Protein AF-A0A356KBT1-F1 (afdb_monomer_lite)

Secondary structure (DSSP, 8-state):
---TTTS-HHHHHHHHHHHHHHHHHHTT-TT-GGGSPP-SBT--EEEEEE-EETTEE-SS---STTTTEEEEEEEETTEEEEEEEEEE-S--SSS--EEEPSEEEEEEEEEESBTBPB--GGG-SS--SS--BEEEEEE-TT-EEEEE-SSSS-S--TT--EEEES---EEEEES-TT-GGGS-TTSEEEESHHHHHHHHHHHHH-TTBTTGGG-SSS--S----BPEEEEEEEHHHHH----B-SS--SS-SB--HHHHHHHHHIIIIIS-SS-SSB-TTSBB--EEEEE--TT-EEE-SSSEEEEEEE---GGGTB-SSBB-EEEEEEEE-SS-EEEEEEEEEPPPPPGGGGGG-GGGB-TTS-B-HHHHHHHHTT--B---EEE-TT-EEEEBEEETTTTEEEEEEEEEESS-TTTT-TT-EEEE--S-SSB---HHHHTTS-----SS-TT-----HHHHHHHHHHHTHHHHTEEEEE--GGG-S-HHHHHHHTBTTB--TTHHHHHGGG-HHHHHHHTT-GGGS-S-S-EEEE-HHHHHHHHTTGGGSSS----SS-EEEEEE-S-SS-TT-----GGGHHHHHHHHHHHHHSTT-EEEEEEE--TTS-HHHHHHHHHHHHHHHHHHHTT-HHHHHHHHTT--SSSPPP-HHHHHHHHHH-EETTEES--S---S---HHHHHHHHHHHHHHHHHS------SS---HHHHHHHHHHHHT-TT-PPPTT--EEEEEEETSS-SS---TT---GGGS-EEEEEETTS-SSPPPSSPPTT--SHHHHHHHTEEEEE-GGGGSSEEEEEEEE-SGGGGG-EEEEEETTSS-EEEEE--GGG-SSEEEEEEEE-PPSS-EEEEEEE-TTS--EEEEEEEEHHHHHSPPPPPP-----SSTTPPPP---SS--TT----SSS------------

Sequence (934 aa):
MVNLDELAPAQLYDHLRACYERARRAHGLESDPLTAWPEGDRQVVLIAARGFKDGAPTGEPRNDRWDDTLFVVRLNGGVKEVESFLVSTEFGAAGATALLAPGLHHYYLRTHHTGDPHKSLADMPTYTAEDYEYRALSPHGEGVWVIRDCDRDLALDECEELERNLTINVHYGGSDPGGPGSWSAGCQVVYDWGRYKELISLVEQDSSVYGTENNELNPPTSGGSRPVIYALLKGEELVGGGYELPLDLGAGRALSAESLAAAFQHTEQDHPGGSYPIGSNTVWHGGLHLWGAEGDPVYACAAGTLLAARMAEGEAGEGEFGSRNFALLRHDDGAGTFYSLLCHLGPLPPDAELSGVAWLHDESGALDLDLVSRLRGGELVTPDKALQTGDTLGWVGTFGDPREALVHFEVFAEENLSEGLAGWRAVSDDNEDFTIDAAKVFGLVEQEWTASDPGLSNLDADEVERFYREDGASVRKLACKFVSEWGVPDVGAAVEAMNGVWDTEGLTEALTPYQWWSELVEAGHADLLPASRHVWHMNPLSWLEHLAGLGESAAEAVPEKGSYRGILDGLLFETNKTFLLPGAFTAMRGLKRFYDRHPGMEVLVTGHADRSGDEEYNRLLSEERARAMAAFLQDDAATWEGYFRGEAAAGAAWGTREDQYMLSVLSDADGPFYTGEIDGLGGPGTSSAVERFQRWSNETRGSALAVDGASGPNTRAQLVPAYMAQDQTTLPEGTVLAVHGCGEFHPAVETADGVSEELNRRVEVFMFPSGIDPQPQASCPAPGCGEYPTWRDEVIEDIRFEDLADAFELLVYLESPDDYDDAFELVSADGSYSQTLTIPEGERQPGLVVIYFREITPDTTWTLTHLPGDGRRIPLFDGASSEELLAPLPEAPVYDPPDEPGEEPELEWTSGNEDFRWTDELALPFWKQSGASA

pLDDT: mean 79.43, std 17.76, range [22.62, 98.31]

Structure (mmCIF, N/CA/C/O backbone):
data_AF-A0A356KBT1-F1
#
_entry.id   AF-A0A356KBT1-F1
#
loop_
_atom_site.group_PDB
_atom_site.id
_atom_site.type_symbol
_atom_site.label_atom_id
_atom_site.label_alt_id
_atom_site.label_comp_id
_atom_site.label_asym_id
_atom_site.label_entity_id
_atom_site.label_seq_id
_atom_site.pdbx_PDB_ins_code
_atom_site.Cartn_x
_atom_site.Cartn_y
_atom_site.Cartn_z
_atom_site.occupancy
_atom_site.B_iso_or_equiv
_atom_site.auth_seq_id
_atom_site.auth_comp_id
_atom_site.auth_asym_id
_atom_site.auth_atom_id
_atom_site.pdbx_PDB_model_num
ATOM 1 N N . MET A 1 1 ? -0.716 -4.206 13.931 1.00 50.84 1 MET A N 1
ATOM 2 C CA . MET A 1 1 ? -0.960 -3.229 15.025 1.00 50.84 1 MET A CA 1
ATOM 3 C C . MET A 1 1 ? -0.211 -1.951 14.700 1.00 50.84 1 MET A C 1
ATOM 5 O O . MET A 1 1 ? 0.925 -2.050 14.257 1.00 50.84 1 MET A O 1
ATOM 9 N N . VAL A 1 2 ? -0.819 -0.780 14.894 1.00 48.84 2 VAL A N 1
ATOM 10 C CA . VAL A 1 2 ? -0.163 0.504 14.586 1.00 48.84 2 VAL A CA 1
ATOM 11 C C . VAL A 1 2 ? 0.916 0.806 15.631 1.00 48.84 2 VAL A C 1
ATOM 13 O O . VAL A 1 2 ? 0.623 0.829 16.828 1.00 48.84 2 VAL A O 1
ATOM 16 N N . ASN A 1 3 ? 2.157 1.065 15.202 1.00 65.50 3 ASN A N 1
ATOM 17 C CA . ASN A 1 3 ? 3.218 1.544 16.089 1.00 65.50 3 ASN A CA 1
ATOM 18 C C . ASN A 1 3 ? 3.135 3.071 16.228 1.00 65.50 3 ASN A C 1
ATOM 20 O O . ASN A 1 3 ? 3.656 3.812 15.399 1.00 65.50 3 ASN A O 1
ATOM 24 N N . LEU A 1 4 ? 2.477 3.558 17.285 1.00 68.50 4 LEU A N 1
ATOM 25 C CA . LEU A 1 4 ? 2.221 4.998 17.439 1.00 68.50 4 LEU A CA 1
ATOM 26 C C . LEU A 1 4 ? 3.501 5.852 17.573 1.00 68.50 4 LEU A C 1
ATOM 28 O O . LEU A 1 4 ? 3.434 7.062 17.391 1.00 68.50 4 LEU A O 1
ATOM 32 N N . ASP A 1 5 ? 4.654 5.248 17.878 1.00 69.69 5 ASP A N 1
ATOM 33 C CA . ASP A 1 5 ? 5.935 5.957 18.034 1.00 69.69 5 ASP A CA 1
ATOM 34 C C . ASP A 1 5 ? 6.591 6.311 16.693 1.00 69.69 5 ASP A C 1
ATOM 36 O O . ASP A 1 5 ? 7.479 7.159 16.648 1.00 69.69 5 ASP A O 1
ATOM 40 N N . GLU A 1 6 ? 6.170 5.654 15.612 1.00 66.94 6 GLU A N 1
ATOM 41 C CA . GLU A 1 6 ? 6.641 5.914 14.247 1.00 66.94 6 GLU A CA 1
ATOM 42 C C . GLU A 1 6 ? 5.767 6.950 13.526 1.00 66.94 6 GLU A C 1
ATOM 44 O O . GLU A 1 6 ? 6.160 7.482 12.490 1.00 66.94 6 GLU A O 1
ATOM 49 N N . LEU A 1 7 ? 4.601 7.289 14.087 1.00 58.34 7 LEU A N 1
ATOM 50 C CA . LEU A 1 7 ? 3.704 8.280 13.506 1.00 58.34 7 LEU A CA 1
ATOM 51 C C . LEU A 1 7 ? 4.236 9.697 13.734 1.00 58.34 7 LEU A C 1
ATOM 53 O O . LEU A 1 7 ? 4.504 10.116 14.864 1.00 58.34 7 LEU A O 1
ATOM 57 N N . ALA A 1 8 ? 4.285 10.499 12.668 1.00 71.44 8 ALA A N 1
ATOM 58 C CA . ALA A 1 8 ? 4.528 11.928 12.806 1.00 71.44 8 ALA A CA 1
ATOM 59 C C . ALA A 1 8 ? 3.406 12.584 13.644 1.00 71.44 8 ALA A C 1
ATOM 61 O O . ALA A 1 8 ? 2.262 12.122 13.616 1.00 71.44 8 ALA A O 1
ATOM 62 N N . PRO A 1 9 ? 3.652 13.716 14.334 1.00 77.44 9 PRO A N 1
ATOM 63 C CA . PRO A 1 9 ? 2.671 14.317 15.250 1.00 77.44 9 PRO A CA 1
ATOM 64 C C . PRO A 1 9 ? 1.284 14.588 14.641 1.00 77.44 9 PRO A C 1
ATOM 66 O O . PRO A 1 9 ? 0.266 14.463 15.320 1.00 77.44 9 PRO A O 1
ATOM 69 N N . ALA A 1 10 ? 1.230 14.940 13.352 1.00 68.38 10 ALA A N 1
ATOM 70 C CA . ALA A 1 10 ? -0.026 15.145 12.633 1.00 68.38 10 ALA A CA 1
ATOM 71 C C . ALA A 1 10 ? -0.777 13.831 12.353 1.00 68.38 10 ALA A C 1
ATOM 73 O O . ALA A 1 10 ? -1.996 13.798 12.500 1.00 68.38 10 ALA A O 1
ATOM 74 N N . GLN A 1 11 ? -0.057 12.762 12.001 1.00 62.03 11 GLN A N 1
ATOM 75 C CA . GLN A 1 11 ? -0.622 11.426 11.790 1.00 62.03 11 GLN A CA 1
ATOM 76 C C . GLN A 1 11 ? -1.104 10.830 13.116 1.00 62.03 11 GLN A C 1
ATOM 78 O O . GLN A 1 11 ? -2.211 10.305 13.190 1.00 62.03 11 GLN A O 1
ATOM 83 N N . LEU A 1 12 ? -0.327 10.995 14.192 1.00 81.06 12 LEU A N 1
ATOM 84 C CA . LEU A 1 12 ? -0.714 10.563 15.534 1.00 81.06 12 LEU A CA 1
ATOM 85 C C . LEU A 1 12 ? -1.996 11.263 16.006 1.00 81.06 12 LEU A C 1
ATOM 87 O O . LEU A 1 12 ? -2.875 10.620 16.574 1.00 81.06 12 LEU A O 1
ATOM 91 N N . TYR A 1 13 ? -2.142 12.565 15.735 1.00 87.75 13 TYR A N 1
ATOM 92 C CA . TYR A 1 13 ? -3.380 13.301 16.013 1.00 87.75 13 TYR A CA 1
ATOM 93 C C . TYR A 1 13 ? -4.585 12.674 15.301 1.00 87.75 13 TYR A C 1
ATOM 95 O O . TYR A 1 13 ? -5.621 12.451 15.929 1.00 87.75 13 TYR A O 1
ATOM 103 N N . ASP A 1 14 ? -4.462 12.409 13.997 1.00 74.00 14 ASP A N 1
ATOM 104 C CA . ASP A 1 14 ? -5.564 11.877 13.188 1.00 74.00 14 ASP A CA 1
ATOM 105 C C . ASP A 1 14 ? -5.935 10.455 13.603 1.00 74.00 14 ASP A C 1
ATOM 107 O O . ASP A 1 14 ? -7.118 10.144 13.747 1.00 74.00 14 ASP A O 1
ATOM 111 N N . HIS A 1 15 ? -4.932 9.625 13.892 1.00 77.06 15 HIS A N 1
ATOM 112 C CA . HIS A 1 15 ? -5.129 8.279 14.419 1.00 77.06 15 HIS A CA 1
ATOM 113 C C . HIS A 1 15 ? -5.876 8.299 15.754 1.00 77.06 15 HIS A C 1
ATOM 115 O O . HIS A 1 15 ? -6.910 7.651 15.906 1.00 77.06 15 HIS A O 1
ATOM 121 N N . LEU A 1 16 ? -5.413 9.107 16.711 1.00 84.75 16 LEU A N 1
ATOM 122 C CA . LEU A 1 16 ? -6.051 9.239 18.022 1.00 84.75 16 LEU A CA 1
ATOM 123 C C . LEU A 1 16 ? -7.482 9.791 17.920 1.00 84.75 16 LEU A C 1
ATOM 125 O O . LEU A 1 16 ? -8.364 9.351 18.661 1.00 84.75 16 LEU A O 1
ATOM 129 N N . ARG A 1 17 ? -7.744 10.706 16.977 1.00 87.69 17 ARG A N 1
ATOM 130 C CA . ARG A 1 17 ? -9.103 11.166 16.656 1.00 87.69 17 ARG A CA 1
ATOM 131 C C . ARG A 1 17 ? -9.974 10.024 16.135 1.00 87.69 17 ARG A C 1
ATOM 133 O O . ARG A 1 17 ? -11.124 9.908 16.553 1.00 87.69 17 ARG A O 1
ATOM 140 N N . ALA A 1 18 ? -9.447 9.173 15.259 1.00 72.81 18 ALA A N 1
ATOM 141 C CA . ALA A 1 18 ? -10.176 8.011 14.764 1.00 72.81 18 ALA A CA 1
ATOM 142 C C . ALA A 1 18 ? -10.489 7.017 15.898 1.00 72.81 18 ALA A C 1
ATOM 144 O O . ALA A 1 18 ? -11.637 6.592 16.025 1.00 72.81 18 ALA A O 1
ATOM 145 N N . CYS A 1 19 ? -9.521 6.713 16.775 1.00 76.88 19 CYS A N 1
ATOM 146 C CA . CYS A 1 19 ? -9.745 5.889 17.972 1.00 76.88 19 CYS A CA 1
ATOM 147 C C . CYS A 1 19 ? -10.857 6.462 18.858 1.00 76.88 19 CYS A C 1
ATOM 149 O O . CYS A 1 19 ? -11.744 5.737 19.308 1.00 76.88 19 CYS A O 1
ATOM 151 N N . TYR A 1 20 ? -10.843 7.779 19.061 1.00 88.38 20 TYR A N 1
ATOM 152 C CA . TYR A 1 20 ? -11.864 8.481 19.825 1.00 88.38 20 TYR A CA 1
ATOM 153 C C . TYR A 1 20 ? -13.263 8.348 19.214 1.00 88.38 20 TYR A C 1
ATOM 155 O O . TYR A 1 20 ? -14.210 8.021 19.929 1.00 88.38 20 TYR A O 1
ATOM 163 N N . GLU A 1 21 ? -13.416 8.593 17.910 1.00 79.75 21 GLU A N 1
ATOM 164 C CA . GLU A 1 21 ? -14.726 8.507 17.250 1.00 79.75 21 GLU A CA 1
ATOM 165 C C . GLU A 1 21 ? -15.249 7.063 17.221 1.00 79.75 21 GLU A C 1
ATOM 167 O O . GLU A 1 21 ? -16.445 6.844 17.426 1.00 79.75 21 GLU A O 1
ATOM 172 N N . ARG A 1 22 ? -14.362 6.064 17.080 1.00 70.44 22 ARG A N 1
ATOM 173 C CA . ARG A 1 22 ? -14.735 4.647 17.237 1.00 70.44 22 ARG A CA 1
ATOM 174 C C . ARG A 1 22 ? -15.294 4.370 18.629 1.00 70.44 22 ARG A C 1
ATOM 176 O O . ARG A 1 22 ? -16.386 3.822 18.748 1.00 70.44 22 ARG A O 1
ATOM 183 N N . ALA A 1 23 ? -14.602 4.811 19.678 1.00 74.06 23 ALA A N 1
ATOM 184 C CA . ALA A 1 23 ? -15.069 4.641 21.051 1.00 74.06 23 ALA A CA 1
ATOM 185 C C . ALA A 1 23 ? -16.392 5.379 21.305 1.00 74.06 23 ALA A C 1
ATOM 187 O O . ALA A 1 23 ? -17.320 4.841 21.910 1.00 74.06 23 ALA A O 1
ATOM 188 N N . ARG A 1 24 ? -16.529 6.603 20.788 1.00 82.06 24 ARG A N 1
ATOM 189 C CA . ARG A 1 24 ? -17.767 7.381 20.882 1.00 82.06 24 ARG A CA 1
ATOM 190 C C . ARG A 1 24 ? -18.952 6.637 20.263 1.00 82.06 24 ARG A C 1
ATOM 192 O O . ARG A 1 24 ? -20.024 6.614 20.870 1.00 82.06 24 ARG A O 1
ATOM 199 N N . ARG A 1 25 ? -18.760 5.998 19.105 1.00 73.25 25 ARG A N 1
ATOM 200 C CA . ARG A 1 25 ? -19.772 5.155 18.454 1.00 73.25 25 ARG A CA 1
ATOM 201 C C . ARG A 1 25 ? -20.063 3.883 19.246 1.00 73.25 25 ARG A C 1
ATOM 203 O O . ARG A 1 25 ? -21.228 3.611 19.517 1.00 73.25 25 ARG A O 1
ATOM 210 N N . ALA A 1 26 ? -19.032 3.157 19.678 1.00 64.19 26 ALA A N 1
ATOM 211 C CA . ALA A 1 26 ? -19.172 1.912 20.440 1.00 64.19 26 ALA A CA 1
ATOM 212 C C . ALA A 1 26 ? -19.973 2.098 21.743 1.00 64.19 26 ALA A C 1
ATOM 214 O O . ALA A 1 26 ? -20.722 1.216 22.153 1.00 64.19 26 ALA A O 1
ATOM 215 N N . HIS A 1 27 ? -19.875 3.276 22.363 1.00 72.50 27 HIS A N 1
ATOM 216 C CA . HIS A 1 27 ? -20.640 3.628 23.560 1.00 72.50 27 HIS A CA 1
ATOM 217 C C . HIS A 1 27 ? -21.982 4.332 23.275 1.00 72.50 27 HIS A C 1
ATOM 219 O O . HIS A 1 27 ? -22.644 4.781 24.213 1.00 72.50 27 HIS A O 1
ATOM 225 N N . GLY A 1 28 ? -22.403 4.448 22.009 1.00 73.12 28 GLY A N 1
ATOM 226 C CA . GLY A 1 28 ? -23.679 5.060 21.618 1.00 73.12 28 GLY A CA 1
ATOM 227 C C . GLY A 1 28 ? -23.762 6.569 21.888 1.00 73.12 28 GLY A C 1
ATOM 228 O O . GLY A 1 28 ? -24.847 7.105 22.118 1.00 73.12 28 GLY A O 1
ATOM 229 N N . LEU A 1 29 ? -22.624 7.268 21.893 1.00 80.31 29 LEU A N 1
ATOM 230 C CA . LEU A 1 29 ? -22.510 8.675 22.296 1.00 80.31 29 LEU A CA 1
ATOM 231 C C . LEU A 1 29 ? -22.539 9.659 21.114 1.00 80.31 29 LEU A C 1
ATOM 233 O O . LEU A 1 29 ? -22.455 10.867 21.313 1.00 80.31 29 LEU A O 1
ATOM 237 N N . GLU A 1 30 ? -22.722 9.191 19.878 1.00 78.50 30 GLU A N 1
ATOM 238 C CA . GLU A 1 30 ? -22.752 10.046 18.676 1.00 78.50 30 GLU A CA 1
ATOM 239 C C . GLU A 1 30 ? -23.827 11.147 18.735 1.00 78.50 30 GLU A C 1
ATOM 241 O O . GLU A 1 30 ? -23.648 12.234 18.183 1.00 78.50 30 GLU A O 1
ATOM 246 N N . SER A 1 31 ? -24.922 10.902 19.460 1.00 79.00 31 SER A N 1
ATOM 247 C CA . SER A 1 31 ? -25.997 11.880 19.662 1.00 79.00 31 SER A CA 1
ATOM 248 C C . SER A 1 31 ? -25.758 12.855 20.825 1.00 79.00 31 SER A C 1
ATOM 250 O O . SER A 1 31 ? -26.488 13.844 20.939 1.00 79.00 31 SER A O 1
ATOM 252 N N . ASP A 1 32 ? -24.743 12.627 21.672 1.00 84.12 32 ASP A N 1
ATOM 253 C CA . ASP A 1 32 ? -24.395 13.522 22.779 1.00 84.12 32 ASP A CA 1
ATOM 254 C C . ASP A 1 32 ? -23.468 14.651 22.286 1.00 84.12 32 ASP A C 1
ATOM 256 O O . ASP A 1 32 ? -22.287 14.408 22.010 1.00 84.12 32 ASP A O 1
ATOM 260 N N . PRO A 1 33 ? -23.946 15.909 22.213 1.00 85.44 33 PRO A N 1
ATOM 261 C CA . PRO A 1 33 ? -23.139 17.030 21.739 1.00 85.44 33 PRO A CA 1
ATOM 262 C C . PRO A 1 33 ? -21.957 17.364 22.659 1.00 85.44 33 PRO A C 1
ATOM 264 O O . PRO A 1 33 ? -21.042 18.062 22.227 1.00 85.44 33 PRO A O 1
ATOM 267 N N . LEU A 1 34 ? -21.953 16.903 23.916 1.00 86.38 34 LEU A N 1
ATOM 268 C CA . LEU A 1 34 ? -20.823 17.096 24.831 1.00 86.38 34 LEU A CA 1
ATOM 269 C C . LEU A 1 34 ? -19.642 16.169 24.517 1.00 86.38 34 LEU A C 1
ATOM 271 O O . LEU A 1 34 ? -18.530 16.457 24.954 1.00 86.38 34 LEU A O 1
ATOM 275 N N . THR A 1 35 ? -19.881 15.115 23.734 1.00 87.62 35 THR A N 1
ATOM 276 C CA . THR A 1 35 ? -18.870 14.153 23.267 1.00 87.62 35 THR A CA 1
ATOM 277 C C . THR A 1 35 ? -18.450 14.396 21.818 1.00 87.62 35 THR A C 1
ATOM 279 O O . THR A 1 35 ? -17.740 13.590 21.237 1.00 87.62 35 THR A O 1
ATOM 282 N N . ALA A 1 36 ? -18.904 15.477 21.185 1.00 89.12 36 ALA A N 1
ATOM 283 C CA . ALA A 1 36 ? -18.439 15.805 19.844 1.00 89.12 36 ALA A CA 1
ATOM 284 C C . ALA A 1 36 ? -16.954 16.205 19.878 1.00 89.12 36 ALA A C 1
ATOM 286 O O . ALA A 1 36 ? -16.536 16.962 20.764 1.00 89.12 36 ALA A O 1
ATOM 287 N N . TRP A 1 37 ? -16.174 15.742 18.895 1.00 92.50 37 TRP A N 1
ATOM 288 C CA . TRP A 1 37 ? -14.781 16.158 18.751 1.00 92.50 37 TRP A CA 1
ATOM 289 C C . TRP A 1 37 ? -14.682 17.685 18.597 1.00 92.50 37 TRP A C 1
ATOM 291 O O . TRP A 1 37 ? -15.341 18.260 17.725 1.00 92.50 37 TRP A O 1
ATOM 301 N N . PRO A 1 38 ? -13.883 18.374 19.428 1.00 90.69 38 PRO A N 1
ATOM 302 C CA . PRO A 1 38 ? -13.745 19.815 19.340 1.00 90.69 38 PRO A CA 1
ATOM 303 C C . PRO A 1 38 ? -12.838 20.221 18.168 1.00 90.69 38 PRO A C 1
ATOM 305 O O . PRO A 1 38 ? -11.725 19.726 18.021 1.00 90.69 38 PRO A O 1
ATOM 308 N N . GLU A 1 39 ? -13.293 21.177 17.358 1.00 85.94 39 GLU A N 1
ATOM 309 C CA . GLU A 1 39 ? -12.542 21.694 16.196 1.00 85.94 39 GLU A CA 1
ATOM 310 C C . GLU A 1 39 ? -11.873 23.057 16.453 1.00 85.94 39 GLU A C 1
ATOM 312 O O . GLU A 1 39 ? -11.190 23.607 15.589 1.00 85.94 39 GLU A O 1
ATOM 317 N N . GLY A 1 40 ? -12.092 23.650 17.627 1.00 88.25 40 GLY A N 1
ATOM 318 C CA . GLY A 1 40 ? -11.571 24.966 17.975 1.00 88.25 40 GLY A CA 1
ATOM 319 C C . GLY A 1 40 ? -10.095 24.958 18.368 1.00 88.25 40 GLY A C 1
ATOM 320 O O . GLY A 1 40 ? -9.559 23.983 18.895 1.00 88.25 40 GLY A O 1
ATOM 321 N N . ASP A 1 41 ? -9.444 26.104 18.165 1.00 91.81 41 ASP A N 1
ATOM 322 C CA . ASP A 1 41 ? -8.050 26.307 18.558 1.00 91.81 41 ASP A CA 1
ATOM 323 C C . ASP A 1 41 ? -7.853 26.089 20.067 1.00 91.81 41 ASP A C 1
ATOM 325 O O . ASP A 1 41 ? -8.613 26.605 20.892 1.00 91.81 41 ASP A O 1
ATOM 329 N N . ARG A 1 42 ? -6.816 25.325 20.416 1.00 92.06 42 ARG A N 1
ATOM 330 C CA . ARG A 1 42 ? -6.435 24.895 21.770 1.00 92.06 42 ARG A CA 1
ATOM 331 C C . ARG A 1 42 ? -7.488 24.102 22.528 1.00 92.06 42 ARG A C 1
ATOM 333 O O . ARG A 1 42 ? -7.303 23.894 23.724 1.00 92.06 42 ARG A O 1
ATOM 340 N N . GLN A 1 43 ? -8.554 23.642 21.877 1.00 94.75 43 GLN A N 1
ATOM 341 C CA . GLN A 1 43 ? -9.519 22.779 22.541 1.00 94.75 43 GLN A CA 1
ATOM 342 C C . GLN A 1 43 ? -8.935 21.383 22.740 1.00 94.75 43 GLN A C 1
ATOM 344 O O . GLN A 1 43 ? -8.494 20.753 21.782 1.00 94.75 43 GLN A O 1
ATOM 349 N N . VAL A 1 44 ? -8.908 20.921 23.991 1.00 95.81 44 VAL A N 1
ATOM 350 C CA . VAL A 1 44 ? -8.245 19.662 24.357 1.00 95.81 44 VAL A CA 1
ATOM 351 C C . VAL A 1 44 ? -9.220 18.486 24.400 1.00 95.81 44 VAL A C 1
ATOM 353 O O . VAL A 1 44 ? -10.353 18.614 24.889 1.00 95.81 44 VAL A O 1
ATOM 356 N N . VAL A 1 45 ? -8.736 17.327 23.954 1.00 97.81 45 VAL A N 1
ATOM 357 C CA . VAL A 1 45 ? -9.296 15.997 24.230 1.00 97.81 45 VAL A CA 1
ATOM 358 C C . VAL A 1 45 ? -8.224 15.169 24.931 1.00 97.81 45 VAL A C 1
ATOM 360 O O . VAL A 1 45 ? -7.060 15.191 24.532 1.00 97.81 45 VAL A O 1
ATOM 363 N N . LEU A 1 46 ? -8.611 14.477 25.999 1.00 98.12 46 LEU A N 1
ATOM 364 C CA . LEU A 1 46 ? -7.744 13.577 26.750 1.00 98.12 46 LEU A CA 1
ATOM 365 C C . LEU A 1 46 ? -8.075 12.134 26.361 1.00 98.12 46 LEU A C 1
ATOM 367 O O . LEU A 1 46 ? -9.240 11.749 26.448 1.00 98.12 46 LEU A O 1
ATOM 371 N N . ILE A 1 47 ? -7.085 11.350 25.935 1.00 96.88 47 ILE A N 1
ATOM 372 C CA . ILE A 1 47 ? -7.265 9.946 25.530 1.00 96.88 47 ILE A CA 1
ATOM 373 C C . ILE A 1 47 ? -6.258 9.088 26.290 1.00 96.88 47 ILE A C 1
ATOM 375 O O . ILE A 1 47 ? -5.060 9.272 26.121 1.00 96.88 47 ILE A O 1
ATOM 379 N N . ALA A 1 48 ? -6.728 8.182 27.139 1.00 93.06 48 ALA A N 1
ATOM 380 C CA . ALA A 1 48 ? -5.900 7.303 27.953 1.00 93.06 48 ALA A CA 1
ATOM 381 C C . ALA A 1 48 ? -6.039 5.839 27.539 1.00 93.06 48 ALA A C 1
ATOM 383 O O . ALA A 1 48 ? -7.108 5.424 27.094 1.00 93.06 48 ALA A O 1
ATOM 384 N N . ALA A 1 49 ? -4.972 5.071 27.742 1.00 87.06 49 ALA A N 1
ATOM 385 C CA . ALA A 1 49 ? -4.905 3.640 27.493 1.00 87.06 49 ALA A CA 1
ATOM 386 C C . ALA A 1 49 ? -4.918 2.839 28.796 1.00 87.06 49 ALA A C 1
ATOM 388 O O . ALA A 1 49 ? -4.195 3.173 29.739 1.00 87.06 49 ALA A O 1
ATOM 389 N N . ARG A 1 50 ? -5.660 1.733 28.809 1.00 82.00 50 ARG A N 1
ATOM 390 C CA . ARG A 1 50 ? -5.595 0.711 29.853 1.00 82.00 50 ARG A CA 1
ATOM 391 C C . ARG A 1 50 ? -5.195 -0.647 29.284 1.00 82.00 50 ARG A C 1
ATOM 393 O O . ARG A 1 50 ? -5.830 -1.110 28.340 1.00 82.00 50 ARG A O 1
ATOM 400 N N . GLY A 1 51 ? -4.254 -1.324 29.935 1.00 71.94 51 GLY A N 1
ATOM 401 C CA . GLY A 1 51 ? -3.864 -2.689 29.590 1.00 71.94 51 GLY A CA 1
ATOM 402 C C . GLY A 1 51 ? -4.858 -3.763 30.018 1.00 71.94 51 GLY A C 1
ATOM 403 O O . GLY A 1 51 ? -5.445 -3.684 31.095 1.00 71.94 51 GLY A O 1
ATOM 404 N N . PHE A 1 52 ? -5.025 -4.799 29.188 1.00 62.25 52 PHE A N 1
ATOM 405 C CA . PHE A 1 52 ? -5.881 -5.959 29.478 1.00 62.25 52 PHE A CA 1
ATOM 406 C C . PHE A 1 52 ? -5.168 -7.294 29.221 1.00 62.25 52 PHE A C 1
ATOM 408 O O . PHE A 1 52 ? -4.476 -7.473 28.218 1.00 62.25 52 PHE A O 1
ATOM 415 N N . LYS A 1 53 ? -5.363 -8.277 30.102 1.00 56.31 53 LYS A N 1
ATOM 416 C CA . LYS A 1 53 ? -4.919 -9.666 29.941 1.00 56.31 53 LYS A CA 1
ATOM 417 C C . LYS A 1 53 ? -6.090 -10.606 30.180 1.00 56.31 53 LYS A C 1
ATOM 419 O O . LYS A 1 53 ? -6.728 -10.511 31.219 1.00 56.31 53 LYS A O 1
ATOM 424 N N . ASP A 1 54 ? -6.353 -11.515 29.242 1.00 54.94 54 ASP A N 1
ATOM 425 C CA . ASP A 1 54 ? -7.424 -12.516 29.366 1.00 54.94 54 ASP A CA 1
ATOM 426 C C . ASP A 1 54 ? -8.806 -11.888 29.683 1.00 54.94 54 ASP A C 1
ATOM 428 O O . ASP A 1 54 ? -9.616 -12.463 30.402 1.00 54.94 54 ASP A O 1
ATOM 432 N N . GLY A 1 55 ? -9.065 -10.678 29.162 1.00 49.47 55 GLY A N 1
ATOM 433 C CA . GLY A 1 55 ? -10.302 -9.919 29.397 1.00 49.47 55 GLY A CA 1
ATOM 434 C C . GLY A 1 55 ? -10.336 -9.067 30.677 1.00 49.47 55 GLY A C 1
ATOM 435 O O . GLY A 1 55 ? -11.324 -8.371 30.899 1.00 49.47 55 GLY A O 1
ATOM 436 N N . ALA A 1 56 ? -9.268 -9.067 31.478 1.00 54.47 56 ALA A N 1
ATOM 437 C CA . ALA A 1 56 ? -9.159 -8.369 32.763 1.00 54.47 56 ALA A CA 1
ATOM 438 C C . ALA A 1 56 ? -8.109 -7.237 32.728 1.00 54.47 56 ALA A C 1
ATOM 440 O O . ALA A 1 56 ? -7.053 -7.433 32.119 1.00 54.47 56 ALA A O 1
ATOM 441 N N . PRO A 1 57 ? -8.326 -6.074 33.379 1.00 59.75 57 PRO A N 1
ATOM 442 C CA . PRO A 1 57 ? -7.281 -5.079 33.601 1.00 59.75 57 PRO A CA 1
ATOM 443 C C . PRO A 1 57 ? -6.018 -5.668 34.231 1.00 59.75 57 PRO A C 1
ATOM 445 O O . PRO A 1 57 ? -6.073 -6.557 35.085 1.00 59.75 57 PRO A O 1
ATOM 448 N N . THR A 1 58 ? -4.849 -5.184 33.824 1.00 60.94 58 THR A N 1
ATOM 449 C CA . THR A 1 58 ? -3.583 -5.709 34.342 1.00 60.94 58 THR A CA 1
ATOM 450 C C . THR A 1 58 ? -3.171 -5.006 35.629 1.00 60.94 58 THR A C 1
ATOM 452 O O . THR A 1 58 ? -2.932 -3.807 35.641 1.00 60.94 58 THR A O 1
ATOM 455 N N . GLY A 1 59 ? -3.013 -5.762 36.721 1.00 52.25 59 GLY A N 1
ATOM 456 C CA . GLY A 1 59 ? -2.589 -5.219 38.022 1.00 52.25 59 GLY A CA 1
ATOM 457 C C . GLY A 1 59 ? -1.102 -4.841 38.138 1.00 52.25 59 GLY A C 1
ATOM 458 O O . GLY A 1 59 ? -0.686 -4.318 39.173 1.00 52.25 59 GLY A O 1
ATOM 459 N N . GLU A 1 60 ? -0.294 -5.113 37.112 1.00 53.16 60 GLU A N 1
ATOM 460 C CA . GLU A 1 60 ? 1.098 -4.664 37.003 1.00 53.16 60 GLU A CA 1
ATOM 461 C C . GLU A 1 60 ? 1.244 -3.810 35.738 1.00 53.16 60 GLU A C 1
ATOM 463 O O . GLU A 1 60 ? 0.678 -4.203 34.715 1.00 53.16 60 GLU A O 1
ATOM 468 N N . PRO A 1 61 ? 2.007 -2.696 35.773 1.00 50.12 61 PRO A N 1
ATOM 469 C CA . PRO A 1 61 ? 2.346 -1.944 34.570 1.00 50.12 61 PRO A CA 1
ATOM 470 C C . PRO A 1 61 ? 3.001 -2.897 33.584 1.00 50.12 61 PRO A C 1
ATOM 472 O O . PRO A 1 61 ? 4.084 -3.435 33.850 1.00 50.12 61 PRO A O 1
ATOM 475 N N . ARG A 1 62 ? 2.338 -3.149 32.463 1.00 49.12 62 ARG A N 1
ATOM 476 C CA . ARG A 1 62 ? 2.963 -3.861 31.363 1.00 49.12 62 ARG A CA 1
ATOM 477 C C . ARG A 1 62 ? 3.617 -2.807 30.484 1.00 49.12 62 ARG A C 1
ATOM 479 O O . ARG A 1 62 ? 3.044 -1.778 30.172 1.00 49.12 62 ARG A O 1
ATOM 486 N N . ASN A 1 63 ? 4.892 -3.026 30.185 1.00 42.19 63 ASN A N 1
ATOM 487 C CA . ASN A 1 63 ? 5.665 -2.173 29.284 1.00 42.19 63 ASN A CA 1
ATOM 488 C C . ASN A 1 63 ? 5.401 -2.554 27.810 1.00 42.19 63 ASN A C 1
ATOM 490 O O . ASN A 1 63 ? 6.320 -2.518 26.991 1.00 42.19 63 ASN A O 1
ATOM 494 N N . ASP A 1 64 ? 4.187 -2.976 27.456 1.00 46.84 64 ASP A N 1
ATOM 495 C CA . ASP A 1 64 ? 3.688 -2.835 26.091 1.00 46.84 64 ASP A CA 1
ATOM 496 C C . ASP A 1 64 ? 3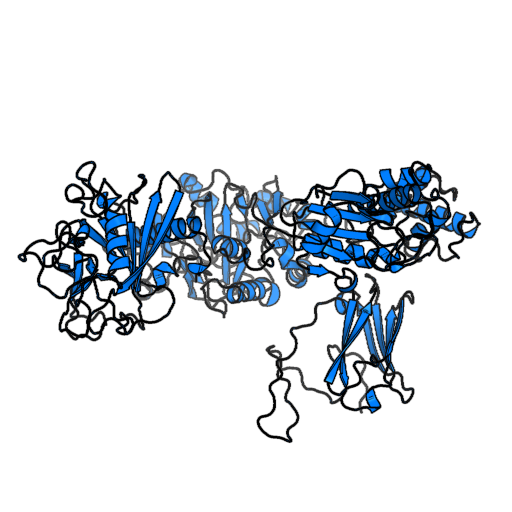.387 -1.346 25.888 1.00 46.84 64 ASP A C 1
ATOM 498 O O . ASP A 1 64 ? 2.575 -0.747 26.575 1.00 46.84 64 ASP A O 1
ATOM 502 N N . ARG A 1 65 ? 4.158 -0.732 24.990 1.00 54.44 65 ARG A N 1
ATOM 503 C CA . ARG A 1 65 ? 4.537 0.695 24.905 1.00 54.44 65 ARG A CA 1
ATOM 504 C C . ARG A 1 65 ? 3.493 1.780 25.242 1.00 54.44 65 ARG A C 1
ATOM 506 O O . ARG A 1 65 ? 3.911 2.894 25.544 1.00 54.44 65 ARG A O 1
ATOM 513 N N . TRP A 1 66 ? 2.193 1.495 25.172 1.00 69.31 66 TRP A N 1
ATOM 514 C CA . TRP A 1 66 ? 1.118 2.481 25.319 1.00 69.31 66 TRP A CA 1
ATOM 515 C C . TRP A 1 66 ? 0.140 2.233 26.453 1.00 69.31 66 TRP A C 1
ATOM 517 O O . TRP A 1 66 ? -0.591 3.168 26.780 1.00 69.31 66 TRP A O 1
ATOM 527 N N . ASP A 1 67 ? 0.140 1.052 27.072 1.00 73.31 67 ASP A N 1
ATOM 528 C CA . ASP A 1 67 ? -0.600 0.841 28.313 1.00 73.31 67 ASP A CA 1
ATOM 529 C C . ASP A 1 67 ? -0.121 1.890 29.334 1.00 73.31 67 ASP A C 1
ATOM 531 O O . ASP A 1 67 ? 1.052 2.270 29.347 1.00 73.31 67 ASP A O 1
ATOM 535 N N . ASP A 1 68 ? -1.039 2.463 30.120 1.00 77.50 68 ASP A N 1
ATOM 536 C CA . ASP A 1 68 ? -0.707 3.520 31.088 1.00 77.50 68 ASP A CA 1
ATOM 537 C C . ASP A 1 68 ? -0.207 4.845 30.458 1.00 77.50 68 ASP A C 1
ATOM 539 O O . ASP A 1 68 ? 0.463 5.664 31.096 1.00 77.50 68 ASP A O 1
ATOM 543 N N . THR A 1 69 ? -0.596 5.128 29.209 1.00 87.06 69 THR A N 1
ATOM 544 C CA . THR A 1 69 ? -0.349 6.425 28.552 1.00 87.06 69 THR A CA 1
ATOM 545 C C . THR A 1 69 ? -1.617 7.269 28.435 1.00 87.06 69 THR A C 1
ATOM 547 O O . THR A 1 69 ? -2.686 6.782 28.081 1.00 87.06 69 THR A O 1
ATOM 550 N N . LEU A 1 70 ? -1.491 8.569 28.702 1.00 93.06 70 LEU A N 1
ATOM 551 C CA . LEU A 1 70 ? -2.498 9.606 28.495 1.00 93.06 70 LEU A CA 1
ATOM 552 C C . LEU A 1 70 ? -2.017 10.594 27.427 1.00 93.06 70 LEU A C 1
ATOM 554 O O . LEU A 1 70 ? -1.032 11.295 27.634 1.00 93.06 70 LEU A O 1
ATOM 558 N N . PHE A 1 71 ? -2.751 10.728 26.332 1.00 96.38 71 PHE A N 1
ATOM 559 C CA . PHE A 1 71 ? -2.520 11.719 25.288 1.00 96.38 71 PHE A CA 1
ATOM 560 C C . PHE A 1 71 ? -3.384 12.964 25.497 1.00 96.38 71 PHE A C 1
ATOM 562 O O . PHE A 1 71 ? -4.582 12.873 25.772 1.00 96.38 71 PHE A O 1
ATOM 569 N N . VAL A 1 72 ? -2.784 14.138 25.311 1.00 97.94 72 VAL A N 1
ATOM 570 C CA . VAL A 1 72 ? -3.475 15.420 25.153 1.00 97.94 72 VAL A CA 1
ATOM 571 C C . VAL A 1 72 ? -3.467 15.770 23.673 1.00 97.94 72 VAL A C 1
ATOM 573 O O . VAL A 1 72 ? -2.410 16.055 23.114 1.00 97.94 72 VAL A O 1
ATOM 576 N N . VAL A 1 73 ? -4.642 15.765 23.048 1.00 97.75 73 VAL A N 1
ATOM 577 C CA . VAL A 1 73 ? -4.811 15.972 21.604 1.00 97.75 73 VAL A CA 1
ATOM 578 C C . VAL A 1 73 ? -5.502 17.310 21.358 1.00 97.75 73 VAL A C 1
ATOM 580 O O . VAL A 1 73 ? -6.559 17.577 21.941 1.00 97.75 73 VAL A O 1
ATOM 583 N N . ARG A 1 74 ? -4.902 18.184 20.536 1.00 96.19 74 ARG A N 1
ATOM 584 C CA . ARG A 1 74 ? -5.437 19.533 20.265 1.00 96.19 74 ARG A CA 1
ATOM 585 C C . ARG A 1 74 ? -4.928 20.149 18.961 1.00 96.19 74 ARG A C 1
ATOM 587 O O . ARG A 1 74 ? -3.920 19.728 18.401 1.00 96.19 74 ARG A O 1
ATOM 594 N N . LEU A 1 75 ? -5.605 21.207 18.520 1.00 93.94 75 LEU A N 1
ATOM 595 C CA . LEU A 1 75 ? -5.060 22.154 17.544 1.00 93.94 75 LEU A CA 1
ATOM 596 C C . LEU A 1 75 ? -4.378 23.318 18.274 1.00 93.94 75 LEU A C 1
ATOM 598 O O . LEU A 1 75 ? -4.865 23.754 19.314 1.00 93.94 75 LEU A O 1
ATOM 602 N N . ASN A 1 76 ? -3.284 23.856 17.739 1.00 91.56 76 ASN A N 1
ATOM 603 C CA . ASN A 1 76 ? -2.625 25.052 18.271 1.00 91.56 76 ASN A CA 1
ATOM 604 C C . ASN A 1 76 ? -2.159 25.954 17.123 1.00 91.56 76 ASN A C 1
ATOM 606 O O . ASN A 1 76 ? -1.200 25.659 16.414 1.00 91.56 76 ASN A O 1
ATOM 610 N N . GLY A 1 77 ? -2.883 27.045 16.889 1.00 89.81 77 GLY A N 1
ATOM 611 C CA . GLY A 1 77 ? -2.708 27.885 15.707 1.00 89.81 77 GLY A CA 1
ATOM 612 C C . GLY A 1 77 ? -2.978 27.142 14.393 1.00 89.81 77 GLY A C 1
ATOM 613 O O . GLY A 1 77 ? -2.374 27.483 13.381 1.00 89.81 77 GLY A O 1
ATOM 614 N N . GLY A 1 78 ? -3.845 26.121 14.413 1.00 86.19 78 GLY A N 1
ATOM 615 C CA . GLY A 1 78 ? -4.132 25.247 13.266 1.00 86.19 78 GLY A CA 1
ATOM 616 C C . GLY A 1 78 ? -3.148 24.087 13.071 1.00 86.19 78 GLY A C 1
ATOM 617 O O . GLY A 1 78 ? -3.354 23.270 12.179 1.00 86.19 78 GLY A O 1
ATOM 618 N N . VAL A 1 79 ? -2.108 23.982 13.903 1.00 90.94 79 VAL A N 1
ATOM 619 C CA . VAL A 1 79 ? -1.172 22.849 13.897 1.00 90.94 79 VAL A CA 1
ATOM 620 C C . VAL A 1 79 ? -1.722 21.727 14.777 1.00 90.94 79 VAL A C 1
ATOM 622 O O . VAL A 1 79 ? -2.155 21.993 15.898 1.00 90.94 79 VAL A O 1
ATOM 625 N N . LYS A 1 80 ? -1.706 20.489 14.273 1.00 91.62 80 LYS A N 1
ATOM 626 C CA . LYS A 1 80 ? -2.052 19.278 15.033 1.00 91.62 80 LYS A CA 1
ATOM 627 C C . LYS A 1 80 ? -0.949 18.985 16.053 1.00 91.62 80 LYS A C 1
ATOM 629 O O . LYS A 1 80 ? 0.212 18.849 15.675 1.00 91.62 80 LYS A O 1
ATOM 634 N N . GLU A 1 81 ? -1.309 18.930 17.330 1.00 95.38 81 GLU A N 1
ATOM 635 C CA . GLU A 1 81 ? -0.382 18.744 18.450 1.00 95.38 81 GLU A CA 1
ATOM 636 C C . GLU A 1 81 ? -0.872 17.592 19.339 1.00 95.38 81 GLU A C 1
ATOM 638 O O . GLU A 1 81 ? -2.056 17.528 19.692 1.00 95.38 81 GLU A O 1
ATOM 643 N N . VAL A 1 82 ? 0.051 16.698 19.700 1.00 95.75 82 VAL A N 1
ATOM 644 C CA . VAL A 1 82 ? -0.172 15.577 20.619 1.00 95.75 82 VAL A CA 1
ATOM 645 C C . VAL A 1 82 ? 0.955 15.564 21.645 1.00 95.75 82 VAL A C 1
ATOM 647 O O . VAL A 1 82 ? 2.121 15.608 21.266 1.00 95.75 82 VAL A O 1
ATOM 650 N N . GLU A 1 83 ? 0.607 15.484 22.928 1.00 96.19 83 GLU A N 1
ATOM 651 C CA . GLU A 1 83 ? 1.563 15.360 24.036 1.00 96.19 83 GLU A CA 1
ATOM 652 C C . GLU A 1 83 ? 1.177 14.163 24.919 1.00 96.19 83 GLU A C 1
ATOM 654 O O . GLU A 1 83 ? 0.006 14.016 25.272 1.00 96.19 83 GLU A O 1
ATOM 659 N N . SER A 1 84 ? 2.137 13.313 25.293 1.00 93.00 84 SER A N 1
ATOM 660 C CA . SER A 1 84 ? 1.891 12.065 26.035 1.00 93.00 84 SER A CA 1
ATOM 661 C C . SER A 1 84 ? 2.351 12.129 27.495 1.00 93.00 84 SER A C 1
ATOM 663 O O . SER A 1 84 ? 3.435 12.614 27.813 1.00 93.00 84 SER A O 1
ATOM 665 N N . PHE A 1 85 ? 1.569 11.571 28.409 1.00 91.31 85 PHE A N 1
ATOM 666 C CA . PHE A 1 85 ? 1.815 11.560 29.847 1.00 91.31 85 PHE A CA 1
ATOM 667 C C . PHE A 1 85 ? 1.728 10.134 30.374 1.00 91.31 85 PHE A C 1
ATOM 669 O O . PHE A 1 85 ? 0.794 9.415 30.042 1.00 91.31 85 PHE A O 1
ATOM 676 N N . LEU A 1 86 ? 2.661 9.750 31.242 1.00 86.25 86 LEU A N 1
ATOM 677 C CA . LEU A 1 86 ? 2.552 8.493 31.973 1.00 86.25 86 LEU A CA 1
ATOM 678 C C . LEU A 1 86 ? 1.461 8.639 33.047 1.00 86.25 86 LEU A C 1
ATOM 680 O O . LEU A 1 86 ? 1.519 9.549 33.885 1.00 86.25 86 LEU A O 1
ATOM 684 N N . VAL A 1 87 ? 0.460 7.767 33.005 1.00 83.81 87 VAL A N 1
ATOM 685 C CA . VAL A 1 87 ? -0.714 7.758 33.884 1.00 83.81 87 VAL A CA 1
ATOM 686 C C . VAL A 1 87 ? -0.879 6.364 34.488 1.00 83.81 87 VAL A C 1
ATOM 688 O O . VAL A 1 87 ? -0.424 5.400 33.913 1.00 83.81 87 VAL A O 1
ATOM 691 N N . SER A 1 88 ? -1.537 6.216 35.632 1.00 80.88 88 SER A N 1
ATOM 692 C CA . SER A 1 88 ? -2.139 4.927 36.002 1.00 80.88 88 SER A CA 1
ATOM 693 C C . SER A 1 88 ? -3.623 5.015 35.822 1.00 80.88 88 SER A C 1
ATOM 695 O O . SER A 1 88 ? -4.258 5.941 36.344 1.00 80.88 88 SER A O 1
ATOM 697 N N . THR A 1 89 ? -4.163 3.993 35.178 1.00 77.81 89 THR A N 1
ATOM 698 C CA . THR A 1 89 ? -5.606 3.816 35.053 1.00 77.81 89 THR A CA 1
ATOM 699 C C . THR A 1 89 ? -6.175 2.809 36.058 1.00 77.81 89 THR A C 1
ATOM 701 O O . THR A 1 89 ? -7.400 2.703 36.165 1.00 77.81 89 THR A O 1
ATOM 704 N N . GLU A 1 90 ? -5.303 2.145 36.829 1.00 72.31 90 GLU A N 1
ATOM 705 C CA . GLU A 1 90 ? -5.599 0.999 37.700 1.00 72.31 90 GLU A CA 1
ATOM 706 C C . GLU A 1 90 ? -5.711 1.314 39.204 1.00 72.31 90 GLU A C 1
ATOM 708 O O . GLU A 1 90 ? -5.500 2.438 39.674 1.00 72.31 90 GLU A O 1
ATOM 713 N N . PHE A 1 91 ? -6.040 0.291 40.002 1.00 66.06 91 PHE A N 1
ATOM 714 C CA . PHE A 1 91 ? -6.045 0.369 41.463 1.00 66.06 91 PHE A CA 1
ATOM 715 C C . PHE A 1 91 ? -4.653 0.197 42.083 1.00 66.06 91 PHE A C 1
ATOM 717 O O . PHE A 1 91 ? -3.957 -0.783 41.839 1.00 66.06 91 PHE A O 1
ATOM 724 N N . GLY A 1 92 ? -4.303 1.070 43.031 1.00 56.88 92 GLY A N 1
ATOM 725 C CA . GLY A 1 92 ? -3.224 0.797 43.984 1.00 56.88 92 GLY A CA 1
ATOM 726 C C . GLY A 1 92 ? -3.606 -0.273 45.024 1.00 56.88 92 GLY A C 1
ATOM 727 O O . GLY A 1 92 ? -4.776 -0.616 45.211 1.00 56.88 92 GLY A O 1
ATOM 728 N N . ALA A 1 93 ? -2.634 -0.755 45.810 1.00 54.41 93 ALA A N 1
ATOM 729 C CA . ALA A 1 93 ? -2.845 -1.800 46.829 1.00 54.41 93 ALA A CA 1
ATOM 730 C C . ALA A 1 93 ? -3.863 -1.420 47.939 1.00 54.41 93 ALA A C 1
ATOM 732 O O . ALA A 1 93 ? -4.325 -2.272 48.706 1.00 54.41 93 ALA A O 1
ATOM 733 N N . ALA A 1 94 ? -4.238 -0.141 48.027 1.00 54.72 94 ALA A N 1
ATOM 734 C CA . ALA A 1 94 ? -5.046 0.457 49.080 1.00 54.72 94 ALA A CA 1
ATOM 735 C C . ALA A 1 94 ? -6.567 0.352 48.838 1.00 54.72 94 ALA A C 1
ATOM 737 O O . ALA A 1 94 ? -7.220 1.345 48.550 1.00 54.72 94 ALA A O 1
ATOM 738 N N . GLY A 1 95 ? -7.141 -0.840 49.022 1.00 55.66 95 GLY A N 1
ATOM 739 C CA . GLY A 1 95 ? -8.531 -1.059 49.470 1.00 55.66 95 GLY A CA 1
ATOM 740 C C . GLY A 1 95 ? -9.720 -0.431 48.714 1.00 55.66 95 GLY A C 1
ATOM 741 O O . GLY A 1 95 ? -10.834 -0.556 49.222 1.00 55.66 95 GLY A O 1
ATOM 742 N N . ALA A 1 96 ? -9.544 0.234 47.568 1.00 64.44 96 ALA A N 1
ATOM 743 C CA . ALA A 1 96 ? -10.663 0.693 46.743 1.00 64.44 96 ALA A CA 1
ATOM 744 C C . ALA A 1 96 ? -11.189 -0.424 45.841 1.00 64.44 96 ALA A C 1
ATOM 746 O O . ALA A 1 96 ? -10.479 -1.383 45.543 1.00 64.44 96 ALA A O 1
ATOM 747 N N . THR A 1 97 ? -12.450 -0.264 45.446 1.00 67.81 97 THR A N 1
ATOM 748 C CA . THR A 1 97 ? -13.228 -1.243 44.678 1.00 67.81 97 THR A CA 1
ATOM 749 C C . THR A 1 97 ? -13.917 -0.629 43.460 1.00 67.81 97 THR A C 1
ATOM 751 O O . THR A 1 97 ? -14.711 -1.304 42.842 1.00 67.81 97 THR A O 1
ATOM 754 N N . ALA A 1 98 ? -13.694 0.651 43.126 1.00 78.75 98 ALA A N 1
ATOM 755 C CA . ALA A 1 98 ? -14.364 1.331 42.004 1.00 78.75 98 ALA A CA 1
ATOM 756 C C . ALA A 1 98 ? -13.369 1.802 40.929 1.00 78.75 98 ALA A C 1
ATOM 758 O O . ALA A 1 98 ? -12.580 2.712 41.192 1.00 78.75 98 ALA A O 1
ATOM 759 N N . LEU A 1 99 ? -13.416 1.193 39.742 1.00 81.00 99 LEU A N 1
ATOM 760 C CA . LEU A 1 99 ? -12.500 1.430 38.623 1.00 81.00 99 LEU A CA 1
ATOM 761 C C . LEU A 1 99 ? -13.193 2.275 37.565 1.00 81.00 99 LEU A C 1
ATOM 763 O O . LEU A 1 99 ? -14.329 1.970 37.220 1.00 81.00 99 LEU A O 1
ATOM 767 N N . LEU A 1 100 ? -12.529 3.285 36.998 1.00 86.56 100 LEU A N 1
ATOM 768 C CA . LEU A 1 100 ? -13.088 3.989 35.838 1.00 86.56 100 LEU A CA 1
ATOM 769 C C . LEU A 1 100 ? -13.360 2.983 34.708 1.00 86.56 100 LEU A C 1
ATOM 771 O O . LEU A 1 100 ? -12.446 2.260 34.313 1.00 86.56 100 LEU A O 1
ATOM 775 N N . ALA A 1 101 ? -14.593 2.914 34.209 1.00 83.88 101 ALA A N 1
ATOM 776 C CA . ALA A 1 101 ? -14.948 2.028 33.103 1.00 83.88 101 ALA A CA 1
ATOM 777 C C . ALA A 1 101 ? -14.363 2.564 31.780 1.00 83.88 101 ALA A C 1
ATOM 779 O O . ALA A 1 101 ? -14.302 3.788 31.627 1.00 83.88 101 ALA A O 1
ATOM 780 N N . PRO A 1 102 ? -13.968 1.714 30.814 1.00 85.38 102 PRO A N 1
ATOM 781 C CA . PRO A 1 102 ? -13.685 2.173 29.453 1.00 85.38 102 PRO A CA 1
ATOM 782 C C . PRO A 1 102 ? -14.859 2.975 28.868 1.00 85.38 102 PRO A C 1
ATOM 784 O O . PRO A 1 102 ? -16.025 2.688 29.156 1.00 85.38 102 PRO A O 1
ATOM 787 N N . GLY A 1 103 ? -14.543 4.018 28.105 1.00 86.75 103 GLY A N 1
ATOM 788 C CA . GLY A 1 103 ? -15.505 4.922 27.477 1.00 86.75 103 GLY A CA 1
ATOM 789 C C . GLY A 1 103 ? -15.180 6.403 27.659 1.00 86.75 103 GLY A C 1
ATOM 790 O O . GLY A 1 103 ? -14.091 6.783 28.091 1.00 86.75 103 GLY A O 1
ATOM 791 N N . LEU A 1 104 ? -16.130 7.267 27.290 1.00 93.00 104 LEU A N 1
ATOM 792 C CA . LEU A 1 104 ? -15.955 8.720 27.314 1.00 93.00 104 LEU A CA 1
ATOM 793 C C . LEU A 1 104 ? -16.551 9.322 28.589 1.00 93.00 104 LEU A C 1
ATOM 795 O O . LEU A 1 104 ? -17.737 9.171 28.891 1.00 93.00 104 LEU A O 1
ATOM 799 N N . HIS A 1 105 ? -15.719 10.067 29.310 1.00 94.19 105 HIS A N 1
ATOM 800 C CA . HIS A 1 105 ? -16.037 10.670 30.597 1.00 94.19 105 HIS A CA 1
ATOM 801 C C . HIS A 1 105 ? -15.865 12.182 30.557 1.00 94.19 105 HIS A C 1
ATOM 803 O O . HIS A 1 105 ? -15.021 12.724 29.845 1.00 94.19 105 HIS A O 1
ATOM 809 N N . HIS A 1 106 ? -16.659 12.880 31.362 1.00 95.00 106 HIS A N 1
ATOM 810 C CA . HIS A 1 106 ? -16.649 14.337 31.425 1.00 95.00 106 HIS A CA 1
ATOM 811 C C . HIS A 1 106 ? -16.095 14.817 32.762 1.00 95.00 106 HIS A C 1
ATOM 813 O O . HIS A 1 106 ? -16.510 14.347 33.823 1.00 95.00 106 HIS A O 1
ATOM 819 N N . TYR A 1 107 ? -15.219 15.817 32.708 1.00 96.19 107 TYR A N 1
ATOM 820 C CA . TYR A 1 107 ? -14.581 16.405 33.878 1.00 96.19 107 TYR A CA 1
ATOM 821 C C . TYR A 1 107 ? -14.693 17.939 33.905 1.00 96.19 107 TYR A C 1
ATOM 823 O O . TYR A 1 107 ? -14.698 18.614 32.875 1.00 96.19 107 TYR A O 1
ATOM 831 N N . TYR A 1 108 ? -14.761 18.498 35.113 1.00 93.31 108 TYR A N 1
ATOM 832 C CA . TYR A 1 108 ? -14.524 19.906 35.425 1.00 93.31 108 TYR A CA 1
ATOM 833 C C . TYR A 1 108 ? -13.044 20.142 35.718 1.00 93.31 108 TYR A C 1
ATOM 835 O O . TYR A 1 108 ? -12.427 19.339 36.421 1.00 93.31 108 TYR A O 1
ATOM 843 N N . LEU A 1 109 ? -12.515 21.303 35.325 1.00 93.88 109 LEU A N 1
ATOM 844 C CA . LEU A 1 109 ? -11.248 21.792 35.858 1.00 93.88 109 LEU A CA 1
ATOM 845 C C . LEU A 1 109 ? -11.493 22.466 37.223 1.00 93.88 109 LEU A C 1
ATOM 847 O O . LEU A 1 109 ? -11.911 23.625 37.320 1.00 93.88 109 LEU A O 1
ATOM 851 N N . ARG A 1 110 ? -11.272 21.710 38.301 1.00 92.44 110 ARG A N 1
ATOM 852 C CA . ARG A 1 110 ? -11.571 22.096 39.686 1.00 92.44 110 ARG A CA 1
ATOM 853 C C . ARG A 1 110 ? -10.396 21.756 40.600 1.00 92.44 110 ARG A C 1
ATOM 855 O O . ARG A 1 110 ? -9.288 22.205 40.331 1.00 92.44 110 ARG A O 1
ATOM 862 N N . THR A 1 111 ? -10.629 21.041 41.695 1.00 90.56 111 THR A N 1
ATOM 863 C CA . THR A 1 111 ? -9.641 20.791 42.738 1.00 90.56 111 THR A CA 1
ATOM 864 C C . THR A 1 111 ? -9.763 19.373 43.294 1.00 90.56 111 THR A C 1
ATOM 866 O O . THR A 1 111 ? -10.835 18.766 43.275 1.00 90.56 111 THR A O 1
ATOM 869 N N . HIS A 1 112 ? -8.645 18.829 43.766 1.00 87.94 112 HIS A N 1
ATOM 870 C CA . HIS A 1 112 ? -8.552 17.591 44.539 1.00 87.94 112 HIS A CA 1
ATOM 871 C C . HIS A 1 112 ? -8.339 17.922 46.029 1.00 87.94 112 HIS A C 1
ATOM 873 O O . HIS A 1 112 ? -7.970 19.052 46.335 1.00 87.94 112 HIS A O 1
ATOM 879 N N . HIS A 1 113 ? -8.589 16.974 46.946 1.00 84.06 113 HIS A N 1
ATOM 880 C CA . HIS A 1 113 ? -8.605 17.207 48.408 1.00 84.06 113 HIS A CA 1
ATOM 881 C C . HIS A 1 113 ? -9.569 18.323 48.856 1.00 84.06 113 HIS A C 1
ATOM 883 O O . HIS A 1 113 ? -9.231 19.220 49.627 1.00 84.06 113 HIS A O 1
ATOM 889 N N . THR A 1 114 ? -10.809 18.283 48.362 1.00 78.25 114 THR A N 1
ATOM 890 C CA . THR A 1 114 ? -11.815 19.301 48.692 1.00 78.25 114 THR A CA 1
ATOM 891 C C . THR A 1 114 ? -12.066 19.380 50.200 1.00 78.25 114 THR A C 1
ATOM 893 O O . THR A 1 114 ? -12.456 18.382 50.812 1.00 78.25 114 THR A O 1
ATOM 896 N N . GLY A 1 115 ? -11.926 20.574 50.780 1.00 80.81 115 GLY A N 1
ATOM 897 C CA . GLY A 1 115 ? -12.116 20.820 52.218 1.00 80.81 115 GLY A CA 1
ATOM 898 C C . GLY A 1 115 ? -10.841 21.210 52.969 1.00 80.81 115 GLY A C 1
ATOM 899 O O . GLY A 1 115 ? -10.942 21.758 54.071 1.00 80.81 115 GLY A O 1
ATOM 900 N N . ASP A 1 116 ? -9.680 21.004 52.354 1.00 86.69 116 ASP A N 1
ATOM 901 C CA . ASP A 1 116 ? -8.391 21.483 52.839 1.00 86.69 116 ASP A CA 1
ATOM 902 C C . ASP A 1 116 ? -8.102 22.928 52.375 1.00 86.69 116 ASP A C 1
ATOM 904 O O . ASP A 1 116 ? -8.782 23.460 51.492 1.00 86.69 116 ASP A O 1
ATOM 908 N N . PRO A 1 117 ? -7.118 23.634 52.967 1.00 88.06 117 PRO A N 1
ATOM 909 C CA . PRO A 1 117 ? -6.731 24.957 52.490 1.00 88.06 117 PRO A CA 1
ATOM 910 C C . PRO A 1 117 ? -6.217 24.897 51.049 1.00 88.06 117 PRO A C 1
ATOM 912 O O . PRO A 1 117 ? -5.300 24.134 50.748 1.00 88.06 117 PRO A O 1
ATOM 915 N N . HIS A 1 118 ? -6.776 25.737 50.175 1.00 91.38 118 HIS A N 1
ATOM 916 C CA . HIS A 1 118 ? -6.351 25.792 48.781 1.00 91.38 118 HIS A CA 1
ATOM 917 C C . HIS A 1 118 ? -4.918 26.320 48.632 1.00 91.38 118 HIS A C 1
ATOM 919 O O . HIS A 1 118 ? -4.560 27.347 49.222 1.00 91.38 118 HIS A O 1
ATOM 925 N N . LYS A 1 119 ? -4.122 25.647 47.799 1.00 91.38 119 LYS A N 1
ATOM 926 C CA . LYS A 1 119 ? -2.771 26.057 47.425 1.00 91.38 119 LYS A CA 1
ATOM 927 C C . LYS A 1 119 ? -2.614 26.014 45.909 1.00 91.38 119 LYS A C 1
ATOM 929 O O . LYS A 1 119 ? -2.823 24.976 45.287 1.00 91.38 119 LYS A O 1
ATOM 934 N N . SER A 1 120 ? -2.220 27.152 45.340 1.00 91.81 120 SER A N 1
ATOM 935 C CA . SER A 1 120 ? -2.041 27.274 43.897 1.00 91.81 120 SER A CA 1
ATOM 936 C C . SER A 1 120 ? -0.856 26.442 43.405 1.00 91.81 120 SER A C 1
ATOM 938 O O . SER A 1 120 ? 0.227 26.478 43.997 1.00 91.81 120 SER A O 1
ATOM 940 N N . LEU A 1 121 ? -1.016 25.771 42.265 1.00 92.94 121 LEU A N 1
ATOM 941 C CA . LEU A 1 121 ? 0.049 25.052 41.572 1.00 92.94 121 LEU A CA 1
ATOM 942 C C . LEU A 1 121 ? 1.221 25.965 41.189 1.00 92.94 121 LEU A C 1
ATOM 944 O O . LEU A 1 121 ? 2.370 25.511 41.180 1.00 92.94 121 LEU A O 1
ATOM 948 N N . ALA A 1 122 ? 0.966 27.246 40.899 1.00 91.31 122 ALA A N 1
ATOM 949 C CA . ALA A 1 122 ? 2.015 28.223 40.606 1.00 91.31 122 ALA A CA 1
ATOM 950 C C . ALA A 1 122 ? 2.951 28.439 41.809 1.00 91.31 122 ALA A C 1
ATOM 952 O O . ALA A 1 122 ? 4.164 28.565 41.638 1.00 91.31 122 ALA A O 1
ATOM 953 N N . ASP A 1 123 ? 2.400 28.372 43.023 1.00 91.06 123 ASP A N 1
ATOM 954 C CA . ASP A 1 123 ? 3.125 28.527 44.288 1.00 91.06 123 ASP A CA 1
ATOM 955 C C . ASP A 1 123 ? 3.721 27.202 44.810 1.00 91.06 123 ASP A C 1
ATOM 957 O O . ASP A 1 123 ? 4.363 27.162 45.865 1.00 91.06 123 ASP A O 1
ATOM 961 N N . MET A 1 124 ? 3.529 26.101 44.075 1.00 90.12 124 MET A N 1
ATOM 962 C CA . MET A 1 124 ? 3.997 24.756 44.418 1.00 90.12 124 MET A CA 1
ATOM 963 C C . MET A 1 124 ? 5.051 24.266 43.410 1.00 90.12 124 MET A C 1
ATOM 965 O O . MET A 1 124 ? 4.720 23.571 42.441 1.00 90.12 124 MET A O 1
ATOM 969 N N . PRO A 1 125 ? 6.343 24.603 43.600 1.00 85.00 125 PRO A N 1
ATOM 970 C CA . PRO A 1 125 ? 7.414 24.105 42.732 1.00 85.00 125 PRO A CA 1
ATOM 971 C C . PRO A 1 125 ? 7.629 22.592 42.878 1.00 85.00 125 PRO A C 1
ATOM 973 O O . PRO A 1 125 ? 8.026 21.937 41.924 1.00 85.00 125 PRO A O 1
ATOM 976 N N . THR A 1 126 ? 7.325 22.037 44.050 1.00 85.38 126 THR A N 1
ATOM 977 C CA . THR A 1 126 ? 7.372 20.604 44.356 1.00 85.38 126 THR A CA 1
ATOM 978 C C . THR A 1 126 ? 6.124 20.217 45.133 1.00 85.38 126 THR A C 1
ATOM 980 O O . THR A 1 126 ? 5.648 21.012 45.951 1.00 85.38 126 THR A O 1
ATOM 983 N N . TYR A 1 127 ? 5.637 18.995 44.940 1.00 82.56 127 TYR A N 1
ATOM 984 C CA . TYR A 1 127 ? 4.591 18.449 45.794 1.00 82.56 127 TYR A CA 1
ATOM 985 C C . TYR A 1 127 ? 5.124 18.232 47.217 1.00 82.56 127 TYR A C 1
ATOM 987 O O . TYR A 1 127 ? 6.182 17.630 47.413 1.00 82.56 127 TYR A O 1
ATOM 995 N N . THR A 1 128 ? 4.398 18.727 48.216 1.00 74.12 128 THR A N 1
ATOM 996 C CA . THR A 1 128 ? 4.603 18.375 49.625 1.00 74.12 128 THR A CA 1
ATOM 997 C C . THR A 1 128 ? 3.409 17.538 50.060 1.00 74.12 128 THR A C 1
ATOM 999 O O . THR A 1 128 ? 2.285 17.895 49.727 1.00 74.12 128 THR A O 1
ATOM 1002 N N . ALA A 1 129 ? 3.645 16.430 50.773 1.00 65.94 129 ALA A N 1
ATOM 1003 C CA . ALA A 1 129 ? 2.608 15.505 51.258 1.00 65.94 129 ALA A CA 1
ATOM 1004 C C . ALA A 1 129 ? 1.765 16.106 52.407 1.00 65.94 129 ALA A C 1
ATOM 1006 O O . ALA A 1 129 ? 1.599 15.508 53.466 1.00 65.94 129 ALA A O 1
ATOM 1007 N N . GLU A 1 130 ? 1.327 17.343 52.225 1.00 64.50 130 GLU A N 1
ATOM 1008 C CA . GLU A 1 130 ? 0.510 18.130 53.134 1.00 64.50 130 GLU A CA 1
ATOM 1009 C C . GLU A 1 130 ? -0.931 18.141 52.591 1.00 64.50 130 GLU A C 1
ATOM 1011 O O . GLU A 1 130 ? -1.129 18.225 51.379 1.00 64.50 130 GLU A O 1
ATOM 1016 N N . ASP A 1 131 ? -1.921 18.058 53.483 1.00 70.38 131 ASP A N 1
ATOM 1017 C CA . ASP A 1 131 ? -3.352 18.063 53.148 1.00 70.38 131 ASP A CA 1
ATOM 1018 C C . ASP A 1 131 ? -3.766 19.454 52.615 1.00 70.38 131 ASP A C 1
ATOM 1020 O O . ASP A 1 131 ? -4.166 20.334 53.382 1.00 70.38 131 ASP A O 1
ATOM 1024 N N . TYR A 1 132 ? -3.584 19.701 51.311 1.00 84.69 132 TYR A N 1
ATOM 1025 C CA . TYR A 1 132 ? -4.033 20.917 50.625 1.00 84.69 132 TYR A CA 1
ATOM 1026 C C . TYR A 1 132 ? -4.983 20.599 49.488 1.00 84.69 132 TYR A C 1
ATOM 1028 O O . TYR A 1 132 ? -4.764 19.663 48.719 1.00 84.69 132 TYR A O 1
ATOM 1036 N N . GLU A 1 133 ? -5.945 21.495 49.297 1.00 89.75 133 GLU A N 1
ATOM 1037 C CA . GLU A 1 133 ? -6.769 21.511 48.103 1.00 89.75 133 GLU A CA 1
ATOM 1038 C C . GLU A 1 133 ? -5.952 22.090 46.931 1.00 89.75 133 GLU A C 1
ATOM 1040 O O . GLU A 1 133 ? -5.467 23.221 47.006 1.00 89.75 133 GLU A O 1
ATOM 1045 N N . TYR A 1 134 ? -5.796 21.353 45.831 1.00 91.69 134 TYR A N 1
ATOM 1046 C CA . TYR A 1 134 ? -4.999 21.796 44.674 1.00 91.69 134 TYR A CA 1
ATOM 1047 C C . TYR A 1 134 ? -5.709 21.527 43.346 1.00 91.69 134 TYR A C 1
ATOM 1049 O O . TYR A 1 134 ? -6.586 20.668 43.273 1.00 91.69 134 TYR A O 1
ATOM 1057 N N . ARG A 1 135 ? -5.352 22.276 42.295 1.00 93.75 135 ARG A N 1
ATOM 1058 C CA . ARG A 1 135 ? -5.982 22.212 40.964 1.00 93.75 135 ARG A CA 1
ATOM 1059 C C . ARG A 1 135 ? -5.921 20.805 40.365 1.00 93.75 135 ARG A C 1
ATOM 1061 O O . ARG A 1 135 ? -4.839 20.227 40.327 1.00 93.75 135 ARG A O 1
ATOM 1068 N N . ALA A 1 136 ? -7.055 20.277 39.898 1.00 94.50 136 ALA A N 1
ATOM 1069 C CA . ALA A 1 136 ? -7.196 18.924 39.339 1.00 94.50 136 ALA A CA 1
ATOM 1070 C C . ALA A 1 136 ? -8.460 18.782 38.471 1.00 94.50 136 ALA A C 1
ATOM 1072 O O . ALA A 1 136 ? -9.258 19.720 38.382 1.00 94.50 136 ALA A O 1
ATOM 1073 N N . LEU A 1 137 ? -8.683 17.605 37.874 1.00 96.38 137 LEU A N 1
ATOM 1074 C CA . LEU A 1 137 ? -9.931 17.293 37.172 1.00 96.38 137 LEU A CA 1
ATOM 1075 C C . LEU A 1 137 ? -10.888 16.508 38.077 1.00 96.38 137 LEU A C 1
ATOM 1077 O O . LEU A 1 137 ? -10.512 15.503 38.681 1.00 96.38 137 LEU A O 1
ATOM 1081 N N . SER A 1 138 ? -12.141 16.954 38.164 1.00 93.62 138 SER A N 1
ATOM 1082 C CA . SER A 1 138 ? -13.199 16.302 38.958 1.00 93.62 138 SER A CA 1
ATOM 1083 C C . SER A 1 138 ? -14.386 15.908 38.077 1.00 93.62 138 SER A C 1
ATOM 1085 O O . SER A 1 138 ? -14.689 16.669 37.161 1.00 93.62 138 SER A O 1
ATOM 1087 N N . PRO A 1 139 ? -15.087 14.789 38.333 1.00 94.12 139 PRO A N 1
ATOM 1088 C CA . PRO A 1 139 ? -16.225 14.362 37.520 1.00 94.12 139 PRO A CA 1
ATOM 1089 C C . PRO A 1 139 ? -17.280 15.453 37.285 1.00 94.12 139 PRO A C 1
ATOM 1091 O O . PRO A 1 139 ? -17.648 16.195 38.201 1.00 94.12 139 PRO A O 1
ATOM 1094 N N . HIS A 1 140 ? -17.772 15.539 36.049 1.00 92.69 140 HIS A N 1
ATOM 1095 C CA . HIS A 1 140 ? -18.817 16.470 35.627 1.00 92.69 140 HIS A CA 1
ATOM 1096 C C . HIS A 1 140 ? -20.222 15.863 35.761 1.00 92.69 140 HIS A C 1
ATOM 1098 O O . HIS A 1 140 ? -20.430 14.678 35.511 1.00 92.69 140 HIS A O 1
ATOM 1104 N N . GLY A 1 141 ? -21.223 16.698 36.066 1.00 89.75 141 GLY A N 1
ATOM 1105 C CA . GLY A 1 141 ? -22.637 16.311 36.020 1.00 89.75 141 GLY A CA 1
ATOM 1106 C C . GLY A 1 141 ? -22.992 15.193 37.002 1.00 89.75 141 GLY A C 1
ATOM 1107 O O . GLY A 1 141 ? -22.815 15.350 38.208 1.00 89.75 141 GLY A O 1
ATOM 1108 N N . GLU A 1 142 ? -23.522 14.082 36.485 1.00 88.44 142 GLU A N 1
ATOM 1109 C CA . GLU A 1 142 ? -23.899 12.902 37.281 1.00 88.44 142 GLU A CA 1
ATOM 1110 C C . GLU A 1 142 ? -22.699 12.035 37.694 1.00 88.44 142 GLU A C 1
ATOM 1112 O O . GLU A 1 142 ? -22.859 11.102 38.478 1.00 88.44 142 GLU A O 1
ATOM 1117 N N . GLY A 1 143 ? -21.496 12.364 37.217 1.00 91.00 143 GLY A N 1
ATOM 1118 C CA . GLY A 1 143 ? -20.273 11.629 37.501 1.00 91.00 143 GLY A CA 1
ATOM 1119 C C . GLY A 1 143 ? -19.837 10.714 36.361 1.00 91.00 143 GLY A C 1
ATOM 1120 O O . GLY A 1 143 ? -20.469 10.635 35.305 1.00 91.00 143 GLY A O 1
ATOM 1121 N N . VAL A 1 144 ? -18.729 10.022 36.590 1.00 92.19 144 VAL A N 1
ATOM 1122 C CA . VAL A 1 144 ? -18.127 9.080 35.642 1.00 92.19 144 VAL A CA 1
ATOM 1123 C C . VAL A 1 144 ? -18.652 7.669 35.865 1.00 92.19 144 VAL A C 1
ATOM 1125 O O . VAL A 1 144 ? -19.126 7.353 36.959 1.00 92.19 144 VAL A O 1
ATOM 1128 N N . TRP A 1 145 ? -18.600 6.835 34.831 1.00 88.38 145 TRP A N 1
ATOM 1129 C CA . TRP A 1 145 ? -18.966 5.427 34.961 1.00 88.38 145 TRP A CA 1
ATOM 1130 C C . TRP A 1 145 ? -17.821 4.642 35.580 1.00 88.38 145 TRP A C 1
ATOM 1132 O O . TRP A 1 145 ? -16.683 4.738 35.121 1.00 88.38 145 TRP A O 1
ATOM 1142 N N . VAL A 1 146 ? -18.127 3.868 36.615 1.00 86.69 146 VAL A N 1
ATOM 1143 C CA . VAL A 1 146 ? -17.166 2.971 37.251 1.00 86.69 146 VAL A CA 1
ATOM 1144 C C . VAL A 1 146 ? -17.715 1.558 37.313 1.00 86.69 146 VAL A C 1
ATOM 1146 O O . VAL A 1 146 ? -18.923 1.369 37.449 1.00 86.69 146 VAL A O 1
ATOM 1149 N N . ILE A 1 147 ? -16.814 0.588 37.246 1.00 79.50 147 ILE A N 1
ATOM 1150 C CA . ILE A 1 147 ? -17.088 -0.814 37.550 1.00 79.50 147 ILE A CA 1
ATOM 1151 C C . ILE A 1 147 ? -16.694 -1.039 39.004 1.00 79.50 147 ILE A C 1
ATOM 1153 O O . ILE A 1 147 ? -15.603 -0.636 39.430 1.00 79.50 147 ILE A O 1
ATOM 1157 N N . ARG A 1 148 ? -17.605 -1.621 39.787 1.00 76.88 148 ARG A N 1
ATOM 1158 C CA . ARG A 1 148 ? -17.321 -1.983 41.171 1.00 76.88 148 ARG A CA 1
ATOM 1159 C C . ARG A 1 148 ? -16.814 -3.419 41.246 1.00 76.88 148 ARG A C 1
ATOM 1161 O O . ARG A 1 148 ? -17.619 -4.334 41.362 1.00 76.88 148 ARG A O 1
ATOM 1168 N N . ASP A 1 149 ? -15.497 -3.556 41.272 1.00 68.12 149 ASP A N 1
ATOM 1169 C CA . ASP A 1 149 ? -14.814 -4.828 41.472 1.00 68.12 149 ASP A CA 1
ATOM 1170 C C . ASP A 1 149 ? -14.909 -5.244 42.953 1.00 68.12 149 ASP A C 1
ATOM 1172 O O . ASP A 1 149 ? -14.337 -4.620 43.864 1.00 68.12 149 ASP A O 1
ATOM 1176 N N . CYS A 1 150 ? -15.757 -6.240 43.216 1.00 67.06 150 CYS A N 1
ATOM 1177 C CA . CYS A 1 150 ? -16.150 -6.647 44.562 1.00 67.06 150 CYS A CA 1
ATOM 1178 C C . CYS A 1 150 ? -15.167 -7.617 45.230 1.00 67.06 150 CYS A C 1
ATOM 1180 O O . CYS A 1 150 ? -15.107 -7.642 46.468 1.00 67.06 150 CYS A O 1
ATOM 1182 N N . ASP A 1 151 ? -14.405 -8.388 44.463 1.00 64.69 151 ASP A N 1
ATOM 1183 C CA . ASP A 1 151 ? -13.500 -9.436 44.946 1.00 64.69 151 ASP A CA 1
ATOM 1184 C C . ASP A 1 151 ? -12.027 -9.225 44.562 1.00 64.69 151 ASP A C 1
ATOM 1186 O O . ASP A 1 151 ? -11.147 -9.869 45.147 1.00 64.69 151 ASP A O 1
ATOM 1190 N N . ARG A 1 152 ? -11.757 -8.175 43.786 1.00 65.62 152 ARG A N 1
ATOM 1191 C CA . ARG A 1 152 ? -10.448 -7.596 43.469 1.00 65.62 152 ARG A CA 1
ATOM 1192 C C . ARG A 1 152 ? -9.593 -8.519 42.622 1.00 65.62 152 ARG A C 1
ATOM 1194 O O . ARG A 1 152 ? -8.373 -8.565 42.825 1.00 65.62 152 ARG A O 1
ATOM 1201 N N . ASP A 1 153 ? -10.226 -9.270 41.734 1.00 60.91 153 ASP A N 1
ATOM 1202 C CA . ASP A 1 153 ? -9.547 -10.132 40.775 1.00 60.91 153 ASP A CA 1
ATOM 1203 C C . ASP A 1 153 ? -9.386 -9.486 39.390 1.00 60.91 153 ASP A C 1
ATOM 1205 O O . ASP A 1 153 ? -8.681 -10.047 38.548 1.00 60.91 153 ASP A O 1
ATOM 1209 N N . LEU A 1 154 ? -9.922 -8.268 39.214 1.00 55.56 154 LEU A N 1
ATOM 1210 C CA . LEU A 1 154 ? -9.909 -7.504 37.970 1.00 55.56 154 LEU A CA 1
ATOM 1211 C C . LEU A 1 154 ? -10.697 -8.200 36.838 1.00 55.56 154 LEU A C 1
ATOM 1213 O O . LEU A 1 154 ? -10.499 -7.867 35.675 1.00 55.56 154 LEU A O 1
ATOM 1217 N N . ALA A 1 155 ? -11.597 -9.141 37.125 1.00 52.88 155 ALA A N 1
ATOM 1218 C CA . ALA A 1 155 ? -12.455 -9.782 36.133 1.00 52.88 155 ALA A CA 1
ATOM 1219 C C . ALA A 1 155 ? -13.889 -9.242 36.211 1.00 52.88 155 ALA A C 1
ATOM 1221 O O . ALA A 1 155 ? -14.443 -9.084 37.288 1.00 52.88 155 ALA A O 1
ATOM 1222 N N . LEU A 1 156 ? -14.520 -8.994 35.055 1.00 54.22 156 LEU A N 1
ATOM 1223 C CA . LEU A 1 156 ? -15.929 -8.596 35.028 1.00 54.22 156 LEU A CA 1
ATOM 1224 C C . LEU A 1 156 ? -16.828 -9.791 35.375 1.00 54.22 156 LEU A C 1
ATOM 1226 O O . LEU A 1 156 ? -17.256 -10.544 34.497 1.00 54.22 156 LEU A O 1
ATOM 1230 N N . ASP A 1 157 ? -17.114 -9.949 36.659 1.00 61.88 157 ASP A N 1
ATOM 1231 C CA . ASP A 1 157 ? -17.931 -11.029 37.195 1.00 61.88 157 ASP A CA 1
ATOM 1232 C C . ASP A 1 157 ? -19.439 -10.736 37.134 1.00 61.88 157 ASP A C 1
ATOM 1234 O O . ASP A 1 157 ? -19.890 -9.590 37.125 1.00 61.88 157 ASP A O 1
ATOM 1238 N N . GLU A 1 158 ? -20.270 -11.788 37.196 1.00 58.50 158 GLU A N 1
ATOM 1239 C CA . GLU A 1 158 ? -21.743 -11.665 37.229 1.00 58.50 158 GLU A CA 1
ATOM 1240 C C . GLU A 1 158 ? -22.268 -10.789 38.391 1.00 58.50 158 GLU A C 1
ATOM 1242 O O . GLU A 1 158 ? -23.442 -10.412 38.401 1.00 58.50 158 GLU A O 1
ATOM 1247 N N . CYS A 1 159 ? -21.432 -10.500 39.396 1.00 58.62 159 CYS A N 1
ATOM 1248 C CA . CYS A 1 159 ? -21.780 -9.679 40.554 1.00 58.62 159 CYS A CA 1
ATOM 1249 C C . CYS A 1 159 ? -21.296 -8.219 40.484 1.00 58.62 159 CYS A C 1
ATOM 1251 O O . CYS A 1 159 ? -21.564 -7.461 41.421 1.00 58.62 159 CYS A O 1
ATOM 1253 N N . GLU A 1 160 ? -20.639 -7.818 39.394 1.00 70.44 160 GLU A N 1
ATOM 1254 C CA . GLU A 1 160 ? -20.132 -6.461 39.194 1.00 70.44 160 GLU A CA 1
ATOM 1255 C C . GLU A 1 160 ? -21.147 -5.564 38.478 1.00 70.44 160 GLU A C 1
ATOM 1257 O O . GLU A 1 160 ? -21.738 -5.925 37.460 1.00 70.44 160 GLU A O 1
ATOM 1262 N N . GLU A 1 161 ? -21.358 -4.356 39.007 1.00 68.94 161 GLU A N 1
ATOM 1263 C CA . GLU A 1 161 ? -22.318 -3.392 38.461 1.00 68.94 161 GLU A CA 1
ATOM 1264 C C . GLU A 1 161 ? -21.621 -2.104 37.994 1.00 68.94 161 GLU A C 1
ATOM 1266 O O . GLU A 1 161 ? -20.739 -1.561 38.667 1.00 68.94 161 GLU A O 1
ATOM 1271 N N . LEU A 1 162 ? -22.075 -1.584 36.848 1.00 79.69 162 LEU A N 1
ATOM 1272 C CA . LEU A 1 162 ? -21.761 -0.241 36.360 1.00 79.69 162 LEU A CA 1
ATOM 1273 C C . LEU A 1 162 ? -22.536 0.800 37.181 1.00 79.69 162 LEU A C 1
ATOM 1275 O O . LEU A 1 162 ? -23.768 0.823 37.175 1.00 79.69 162 LEU A O 1
ATOM 1279 N N . GLU A 1 163 ? -21.827 1.709 37.849 1.00 87.75 163 GLU A N 1
ATOM 1280 C CA . GLU A 1 163 ? -22.435 2.784 38.641 1.00 87.75 163 GLU A CA 1
ATOM 1281 C C . GLU A 1 163 ? -21.863 4.166 38.289 1.00 87.75 163 GLU A C 1
ATOM 1283 O O . GLU A 1 163 ? -20.752 4.309 37.776 1.00 87.75 163 GLU A O 1
ATOM 1288 N N . ARG A 1 164 ? -22.632 5.220 38.586 1.00 90.00 164 ARG A N 1
ATOM 1289 C CA . ARG A 1 164 ? -22.167 6.610 38.487 1.00 90.00 164 ARG A CA 1
ATOM 1290 C C . ARG A 1 164 ? -21.386 7.000 39.737 1.00 90.00 164 ARG A C 1
ATOM 1292 O O . ARG A 1 164 ? -21.866 6.817 40.855 1.00 90.00 164 ARG A O 1
ATOM 1299 N N . ASN A 1 165 ? -20.220 7.615 39.552 1.00 89.44 165 ASN A N 1
ATOM 1300 C CA . ASN A 1 165 ? -19.320 7.982 40.638 1.00 89.44 165 ASN A CA 1
ATOM 1301 C C . ASN A 1 165 ? -18.806 9.428 40.516 1.00 89.44 165 ASN A C 1
ATOM 1303 O O . ASN A 1 165 ? -18.380 9.879 39.455 1.00 89.44 165 ASN A O 1
ATOM 1307 N N . LEU A 1 166 ? -18.824 10.163 41.632 1.00 90.56 166 LEU A N 1
ATOM 1308 C CA . LEU A 1 166 ? -18.405 11.573 41.712 1.00 90.56 166 LEU A CA 1
ATOM 1309 C C . LEU A 1 166 ? -17.005 11.774 42.315 1.00 90.56 166 LEU A C 1
ATOM 1311 O O . LEU A 1 166 ? -16.588 12.910 42.526 1.00 90.56 166 LEU A O 1
ATOM 1315 N N . THR A 1 167 ? -16.306 10.689 42.644 1.00 85.88 167 THR A N 1
ATOM 1316 C CA . THR A 1 167 ? -15.054 10.711 43.420 1.00 85.88 167 THR A CA 1
ATOM 1317 C C . THR A 1 167 ? -13.821 10.286 42.628 1.00 85.88 167 THR A C 1
ATOM 1319 O O . THR A 1 167 ? -12.707 10.535 43.082 1.00 85.88 167 THR A O 1
ATOM 1322 N N . ILE A 1 168 ? -14.001 9.680 41.449 1.00 88.12 168 ILE A N 1
ATOM 1323 C CA . ILE A 1 168 ? -12.898 9.266 40.575 1.00 88.12 168 ILE A CA 1
ATOM 1324 C C . ILE A 1 168 ? -12.361 10.474 39.799 1.00 88.12 168 ILE A C 1
ATOM 1326 O O . ILE A 1 168 ? -12.904 10.866 38.767 1.00 88.12 168 ILE A O 1
ATOM 1330 N N . ASN A 1 169 ? -11.295 11.078 40.319 1.00 90.00 169 ASN A N 1
ATOM 1331 C CA . ASN A 1 169 ? -10.664 12.283 39.775 1.00 90.00 169 ASN A CA 1
ATOM 1332 C C . ASN A 1 169 ? -9.483 11.954 38.844 1.00 90.00 169 ASN A C 1
ATOM 1334 O O . ASN A 1 169 ? -8.946 10.848 38.897 1.00 90.00 169 ASN A O 1
ATOM 1338 N N . VAL A 1 170 ? -9.035 12.955 38.071 1.00 93.44 170 VAL A N 1
ATOM 1339 C CA . VAL A 1 170 ? -7.700 12.950 37.443 1.00 93.44 170 VAL A CA 1
ATOM 1340 C C . VAL A 1 170 ? -6.788 13.909 38.203 1.00 93.44 170 VAL A C 1
ATOM 1342 O O . VAL A 1 170 ? -7.084 15.107 38.281 1.00 93.44 170 VAL A O 1
ATOM 1345 N N . HIS A 1 171 ? -5.721 13.398 38.817 1.00 91.81 171 HIS A N 1
ATOM 1346 C CA . HIS A 1 171 ? -4.850 14.191 39.697 1.00 91.81 171 HIS A CA 1
ATOM 1347 C C . HIS A 1 171 ? -3.411 13.644 39.763 1.00 91.81 171 HIS A C 1
ATOM 1349 O O . HIS A 1 171 ? -3.022 12.805 38.955 1.00 91.81 171 HIS A O 1
ATOM 1355 N N . TYR A 1 172 ? -2.582 14.166 40.666 1.00 90.06 172 TYR A N 1
ATOM 1356 C CA . TYR A 1 172 ? -1.170 13.794 40.766 1.00 90.06 172 TYR A CA 1
ATOM 1357 C C . TYR A 1 172 ? -0.964 12.460 41.509 1.00 90.06 172 TYR A C 1
ATOM 1359 O O . TYR A 1 172 ? -1.457 12.281 42.621 1.00 90.06 172 TYR A O 1
ATOM 1367 N N . GLY A 1 173 ? -0.189 11.542 40.917 1.00 80.75 173 GLY A N 1
ATOM 1368 C CA . GLY A 1 173 ? -0.011 10.169 41.416 1.00 80.75 173 GLY A CA 1
ATOM 1369 C C . GLY A 1 173 ? 1.225 9.901 42.266 1.00 80.75 173 GLY A C 1
ATOM 1370 O O . GLY A 1 173 ? 1.246 8.924 43.007 1.00 80.75 173 GLY A O 1
ATOM 1371 N N . GLY A 1 174 ? 2.248 10.755 42.198 1.00 78.94 174 GLY A N 1
ATOM 1372 C CA . GLY A 1 174 ? 3.537 10.521 42.854 1.00 78.94 174 GLY A CA 1
ATOM 1373 C C . GLY A 1 174 ? 4.725 10.600 41.893 1.00 78.94 174 GLY A C 1
ATOM 1374 O O . GLY A 1 174 ? 4.589 10.959 40.726 1.00 78.94 174 GLY A O 1
ATOM 1375 N N . SER A 1 175 ? 5.916 10.285 42.404 1.00 72.81 175 SER A N 1
ATOM 1376 C CA . SER A 1 175 ? 7.178 10.281 41.638 1.00 72.81 175 SER A CA 1
ATOM 1377 C C . SER A 1 175 ? 7.939 8.958 41.764 1.00 72.81 175 SER A C 1
ATOM 1379 O O . SER A 1 175 ? 9.146 8.938 41.545 1.00 72.81 175 SER A O 1
ATOM 1381 N N . ASP A 1 176 ? 7.274 7.876 42.185 1.00 64.19 176 ASP A N 1
ATOM 1382 C CA . ASP A 1 176 ? 7.892 6.547 42.249 1.00 64.19 176 ASP A CA 1
ATOM 1383 C C . ASP A 1 176 ? 7.744 5.836 40.893 1.00 64.19 176 ASP A C 1
ATOM 1385 O O . ASP A 1 176 ? 6.616 5.516 40.514 1.00 64.19 176 ASP A O 1
ATOM 1389 N N . PRO A 1 177 ? 8.837 5.620 40.140 1.00 50.94 177 PRO A N 1
ATOM 1390 C CA . PRO A 1 177 ? 8.790 4.922 38.858 1.00 50.94 177 PRO A CA 1
ATOM 1391 C C . PRO A 1 177 ? 8.551 3.408 39.007 1.00 50.94 177 PRO A C 1
ATOM 1393 O O . PRO A 1 177 ? 8.389 2.728 38.002 1.00 50.94 177 PRO A O 1
ATOM 1396 N N . GLY A 1 178 ? 8.545 2.860 40.232 1.00 51.78 178 GLY A N 1
ATOM 1397 C CA . GLY A 1 178 ? 8.363 1.432 40.522 1.00 51.78 178 GLY A CA 1
ATOM 1398 C C . GLY A 1 178 ? 6.925 0.902 40.431 1.00 51.78 178 GLY A C 1
ATOM 1399 O O . GLY A 1 178 ? 6.691 -0.240 40.825 1.00 51.78 178 GLY A O 1
ATOM 1400 N N . GLY A 1 179 ? 5.975 1.702 39.938 1.00 53.88 179 GLY A N 1
ATOM 1401 C CA . GLY A 1 179 ? 4.594 1.288 39.670 1.00 53.88 179 GLY A CA 1
ATOM 1402 C C . GLY A 1 179 ? 3.543 1.762 40.693 1.00 53.88 179 GLY A C 1
ATOM 1403 O O . GLY A 1 179 ? 3.870 2.336 41.738 1.00 53.88 179 GLY A O 1
ATOM 1404 N N . PRO A 1 180 ? 2.248 1.509 40.419 1.00 52.38 180 PRO A N 1
ATOM 1405 C CA . PRO A 1 180 ? 1.095 2.162 41.050 1.00 52.38 180 PRO A CA 1
ATOM 1406 C C . PRO A 1 180 ? 0.771 1.695 42.477 1.00 52.38 180 PRO A C 1
ATOM 1408 O O . PRO A 1 180 ? -0.248 2.081 43.052 1.00 52.38 180 PRO A O 1
ATOM 1411 N N . GLY A 1 181 ? 1.630 0.894 43.115 1.00 49.81 181 GLY A N 1
ATOM 1412 C CA . GLY A 1 181 ? 1.357 0.275 44.420 1.00 49.81 181 GLY A CA 1
ATOM 1413 C C . GLY A 1 181 ? 1.048 1.257 45.564 1.00 49.81 181 GLY A C 1
ATOM 1414 O O . GLY A 1 181 ? 0.483 0.848 46.580 1.00 49.81 181 GLY A O 1
ATOM 1415 N N . SER A 1 182 ? 1.370 2.545 45.398 1.00 51.38 182 SER A N 1
ATOM 1416 C CA . SER A 1 182 ? 1.088 3.635 46.347 1.00 51.38 182 SER A CA 1
ATOM 1417 C C . SER A 1 182 ? 0.105 4.696 45.828 1.00 51.38 182 SER A C 1
ATOM 1419 O O . SER A 1 182 ? -0.134 5.696 46.506 1.00 51.38 182 SER A O 1
ATOM 1421 N N . TRP A 1 183 ? -0.457 4.499 44.636 1.00 64.62 183 TRP A N 1
ATOM 1422 C CA . TRP A 1 183 ? -1.224 5.510 43.919 1.00 64.62 183 TRP A CA 1
ATOM 1423 C C . TRP A 1 183 ? -2.712 5.488 44.316 1.00 64.62 183 TRP A C 1
ATOM 1425 O O . TRP A 1 183 ? -3.221 4.507 44.867 1.00 64.62 183 TRP A O 1
ATOM 1435 N N . SER A 1 184 ? -3.400 6.619 44.122 1.00 63.84 184 SER A N 1
ATOM 1436 C CA . SER A 1 184 ? -4.789 6.829 44.560 1.00 63.84 184 SER A CA 1
ATOM 1437 C C . SER A 1 184 ? -5.725 5.806 43.917 1.00 63.84 184 SER A C 1
ATOM 1439 O O . SER A 1 184 ? -5.909 5.798 42.706 1.00 63.84 184 SER A O 1
ATOM 1441 N N . ALA A 1 185 ? -6.308 4.927 44.730 1.00 66.69 185 ALA A N 1
ATOM 1442 C CA . ALA A 1 185 ? -6.996 3.752 44.222 1.00 66.69 185 ALA A CA 1
ATOM 1443 C C . ALA A 1 185 ? -8.296 4.121 43.470 1.00 66.69 185 ALA A C 1
ATOM 1445 O O . ALA A 1 185 ? -9.204 4.728 44.040 1.00 66.69 185 ALA A O 1
ATOM 1446 N N . GLY A 1 186 ? -8.353 3.761 42.182 1.00 70.75 186 GLY A N 1
ATOM 1447 C CA . GLY A 1 186 ? -9.478 3.995 41.267 1.00 70.75 186 GLY A CA 1
ATOM 1448 C C . GLY A 1 186 ? -9.425 5.333 40.517 1.00 70.75 186 GLY A C 1
ATOM 1449 O O . GLY A 1 186 ? -10.068 5.476 39.479 1.00 70.75 186 GLY A O 1
ATOM 1450 N N . CYS A 1 187 ? -8.655 6.313 41.007 1.00 85.38 187 CYS A N 1
ATOM 1451 C CA . CYS A 1 187 ? -8.430 7.587 40.316 1.00 85.38 187 CYS A CA 1
ATOM 1452 C C . CYS A 1 187 ? -7.464 7.419 39.143 1.00 85.38 187 CYS A C 1
ATOM 1454 O O . CYS A 1 187 ? -6.594 6.557 39.168 1.00 85.38 187 CYS A O 1
ATOM 1456 N N . GLN A 1 188 ? -7.577 8.302 38.153 1.00 87.94 188 GLN A N 1
ATOM 1457 C CA . GLN A 1 188 ? -6.606 8.373 37.065 1.00 87.94 188 GLN A CA 1
ATOM 1458 C C . GLN A 1 188 ? -5.478 9.296 37.517 1.00 87.94 188 GLN A C 1
ATOM 1460 O O . GLN A 1 188 ? -5.726 10.464 37.827 1.00 87.94 188 GLN A O 1
ATOM 1465 N N . VAL A 1 189 ? -4.251 8.799 37.636 1.00 87.38 189 VAL A N 1
ATOM 1466 C CA . VAL A 1 189 ? -3.187 9.603 38.251 1.00 87.38 189 VAL A CA 1
ATOM 1467 C C . VAL A 1 189 ? -1.962 9.756 37.377 1.00 87.38 189 VAL A C 1
ATOM 1469 O O . VAL A 1 189 ? -1.490 8.794 36.792 1.00 87.38 189 VAL A O 1
ATOM 1472 N N . VAL A 1 190 ? -1.435 10.975 37.306 1.00 89.44 190 VAL A N 1
ATOM 1473 C CA . VAL A 1 190 ? -0.307 11.322 36.433 1.00 89.44 190 VAL A CA 1
ATOM 1474 C C . VAL A 1 190 ? 1.001 11.229 37.203 1.00 89.44 190 VAL A C 1
ATOM 1476 O O . VAL A 1 190 ? 1.118 11.763 38.314 1.00 89.44 190 VAL A O 1
ATOM 1479 N N . TYR A 1 191 ? 1.981 10.567 36.596 1.00 86.38 191 TYR A N 1
ATOM 1480 C CA . TYR A 1 191 ? 3.329 10.442 37.127 1.00 86.38 191 TYR A CA 1
ATOM 1481 C C . TYR A 1 191 ? 4.117 11.748 36.972 1.00 86.38 191 TYR A C 1
ATOM 1483 O O . TYR A 1 191 ? 4.029 12.419 35.947 1.00 86.38 191 TYR A O 1
ATOM 1491 N N . ASP A 1 192 ? 4.942 12.050 37.977 1.00 88.12 192 ASP A N 1
ATOM 1492 C CA . ASP A 1 192 ? 5.792 13.240 38.078 1.00 88.12 192 ASP A CA 1
ATOM 1493 C C . ASP A 1 192 ? 5.033 14.571 38.273 1.00 88.12 192 ASP A C 1
ATOM 1495 O O . ASP A 1 192 ? 4.066 14.909 37.593 1.00 88.12 192 ASP A O 1
ATOM 1499 N N . TRP A 1 193 ? 5.485 15.370 39.247 1.00 90.75 193 TRP A N 1
ATOM 1500 C CA . TRP A 1 193 ? 4.818 16.628 39.610 1.00 90.75 193 TRP A CA 1
ATOM 1501 C C . TRP A 1 193 ? 4.970 17.700 38.526 1.00 90.75 193 TRP A C 1
ATOM 1503 O O . TRP A 1 193 ? 4.063 18.509 38.317 1.00 90.75 193 TRP A O 1
ATOM 1513 N N . GLY A 1 194 ? 6.116 17.725 37.841 1.00 93.00 194 GLY A N 1
ATOM 1514 C CA . GLY A 1 194 ? 6.365 18.639 36.732 1.00 93.00 194 GLY A CA 1
ATOM 1515 C C . GLY A 1 194 ? 5.450 18.326 35.554 1.00 93.00 194 GLY A C 1
ATOM 1516 O O . GLY A 1 194 ? 4.744 19.221 35.086 1.00 93.00 194 GLY A O 1
ATOM 1517 N N . ARG A 1 195 ? 5.390 17.050 35.156 1.00 94.19 195 ARG A N 1
ATOM 1518 C CA . ARG A 1 195 ? 4.495 16.563 34.092 1.00 94.19 195 ARG A CA 1
ATOM 1519 C C . ARG A 1 195 ? 3.020 16.755 34.442 1.00 94.19 195 ARG A C 1
ATOM 1521 O O . ARG A 1 195 ? 2.250 17.198 33.597 1.00 94.19 195 ARG A O 1
ATOM 1528 N N . TYR A 1 196 ? 2.618 16.554 35.697 1.00 94.94 196 TYR A N 1
ATOM 1529 C CA . TYR A 1 196 ? 1.256 16.876 36.133 1.00 94.94 196 TYR A CA 1
ATOM 1530 C C . TYR A 1 196 ? 0.907 18.363 35.949 1.00 94.94 196 TYR A C 1
ATOM 1532 O O . TYR A 1 196 ? -0.154 18.702 35.421 1.00 94.94 196 TYR A O 1
ATOM 1540 N N . LYS A 1 197 ? 1.802 19.277 36.350 1.00 96.12 197 LYS A N 1
ATOM 1541 C CA . LYS A 1 197 ? 1.593 20.720 36.142 1.00 96.12 197 LYS A CA 1
ATOM 1542 C C . LYS A 1 197 ? 1.528 21.079 34.660 1.00 96.12 197 LYS A C 1
ATOM 1544 O O . LYS A 1 197 ? 0.785 21.985 34.295 1.00 96.12 197 LYS A O 1
ATOM 1549 N N . GLU A 1 198 ? 2.279 20.388 33.816 1.00 97.25 198 GLU A N 1
ATOM 1550 C CA . GLU A 1 198 ? 2.224 20.559 32.367 1.00 97.25 198 GLU A CA 1
ATOM 1551 C C . GLU A 1 198 ? 0.883 20.111 31.777 1.00 97.25 198 GLU A C 1
ATOM 1553 O O . GLU A 1 198 ? 0.281 20.880 31.029 1.00 97.25 198 GLU A O 1
ATOM 1558 N N . LEU A 1 199 ? 0.346 18.959 32.196 1.00 97.50 199 LEU A N 1
ATOM 1559 C CA . LEU A 1 199 ? -1.008 18.535 31.821 1.00 97.50 199 LEU A CA 1
ATOM 1560 C C . LEU A 1 199 ? -2.042 19.606 32.193 1.00 97.50 199 LEU A C 1
ATOM 1562 O O . LEU A 1 199 ? -2.827 20.035 31.347 1.00 97.50 199 LEU A O 1
ATOM 1566 N N . ILE A 1 200 ? -2.029 20.077 33.446 1.00 97.12 200 ILE A N 1
ATOM 1567 C CA . ILE A 1 200 ? -2.957 21.126 33.889 1.00 97.12 200 ILE A CA 1
ATOM 1568 C C . ILE A 1 200 ? -2.745 22.410 33.081 1.00 97.12 200 ILE A C 1
ATOM 1570 O O . ILE A 1 200 ? -3.716 23.033 32.667 1.00 97.12 200 ILE A O 1
ATOM 1574 N N . SER A 1 201 ? -1.498 22.782 32.789 1.00 96.19 201 SER A N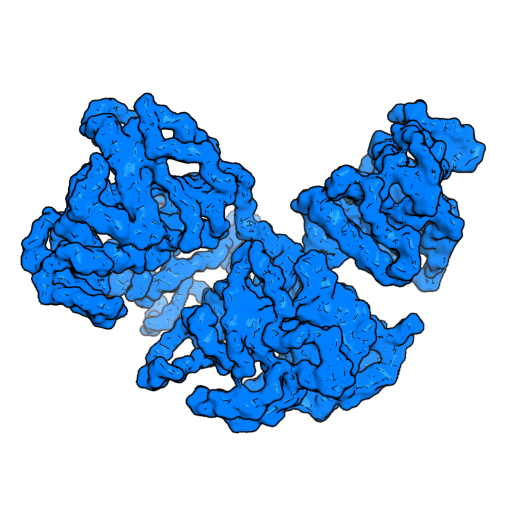 1
ATOM 1575 C CA . SER A 1 201 ? -1.179 23.931 31.939 1.00 96.19 201 SER A CA 1
ATOM 1576 C C . SER A 1 201 ? -1.795 23.807 30.538 1.00 96.19 201 SER A C 1
ATOM 1578 O O . SER A 1 201 ? -2.375 24.772 30.042 1.00 96.19 201 SER A O 1
ATOM 1580 N N . LEU A 1 202 ? -1.726 22.635 29.900 1.00 96.50 202 LEU A N 1
ATOM 1581 C CA . LEU A 1 202 ? -2.340 22.402 28.588 1.00 96.50 202 LEU A CA 1
ATOM 1582 C C . LEU A 1 202 ? -3.867 22.508 28.644 1.00 96.50 202 LEU A C 1
ATOM 1584 O O . LEU A 1 202 ? -4.456 23.179 27.798 1.00 96.50 202 LEU A O 1
ATOM 1588 N N . VAL A 1 203 ? -4.503 21.920 29.661 1.00 95.69 203 VAL A N 1
ATOM 1589 C CA . VAL A 1 203 ? -5.961 22.012 29.850 1.00 95.69 203 VAL A CA 1
ATOM 1590 C C . VAL A 1 203 ? -6.396 23.455 30.121 1.00 95.69 203 VAL A C 1
ATOM 1592 O O . VAL A 1 203 ? -7.405 23.908 29.592 1.00 95.69 203 VAL A O 1
ATOM 1595 N N . GLU A 1 204 ? -5.624 24.217 30.896 1.00 94.75 204 GLU A N 1
ATOM 1596 C CA . GLU A 1 204 ? -5.918 25.624 31.187 1.00 94.75 204 GLU A CA 1
ATOM 1597 C C . GLU A 1 204 ? -5.845 26.539 29.953 1.00 94.75 204 GLU A C 1
ATOM 1599 O O . GLU A 1 204 ? -6.482 27.595 29.939 1.00 94.75 204 GLU A O 1
ATOM 1604 N N . GLN A 1 205 ? -5.094 26.160 28.914 1.00 93.19 205 GLN A N 1
ATOM 1605 C CA . GLN A 1 205 ? -5.038 26.913 27.655 1.00 93.19 205 GLN A CA 1
ATOM 1606 C C . GLN A 1 205 ? -6.328 26.801 26.834 1.00 93.19 205 GLN A C 1
ATOM 1608 O O . GLN A 1 205 ? -6.604 27.679 26.009 1.00 93.19 205 GLN A O 1
ATOM 1613 N N . ASP A 1 206 ? -7.131 25.766 27.069 1.00 93.50 206 ASP A N 1
ATOM 1614 C CA . ASP A 1 206 ? -8.454 25.639 26.483 1.00 93.50 206 ASP A CA 1
ATOM 1615 C C . ASP A 1 206 ? -9.440 26.555 27.218 1.00 93.50 206 ASP A C 1
ATOM 1617 O O . ASP A 1 206 ? -10.073 26.185 28.200 1.00 93.50 206 ASP A O 1
ATOM 1621 N N . SER A 1 207 ? -9.626 27.776 26.723 1.00 91.31 207 SER A N 1
ATOM 1622 C CA . SER A 1 207 ? -10.579 28.721 27.330 1.00 91.31 207 SER A CA 1
ATOM 1623 C C . SER A 1 207 ? -12.046 28.253 27.309 1.00 91.31 207 SER A C 1
ATOM 1625 O O . SER A 1 207 ? -12.882 28.832 28.006 1.00 91.31 207 SER A O 1
ATOM 1627 N N . SER A 1 208 ? -12.383 27.219 26.527 1.00 91.75 208 SER A N 1
ATOM 1628 C CA . SER A 1 208 ? -13.754 26.730 26.378 1.00 91.75 208 SER A CA 1
ATOM 1629 C C . SER A 1 208 ? -14.203 25.799 27.501 1.00 91.75 208 SER A C 1
ATOM 1631 O O . SER A 1 208 ? -15.415 25.616 27.659 1.00 91.75 208 SER A O 1
ATOM 1633 N N . VAL A 1 209 ? -13.281 25.253 28.304 1.00 93.50 209 VAL A N 1
ATOM 1634 C CA . VAL A 1 209 ? -13.627 24.301 29.368 1.00 93.50 209 VAL A CA 1
ATOM 1635 C C . VAL A 1 209 ? -14.077 24.960 30.673 1.00 93.50 209 VAL A C 1
ATOM 1637 O O . VAL A 1 209 ? -13.691 26.076 31.016 1.00 93.50 209 VAL A O 1
ATOM 1640 N N . TYR A 1 210 ? -14.949 24.274 31.411 1.00 93.25 210 TYR A N 1
ATOM 1641 C CA . TYR A 1 210 ? -15.457 24.736 32.699 1.00 93.25 210 TYR A CA 1
ATOM 1642 C C . TYR A 1 210 ? -14.347 24.910 33.734 1.00 93.25 210 TYR A C 1
ATOM 1644 O O . TYR A 1 210 ? -13.521 24.019 33.928 1.00 93.25 210 TYR A O 1
ATOM 1652 N N . GLY A 1 211 ? -14.422 26.007 34.488 1.00 91.00 211 GLY A N 1
ATOM 1653 C CA . GLY A 1 211 ? -13.529 26.293 35.605 1.00 91.00 211 GLY A CA 1
ATOM 1654 C C . GLY A 1 211 ? -12.311 27.124 35.218 1.00 91.00 211 GLY A C 1
ATOM 1655 O O . GLY A 1 211 ? -11.554 27.500 36.115 1.00 91.00 211 GLY A O 1
ATOM 1656 N N . THR A 1 212 ? -12.120 27.446 33.935 1.00 91.88 212 THR A N 1
ATOM 1657 C CA . THR A 1 212 ? -10.961 28.193 33.421 1.00 91.88 212 THR A CA 1
ATOM 1658 C C . THR A 1 212 ? -10.853 29.623 33.933 1.00 91.88 212 THR A C 1
ATOM 1660 O O . THR A 1 212 ? -9.774 30.210 33.956 1.00 91.88 212 THR A O 1
ATOM 1663 N N . GLU A 1 213 ? -11.940 30.187 34.457 1.00 89.50 213 GLU A N 1
ATOM 1664 C CA . GLU A 1 213 ? -11.919 31.453 35.189 1.00 89.50 213 GLU A CA 1
ATOM 1665 C C . GLU A 1 213 ? -11.048 31.413 36.458 1.00 89.50 213 GLU A C 1
ATOM 1667 O O . GLU A 1 213 ? -10.699 32.468 36.987 1.00 89.50 213 GLU A O 1
ATOM 1672 N N . ASN A 1 214 ? -10.673 30.215 36.916 1.00 90.56 214 ASN A N 1
ATOM 1673 C CA . ASN A 1 214 ? -9.800 29.973 38.064 1.00 90.56 214 ASN A CA 1
ATOM 1674 C C . ASN A 1 214 ? -8.444 29.367 37.656 1.00 90.56 214 ASN A C 1
ATOM 1676 O O . ASN A 1 214 ? -7.843 28.657 38.457 1.00 90.56 214 ASN A O 1
ATOM 1680 N N . ASN A 1 215 ? -7.981 29.576 36.418 1.00 92.69 215 ASN A N 1
ATOM 1681 C CA . ASN A 1 215 ? -6.668 29.093 35.986 1.00 92.69 215 ASN A CA 1
ATOM 1682 C C . ASN A 1 215 ? -5.533 29.606 36.880 1.00 92.69 215 ASN A C 1
ATOM 1684 O O . ASN A 1 215 ? -5.498 30.783 37.254 1.00 92.69 215 ASN A O 1
ATOM 1688 N N . GLU A 1 216 ? -4.571 28.734 37.152 1.00 92.81 216 GLU A N 1
ATOM 1689 C CA . GLU A 1 216 ? -3.448 28.996 38.051 1.00 92.81 216 GLU A CA 1
ATOM 1690 C C . GLU A 1 216 ? -2.104 29.092 37.321 1.00 92.81 216 GLU A C 1
ATOM 1692 O O . GLU A 1 216 ? -1.234 29.852 37.742 1.00 92.81 216 GLU A O 1
ATOM 1697 N N . LEU A 1 217 ? -1.925 28.353 36.226 1.00 93.50 217 LEU A N 1
ATOM 1698 C CA . LEU A 1 217 ? -0.693 28.285 35.435 1.00 93.50 217 LEU A CA 1
ATOM 1699 C C . LEU A 1 217 ? -0.797 29.101 34.138 1.00 93.50 217 LEU A C 1
ATOM 1701 O O . LEU A 1 217 ? 0.190 29.712 33.728 1.00 93.50 217 LEU A O 1
ATOM 1705 N N . ASN A 1 218 ? -1.991 29.185 33.542 1.00 88.94 218 ASN A N 1
ATOM 1706 C CA . ASN A 1 218 ? -2.295 30.023 32.376 1.00 88.94 218 ASN A CA 1
ATOM 1707 C C . ASN A 1 218 ? -3.454 30.986 32.691 1.00 88.94 218 ASN A C 1
ATOM 1709 O O . ASN A 1 218 ? -4.603 30.689 32.358 1.00 88.94 218 ASN A O 1
ATOM 1713 N N . PRO A 1 219 ? -3.181 32.133 33.349 1.00 75.44 219 PRO A N 1
ATOM 1714 C CA . PRO A 1 219 ? -4.207 33.028 33.887 1.00 75.44 219 PRO A CA 1
ATOM 1715 C C . PRO A 1 219 ? -5.290 33.428 32.860 1.00 75.44 219 PRO A C 1
ATOM 1717 O O . PRO A 1 219 ? -4.972 33.609 31.682 1.00 75.44 219 PRO A O 1
ATOM 1720 N N . PRO A 1 220 ? -6.560 33.604 33.277 1.00 67.06 220 PRO A N 1
ATOM 1721 C CA . PRO A 1 220 ? -7.723 33.441 32.396 1.00 67.06 220 PRO A CA 1
ATOM 1722 C C . PRO A 1 220 ? -7.940 34.550 31.354 1.00 67.06 220 PRO A C 1
ATOM 1724 O O . PRO A 1 220 ? -7.518 35.694 31.534 1.00 67.06 220 PRO A O 1
ATOM 1727 N N . THR A 1 221 ? -8.760 34.240 30.339 1.00 62.78 221 THR A N 1
ATOM 1728 C CA . THR A 1 221 ? -9.452 35.213 29.459 1.00 62.78 221 THR A CA 1
ATOM 1729 C C . THR A 1 221 ? -10.980 35.258 29.677 1.00 62.78 221 THR A C 1
ATOM 1731 O O . THR A 1 221 ? -11.555 36.345 29.611 1.00 62.78 221 THR A O 1
ATOM 1734 N N . SER A 1 222 ? -11.637 34.136 30.012 1.00 73.06 222 SER A N 1
ATOM 1735 C CA . SER A 1 222 ? -13.045 34.019 30.466 1.00 73.06 222 SER A CA 1
ATOM 1736 C C . SER A 1 222 ? -13.365 32.563 30.854 1.00 73.06 222 SER A C 1
ATOM 1738 O O . SER A 1 222 ? -12.673 31.673 30.379 1.00 73.06 222 SER A O 1
ATOM 1740 N N . GLY A 1 223 ? -14.398 32.314 31.672 1.00 78.69 223 GLY A N 1
ATOM 1741 C CA . GLY A 1 223 ? -14.831 30.953 32.032 1.00 78.69 223 GLY A CA 1
ATOM 1742 C C . GLY A 1 223 ? -15.580 30.243 30.900 1.00 78.69 223 GLY A C 1
ATOM 1743 O O . GLY A 1 223 ? -16.471 30.835 30.282 1.00 78.69 223 GLY A O 1
ATOM 1744 N N . GLY A 1 224 ? -15.211 28.990 30.634 1.00 88.12 224 GLY A N 1
ATOM 1745 C CA . GLY A 1 224 ? -15.781 28.158 29.578 1.00 88.12 224 GLY A CA 1
ATOM 1746 C C . GLY A 1 224 ? -17.107 27.474 29.938 1.00 88.12 224 GLY A C 1
ATOM 1747 O O . GLY A 1 224 ? -17.630 27.609 31.044 1.00 88.12 224 GLY A O 1
ATOM 1748 N N . SER A 1 225 ? -17.666 26.732 28.978 1.00 90.25 225 SER A N 1
ATOM 1749 C CA . SER A 1 225 ? -18.955 26.024 29.114 1.00 90.25 225 SER A CA 1
ATOM 1750 C C . SER A 1 225 ? -18.937 24.563 28.654 1.00 90.25 225 SER A C 1
ATOM 1752 O O . SER A 1 225 ? -19.982 23.920 28.616 1.00 90.25 225 SER A O 1
ATOM 1754 N N . ARG A 1 226 ? -17.763 24.037 28.299 1.00 91.56 226 ARG A N 1
ATOM 1755 C CA . ARG A 1 226 ? -17.562 22.660 27.846 1.00 91.56 226 ARG A CA 1
ATOM 1756 C C . ARG A 1 226 ? -16.930 21.825 28.969 1.00 91.56 226 ARG A C 1
ATOM 1758 O O . ARG A 1 226 ? -16.088 22.347 29.700 1.00 91.56 226 ARG A O 1
ATOM 1765 N N . PRO A 1 227 ? -17.284 20.549 29.156 1.00 94.38 227 PRO A N 1
ATOM 1766 C CA . PRO A 1 227 ? -16.473 19.663 29.985 1.00 94.38 227 PRO A CA 1
ATOM 1767 C C . PRO A 1 227 ? -15.132 19.350 29.304 1.00 94.38 227 PRO A C 1
ATOM 1769 O O . PRO A 1 227 ? -15.023 19.384 28.080 1.00 94.38 227 PRO A O 1
ATOM 1772 N N . VAL A 1 228 ? -14.117 19.000 30.093 1.00 95.81 228 VAL A N 1
ATOM 1773 C CA . VAL A 1 228 ? -12.948 18.282 29.569 1.00 95.81 228 VAL A CA 1
ATOM 1774 C C . VAL A 1 228 ? -13.405 16.860 29.255 1.00 95.81 228 VAL A C 1
ATOM 1776 O O . VAL A 1 228 ? -14.012 16.214 30.113 1.00 95.81 228 VAL A O 1
ATOM 1779 N N . ILE A 1 229 ? -13.136 16.390 28.040 1.00 96.12 229 ILE A N 1
ATOM 1780 C CA . ILE A 1 229 ? -13.467 15.026 27.627 1.00 96.12 229 ILE A CA 1
ATOM 1781 C C . ILE A 1 229 ? -12.257 14.142 27.911 1.00 96.12 229 ILE A C 1
ATOM 1783 O O . ILE A 1 229 ? -11.151 14.473 27.484 1.00 96.12 229 ILE A O 1
ATOM 1787 N N . TYR A 1 230 ? -12.486 13.046 28.626 1.00 96.69 230 TYR A N 1
ATOM 1788 C CA . TYR A 1 230 ? -11.506 12.016 28.940 1.00 96.69 230 TYR A CA 1
ATOM 1789 C C . TYR A 1 230 ? -12.009 10.680 28.394 1.00 96.69 230 TYR A C 1
ATOM 1791 O O . TYR A 1 230 ? -12.935 10.094 28.951 1.00 96.69 230 TYR A O 1
ATOM 1799 N N . ALA A 1 231 ? -11.441 10.227 27.282 1.00 95.56 231 ALA A N 1
ATOM 1800 C CA . ALA A 1 231 ? -11.691 8.905 26.730 1.00 95.56 231 ALA A CA 1
ATOM 1801 C C . ALA A 1 231 ? -10.713 7.915 27.364 1.00 95.56 231 ALA A C 1
ATOM 1803 O O . ALA A 1 231 ? -9.505 8.095 27.252 1.00 95.56 231 ALA A O 1
ATOM 1804 N N . LEU A 1 232 ? -11.230 6.891 28.034 1.00 92.25 232 LEU A N 1
ATOM 1805 C CA . LEU A 1 232 ? -10.440 5.759 28.496 1.00 92.25 232 LEU A CA 1
ATOM 1806 C C . LEU A 1 232 ? -10.676 4.593 27.538 1.00 92.25 232 LEU A C 1
ATOM 1808 O O . LEU A 1 232 ? -11.787 4.069 27.485 1.00 92.25 232 LEU A O 1
ATOM 1812 N N . LEU A 1 233 ? -9.646 4.218 26.794 1.00 87.12 233 LEU A N 1
ATOM 1813 C CA . LEU A 1 233 ? -9.663 3.130 25.825 1.00 87.12 233 LEU A CA 1
ATOM 1814 C C . LEU A 1 233 ? -8.867 1.947 26.366 1.00 87.12 233 LEU A C 1
ATOM 1816 O O . LEU A 1 233 ? -7.981 2.110 27.211 1.00 87.12 233 LEU A O 1
ATOM 1820 N N . LYS A 1 234 ? -9.143 0.753 25.856 1.00 79.69 234 LYS A N 1
ATOM 1821 C CA . LYS A 1 234 ? -8.223 -0.372 26.025 1.00 79.69 234 LYS A CA 1
ATOM 1822 C C . LYS A 1 234 ? -6.956 -0.111 25.202 1.00 79.69 234 LYS A C 1
ATOM 1824 O O . LYS A 1 234 ? -7.027 0.510 24.143 1.00 79.69 234 LYS A O 1
ATOM 1829 N N . GLY A 1 235 ? -5.801 -0.595 25.649 1.00 72.62 235 GLY A N 1
ATOM 1830 C CA . GLY A 1 235 ? -4.539 -0.475 24.912 1.00 72.62 235 GLY A CA 1
ATOM 1831 C C . GLY A 1 235 ? -4.670 -1.033 23.497 1.00 72.62 235 GLY A C 1
ATOM 1832 O O . GLY A 1 235 ? -4.310 -0.369 22.526 1.00 72.62 235 GLY A O 1
ATOM 1833 N N . GLU A 1 236 ? -5.342 -2.179 23.373 1.00 67.06 236 GLU A N 1
ATOM 1834 C CA . GLU A 1 236 ? -5.712 -2.798 22.098 1.00 67.06 236 GLU A CA 1
ATOM 1835 C C . GLU A 1 236 ? -6.638 -1.942 21.222 1.00 67.06 236 GLU A C 1
ATOM 1837 O O . GLU A 1 236 ? -6.633 -2.143 20.027 1.00 67.06 236 GLU A O 1
ATOM 1842 N N . GLU A 1 237 ? -7.396 -0.971 21.738 1.00 70.38 237 GLU A N 1
ATOM 1843 C CA . GLU A 1 237 ? -8.246 -0.065 20.932 1.00 70.38 237 GLU A CA 1
ATOM 1844 C C . GLU A 1 237 ? -7.477 1.179 20.439 1.00 70.38 237 GLU A C 1
ATOM 1846 O O . GLU A 1 237 ? -7.912 1.897 19.530 1.00 70.38 237 GLU A O 1
ATOM 1851 N N . LEU A 1 238 ? -6.325 1.458 21.059 1.00 72.19 238 LEU A N 1
ATOM 1852 C CA . LEU A 1 238 ? -5.386 2.497 20.637 1.00 72.19 238 LEU A CA 1
ATOM 1853 C C . LEU A 1 238 ? -4.448 1.999 19.544 1.00 72.19 238 LEU A C 1
ATOM 1855 O O . LEU A 1 238 ? -4.135 2.756 18.626 1.00 72.19 238 LEU A O 1
ATOM 1859 N N . VAL A 1 239 ? -4.025 0.737 19.628 1.00 59.47 239 VAL A N 1
ATOM 1860 C CA . VAL A 1 239 ? -3.200 0.080 18.599 1.00 59.47 239 VAL A CA 1
ATOM 1861 C C . VAL A 1 239 ? -4.020 -0.772 17.624 1.00 59.47 239 VAL A C 1
ATOM 1863 O O . VAL A 1 239 ? -3.506 -1.172 16.574 1.00 59.47 239 VAL A O 1
ATOM 1866 N N . GLY A 1 240 ? -5.282 -1.034 17.971 1.00 50.91 240 GLY A N 1
ATOM 1867 C CA . GLY A 1 240 ? -6.263 -1.813 17.225 1.00 50.91 240 GLY A CA 1
ATOM 1868 C C . GLY A 1 240 ? -7.491 -0.976 16.879 1.00 50.91 240 GLY A C 1
ATOM 1869 O O . GLY A 1 240 ? -8.096 -0.243 17.655 1.00 50.91 240 GLY A O 1
ATOM 1870 N N . GLY A 1 241 ? -7.787 -1.037 15.603 1.00 52.97 241 GLY A N 1
ATOM 1871 C CA . GLY A 1 241 ? -8.643 -0.114 14.874 1.00 52.97 241 GLY A CA 1
ATOM 1872 C C . GLY A 1 241 ? -8.071 0.066 13.483 1.00 52.97 241 GLY A C 1
ATOM 1873 O O . GLY A 1 241 ? -8.051 1.172 12.949 1.00 52.97 241 GLY A O 1
ATOM 1874 N N . GLY A 1 242 ? -7.505 -1.034 12.994 1.00 66.75 242 GLY A N 1
ATOM 1875 C CA . GLY A 1 242 ? -6.880 -1.163 11.706 1.00 66.75 242 GLY A CA 1
ATOM 1876 C C . GLY A 1 242 ? -7.776 -1.977 10.798 1.00 66.75 242 GLY A C 1
ATOM 1877 O O . GLY A 1 242 ? -8.933 -2.273 11.106 1.00 66.75 242 GLY A O 1
ATOM 1878 N N . TYR A 1 243 ? -7.190 -2.312 9.673 1.00 76.94 243 TYR A N 1
ATOM 1879 C CA . TYR A 1 243 ? -7.770 -3.147 8.653 1.00 76.94 243 TYR A CA 1
ATOM 1880 C C . TYR A 1 243 ? -7.393 -4.604 8.967 1.00 76.94 243 TYR A C 1
ATOM 1882 O O . TYR A 1 243 ? -6.318 -4.864 9.516 1.00 76.94 243 TYR A O 1
ATOM 1890 N N . GLU A 1 244 ? -8.288 -5.541 8.678 1.00 87.62 244 GLU A N 1
ATOM 1891 C CA . GLU A 1 244 ? -8.084 -6.983 8.869 1.00 87.62 244 GLU A CA 1
ATOM 1892 C C . GLU A 1 244 ? -8.467 -7.741 7.599 1.00 87.62 244 GLU A C 1
ATOM 1894 O O . GLU A 1 244 ? -9.287 -7.273 6.807 1.00 87.62 244 GLU A O 1
ATOM 1899 N N . LEU A 1 245 ? -7.908 -8.936 7.418 1.00 92.81 245 LEU A N 1
ATOM 1900 C CA . LEU A 1 245 ? -8.387 -9.869 6.407 1.00 92.81 245 LEU A CA 1
ATOM 1901 C C . LEU A 1 245 ? -9.802 -10.360 6.771 1.00 92.81 245 LEU A C 1
ATOM 1903 O O . LEU A 1 245 ? -10.097 -10.602 7.950 1.00 92.81 245 LEU A O 1
ATOM 1907 N N . PRO A 1 246 ? -10.688 -10.553 5.776 1.00 96.06 246 PRO A N 1
ATOM 1908 C CA . PRO A 1 246 ? -12.046 -11.045 6.018 1.00 96.06 246 PRO A CA 1
ATOM 1909 C C . PRO A 1 246 ? -12.077 -12.517 6.461 1.00 96.06 246 PRO A C 1
ATOM 1911 O O . PRO A 1 246 ? -13.086 -12.958 7.012 1.00 96.06 246 PRO A O 1
ATOM 1914 N N . LEU A 1 247 ? -10.982 -13.255 6.251 1.00 94.38 247 LEU A N 1
ATOM 1915 C CA . LEU A 1 247 ? -10.780 -14.657 6.614 1.00 94.38 247 LEU A CA 1
ATOM 1916 C C . LEU A 1 247 ? -9.381 -14.869 7.198 1.00 94.38 247 LEU A C 1
ATOM 1918 O O . LEU A 1 247 ? -8.454 -14.124 6.886 1.00 94.38 247 LEU A O 1
ATOM 1922 N N . ASP A 1 248 ? -9.242 -15.887 8.048 1.00 88.81 248 ASP A N 1
ATOM 1923 C CA . ASP A 1 248 ? -7.933 -16.367 8.493 1.00 88.81 248 ASP A CA 1
ATOM 1924 C C . ASP A 1 248 ? -7.399 -17.374 7.472 1.00 88.81 248 ASP A C 1
ATOM 1926 O O . ASP A 1 248 ? -7.974 -18.447 7.301 1.00 88.81 248 ASP A O 1
ATOM 1930 N N . LEU A 1 249 ? -6.315 -17.006 6.790 1.00 86.50 249 LEU A N 1
ATOM 1931 C CA . LEU A 1 249 ? -5.687 -17.808 5.736 1.00 86.50 249 LEU A CA 1
ATOM 1932 C C . LEU A 1 249 ? -4.441 -18.556 6.245 1.00 86.50 249 LEU A C 1
ATOM 1934 O O . LEU A 1 249 ? -3.582 -18.949 5.466 1.00 86.50 249 LEU A O 1
ATOM 1938 N N . GLY A 1 250 ? -4.313 -18.729 7.567 1.00 76.19 250 GLY A N 1
ATOM 1939 C CA . GLY A 1 250 ? -3.238 -19.500 8.205 1.00 76.19 250 GLY A CA 1
ATOM 1940 C C . GLY A 1 250 ? -2.219 -18.663 8.984 1.00 76.19 250 GLY A C 1
ATOM 1941 O O . GLY A 1 250 ? -1.483 -19.220 9.796 1.00 76.19 250 GLY A O 1
ATOM 1942 N N . ALA A 1 251 ? -2.213 -17.341 8.800 1.00 73.56 251 ALA A N 1
ATOM 1943 C CA . ALA A 1 251 ? -1.341 -16.391 9.504 1.00 73.56 251 ALA A CA 1
ATOM 1944 C C . ALA A 1 251 ? -2.119 -15.410 10.410 1.00 73.56 251 ALA A C 1
ATOM 1946 O O . ALA A 1 251 ? -1.581 -14.395 10.860 1.00 73.56 251 ALA A O 1
ATOM 1947 N N . GLY A 1 252 ? -3.395 -15.693 10.689 1.00 80.56 252 GLY A N 1
ATOM 1948 C CA . GLY A 1 252 ? -4.288 -14.790 11.405 1.00 80.56 252 GLY A CA 1
ATOM 1949 C C . GLY A 1 252 ? -4.882 -13.696 10.510 1.00 80.56 252 GLY A C 1
ATOM 1950 O O . GLY A 1 252 ? -4.460 -13.467 9.379 1.00 80.56 252 GLY A O 1
ATOM 1951 N N . ARG A 1 253 ? -5.892 -12.989 11.038 1.00 87.69 253 ARG A N 1
ATOM 1952 C CA . ARG A 1 253 ? -6.619 -11.927 10.308 1.00 87.69 253 ARG A CA 1
ATOM 1953 C C . ARG A 1 253 ? -6.005 -10.535 10.438 1.00 87.69 253 ARG A C 1
ATOM 1955 O O . ARG A 1 253 ? -6.311 -9.651 9.643 1.00 87.69 253 ARG A O 1
ATOM 1962 N N . ALA A 1 254 ? -5.171 -10.312 11.450 1.00 78.44 254 ALA A N 1
ATOM 1963 C CA . ALA A 1 254 ? -4.539 -9.017 11.660 1.00 78.44 254 ALA A CA 1
ATOM 1964 C C . ALA A 1 254 ? -3.583 -8.707 10.504 1.00 78.44 254 ALA A C 1
ATOM 1966 O O . ALA A 1 254 ? -2.738 -9.536 10.171 1.00 78.44 254 ALA A O 1
ATOM 1967 N N . LEU A 1 255 ? -3.674 -7.512 9.916 1.00 73.38 255 LEU A N 1
ATOM 1968 C CA . LEU A 1 255 ? -2.746 -7.133 8.853 1.00 73.38 255 LEU A CA 1
ATOM 1969 C C . LEU A 1 255 ? -1.328 -6.922 9.392 1.00 73.38 255 LEU A C 1
ATOM 1971 O O . LEU A 1 255 ? -1.088 -6.149 10.330 1.00 73.38 255 LEU A O 1
ATOM 1975 N N . SER A 1 256 ? -0.396 -7.614 8.751 1.00 65.62 256 SER A N 1
ATOM 1976 C CA . SER A 1 256 ? 1.049 -7.522 8.898 1.00 65.62 256 SER A CA 1
ATOM 1977 C C . SER A 1 256 ? 1.692 -7.853 7.547 1.00 65.62 256 SER A C 1
ATOM 1979 O O . SER A 1 256 ? 1.018 -8.349 6.644 1.00 65.62 256 SER A O 1
ATOM 1981 N N . ALA A 1 257 ? 2.995 -7.603 7.399 1.00 62.72 257 ALA A N 1
ATOM 1982 C CA . ALA A 1 257 ? 3.728 -8.060 6.217 1.00 62.72 257 ALA A CA 1
ATOM 1983 C C . ALA A 1 257 ? 3.620 -9.589 6.030 1.00 62.72 257 ALA A C 1
ATOM 1985 O O . ALA A 1 257 ? 3.463 -10.061 4.911 1.00 62.72 257 ALA A O 1
ATOM 1986 N N . GLU A 1 258 ? 3.628 -10.346 7.132 1.00 68.12 258 GLU A N 1
ATOM 1987 C CA . GLU A 1 258 ? 3.496 -11.806 7.140 1.00 68.12 258 GLU A CA 1
ATOM 1988 C C . GLU A 1 258 ? 2.107 -12.269 6.680 1.00 68.12 258 GLU A C 1
ATOM 1990 O O . GLU A 1 258 ? 2.013 -13.093 5.774 1.00 68.12 258 GLU A O 1
ATOM 1995 N N . SER A 1 259 ? 1.023 -11.716 7.239 1.00 77.19 259 SER A N 1
ATOM 1996 C CA . SER A 1 259 ? -0.335 -12.133 6.859 1.00 77.19 259 SER A CA 1
ATOM 1997 C C . SER A 1 259 ? -0.717 -11.687 5.446 1.00 77.19 259 SER A C 1
ATOM 1999 O O . SER A 1 259 ? -1.453 -12.397 4.764 1.00 77.19 259 SER A O 1
ATOM 2001 N N . LEU A 1 260 ? -0.178 -10.562 4.964 1.00 81.25 260 LEU A N 1
ATOM 2002 C CA . LEU A 1 260 ? -0.324 -10.130 3.572 1.00 81.25 260 LEU A CA 1
ATOM 2003 C C . LEU A 1 260 ? 0.469 -11.014 2.607 1.00 81.25 260 LEU A C 1
ATOM 2005 O O . LEU A 1 260 ? -0.072 -11.408 1.578 1.00 81.25 260 LEU A O 1
ATOM 2009 N N . ALA A 1 261 ? 1.721 -11.353 2.930 1.00 76.06 261 ALA A N 1
ATOM 2010 C CA . ALA A 1 261 ? 2.515 -12.276 2.121 1.00 76.06 261 ALA A CA 1
ATOM 2011 C C . ALA A 1 261 ? 1.833 -13.648 2.026 1.00 76.06 261 ALA A C 1
ATOM 2013 O O . ALA A 1 261 ? 1.687 -14.177 0.926 1.00 76.06 261 ALA A O 1
ATOM 2014 N N . ALA A 1 262 ? 1.324 -14.162 3.151 1.00 79.25 262 ALA A N 1
ATOM 2015 C CA . ALA A 1 262 ? 0.533 -15.387 3.188 1.00 79.25 262 ALA A CA 1
ATOM 2016 C C . ALA A 1 262 ? -0.749 -15.272 2.348 1.00 79.25 262 ALA A C 1
ATOM 2018 O O . ALA A 1 262 ? -1.076 -16.198 1.621 1.00 79.25 262 ALA A O 1
ATOM 2019 N N . ALA A 1 263 ? -1.450 -14.134 2.376 1.00 88.06 263 ALA A N 1
ATOM 2020 C CA . ALA A 1 263 ? -2.650 -13.930 1.563 1.00 88.06 263 ALA A CA 1
ATOM 2021 C C . ALA A 1 263 ? -2.353 -13.855 0.050 1.00 88.06 263 ALA A C 1
ATOM 2023 O O . ALA A 1 263 ? -3.130 -14.371 -0.754 1.00 88.06 263 ALA A O 1
ATOM 2024 N N . PHE A 1 264 ? -1.231 -13.255 -0.362 1.00 87.94 264 PHE A N 1
ATOM 2025 C CA . PHE A 1 264 ? -0.806 -13.284 -1.766 1.00 87.94 264 PHE A CA 1
ATOM 2026 C C . PHE A 1 264 ? -0.371 -14.685 -2.191 1.00 87.94 264 PHE A C 1
ATOM 2028 O O . PHE A 1 264 ? -0.791 -15.148 -3.243 1.00 87.94 264 PHE A O 1
ATOM 2035 N N . GLN A 1 265 ? 0.386 -15.399 -1.355 1.00 85.69 265 GLN A N 1
ATOM 2036 C CA . GLN A 1 265 ? 0.730 -16.795 -1.619 1.00 85.69 265 GLN A CA 1
ATOM 2037 C C . GLN A 1 265 ? -0.533 -17.664 -1.742 1.00 85.69 265 GLN A C 1
ATOM 2039 O O . GLN A 1 265 ? -0.680 -18.404 -2.711 1.00 85.69 265 GLN A O 1
ATOM 2044 N N . HIS A 1 266 ? -1.488 -17.499 -0.828 1.00 89.44 266 HIS A N 1
ATOM 2045 C CA . HIS A 1 266 ? -2.766 -18.208 -0.837 1.00 89.44 266 HIS A CA 1
ATOM 2046 C C . HIS A 1 266 ? -3.531 -18.012 -2.151 1.00 89.44 266 HIS A C 1
ATOM 2048 O O . HIS A 1 266 ? -4.074 -18.968 -2.692 1.00 89.44 266 HIS A O 1
ATOM 2054 N N . THR A 1 267 ? -3.566 -16.781 -2.670 1.00 88.38 267 THR A N 1
ATOM 2055 C CA . THR A 1 267 ? -4.373 -16.410 -3.848 1.00 88.38 267 THR A CA 1
ATOM 2056 C C . THR A 1 267 ? -3.658 -16.563 -5.192 1.00 88.38 267 THR A C 1
ATOM 2058 O O . THR A 1 267 ? -4.323 -16.685 -6.217 1.00 88.38 267 THR A O 1
ATOM 2061 N N . GLU A 1 268 ? -2.324 -16.539 -5.220 1.00 86.00 268 GLU A N 1
ATOM 2062 C CA . GLU A 1 268 ? -1.533 -16.597 -6.460 1.00 86.00 268 GLU A CA 1
ATOM 2063 C C . GLU A 1 268 ? -0.803 -17.940 -6.641 1.00 86.00 268 GLU A C 1
ATOM 2065 O O . GLU A 1 268 ? -0.506 -18.327 -7.770 1.00 86.00 268 GLU A O 1
ATOM 2070 N N . GLN A 1 269 ? -0.513 -18.662 -5.551 1.00 81.31 269 GLN A N 1
ATOM 2071 C CA . GLN A 1 269 ? 0.287 -19.894 -5.566 1.00 81.31 269 GLN A CA 1
ATOM 2072 C C . GLN A 1 269 ? -0.523 -21.122 -5.159 1.00 81.31 269 GLN A C 1
ATOM 2074 O O . GLN A 1 269 ? -0.596 -22.088 -5.920 1.00 81.31 269 GLN A O 1
ATOM 2079 N N . ASP A 1 270 ? -1.116 -21.091 -3.964 1.00 85.62 270 ASP A N 1
ATOM 2080 C CA . ASP A 1 270 ? -1.739 -22.272 -3.356 1.00 85.62 270 ASP A CA 1
ATOM 2081 C C . ASP A 1 270 ? -3.101 -22.584 -3.992 1.00 85.62 270 ASP A C 1
ATOM 2083 O O . ASP A 1 270 ? -3.462 -23.751 -4.173 1.00 85.62 270 ASP A O 1
ATOM 2087 N N . HIS A 1 271 ? -3.832 -21.534 -4.370 1.00 85.50 271 HIS A N 1
ATOM 2088 C CA . HIS A 1 271 ? -5.143 -21.612 -5.002 1.00 85.50 271 HIS A CA 1
ATOM 2089 C C . HIS A 1 271 ? -5.209 -20.718 -6.251 1.00 85.50 271 HIS A C 1
ATOM 2091 O O . HIS A 1 271 ? -5.814 -19.645 -6.214 1.00 85.50 271 HIS A O 1
ATOM 2097 N N . PRO A 1 272 ? -4.568 -21.124 -7.361 1.00 71.56 272 PRO A N 1
ATOM 2098 C CA . PRO A 1 272 ? -4.588 -20.342 -8.590 1.00 71.56 272 PRO A CA 1
ATOM 2099 C C . PRO A 1 272 ? -6.008 -20.293 -9.187 1.00 71.56 272 PRO A C 1
ATOM 2101 O O . PRO A 1 272 ? -6.723 -21.295 -9.209 1.00 71.56 272 PRO A O 1
ATOM 2104 N N . GLY A 1 273 ? -6.417 -19.107 -9.651 1.00 70.00 273 GLY A N 1
ATOM 2105 C CA . GLY A 1 273 ? -7.744 -18.836 -10.219 1.00 70.00 273 GLY A CA 1
ATOM 2106 C C . GLY A 1 273 ? -8.521 -17.759 -9.449 1.00 70.00 273 GLY A C 1
ATOM 2107 O O . GLY A 1 273 ? -8.341 -17.570 -8.254 1.00 70.00 273 GLY A O 1
ATOM 2108 N N . GLY A 1 274 ? -9.397 -17.006 -10.124 1.00 78.38 274 GLY A N 1
ATOM 2109 C CA . GLY A 1 274 ? -10.165 -15.930 -9.470 1.00 78.38 274 GLY A CA 1
ATOM 2110 C C . GLY A 1 274 ? -9.290 -14.793 -8.924 1.00 78.38 274 GLY A C 1
ATOM 2111 O O . GLY A 1 274 ? -9.494 -14.328 -7.800 1.00 78.38 274 GLY A O 1
ATOM 2112 N N . SER A 1 275 ? -8.298 -14.367 -9.707 1.00 86.56 275 SER A N 1
ATOM 2113 C CA . SER A 1 275 ? -7.315 -13.347 -9.337 1.00 86.56 275 SER A CA 1
ATOM 2114 C C . SER A 1 275 ? -7.681 -11.968 -9.904 1.00 86.56 275 SER A C 1
ATOM 2116 O O . SER A 1 275 ? -8.304 -11.846 -10.955 1.00 86.56 275 SER A O 1
ATOM 2118 N N . TYR A 1 276 ? -7.285 -10.900 -9.214 1.00 90.62 276 TYR A N 1
ATOM 2119 C CA . TYR A 1 276 ? -7.484 -9.522 -9.671 1.00 90.62 276 TYR A CA 1
ATOM 2120 C C . TYR A 1 276 ? -6.323 -9.064 -10.575 1.00 90.62 276 TYR A C 1
ATOM 2122 O O . TYR A 1 276 ? -5.169 -9.287 -10.199 1.00 90.62 276 TYR A O 1
ATOM 2130 N N . PRO A 1 277 ? -6.535 -8.338 -11.694 1.00 86.69 277 PRO A N 1
ATOM 2131 C CA . PRO A 1 277 ? -7.816 -7.994 -12.315 1.00 86.69 277 PRO A CA 1
ATOM 2132 C C . PRO A 1 277 ? -8.245 -8.961 -13.437 1.00 86.69 277 PRO A C 1
ATOM 2134 O O . PRO A 1 277 ? -9.241 -8.696 -14.111 1.00 86.69 277 PRO A O 1
ATOM 2137 N N . ILE A 1 278 ? -7.472 -10.024 -13.697 1.00 83.56 278 ILE A N 1
ATOM 2138 C CA . ILE A 1 278 ? -7.620 -10.902 -14.863 1.00 83.56 278 ILE A CA 1
ATOM 2139 C C . ILE A 1 278 ? -8.193 -12.248 -14.420 1.00 83.56 278 ILE A C 1
ATOM 2141 O O . ILE A 1 278 ? -7.521 -13.036 -13.756 1.00 83.56 278 ILE A O 1
ATOM 2145 N N . GLY A 1 279 ? -9.426 -12.541 -14.834 1.00 76.94 279 GLY A N 1
ATOM 2146 C CA . GLY A 1 279 ? -10.009 -13.866 -14.659 1.00 76.94 279 GLY A CA 1
ATOM 2147 C C . GLY A 1 279 ? -9.405 -14.883 -15.632 1.00 76.94 279 GLY A C 1
ATOM 2148 O O . GLY A 1 279 ? -9.065 -14.543 -16.766 1.00 76.94 279 GLY A O 1
ATOM 2149 N N . SER A 1 280 ? -9.370 -16.156 -15.234 1.00 70.75 280 SER A N 1
ATOM 2150 C CA . SER A 1 280 ? -8.870 -17.282 -16.049 1.00 70.75 280 SER A CA 1
ATOM 2151 C C . SER A 1 280 ? -9.633 -17.505 -17.365 1.00 70.75 280 SER A C 1
ATOM 2153 O O . SER A 1 280 ? -9.170 -18.229 -18.237 1.00 70.75 280 SER A O 1
ATOM 2155 N N . ASN A 1 281 ? -10.779 -16.840 -17.537 1.00 66.88 281 ASN A N 1
ATOM 2156 C CA . ASN A 1 281 ? -11.592 -16.851 -18.754 1.00 66.88 281 ASN A CA 1
ATOM 2157 C C . ASN A 1 281 ? -11.454 -15.562 -19.587 1.00 66.88 281 ASN A C 1
ATOM 2159 O O . ASN A 1 281 ? -12.356 -15.252 -20.365 1.00 66.88 281 ASN A O 1
ATOM 2163 N N . THR A 1 282 ? -10.383 -14.771 -19.425 1.00 68.88 282 THR A N 1
ATOM 2164 C CA . THR A 1 282 ? -10.146 -13.484 -20.137 1.00 68.88 282 THR A CA 1
ATOM 2165 C C . THR A 1 282 ? -11.204 -12.400 -19.902 1.00 68.88 282 THR A C 1
ATOM 2167 O O . THR A 1 282 ? -11.393 -11.487 -20.708 1.00 68.88 282 THR A O 1
ATOM 2170 N N . VAL A 1 283 ? -11.898 -12.491 -18.773 1.00 75.69 283 VAL A N 1
ATOM 2171 C CA . VAL A 1 283 ? -12.895 -11.512 -18.329 1.00 75.69 283 VAL A CA 1
ATOM 2172 C C . VAL A 1 283 ? -12.336 -10.681 -17.192 1.00 75.69 283 VAL A C 1
ATOM 2174 O O . VAL A 1 283 ? -11.469 -11.146 -16.444 1.00 75.69 283 VAL A O 1
ATOM 2177 N N . TRP A 1 284 ? -12.840 -9.458 -17.050 1.00 83.12 284 TRP A N 1
ATOM 2178 C CA . TRP A 1 284 ? -12.484 -8.631 -15.909 1.00 83.12 284 TRP A CA 1
ATOM 2179 C C . TRP A 1 284 ? -12.918 -9.307 -14.609 1.00 83.12 284 TRP A C 1
ATOM 2181 O O . TRP A 1 284 ? -14.066 -9.727 -14.470 1.00 83.12 284 TRP A O 1
ATOM 2191 N N . HIS A 1 285 ? -12.007 -9.374 -13.643 1.00 88.75 285 HIS A N 1
ATOM 2192 C CA . HIS A 1 285 ? -12.263 -9.944 -12.328 1.00 88.75 285 HIS A CA 1
ATOM 2193 C C . HIS A 1 285 ? -12.056 -8.865 -11.257 1.00 88.75 285 HIS A C 1
ATOM 2195 O O . HIS A 1 285 ? -10.945 -8.384 -11.036 1.00 88.75 285 HIS A O 1
ATOM 2201 N N . GLY A 1 286 ? -13.147 -8.439 -10.615 1.00 88.31 286 GLY A N 1
ATOM 2202 C CA . GLY A 1 286 ? -13.186 -7.293 -9.695 1.00 88.31 286 GLY A CA 1
ATOM 2203 C C . GLY A 1 286 ? -12.484 -7.487 -8.355 1.00 88.31 286 GLY A C 1
ATOM 2204 O O . GLY A 1 286 ? -12.336 -6.515 -7.611 1.00 88.31 286 GLY A O 1
ATOM 2205 N N . GLY A 1 287 ? -12.037 -8.705 -8.050 1.00 92.31 287 GLY A N 1
ATOM 2206 C CA . GLY A 1 287 ? -11.540 -9.069 -6.729 1.00 92.31 287 GLY A CA 1
ATOM 2207 C C . GLY A 1 287 ? -10.702 -10.337 -6.694 1.00 92.31 287 GLY A C 1
ATOM 2208 O O . GLY A 1 287 ? -10.041 -10.691 -7.666 1.00 92.31 287 GLY A O 1
ATOM 2209 N N . LEU A 1 288 ? -10.699 -10.998 -5.541 1.00 94.00 288 LEU A N 1
ATOM 2210 C CA . LEU A 1 288 ? -9.906 -12.194 -5.259 1.00 94.00 288 L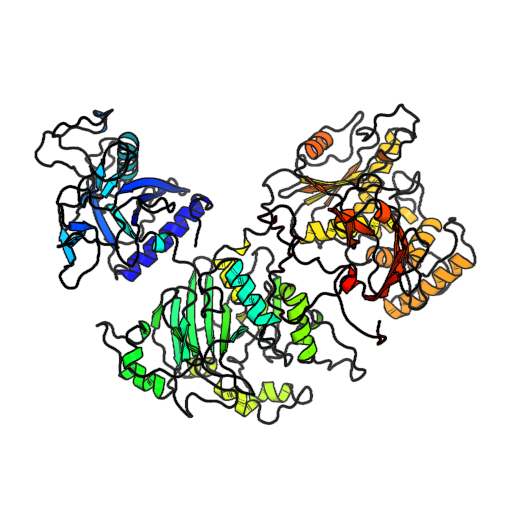EU A CA 1
ATOM 2211 C C . LEU A 1 288 ? -10.798 -13.286 -4.670 1.00 94.00 288 LEU A C 1
ATOM 2213 O O . LEU A 1 288 ? -11.638 -13.001 -3.813 1.00 94.00 288 LEU A O 1
ATOM 2217 N N . HIS A 1 289 ? -10.584 -14.536 -5.066 1.00 94.50 289 HIS A N 1
ATOM 2218 C CA . HIS A 1 289 ? -11.131 -15.682 -4.346 1.00 94.50 289 HIS A CA 1
ATOM 2219 C C . HIS A 1 289 ? -10.282 -16.000 -3.114 1.00 94.50 289 HIS A C 1
ATOM 2221 O O . HIS A 1 289 ? -9.060 -16.051 -3.181 1.00 94.50 289 HIS A O 1
ATOM 2227 N N . LEU A 1 290 ? -10.937 -16.205 -1.973 1.00 95.88 290 LEU A N 1
ATOM 2228 C CA . LEU A 1 290 ? -10.311 -16.566 -0.707 1.00 95.88 290 LEU A CA 1
ATOM 2229 C C . LEU A 1 290 ? -10.892 -17.898 -0.226 1.00 95.88 290 LEU A C 1
ATOM 2231 O O . LEU A 1 290 ? -12.035 -17.957 0.232 1.00 95.88 290 LEU A O 1
ATOM 2235 N N . TRP A 1 291 ? -10.104 -18.964 -0.345 1.00 95.25 291 TRP A N 1
ATOM 2236 C CA . TRP A 1 291 ? -10.454 -20.298 0.144 1.00 95.25 291 TRP A CA 1
ATOM 2237 C C . TRP A 1 291 ? -10.413 -20.386 1.670 1.00 95.25 291 TRP A C 1
ATOM 2239 O O . TRP A 1 291 ? -9.485 -19.895 2.311 1.00 95.25 291 TRP A O 1
ATOM 2249 N N . GLY A 1 292 ? -11.421 -21.043 2.238 1.00 93.06 292 GLY A N 1
ATOM 2250 C CA . GLY A 1 292 ? -11.567 -21.298 3.672 1.00 93.06 292 GLY A CA 1
ATOM 2251 C C . GLY A 1 292 ? -12.373 -22.576 3.906 1.00 93.06 292 GLY A C 1
ATOM 2252 O O . GLY A 1 292 ? -12.675 -23.301 2.957 1.00 93.06 292 GLY A O 1
ATOM 2253 N N . ALA A 1 293 ? -12.746 -22.888 5.149 1.00 93.81 293 ALA A N 1
ATOM 2254 C CA . ALA A 1 293 ? -13.652 -24.011 5.381 1.00 93.81 293 ALA A CA 1
ATOM 2255 C C . ALA A 1 293 ? -15.112 -23.573 5.205 1.00 93.81 293 ALA A C 1
ATOM 2257 O O . ALA A 1 293 ? -15.511 -22.498 5.648 1.00 93.81 293 ALA A O 1
ATOM 2258 N N . GLU A 1 294 ? -15.931 -24.416 4.571 1.00 93.69 294 GLU A N 1
ATOM 2259 C CA . GLU A 1 294 ? -17.363 -24.147 4.400 1.00 93.69 294 GLU A CA 1
ATOM 2260 C C . GLU A 1 294 ? -18.029 -23.902 5.763 1.00 93.69 294 GLU A C 1
ATOM 2262 O O . GLU A 1 294 ? -17.918 -24.720 6.681 1.00 93.69 294 GLU A O 1
ATOM 2267 N N . GLY A 1 295 ? -18.740 -22.781 5.888 1.00 91.19 295 GLY A N 1
ATOM 2268 C CA . GLY A 1 295 ? -19.380 -22.366 7.133 1.00 91.19 295 GLY A CA 1
ATOM 2269 C C . GLY A 1 295 ? -18.478 -21.607 8.110 1.00 91.19 295 GLY A C 1
ATOM 2270 O O . GLY A 1 295 ? -18.970 -21.226 9.172 1.00 91.19 295 GLY A O 1
ATOM 2271 N N . ASP A 1 296 ? -17.210 -21.338 7.784 1.00 94.06 296 ASP A N 1
ATOM 2272 C CA . ASP A 1 296 ? -16.373 -20.455 8.602 1.00 94.06 296 ASP A CA 1
ATOM 2273 C C . ASP A 1 296 ? -16.897 -19.012 8.567 1.00 94.06 296 ASP A C 1
ATOM 2275 O O . ASP A 1 296 ? -17.385 -18.558 7.533 1.00 94.06 296 ASP A O 1
ATOM 2279 N N . PRO A 1 297 ? -16.821 -18.259 9.676 1.00 94.12 297 PRO A N 1
ATOM 2280 C CA . PRO A 1 297 ? -17.262 -16.869 9.713 1.00 94.12 297 PRO A CA 1
ATOM 2281 C C . PRO A 1 297 ? -16.380 -15.962 8.842 1.00 94.12 297 PRO A C 1
ATOM 2283 O O . PRO A 1 297 ? -15.154 -16.022 8.895 1.00 94.12 297 PRO A O 1
ATOM 2286 N N . VAL A 1 298 ? -17.031 -15.069 8.100 1.00 97.69 298 VAL A N 1
ATOM 2287 C CA . VAL A 1 298 ? -16.424 -14.012 7.278 1.00 97.69 298 VAL A CA 1
ATOM 2288 C C . VAL A 1 298 ? -16.646 -12.679 7.977 1.00 97.69 298 VAL A C 1
ATOM 2290 O O . VAL A 1 298 ? -17.758 -12.399 8.436 1.00 97.69 298 VAL A O 1
ATOM 2293 N N . TYR A 1 299 ? -15.615 -11.844 8.042 1.00 96.00 299 TYR A N 1
ATOM 2294 C CA . TYR A 1 299 ? -15.614 -10.627 8.851 1.00 96.00 299 TYR A CA 1
ATOM 2295 C C . TYR A 1 299 ? -15.501 -9.353 8.012 1.00 96.00 299 TYR A C 1
ATOM 2297 O O . TYR A 1 299 ? -14.933 -9.352 6.921 1.00 96.00 299 TYR A O 1
ATOM 2305 N N . ALA A 1 300 ? -16.011 -8.242 8.543 1.00 93.81 300 ALA A N 1
ATOM 2306 C CA . ALA A 1 300 ? -15.782 -6.921 7.974 1.00 93.81 300 ALA A CA 1
ATOM 2307 C C . ALA A 1 300 ? -14.292 -6.545 8.084 1.00 93.81 300 ALA A C 1
ATOM 2309 O O . ALA A 1 300 ? -13.732 -6.513 9.180 1.00 93.81 300 ALA A O 1
ATOM 2310 N N . CYS A 1 301 ? -13.654 -6.234 6.953 1.00 92.19 301 CYS A N 1
ATOM 2311 C CA . CYS A 1 301 ? -12.228 -5.888 6.880 1.00 92.19 301 CYS A CA 1
ATOM 2312 C C . CYS A 1 301 ? -11.910 -4.474 7.394 1.00 92.19 301 CYS A C 1
ATOM 2314 O O . CYS A 1 301 ? -10.768 -4.166 7.728 1.00 92.19 301 CYS A O 1
ATOM 2316 N N . ALA A 1 302 ? -12.921 -3.606 7.433 1.00 87.25 302 ALA A N 1
ATOM 2317 C CA . ALA A 1 302 ? -12.843 -2.221 7.865 1.00 87.25 302 ALA A CA 1
ATOM 2318 C C . ALA A 1 302 ? -14.185 -1.789 8.466 1.00 87.25 302 ALA A C 1
ATOM 2320 O O . ALA A 1 302 ? -15.238 -2.315 8.093 1.00 87.25 302 ALA A O 1
ATOM 2321 N N . ALA A 1 303 ? -14.170 -0.778 9.336 1.00 84.06 303 ALA A N 1
ATOM 2322 C CA . ALA A 1 303 ? -15.403 -0.140 9.783 1.00 84.06 303 ALA A CA 1
ATOM 2323 C C . ALA A 1 303 ? -16.166 0.468 8.589 1.00 84.06 303 ALA A C 1
ATOM 2325 O O . ALA A 1 303 ? -15.572 1.060 7.686 1.00 84.06 303 ALA A O 1
ATOM 2326 N N . GLY A 1 304 ? -17.490 0.339 8.584 1.00 87.62 304 GLY A N 1
ATOM 2327 C CA . GLY A 1 304 ? -18.322 0.764 7.459 1.00 87.62 304 GLY A CA 1
ATOM 2328 C C . GLY A 1 304 ? -19.812 0.638 7.747 1.00 87.62 304 GLY A C 1
ATOM 2329 O O . GLY A 1 304 ? -20.219 0.352 8.872 1.00 87.62 304 GLY A O 1
ATOM 2330 N N . THR A 1 305 ? -20.638 0.865 6.731 1.00 92.81 305 THR A N 1
ATOM 2331 C CA . THR A 1 305 ? -22.093 0.677 6.797 1.00 92.81 305 THR A CA 1
ATOM 2332 C C . THR A 1 305 ? -22.498 -0.460 5.869 1.00 92.81 305 THR A C 1
ATOM 2334 O O . THR A 1 305 ? -22.239 -0.388 4.670 1.00 92.81 305 THR A O 1
ATOM 2337 N N . LEU A 1 306 ? -23.143 -1.496 6.405 1.00 97.12 306 LEU A N 1
ATOM 2338 C CA . LEU A 1 306 ? -23.737 -2.586 5.635 1.00 97.12 306 LEU A CA 1
ATOM 2339 C C . LEU A 1 306 ? -24.973 -2.072 4.891 1.00 97.12 306 LEU A C 1
ATOM 2341 O O . LEU A 1 306 ? -26.019 -1.820 5.499 1.00 97.12 306 LEU A O 1
ATOM 2345 N N . LEU A 1 307 ? -24.840 -1.917 3.576 1.00 97.44 307 LEU A N 1
ATOM 2346 C CA . LEU A 1 307 ? -25.866 -1.328 2.722 1.00 97.44 307 LEU A CA 1
ATOM 2347 C C . LEU A 1 307 ? -26.828 -2.365 2.166 1.00 97.44 307 LEU A C 1
ATOM 2349 O O . LEU A 1 307 ? -28.027 -2.102 2.113 1.00 97.44 307 LEU A O 1
ATOM 2353 N N . ALA A 1 308 ? -26.314 -3.523 1.756 1.00 97.62 308 ALA A N 1
ATOM 2354 C CA . ALA A 1 308 ? -27.111 -4.584 1.161 1.00 97.62 308 ALA A CA 1
ATOM 2355 C C . ALA A 1 308 ? -26.571 -5.966 1.533 1.00 97.62 308 ALA A C 1
ATOM 2357 O O . ALA A 1 308 ? -25.361 -6.148 1.661 1.00 97.62 308 ALA A O 1
ATOM 2358 N N . ALA A 1 309 ? -27.466 -6.939 1.695 1.00 97.62 309 ALA A N 1
ATOM 2359 C CA . ALA A 1 309 ? -27.089 -8.326 1.941 1.00 97.62 309 ALA A CA 1
ATOM 2360 C C . ALA A 1 309 ? -28.134 -9.317 1.411 1.00 97.62 309 ALA A C 1
ATOM 2362 O O . ALA A 1 309 ? -29.327 -9.011 1.327 1.00 97.62 309 ALA A O 1
ATOM 2363 N N . ARG A 1 310 ? -27.682 -10.540 1.125 1.00 96.19 310 ARG A N 1
ATOM 2364 C CA . ARG A 1 310 ? -28.512 -11.731 0.900 1.00 96.19 310 ARG A CA 1
ATOM 2365 C C . ARG A 1 310 ? -27.844 -12.930 1.568 1.00 96.19 310 ARG A C 1
ATOM 2367 O O . ARG A 1 310 ? -26.666 -13.150 1.332 1.00 96.19 310 ARG A O 1
ATOM 2374 N N . MET A 1 311 ? -28.604 -13.704 2.349 1.00 96.25 311 MET A N 1
ATOM 2375 C CA . MET A 1 311 ? -28.136 -14.909 3.064 1.00 96.25 311 MET A CA 1
ATOM 2376 C C . MET A 1 311 ? -29.159 -16.049 2.925 1.00 96.25 311 MET A C 1
ATOM 2378 O O . MET A 1 311 ? -29.688 -16.583 3.903 1.00 96.25 311 MET A O 1
ATOM 2382 N N . ALA A 1 312 ? -29.512 -16.339 1.679 1.00 94.56 312 ALA A N 1
ATOM 2383 C CA . ALA A 1 312 ? -30.561 -17.258 1.280 1.00 94.56 312 ALA A CA 1
ATOM 2384 C C . ALA A 1 312 ? -30.191 -18.722 1.539 1.00 94.56 312 ALA A C 1
ATOM 2386 O O . ALA A 1 312 ? -29.027 -19.112 1.442 1.00 94.56 312 ALA A O 1
ATOM 2387 N N . GLU A 1 313 ? -31.209 -19.543 1.794 1.00 93.31 313 GLU A N 1
ATOM 2388 C CA . GLU A 1 313 ? -31.086 -20.993 1.941 1.00 93.31 313 GLU A CA 1
ATOM 2389 C C . GLU A 1 313 ? -31.609 -21.767 0.729 1.00 93.31 313 GLU A C 1
ATOM 2391 O O . GLU A 1 313 ? -32.499 -21.323 -0.002 1.00 93.31 313 GLU A O 1
ATOM 2396 N N . GLY A 1 314 ? -31.113 -22.998 0.574 1.00 88.75 314 GLY A N 1
ATOM 2397 C CA . GLY A 1 314 ? -31.607 -23.949 -0.420 1.00 88.75 314 GLY A CA 1
ATOM 2398 C C . GLY A 1 314 ? -31.529 -23.400 -1.846 1.00 88.75 314 GLY A C 1
ATOM 2399 O O . GLY A 1 314 ? -30.617 -22.658 -2.188 1.00 88.75 314 GLY A O 1
ATOM 2400 N N . GLU A 1 315 ? -32.518 -23.731 -2.679 1.00 84.12 315 GLU A N 1
ATOM 2401 C CA . GLU A 1 315 ? -32.561 -23.304 -4.091 1.00 84.12 315 GLU A CA 1
ATOM 2402 C C . GLU A 1 315 ? -32.615 -21.772 -4.278 1.00 84.12 315 GLU A C 1
ATOM 2404 O O . GLU A 1 315 ? -32.364 -21.284 -5.375 1.00 84.12 315 GLU A O 1
ATOM 2409 N N . ALA A 1 316 ? -32.946 -20.998 -3.236 1.00 83.94 316 ALA A N 1
ATOM 2410 C CA . ALA A 1 316 ? -32.943 -19.536 -3.313 1.00 83.94 316 ALA A CA 1
ATOM 2411 C C . ALA A 1 316 ? -31.528 -18.941 -3.187 1.00 83.94 316 ALA A C 1
ATOM 2413 O O . ALA A 1 316 ? -31.267 -17.883 -3.762 1.00 83.94 316 ALA A O 1
ATOM 2414 N N . GLY A 1 317 ? -30.631 -19.614 -2.455 1.00 85.06 317 GLY A N 1
ATOM 2415 C CA . GLY A 1 317 ? -29.231 -19.207 -2.273 1.00 85.06 317 GLY A CA 1
ATOM 2416 C C . GLY A 1 317 ? -28.239 -19.900 -3.188 1.00 85.06 317 GLY A C 1
ATOM 2417 O O . GLY A 1 317 ? -27.122 -19.423 -3.331 1.00 85.06 317 GLY A O 1
ATOM 2418 N N . GLU A 1 318 ? -28.655 -20.975 -3.847 1.00 87.31 318 GLU A N 1
ATOM 2419 C CA . GLU A 1 318 ? -27.799 -21.799 -4.694 1.00 87.31 318 GLU A CA 1
ATOM 2420 C C . GLU A 1 318 ? -28.044 -21.519 -6.181 1.00 87.31 318 GLU A C 1
ATOM 2422 O O . GLU A 1 318 ? -29.160 -21.652 -6.684 1.00 87.31 318 GLU A O 1
ATOM 2427 N N . GLY A 1 319 ? -26.987 -21.117 -6.885 1.00 84.81 319 GLY A N 1
ATOM 2428 C CA . GLY A 1 319 ? -26.923 -20.979 -8.338 1.00 84.81 319 GLY A CA 1
ATOM 2429 C C . GLY A 1 319 ? -26.170 -22.135 -8.997 1.00 84.81 319 GLY A C 1
ATOM 2430 O O . GLY A 1 319 ? -25.732 -23.078 -8.336 1.00 84.81 319 GLY A O 1
ATOM 2431 N N . GLU A 1 320 ? -26.006 -22.052 -10.316 1.00 84.75 320 GLU A N 1
ATOM 2432 C CA . GLU A 1 320 ? -25.273 -23.053 -11.099 1.00 84.75 320 GLU A CA 1
ATOM 2433 C C . GLU A 1 320 ? -23.821 -23.185 -10.626 1.00 84.75 320 GLU A C 1
ATOM 2435 O O . GLU A 1 320 ? -23.397 -24.280 -10.258 1.00 84.75 320 GLU A O 1
ATOM 2440 N N . PHE A 1 321 ? -23.120 -22.057 -10.492 1.00 84.69 321 PHE A N 1
ATOM 2441 C CA . PHE A 1 321 ? -21.731 -22.021 -10.038 1.00 84.69 321 PHE A CA 1
ATOM 2442 C C . PHE A 1 321 ? -21.563 -22.027 -8.517 1.00 84.69 321 PHE A C 1
ATOM 2444 O O . PHE A 1 321 ? -20.439 -22.094 -8.049 1.00 84.69 321 PHE A O 1
ATOM 2451 N N . GLY A 1 322 ? -22.639 -21.984 -7.725 1.00 91.12 322 GLY A N 1
ATOM 2452 C CA . GLY A 1 322 ? -22.566 -21.996 -6.259 1.00 91.12 322 GLY A CA 1
ATOM 2453 C C . GLY A 1 322 ? -23.380 -20.887 -5.608 1.00 91.12 322 GLY A C 1
ATOM 2454 O O . GLY A 1 322 ? -24.390 -20.441 -6.155 1.00 91.12 322 GLY A O 1
ATOM 2455 N N . SER A 1 323 ? -22.955 -20.440 -4.431 1.00 94.50 323 SER A N 1
ATOM 2456 C CA . SER A 1 323 ? -23.715 -19.497 -3.622 1.00 94.50 323 SER A CA 1
ATOM 2457 C C . SER A 1 323 ? -23.894 -18.137 -4.297 1.00 94.50 323 SER A C 1
ATOM 2459 O O . SER A 1 323 ? -22.957 -17.545 -4.835 1.00 94.50 323 SER A O 1
ATOM 2461 N N . ARG A 1 324 ? -25.118 -17.616 -4.202 1.00 93.06 324 ARG A N 1
ATOM 2462 C CA . ARG A 1 324 ? -25.559 -16.299 -4.682 1.00 93.06 324 ARG A CA 1
ATOM 2463 C C . ARG A 1 324 ? -25.651 -15.253 -3.570 1.00 93.06 324 ARG A C 1
ATOM 2465 O O . ARG A 1 324 ? -26.187 -14.162 -3.785 1.00 93.06 324 ARG A O 1
ATOM 2472 N N . ASN A 1 325 ? -25.246 -15.620 -2.363 1.00 96.94 325 ASN A N 1
ATOM 2473 C CA . ASN A 1 325 ? -25.296 -14.745 -1.204 1.00 96.94 325 ASN A CA 1
ATOM 2474 C C . ASN A 1 325 ? -24.123 -13.775 -1.236 1.00 96.94 325 ASN A C 1
ATOM 2476 O O . ASN A 1 325 ? -23.025 -14.116 -1.679 1.00 96.94 325 ASN A O 1
ATOM 2480 N N . PHE A 1 326 ? -24.370 -12.567 -0.749 1.00 97.50 326 PHE A N 1
ATOM 2481 C CA . PHE A 1 326 ? -23.372 -11.515 -0.723 1.00 97.50 326 PHE A CA 1
ATOM 2482 C C . PHE A 1 326 ? -23.660 -10.519 0.397 1.00 97.50 326 PHE A C 1
ATOM 2484 O O . PHE A 1 326 ? -24.774 -10.462 0.933 1.00 97.50 326 PHE A O 1
ATOM 2491 N N . ALA A 1 327 ? -22.663 -9.701 0.708 1.00 98.12 327 ALA A N 1
ATOM 2492 C CA . ALA A 1 327 ? -22.802 -8.535 1.559 1.00 98.12 327 ALA A CA 1
ATOM 2493 C C . ALA A 1 327 ? -21.977 -7.367 1.003 1.00 98.12 327 ALA A C 1
ATOM 2495 O O . ALA A 1 327 ? -20.824 -7.545 0.615 1.00 98.12 327 ALA A O 1
ATOM 2496 N N . LEU A 1 328 ? -22.587 -6.181 0.967 1.00 98.31 328 LEU A N 1
ATOM 2497 C CA . LEU A 1 328 ? -22.011 -4.946 0.439 1.00 98.31 328 LEU A CA 1
ATOM 2498 C C . LEU A 1 328 ? -21.891 -3.905 1.553 1.00 98.31 328 LEU A C 1
ATOM 2500 O O . LEU A 1 328 ? -22.906 -3.473 2.116 1.00 98.31 328 LEU A O 1
ATOM 2504 N N . LEU A 1 329 ? -20.668 -3.463 1.833 1.00 97.81 329 LEU A N 1
ATOM 2505 C CA . LEU A 1 329 ? -20.389 -2.390 2.781 1.00 97.81 329 LEU A CA 1
ATOM 2506 C C . LEU A 1 329 ? -19.918 -1.139 2.047 1.00 97.81 329 LEU A C 1
ATOM 2508 O O . LEU A 1 329 ? -19.163 -1.221 1.081 1.00 97.81 329 LEU A O 1
ATOM 2512 N N . ARG A 1 330 ? -20.314 0.026 2.563 1.00 96.56 330 ARG A N 1
ATOM 2513 C CA . ARG A 1 330 ? -19.716 1.319 2.220 1.00 96.56 330 ARG A CA 1
ATOM 2514 C C . ARG A 1 330 ? -18.785 1.777 3.328 1.00 96.56 330 ARG A C 1
ATOM 2516 O O . ARG A 1 330 ? -19.144 1.742 4.507 1.00 96.56 330 ARG A O 1
ATOM 2523 N N . HIS A 1 331 ? -17.631 2.272 2.924 1.00 91.75 331 HIS A N 1
ATOM 2524 C CA . HIS A 1 331 ? -16.617 2.854 3.777 1.00 91.75 331 HIS A CA 1
ATOM 2525 C C . HIS A 1 331 ? -16.462 4.319 3.395 1.00 91.75 331 HIS A C 1
ATOM 2527 O O . HIS A 1 331 ? -16.257 4.652 2.230 1.00 91.75 331 HIS A O 1
ATOM 2533 N N . ASP A 1 332 ? -16.600 5.185 4.390 1.00 81.50 332 ASP A N 1
ATOM 2534 C CA . ASP A 1 332 ? -16.371 6.615 4.251 1.00 81.50 332 ASP A CA 1
ATOM 2535 C C . ASP A 1 332 ? -15.109 6.928 5.057 1.00 81.50 332 ASP A C 1
ATOM 2537 O O . ASP A 1 332 ? -15.153 6.988 6.291 1.00 81.50 332 ASP A O 1
ATOM 2541 N N . ASP A 1 333 ? -13.975 7.054 4.371 1.00 58.94 333 ASP A N 1
ATOM 2542 C CA . ASP A 1 333 ? -12.708 7.440 4.981 1.00 58.94 333 ASP A CA 1
ATOM 2543 C C . ASP A 1 333 ? -12.358 8.897 4.626 1.00 58.94 333 ASP A C 1
ATOM 2545 O O . ASP A 1 333 ? -13.038 9.571 3.852 1.00 58.94 333 ASP A O 1
ATOM 2549 N N . GLY A 1 334 ? -11.329 9.453 5.265 1.00 50.16 334 GLY A N 1
ATOM 2550 C CA . GLY A 1 334 ? -10.926 10.841 5.023 1.00 50.16 334 GLY A CA 1
ATOM 2551 C C . GLY A 1 334 ? -10.381 11.113 3.611 1.00 50.16 334 GLY A C 1
ATOM 2552 O O . GLY A 1 334 ? -10.205 12.285 3.272 1.00 50.16 334 GLY A O 1
ATOM 2553 N N . ALA A 1 335 ? -10.098 10.070 2.823 1.00 49.25 335 ALA A N 1
ATOM 2554 C CA . ALA A 1 335 ? -9.561 10.131 1.466 1.00 49.25 335 ALA A CA 1
ATOM 2555 C C . ALA A 1 335 ? -10.648 9.946 0.389 1.00 49.25 335 ALA A C 1
ATOM 2557 O O . ALA A 1 335 ? -10.485 10.455 -0.718 1.00 49.25 335 ALA A O 1
ATOM 2558 N N . GLY A 1 336 ? -11.771 9.299 0.710 1.00 70.69 336 GLY A N 1
ATOM 2559 C CA . GLY A 1 336 ? -12.914 9.145 -0.183 1.00 70.69 336 GLY A CA 1
ATOM 2560 C C . GLY A 1 336 ? -13.920 8.088 0.277 1.00 70.69 336 GLY A C 1
ATOM 2561 O O . GLY A 1 336 ? -13.869 7.566 1.390 1.00 70.69 336 GLY A O 1
ATOM 2562 N N . THR A 1 337 ? -14.870 7.778 -0.605 1.00 89.81 337 THR A N 1
ATOM 2563 C CA . THR A 1 337 ? -15.850 6.706 -0.389 1.00 89.81 337 THR A CA 1
ATOM 2564 C C . THR A 1 337 ? -15.483 5.500 -1.247 1.00 89.81 337 THR A C 1
ATOM 2566 O O . THR A 1 337 ? -15.410 5.609 -2.474 1.00 89.81 337 THR A O 1
ATOM 2569 N N . PHE A 1 338 ? -15.320 4.341 -0.611 1.00 95.38 338 PHE A N 1
ATOM 2570 C CA . PHE A 1 338 ? -15.119 3.056 -1.282 1.00 95.38 338 PHE A CA 1
ATOM 2571 C C . PHE A 1 338 ? -16.075 1.993 -0.735 1.00 95.38 338 PHE A C 1
ATOM 2573 O O . PHE A 1 338 ? -16.748 2.187 0.279 1.00 95.38 338 PHE A O 1
ATOM 2580 N N . TYR A 1 339 ? -16.151 0.860 -1.419 1.00 97.81 339 TYR A N 1
ATOM 2581 C CA . TYR A 1 339 ? -17.043 -0.244 -1.101 1.00 97.81 339 TYR A CA 1
ATOM 2582 C C . TYR A 1 339 ? -16.244 -1.535 -0.983 1.00 97.81 339 TYR A C 1
ATOM 2584 O O . TYR A 1 339 ? -15.299 -1.739 -1.743 1.00 97.81 339 TYR A O 1
ATOM 2592 N N . SER A 1 340 ? -16.640 -2.401 -0.051 1.00 97.38 340 SER A N 1
ATOM 2593 C CA . SER A 1 340 ? -16.211 -3.799 -0.035 1.00 97.38 340 SER A CA 1
ATOM 2594 C C . SER A 1 340 ? -17.400 -4.709 -0.313 1.00 97.38 340 SER A C 1
ATOM 2596 O O . SER A 1 340 ? -18.502 -4.500 0.205 1.00 97.38 340 SER A O 1
ATOM 2598 N N . LEU A 1 341 ? -17.174 -5.712 -1.154 1.00 98.19 341 LEU A N 1
ATOM 2599 C CA . LEU A 1 341 ? -18.173 -6.700 -1.536 1.00 98.19 341 LEU A CA 1
ATOM 2600 C C . LEU A 1 341 ? -17.624 -8.093 -1.255 1.00 98.19 341 LEU A C 1
ATOM 2602 O O . LEU A 1 341 ? -16.565 -8.459 -1.757 1.00 98.19 341 LEU A O 1
ATOM 2606 N N . LEU A 1 342 ? -18.367 -8.863 -0.464 1.00 97.88 342 LEU A N 1
ATOM 2607 C CA . LEU A 1 342 ? -18.088 -10.271 -0.212 1.00 97.88 342 LEU A CA 1
ATOM 2608 C C . LEU A 1 342 ? -19.196 -11.096 -0.860 1.00 97.88 342 LEU A C 1
ATOM 2610 O O . LEU A 1 342 ? -20.354 -10.997 -0.455 1.00 97.88 342 LEU A O 1
ATOM 2614 N N . CYS A 1 343 ? -18.834 -11.895 -1.856 1.00 96.31 343 CYS A N 1
ATOM 2615 C CA . CYS A 1 343 ? -19.702 -12.774 -2.630 1.00 96.31 343 CYS A CA 1
ATOM 2616 C C . CYS A 1 343 ? -19.482 -14.248 -2.256 1.00 96.31 343 CYS A C 1
ATOM 2618 O O . CYS A 1 343 ? -18.514 -14.611 -1.586 1.00 96.31 343 CYS A O 1
ATOM 2620 N N . HIS A 1 344 ? -20.406 -15.095 -2.710 1.00 95.44 344 HIS A N 1
ATOM 2621 C CA . HIS A 1 344 ? -20.439 -16.540 -2.456 1.00 95.44 344 HIS A CA 1
ATOM 2622 C C . HIS A 1 344 ? -20.528 -16.913 -0.972 1.00 95.44 344 HIS A C 1
ATOM 2624 O O . HIS A 1 344 ? -20.051 -17.965 -0.556 1.00 95.44 344 HIS A O 1
ATOM 2630 N N . LEU A 1 345 ? -21.186 -16.077 -0.165 1.00 97.62 345 LEU A N 1
ATOM 2631 C CA . LEU A 1 345 ? -21.352 -16.332 1.268 1.00 97.62 345 LEU A CA 1
ATOM 2632 C C . LEU A 1 345 ? -22.245 -17.559 1.540 1.00 97.62 345 LEU A C 1
ATOM 2634 O O . LEU A 1 345 ? -23.133 -17.905 0.770 1.00 97.62 345 LEU A O 1
ATOM 2638 N N . GLY A 1 346 ? -22.060 -18.248 2.652 1.00 96.44 346 GLY A N 1
ATOM 2639 C CA . GLY A 1 346 ? -22.931 -19.337 3.079 1.00 96.44 346 GLY A CA 1
ATOM 2640 C C . GLY A 1 346 ? -24.336 -18.852 3.473 1.00 96.44 346 GLY A C 1
ATOM 2641 O O . GLY A 1 346 ? -24.576 -17.650 3.629 1.00 96.44 346 GLY A O 1
ATOM 2642 N N . PRO A 1 347 ? -25.302 -19.771 3.630 1.00 95.00 347 PRO A N 1
ATOM 2643 C CA . PRO A 1 347 ? -26.580 -19.462 4.269 1.00 95.00 347 PRO A CA 1
ATOM 2644 C C . PRO A 1 347 ? -26.396 -19.104 5.755 1.00 95.00 347 PRO A C 1
ATOM 2646 O O . PRO A 1 347 ? -25.372 -19.418 6.360 1.00 95.00 347 PRO A O 1
ATOM 2649 N N . LEU A 1 348 ? -27.422 -18.506 6.375 1.00 94.06 348 LEU A N 1
ATOM 2650 C CA . LEU A 1 348 ? -27.408 -18.264 7.823 1.00 94.06 348 LEU A CA 1
ATOM 2651 C C . LEU A 1 348 ? -27.340 -19.591 8.613 1.00 94.06 348 LEU A C 1
ATOM 26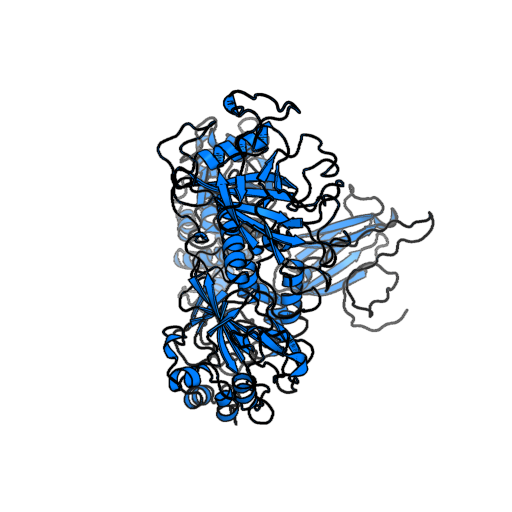53 O O . LEU A 1 348 ? -28.184 -20.472 8.391 1.00 94.06 348 LEU A O 1
ATOM 2657 N N . PRO A 1 349 ? -26.442 -19.724 9.610 1.00 92.44 349 PRO A N 1
ATOM 2658 C CA . PRO A 1 349 ? -26.446 -20.863 10.520 1.00 92.44 349 PRO A CA 1
ATOM 2659 C C . PRO A 1 349 ? -27.717 -20.867 11.392 1.00 92.44 349 PRO A C 1
ATOM 2661 O O . PRO A 1 349 ? -28.524 -19.928 11.354 1.00 92.44 349 PRO A O 1
ATOM 2664 N N . PRO A 1 350 ? -27.971 -21.930 12.174 1.00 91.06 350 PRO A N 1
ATOM 2665 C CA . PRO A 1 350 ? -29.102 -21.973 13.099 1.00 91.06 350 PRO A CA 1
ATOM 2666 C C . PRO A 1 350 ? -29.129 -20.769 14.054 1.00 91.06 350 PRO A C 1
ATOM 2668 O O . PRO A 1 350 ? -28.086 -20.299 14.490 1.00 91.06 350 PRO A O 1
ATOM 2671 N N . ASP A 1 351 ? -30.324 -20.317 14.455 1.00 88.38 351 ASP A N 1
ATOM 2672 C CA . ASP A 1 351 ? -30.510 -19.090 15.260 1.00 88.38 351 ASP A CA 1
ATOM 2673 C C . ASP A 1 351 ? -29.656 -19.028 16.543 1.00 88.38 351 ASP A C 1
ATOM 2675 O O . ASP A 1 351 ? -29.310 -17.947 17.011 1.00 88.38 351 ASP A O 1
ATOM 2679 N N . ALA A 1 352 ? -29.299 -20.185 17.113 1.00 84.06 352 ALA A N 1
ATOM 2680 C CA . ALA A 1 352 ? -28.453 -20.285 18.303 1.00 84.06 352 ALA A CA 1
ATOM 2681 C C . ALA A 1 352 ? -27.011 -19.786 18.089 1.00 84.06 352 ALA A C 1
ATOM 2683 O O . ALA A 1 352 ? -26.339 -19.466 19.064 1.00 84.06 352 ALA A O 1
ATOM 2684 N N . GLU A 1 353 ? -26.546 -19.725 16.843 1.00 83.88 353 GLU A N 1
ATOM 2685 C CA . GLU A 1 353 ? -25.196 -19.298 16.457 1.00 83.88 353 GLU A CA 1
ATOM 2686 C C . GLU A 1 353 ? -25.165 -17.829 16.003 1.00 83.88 353 GLU A C 1
ATOM 2688 O O . GLU A 1 353 ? -24.098 -17.258 15.802 1.00 83.88 353 GLU A O 1
ATOM 2693 N N . LEU A 1 354 ? -26.332 -17.178 15.896 1.00 87.56 354 LEU A N 1
ATOM 2694 C CA . LEU A 1 354 ? -26.448 -15.796 15.424 1.00 87.56 354 LEU A CA 1
ATOM 2695 C C . LEU A 1 354 ? -26.262 -14.750 16.526 1.00 87.56 354 LEU A C 1
ATOM 2697 O O . LEU A 1 354 ? -26.203 -13.566 16.215 1.00 87.56 354 LEU A O 1
ATOM 2701 N N . SER A 1 355 ? -26.142 -15.143 17.799 1.00 76.25 355 SER A N 1
ATOM 2702 C CA . SER A 1 355 ? -26.092 -14.206 18.934 1.00 76.25 355 SER A CA 1
ATOM 2703 C C . SER A 1 355 ? -24.908 -13.233 18.902 1.00 76.25 355 SER A C 1
ATOM 2705 O O . SER A 1 355 ? -24.975 -12.183 19.530 1.00 76.25 355 SER A O 1
ATOM 2707 N N . GLY A 1 356 ? -23.826 -13.578 18.195 1.00 75.00 356 GLY A N 1
ATOM 2708 C CA . GLY A 1 356 ? -22.647 -12.722 18.015 1.00 75.00 356 GLY A CA 1
ATOM 2709 C C . GLY A 1 356 ? -22.702 -11.806 16.787 1.00 75.00 356 GLY A C 1
ATOM 2710 O O . GLY A 1 356 ? -21.774 -11.036 16.568 1.00 75.00 356 GLY A O 1
ATOM 2711 N N . VAL A 1 357 ? -23.760 -11.876 15.974 1.00 86.31 357 VAL A N 1
ATOM 2712 C CA . VAL A 1 357 ? -23.838 -11.167 14.688 1.00 86.31 357 VAL A CA 1
ATOM 2713 C C . VAL A 1 357 ? -24.601 -9.855 14.864 1.00 86.31 357 VAL A C 1
ATOM 2715 O O . VAL A 1 357 ? -25.833 -9.813 14.808 1.00 86.31 357 VAL A O 1
ATOM 2718 N N . ALA A 1 358 ? -23.870 -8.765 15.101 1.00 82.56 358 ALA A N 1
ATOM 2719 C CA . ALA A 1 358 ? -24.436 -7.485 15.535 1.00 82.56 358 ALA A CA 1
ATOM 2720 C C . ALA A 1 358 ? -25.547 -6.944 14.614 1.00 82.56 358 ALA A C 1
ATOM 2722 O O . ALA A 1 358 ? -26.589 -6.493 15.089 1.00 82.56 358 ALA A O 1
ATOM 2723 N N . TRP A 1 359 ? -25.374 -7.039 13.293 1.00 92.25 359 TRP A N 1
ATOM 2724 C CA . TRP A 1 359 ? -26.315 -6.460 12.328 1.00 92.25 359 TRP A CA 1
ATOM 2725 C C . TRP A 1 359 ? -27.641 -7.225 12.186 1.00 92.25 359 TRP A C 1
ATOM 2727 O O . TRP A 1 359 ? -28.589 -6.678 11.622 1.00 92.25 359 TRP A O 1
ATOM 2737 N N . LEU A 1 360 ? -27.738 -8.444 12.731 1.00 93.44 360 LEU A N 1
ATOM 2738 C CA . LEU A 1 360 ? -28.973 -9.238 12.773 1.00 93.44 360 LEU A CA 1
ATOM 2739 C C . LEU A 1 360 ? -29.847 -8.939 14.000 1.00 93.44 360 LEU A C 1
ATOM 2741 O O . LEU A 1 360 ? -30.906 -9.546 14.158 1.00 93.44 360 LEU A O 1
ATOM 2745 N N . HIS A 1 361 ? -29.422 -8.023 14.871 1.00 89.12 361 HIS A N 1
ATOM 2746 C CA . HIS A 1 361 ? -30.157 -7.653 16.075 1.00 89.12 361 HIS A CA 1
ATOM 2747 C C . HIS A 1 361 ? -30.868 -6.297 15.926 1.00 89.12 361 HIS A C 1
ATOM 2749 O O . HIS A 1 361 ? -30.408 -5.370 15.243 1.00 89.12 361 HIS A O 1
ATOM 2755 N N . ASP A 1 362 ? -32.021 -6.184 16.583 1.00 82.69 362 ASP A N 1
ATOM 2756 C CA . ASP A 1 362 ? -32.788 -4.948 16.684 1.00 82.69 362 ASP A CA 1
ATOM 2757 C C . ASP A 1 362 ? -32.170 -3.964 17.699 1.00 82.69 362 ASP A C 1
ATOM 2759 O O . ASP A 1 362 ? -31.190 -4.260 18.383 1.00 82.69 362 ASP A O 1
ATOM 2763 N N . GLU A 1 363 ? -32.749 -2.767 17.822 1.00 76.62 363 GLU A N 1
ATOM 2764 C CA . GLU A 1 363 ? -32.269 -1.728 18.750 1.00 76.62 363 GLU A CA 1
ATOM 2765 C C . GLU A 1 363 ? -32.312 -2.145 20.234 1.00 76.62 363 GLU A C 1
ATOM 2767 O O . GLU A 1 363 ? -31.697 -1.493 21.077 1.00 76.62 363 GLU A O 1
ATOM 2772 N N . SER A 1 364 ? -33.045 -3.209 20.578 1.00 75.81 364 SER A N 1
ATOM 2773 C CA . SER A 1 364 ? -33.105 -3.752 21.937 1.00 75.81 364 SER A CA 1
ATOM 2774 C C . SER A 1 364 ? -32.034 -4.811 22.215 1.00 75.81 364 SER A C 1
ATOM 2776 O O . SER A 1 364 ? -31.917 -5.265 23.355 1.00 75.81 364 SER A O 1
ATOM 2778 N N . GLY A 1 365 ? -31.256 -5.194 21.196 1.00 76.00 365 GLY A N 1
ATOM 2779 C CA . GLY A 1 365 ? -30.272 -6.272 21.259 1.00 76.00 365 GLY A CA 1
ATOM 2780 C C . GLY A 1 365 ? -30.886 -7.667 21.121 1.00 76.00 365 GLY A C 1
ATOM 2781 O O . GLY A 1 365 ? -30.221 -8.653 21.431 1.00 76.00 365 GLY A O 1
ATOM 2782 N N . ALA A 1 366 ? -32.147 -7.779 20.690 1.00 81.56 366 ALA A N 1
ATOM 2783 C CA . ALA A 1 366 ? -32.788 -9.059 20.402 1.00 81.56 366 ALA A CA 1
ATOM 2784 C C . ALA A 1 366 ? -32.614 -9.428 18.923 1.00 81.56 366 ALA A C 1
ATOM 2786 O O . ALA A 1 366 ? -32.583 -8.552 18.064 1.00 81.56 366 ALA A O 1
ATOM 2787 N N . LEU A 1 367 ? -32.509 -10.727 18.622 1.00 89.06 367 LEU A N 1
ATOM 2788 C CA . LEU A 1 367 ? -32.403 -11.209 17.243 1.00 89.06 367 LEU A CA 1
ATOM 2789 C C . LEU A 1 367 ? -33.652 -10.797 16.446 1.00 89.06 367 LEU A C 1
ATOM 2791 O O . LEU A 1 367 ? -34.777 -11.139 16.829 1.00 89.06 367 LEU A O 1
ATOM 2795 N N . ASP A 1 368 ? -33.457 -10.094 15.332 1.00 94.00 368 ASP A N 1
ATOM 2796 C CA . ASP A 1 368 ? -34.536 -9.668 14.444 1.00 94.00 368 ASP A CA 1
ATOM 2797 C C . ASP A 1 368 ? -34.996 -10.852 13.583 1.00 94.00 368 ASP A C 1
ATOM 2799 O O . ASP A 1 368 ? -34.491 -11.124 12.492 1.00 94.00 368 ASP A O 1
ATOM 2803 N N . LEU A 1 369 ? -35.975 -11.595 14.102 1.00 93.88 369 LEU A N 1
ATOM 2804 C CA . LEU A 1 369 ? -36.514 -12.781 13.436 1.00 93.88 369 LEU A CA 1
ATOM 2805 C C . LEU A 1 369 ? -37.206 -12.471 12.098 1.00 93.88 369 LEU A C 1
ATOM 2807 O O . LEU A 1 369 ? -37.319 -13.372 11.265 1.00 93.88 369 LEU A O 1
ATOM 2811 N N . ASP A 1 370 ? -37.683 -11.239 11.881 1.00 95.19 370 ASP A N 1
ATOM 2812 C CA . ASP A 1 370 ? -38.268 -10.840 10.595 1.00 95.19 370 ASP A CA 1
ATOM 2813 C C . ASP A 1 370 ? -37.165 -10.682 9.546 1.00 95.19 370 ASP A C 1
ATOM 2815 O O . ASP A 1 370 ? -37.230 -11.310 8.487 1.00 95.19 370 ASP A O 1
ATOM 2819 N N . LEU A 1 371 ? -36.102 -9.946 9.886 1.00 95.75 371 LEU A N 1
ATOM 2820 C CA . LEU A 1 371 ? -34.913 -9.808 9.045 1.00 95.75 371 LEU A CA 1
ATOM 2821 C C . LEU A 1 371 ? -34.291 -11.172 8.717 1.00 95.75 371 LEU A C 1
ATOM 2823 O O . LEU A 1 371 ? -34.062 -11.475 7.546 1.00 95.75 371 LEU A O 1
ATOM 2827 N N . VAL A 1 372 ? -34.085 -12.025 9.727 1.00 96.19 372 VAL A N 1
ATOM 2828 C CA . VAL A 1 372 ? -33.552 -13.386 9.546 1.00 96.19 372 VAL A CA 1
ATOM 2829 C C . VAL A 1 372 ? -34.448 -14.207 8.617 1.00 96.19 372 VAL A C 1
ATOM 2831 O O . VAL A 1 372 ? -33.949 -14.869 7.709 1.00 96.19 372 VAL A O 1
ATOM 2834 N N . SER A 1 373 ? -35.773 -14.153 8.787 1.00 95.38 373 SER A N 1
ATOM 2835 C CA . SER A 1 373 ? -36.696 -14.895 7.920 1.00 95.38 373 SER A CA 1
ATOM 2836 C C . SER A 1 373 ? -36.655 -14.416 6.466 1.00 95.38 373 SER A C 1
ATOM 2838 O O . SER A 1 373 ? -36.790 -15.240 5.560 1.00 95.38 373 SER A O 1
ATOM 2840 N N . ARG A 1 374 ? -36.504 -13.108 6.235 1.00 96.81 374 ARG A N 1
ATOM 2841 C CA . ARG A 1 374 ? -36.401 -12.511 4.894 1.00 96.81 374 ARG A CA 1
ATOM 2842 C C . ARG A 1 374 ? -35.097 -12.915 4.209 1.00 96.81 374 ARG A C 1
ATOM 2844 O O . ARG A 1 374 ? -35.128 -13.384 3.072 1.00 96.81 374 ARG A O 1
ATOM 2851 N N . LEU A 1 375 ? -33.987 -12.850 4.945 1.00 96.75 375 LEU A N 1
ATOM 2852 C CA . LEU A 1 375 ? -32.669 -13.308 4.504 1.00 96.75 375 LEU A CA 1
ATOM 2853 C C . LEU A 1 375 ? -32.674 -14.789 4.112 1.00 96.75 375 LEU A C 1
ATOM 2855 O O . LEU A 1 375 ? -32.334 -15.095 2.973 1.00 96.75 375 LEU A O 1
ATOM 2859 N N . ARG A 1 376 ? -33.139 -15.691 4.995 1.00 95.25 376 ARG A N 1
ATOM 2860 C CA . ARG A 1 376 ? -33.245 -17.138 4.697 1.00 95.25 376 ARG A CA 1
ATOM 2861 C C . ARG A 1 376 ? -34.129 -17.405 3.472 1.00 95.25 376 ARG A C 1
ATOM 2863 O O . ARG A 1 376 ? -33.854 -18.313 2.693 1.00 95.25 376 ARG A O 1
ATOM 2870 N N . GLY A 1 377 ? -35.177 -16.596 3.284 1.00 94.56 377 GLY A N 1
ATOM 2871 C CA . GLY A 1 377 ? -36.078 -16.649 2.127 1.00 94.56 377 GLY A CA 1
ATOM 2872 C C . GLY A 1 377 ? -35.476 -16.143 0.810 1.00 94.56 377 GLY A C 1
ATOM 2873 O O . GLY A 1 377 ? -36.124 -16.267 -0.229 1.00 94.56 377 GLY A O 1
ATOM 2874 N N . GLY A 1 378 ? -34.262 -15.591 0.849 1.00 92.88 378 GLY A N 1
ATOM 2875 C CA . GLY A 1 378 ? -33.529 -15.062 -0.296 1.00 92.88 378 GLY A CA 1
ATOM 2876 C C . GLY A 1 378 ? -33.912 -13.657 -0.727 1.00 92.88 378 GLY A C 1
ATOM 2877 O O . GLY A 1 378 ? -33.573 -13.242 -1.834 1.00 92.88 378 GLY A O 1
ATOM 2878 N N . GLU A 1 379 ? -34.584 -12.908 0.145 1.00 94.62 379 GLU A N 1
ATOM 2879 C CA . GLU A 1 379 ? -34.803 -11.486 -0.079 1.00 94.62 379 GLU A CA 1
ATOM 2880 C C . GLU A 1 379 ? -33.468 -10.730 -0.022 1.00 94.62 379 GLU A C 1
ATOM 2882 O O . GLU A 1 379 ? -32.666 -10.928 0.894 1.00 94.62 379 GLU A O 1
ATOM 2887 N N . LEU A 1 380 ? -33.243 -9.844 -0.994 1.00 94.44 380 LEU A N 1
ATOM 2888 C CA . LEU A 1 380 ? -32.229 -8.806 -0.878 1.00 94.44 380 LEU A CA 1
ATOM 2889 C C . LEU A 1 380 ? -32.710 -7.789 0.160 1.00 94.44 380 LEU A C 1
ATOM 2891 O O . LEU A 1 380 ? -33.774 -7.189 0.005 1.00 94.44 380 LEU A O 1
ATOM 2895 N N . VAL A 1 381 ? -31.921 -7.569 1.206 1.00 96.31 381 VAL A N 1
ATOM 2896 C CA . VAL A 1 381 ? -32.247 -6.612 2.271 1.00 96.31 381 VAL A CA 1
ATOM 2897 C C . VAL A 1 381 ? -31.281 -5.436 2.261 1.00 96.31 381 VAL A C 1
ATOM 2899 O O . VAL A 1 381 ? -30.137 -5.584 1.841 1.00 96.31 381 VAL A O 1
ATOM 2902 N N . THR A 1 382 ? -31.728 -4.288 2.777 1.00 97.00 382 THR A N 1
ATOM 2903 C CA . THR A 1 382 ? -30.904 -3.086 2.985 1.00 97.00 382 THR A CA 1
ATOM 2904 C C . THR A 1 382 ? -30.852 -2.728 4.477 1.00 97.00 382 THR A C 1
ATOM 2906 O O . THR A 1 382 ? -31.709 -1.971 4.945 1.00 97.00 382 THR A O 1
ATOM 2909 N N . PRO A 1 383 ? -29.938 -3.325 5.266 1.00 92.00 383 PRO A N 1
ATOM 2910 C CA . PRO A 1 383 ? -29.984 -3.224 6.726 1.00 92.00 383 PRO A CA 1
ATOM 2911 C C . PRO A 1 383 ? -29.679 -1.827 7.278 1.00 92.00 383 PRO A C 1
ATOM 2913 O O . PRO A 1 383 ? -30.198 -1.493 8.341 1.00 92.00 383 PRO A O 1
ATOM 2916 N N . ASP A 1 384 ? -28.841 -1.047 6.582 1.00 90.44 384 ASP A N 1
ATOM 2917 C CA . ASP A 1 384 ? -28.326 0.256 7.035 1.00 90.44 384 ASP A CA 1
ATOM 2918 C C . ASP A 1 384 ? -27.724 0.176 8.451 1.00 90.44 384 ASP A C 1
ATOM 2920 O O . ASP A 1 384 ? -28.139 0.851 9.396 1.00 90.44 384 ASP A O 1
ATOM 2924 N N . LYS A 1 385 ? -26.775 -0.754 8.627 1.00 87.75 385 LYS A N 1
ATOM 2925 C CA . LYS A 1 385 ? -26.149 -1.055 9.924 1.00 87.75 385 LYS A CA 1
ATOM 2926 C C . LYS A 1 385 ? -24.678 -0.675 9.914 1.00 87.75 385 LYS A C 1
ATOM 2928 O O . LYS A 1 385 ? -23.931 -1.125 9.052 1.00 87.75 385 LYS A O 1
ATOM 2933 N N . ALA A 1 386 ? -24.250 0.103 10.904 1.00 84.62 386 ALA A N 1
ATOM 2934 C CA . ALA A 1 386 ? -22.834 0.363 11.127 1.00 84.62 386 ALA A CA 1
ATOM 2935 C C . ALA A 1 386 ? -22.140 -0.905 11.650 1.00 84.62 386 ALA A C 1
ATOM 2937 O O . ALA A 1 386 ? -22.603 -1.501 12.623 1.00 84.62 386 ALA A O 1
ATOM 2938 N N . LEU A 1 387 ? -21.030 -1.275 11.018 1.00 84.00 387 LEU A N 1
ATOM 2939 C CA . LEU A 1 387 ? -20.157 -2.384 11.390 1.00 84.00 387 LEU A CA 1
ATOM 2940 C C . LEU A 1 387 ? -18.762 -1.865 11.751 1.00 84.00 387 LEU A C 1
ATOM 2942 O O . LEU A 1 387 ? -18.305 -0.840 11.231 1.00 84.00 387 LEU A O 1
ATOM 2946 N N . GLN A 1 388 ? -18.091 -2.571 12.652 1.00 79.38 388 GLN A N 1
ATOM 2947 C CA . GLN A 1 388 ? -16.682 -2.396 12.991 1.00 79.38 388 GLN A CA 1
ATOM 2948 C C . GLN A 1 388 ? -15.815 -3.428 12.264 1.00 79.38 388 GLN A C 1
ATOM 2950 O O . GLN A 1 388 ? -16.304 -4.476 11.841 1.00 79.38 388 GLN A O 1
ATOM 2955 N N . THR A 1 389 ? -14.513 -3.146 12.145 1.00 82.00 389 THR A N 1
ATOM 2956 C CA . THR A 1 389 ? -13.547 -4.166 11.719 1.00 82.00 389 THR A CA 1
ATOM 2957 C C . THR A 1 389 ? -13.654 -5.386 12.635 1.00 82.00 389 THR A C 1
ATOM 2959 O O . THR A 1 389 ? -13.677 -5.236 13.857 1.00 82.00 389 THR A O 1
ATOM 2962 N N . GLY A 1 390 ? -13.720 -6.580 12.050 1.00 84.38 390 GLY A N 1
ATOM 2963 C CA . GLY A 1 390 ? -13.844 -7.835 12.788 1.00 84.38 390 GLY A CA 1
ATOM 2964 C C . GLY A 1 390 ? -15.277 -8.227 13.162 1.00 84.38 390 GLY A C 1
ATOM 2965 O O . GLY A 1 390 ? -15.461 -9.317 13.699 1.00 84.38 390 GLY A O 1
ATOM 2966 N N . ASP A 1 391 ? -16.297 -7.415 12.859 1.00 87.62 391 ASP A N 1
ATOM 2967 C CA . ASP A 1 391 ? -17.692 -7.848 13.002 1.00 87.62 391 ASP A CA 1
ATOM 2968 C C . ASP A 1 391 ? -18.020 -8.949 11.985 1.00 87.62 391 ASP A C 1
ATOM 2970 O O . ASP A 1 391 ? -17.616 -8.881 10.821 1.00 87.62 391 ASP A O 1
ATOM 2974 N N . THR A 1 392 ? -18.786 -9.962 12.400 1.00 93.44 392 THR A N 1
ATOM 2975 C CA . THR A 1 392 ? -19.225 -11.034 11.497 1.00 93.44 392 THR A CA 1
ATOM 2976 C C . THR A 1 392 ? -20.182 -10.492 10.440 1.00 93.44 392 THR A C 1
ATOM 2978 O O . THR A 1 392 ? -21.262 -9.976 10.744 1.00 93.44 392 THR A O 1
ATOM 2981 N N . LEU A 1 393 ? -19.793 -10.666 9.184 1.00 94.94 393 LEU A N 1
ATOM 2982 C CA . LEU A 1 393 ? -20.543 -10.258 8.009 1.00 94.94 393 LEU A CA 1
ATOM 2983 C C . LEU A 1 393 ? -21.385 -11.406 7.444 1.00 94.94 393 LEU A C 1
ATOM 2985 O O . LEU A 1 393 ? -22.536 -11.201 7.064 1.00 94.94 393 LEU A O 1
ATOM 2989 N N . GLY A 1 394 ? -20.820 -12.612 7.421 1.00 95.75 394 GLY A N 1
ATOM 2990 C CA . GLY A 1 394 ? -21.442 -13.807 6.863 1.00 95.75 394 GLY A CA 1
ATOM 2991 C C . GLY A 1 394 ? -20.605 -15.050 7.135 1.00 95.75 394 GLY A C 1
ATOM 2992 O O . GLY A 1 394 ? -19.850 -15.086 8.105 1.00 95.75 394 GLY A O 1
ATOM 2993 N N . TRP A 1 395 ? -20.731 -16.052 6.269 1.00 97.12 395 TRP A N 1
ATOM 2994 C CA . TRP A 1 395 ? -19.998 -17.315 6.368 1.00 97.12 395 TRP A CA 1
ATOM 2995 C C . TRP A 1 395 ? -19.426 -17.705 5.008 1.00 97.12 395 TRP A C 1
ATOM 2997 O O . TRP A 1 395 ? -19.925 -17.237 3.989 1.00 97.12 395 TRP A O 1
ATOM 3007 N N . VAL A 1 396 ? -18.403 -18.550 4.967 1.00 97.94 396 VAL A N 1
ATOM 3008 C CA . VAL A 1 396 ? -17.849 -19.104 3.727 1.00 97.94 396 VAL A CA 1
ATOM 3009 C C . VAL A 1 396 ? -18.890 -20.023 3.091 1.00 97.94 396 VAL A C 1
ATOM 3011 O O . VAL A 1 396 ? -19.409 -20.927 3.750 1.00 97.94 396 VAL A O 1
ATOM 3014 N N . GLY A 1 397 ? -19.232 -19.764 1.829 1.00 96.75 397 GLY A N 1
ATOM 3015 C CA . GLY A 1 397 ? -20.111 -20.620 1.038 1.00 96.75 397 GLY A CA 1
ATOM 3016 C C . GLY A 1 397 ? -19.311 -21.491 0.081 1.00 96.75 397 GLY A C 1
ATOM 3017 O O . GLY A 1 397 ? -18.200 -21.911 0.396 1.00 96.75 397 GLY A O 1
ATOM 3018 N N . THR A 1 398 ? -19.890 -21.787 -1.083 1.00 95.12 398 THR A N 1
ATOM 3019 C CA . THR A 1 398 ? -19.200 -22.553 -2.125 1.00 95.12 398 THR A CA 1
ATOM 3020 C C . THR A 1 398 ? -19.342 -21.909 -3.495 1.00 95.12 398 THR A C 1
ATOM 3022 O O . THR A 1 398 ? -20.382 -21.313 -3.786 1.00 95.12 398 THR A O 1
ATOM 3025 N N . PHE A 1 399 ? -18.321 -22.044 -4.339 1.00 92.12 399 PHE A N 1
ATOM 3026 C CA . PHE A 1 399 ? -18.327 -21.578 -5.725 1.00 92.12 399 PHE A CA 1
ATOM 3027 C C . PHE A 1 399 ? -17.420 -22.446 -6.618 1.00 92.12 399 PHE A C 1
ATOM 3029 O O . PHE A 1 399 ? -16.519 -23.111 -6.112 1.00 92.12 399 PHE A O 1
ATOM 3036 N N . GLY A 1 400 ? -17.661 -22.453 -7.930 1.00 86.12 400 GLY A N 1
ATOM 3037 C CA . GLY A 1 400 ? -16.862 -23.157 -8.941 1.00 86.12 400 GLY A CA 1
ATOM 3038 C C . GLY A 1 400 ? -17.436 -24.504 -9.405 1.00 86.12 400 GLY A C 1
ATOM 3039 O O . GLY A 1 400 ? -18.451 -24.989 -8.894 1.00 86.12 400 GLY A O 1
ATOM 3040 N N . ASP A 1 401 ? -16.772 -25.110 -10.395 1.00 78.88 401 ASP A N 1
ATOM 3041 C CA . ASP A 1 401 ? -17.008 -26.487 -10.853 1.00 78.88 401 ASP A CA 1
ATOM 3042 C C . ASP A 1 401 ? -15.664 -27.242 -10.991 1.00 78.88 401 ASP A C 1
ATOM 3044 O O . ASP A 1 401 ? -14.903 -26.960 -11.919 1.00 78.88 401 ASP A O 1
ATOM 3048 N N . PRO A 1 402 ? -15.340 -28.192 -10.088 1.00 84.69 402 PRO A N 1
ATOM 3049 C CA . PRO A 1 402 ? -16.147 -28.618 -8.945 1.00 84.69 402 PRO A CA 1
ATOM 3050 C C . PRO A 1 402 ? -16.306 -27.504 -7.900 1.00 84.69 402 PRO A C 1
ATOM 3052 O O . PRO A 1 402 ? -15.479 -26.607 -7.802 1.00 84.69 402 PRO A O 1
ATOM 3055 N N . ARG A 1 403 ? -17.377 -27.573 -7.100 1.00 89.06 403 ARG A N 1
ATOM 3056 C CA . ARG A 1 403 ? -17.631 -26.585 -6.042 1.00 89.06 403 ARG A CA 1
ATOM 3057 C C . ARG A 1 403 ? -16.587 -26.669 -4.934 1.00 89.06 403 ARG A C 1
ATOM 3059 O O . ARG A 1 403 ? -16.409 -27.736 -4.341 1.00 89.06 403 ARG A O 1
ATOM 3066 N N . GLU A 1 404 ? -16.009 -25.525 -4.596 1.00 94.06 404 GLU A N 1
ATOM 3067 C CA . GLU A 1 404 ? -15.024 -25.360 -3.529 1.00 94.06 404 GLU A CA 1
ATOM 3068 C C . GLU A 1 404 ? -15.494 -24.344 -2.491 1.00 94.06 404 GLU A C 1
ATOM 3070 O O . GLU A 1 404 ? -16.328 -23.489 -2.782 1.00 94.06 404 GLU A O 1
ATOM 3075 N N . ALA A 1 405 ? -14.981 -24.458 -1.265 1.00 96.25 405 ALA A N 1
ATOM 3076 C CA . ALA A 1 405 ? -15.319 -23.562 -0.167 1.00 96.25 405 ALA A CA 1
ATOM 3077 C C . ALA A 1 405 ? -14.471 -22.286 -0.236 1.00 96.25 405 ALA A C 1
ATOM 3079 O O . ALA A 1 405 ? -13.279 -22.297 0.073 1.00 96.25 405 ALA A O 1
ATOM 3080 N N . LEU A 1 406 ? -15.092 -21.192 -0.669 1.00 96.12 406 LEU A N 1
ATOM 3081 C CA . LEU A 1 406 ? -14.423 -19.913 -0.875 1.00 96.12 406 LEU A CA 1
ATOM 3082 C C . LEU A 1 406 ? -15.406 -18.746 -0.770 1.00 96.12 406 LEU A C 1
ATOM 3084 O O . LEU A 1 406 ? -16.626 -18.927 -0.817 1.00 96.12 406 LEU A O 1
ATOM 3088 N N . VAL A 1 407 ? -14.859 -17.539 -0.664 1.00 96.88 407 VAL A N 1
ATOM 3089 C CA . VAL A 1 407 ? -15.584 -16.278 -0.873 1.00 96.88 407 VAL A CA 1
ATOM 3090 C C . VAL A 1 407 ? -14.877 -15.447 -1.929 1.00 96.88 407 VAL A C 1
ATOM 3092 O O . VAL A 1 407 ? -13.659 -15.521 -2.062 1.00 96.88 407 VAL A O 1
ATOM 3095 N N . HIS A 1 408 ? -15.628 -14.629 -2.654 1.00 96.44 408 HIS A N 1
ATOM 3096 C CA . HIS A 1 408 ? -15.059 -13.650 -3.575 1.00 96.44 408 HIS A CA 1
ATOM 3097 C C . HIS A 1 408 ? -15.057 -12.272 -2.903 1.00 96.44 408 HIS A C 1
ATOM 3099 O O . HIS A 1 408 ? -16.105 -11.807 -2.455 1.00 96.44 408 HIS A O 1
ATOM 3105 N N . PHE A 1 409 ? -13.893 -11.633 -2.800 1.00 97.56 409 PHE A N 1
ATOM 3106 C CA . PHE A 1 409 ? -13.694 -10.353 -2.123 1.00 97.56 409 PHE A CA 1
ATOM 3107 C C . PHE A 1 409 ? -13.311 -9.267 -3.130 1.00 97.56 409 PHE A C 1
ATOM 3109 O O . PHE A 1 409 ? -12.249 -9.357 -3.737 1.00 97.56 409 PHE A O 1
ATOM 3116 N N . GLU A 1 410 ? -14.131 -8.224 -3.269 1.00 97.44 410 GLU A N 1
ATOM 3117 C CA . GLU A 1 410 ? -13.822 -7.041 -4.084 1.00 97.44 410 GLU A CA 1
ATOM 3118 C C . GLU A 1 410 ? -13.720 -5.764 -3.250 1.00 97.44 410 GLU A C 1
ATOM 3120 O O . GLU A 1 410 ? -14.403 -5.600 -2.231 1.00 97.44 410 GLU A O 1
ATOM 3125 N N . VAL A 1 411 ? -12.939 -4.811 -3.767 1.00 96.94 411 VAL A N 1
ATOM 3126 C CA . VAL A 1 411 ? -12.937 -3.412 -3.334 1.00 96.94 411 VAL A CA 1
ATOM 3127 C C . VAL A 1 411 ? -13.077 -2.508 -4.556 1.00 96.94 411 VAL A C 1
ATOM 3129 O O . VAL A 1 411 ? -12.313 -2.630 -5.516 1.00 96.94 411 VAL A O 1
ATOM 3132 N N . PHE A 1 412 ? -14.024 -1.568 -4.512 1.00 97.50 412 PHE A N 1
ATOM 3133 C CA . PHE A 1 412 ? -14.257 -0.627 -5.611 1.00 97.50 412 PHE A CA 1
ATOM 3134 C C . PHE A 1 412 ? -14.713 0.766 -5.151 1.00 97.50 412 PHE A C 1
ATOM 3136 O O . PHE A 1 412 ? -15.190 0.946 -4.031 1.00 97.50 412 PHE A O 1
ATOM 3143 N N . ALA A 1 413 ? -14.580 1.768 -6.022 1.00 96.50 413 ALA A N 1
ATOM 3144 C CA . ALA A 1 413 ? -14.933 3.162 -5.754 1.00 96.50 413 ALA A CA 1
ATOM 3145 C C . ALA A 1 413 ? -15.431 3.901 -7.011 1.00 96.50 413 ALA A C 1
ATOM 3147 O O . ALA A 1 413 ? -15.099 3.551 -8.143 1.00 96.50 413 ALA A O 1
ATOM 3148 N N . GLU A 1 414 ? -16.232 4.955 -6.817 1.00 95.06 414 GLU A N 1
ATOM 3149 C CA . GLU A 1 414 ? -16.677 5.817 -7.927 1.00 95.06 414 GLU A CA 1
ATOM 3150 C C . GLU A 1 414 ? -15.516 6.648 -8.498 1.00 95.06 414 GLU A C 1
ATOM 3152 O O . GLU A 1 414 ? -15.359 6.776 -9.715 1.00 95.06 414 GLU A O 1
ATOM 3157 N N . GLU A 1 415 ? -14.693 7.198 -7.607 1.00 92.44 415 GLU A N 1
ATOM 3158 C CA . GLU A 1 415 ? -13.510 7.989 -7.937 1.00 92.44 415 GLU A CA 1
ATOM 3159 C C . GLU A 1 415 ? -12.247 7.118 -7.923 1.00 92.44 415 GLU A C 1
ATOM 3161 O O . GLU A 1 415 ? -12.199 6.080 -7.263 1.00 92.44 415 GLU A O 1
ATOM 3166 N N . ASN A 1 416 ? -11.206 7.539 -8.650 1.00 91.06 416 ASN A N 1
ATOM 3167 C CA . ASN A 1 416 ? -9.921 6.846 -8.616 1.00 91.06 416 ASN A CA 1
ATOM 3168 C C . ASN A 1 416 ? -9.160 7.211 -7.335 1.00 91.06 416 ASN A C 1
ATOM 3170 O O . ASN A 1 416 ? -8.332 8.120 -7.336 1.00 91.06 416 ASN A O 1
ATOM 3174 N N . LEU A 1 417 ? -9.417 6.480 -6.254 1.00 86.88 417 LEU A N 1
ATOM 3175 C CA . LEU A 1 417 ? -8.760 6.723 -4.967 1.00 86.88 417 LEU A CA 1
ATOM 3176 C C . LEU A 1 417 ? -7.262 6.371 -4.970 1.00 86.88 417 LEU A C 1
ATOM 3178 O O . LEU A 1 417 ? -6.547 6.745 -4.046 1.00 86.88 417 LEU A O 1
ATOM 3182 N N . SER A 1 418 ? -6.771 5.689 -6.011 1.00 79.44 418 SER A N 1
ATOM 3183 C CA . SER A 1 418 ? -5.349 5.361 -6.160 1.00 79.44 418 SER A CA 1
ATOM 3184 C C . SER A 1 418 ? -4.511 6.476 -6.797 1.00 79.44 418 SER A C 1
ATOM 3186 O O . SER A 1 418 ? -3.282 6.391 -6.839 1.00 79.44 418 SER A O 1
ATOM 3188 N N . GLU A 1 419 ? -5.150 7.527 -7.320 1.00 80.44 419 GLU A N 1
ATOM 3189 C CA . GLU A 1 419 ? -4.455 8.597 -8.031 1.00 80.44 419 GLU A CA 1
ATOM 3190 C C . GLU A 1 419 ? -3.476 9.341 -7.108 1.00 80.44 419 GLU A C 1
ATOM 3192 O O . GLU A 1 419 ? -3.853 9.921 -6.093 1.00 80.44 419 GLU A O 1
ATOM 3197 N N . GLY A 1 420 ? -2.193 9.336 -7.479 1.00 62.06 420 GLY A N 1
ATOM 3198 C CA . GLY A 1 420 ? -1.128 9.977 -6.704 1.00 62.06 420 GLY A CA 1
ATOM 3199 C C . GLY A 1 420 ? -0.555 9.124 -5.568 1.00 62.06 420 GLY A C 1
ATOM 3200 O O . GLY A 1 420 ? 0.389 9.573 -4.917 1.00 62.06 420 GLY A O 1
ATOM 3201 N N . LEU A 1 421 ? -1.058 7.903 -5.353 1.00 63.25 421 LEU A N 1
ATOM 3202 C CA . LEU A 1 421 ? -0.451 6.955 -4.420 1.00 63.25 421 LEU A CA 1
ATOM 3203 C C . LEU A 1 421 ? 0.822 6.339 -5.016 1.00 63.25 421 LEU A C 1
ATOM 3205 O O . LEU A 1 421 ? 0.870 5.961 -6.189 1.00 63.25 421 LEU A O 1
ATOM 3209 N N . ALA A 1 422 ? 1.864 6.205 -4.196 1.00 60.78 422 ALA A N 1
ATOM 3210 C CA . ALA A 1 422 ? 3.150 5.671 -4.633 1.00 60.78 422 ALA A CA 1
ATOM 3211 C C . ALA A 1 422 ? 3.024 4.226 -5.153 1.00 60.78 422 ALA A C 1
ATOM 3213 O O . ALA A 1 422 ? 2.476 3.347 -4.484 1.00 60.78 422 ALA A O 1
ATOM 3214 N N . GLY A 1 423 ? 3.547 3.981 -6.358 1.00 61.84 423 GLY A N 1
ATOM 3215 C CA . GLY A 1 423 ? 3.537 2.667 -7.009 1.00 61.84 423 GLY A CA 1
ATOM 3216 C C . GLY A 1 423 ? 2.194 2.245 -7.618 1.00 61.84 423 GLY A C 1
ATOM 3217 O O . GLY A 1 423 ? 2.152 1.214 -8.286 1.00 61.84 423 GLY A O 1
ATOM 3218 N N . TRP A 1 424 ? 1.119 3.021 -7.439 1.00 80.88 424 TRP A N 1
ATOM 3219 C CA . TRP A 1 424 ? -0.171 2.725 -8.057 1.00 80.88 424 TRP A CA 1
ATOM 3220 C C . TRP A 1 424 ? -0.230 3.212 -9.504 1.00 80.88 424 TRP A C 1
ATOM 3222 O O . TRP A 1 424 ? 0.171 4.328 -9.839 1.00 80.88 424 TRP A O 1
ATOM 3232 N N . ARG A 1 425 ? -0.753 2.353 -10.378 1.00 84.56 425 ARG A N 1
ATOM 3233 C CA . ARG A 1 425 ? -1.028 2.641 -11.791 1.00 84.56 425 ARG A CA 1
ATOM 3234 C C . ARG A 1 425 ? -2.528 2.553 -12.037 1.00 84.56 425 ARG A C 1
ATOM 3236 O O . ARG A 1 425 ? -3.222 1.849 -11.314 1.00 84.56 425 ARG A O 1
ATOM 3243 N N . ALA A 1 426 ? -3.020 3.226 -13.073 1.00 84.62 426 ALA A N 1
ATOM 3244 C CA . ALA A 1 426 ? -4.441 3.231 -13.408 1.00 84.62 426 ALA A CA 1
ATOM 3245 C C . ALA A 1 426 ? -4.684 2.883 -14.883 1.00 84.62 426 ALA A C 1
ATOM 3247 O O . ALA A 1 426 ? -4.006 3.406 -15.775 1.00 84.62 426 ALA A O 1
ATOM 3248 N N . VAL A 1 427 ? -5.681 2.036 -15.141 1.00 82.06 427 VAL A N 1
ATOM 3249 C CA . VAL A 1 427 ? -6.181 1.694 -16.480 1.00 82.06 427 VAL A CA 1
ATOM 3250 C C . VAL A 1 427 ? -7.702 1.841 -16.508 1.00 82.06 427 VAL A C 1
ATOM 3252 O O . VAL A 1 427 ? -8.380 1.484 -15.554 1.00 82.06 427 VAL A O 1
ATOM 3255 N N . SER A 1 428 ? -8.236 2.380 -17.602 1.00 82.88 428 SER A N 1
ATOM 3256 C CA . SER A 1 428 ? -9.677 2.448 -17.861 1.00 82.88 428 SER A CA 1
ATOM 3257 C C . SER A 1 428 ? -9.993 1.595 -19.075 1.00 82.88 428 SER A C 1
ATOM 3259 O O . SER A 1 428 ? -9.313 1.727 -20.097 1.00 82.88 428 SER A O 1
ATOM 3261 N N . ASP A 1 429 ? -11.006 0.753 -18.942 1.00 78.56 429 ASP A N 1
ATOM 3262 C CA . ASP A 1 429 ? -11.710 0.138 -20.053 1.00 78.56 429 ASP A CA 1
ATOM 3263 C C . ASP A 1 429 ? -12.986 0.945 -20.299 1.00 78.56 429 ASP A C 1
ATOM 3265 O O . ASP A 1 429 ? -13.790 1.127 -19.389 1.00 78.56 429 ASP A O 1
ATOM 3269 N N . ASP A 1 430 ? -13.136 1.524 -21.487 1.00 74.62 430 ASP A N 1
ATOM 3270 C CA . ASP A 1 430 ? -14.208 2.487 -21.759 1.00 74.62 430 ASP A CA 1
ATOM 3271 C C . ASP A 1 430 ? -15.484 1.829 -22.314 1.00 74.62 430 ASP A C 1
ATOM 3273 O O . ASP A 1 430 ? -16.501 2.516 -22.477 1.00 74.62 430 ASP A O 1
ATOM 3277 N N . ASN A 1 431 ? -15.455 0.529 -22.624 1.00 69.19 431 ASN A N 1
ATOM 3278 C CA . ASN A 1 431 ? -16.651 -0.234 -22.976 1.00 69.19 431 ASN A CA 1
ATOM 3279 C C . ASN A 1 431 ? -17.232 -0.951 -21.739 1.00 69.19 431 ASN A C 1
ATOM 3281 O O . ASN A 1 431 ? -16.625 -1.037 -20.676 1.00 69.19 431 ASN A O 1
ATOM 3285 N N . GLU A 1 432 ? -18.482 -1.398 -21.858 1.00 68.88 432 GLU A N 1
ATOM 3286 C CA . GLU A 1 432 ? -19.221 -2.068 -20.778 1.00 68.88 432 GLU A CA 1
ATOM 3287 C C . GLU A 1 432 ? -19.486 -3.542 -21.137 1.00 68.88 432 GLU A C 1
ATOM 3289 O O . GLU A 1 432 ? -20.565 -4.064 -20.848 1.00 68.88 432 GLU A O 1
ATOM 3294 N N . ASP A 1 433 ? -18.558 -4.195 -21.847 1.00 65.75 433 ASP A N 1
ATOM 3295 C CA . ASP A 1 433 ? -18.781 -5.532 -22.416 1.00 65.75 433 ASP A CA 1
ATOM 3296 C C . ASP A 1 433 ? -18.240 -6.698 -21.575 1.00 65.75 433 ASP A C 1
ATOM 3298 O O . ASP A 1 433 ? -18.399 -7.850 -21.978 1.00 65.75 433 ASP A O 1
ATOM 3302 N N . PHE A 1 434 ? -17.690 -6.402 -20.388 1.00 66.81 434 PHE A N 1
ATOM 3303 C CA . PHE A 1 434 ? -17.164 -7.364 -19.407 1.00 66.81 434 PHE A CA 1
ATOM 3304 C C . PHE A 1 434 ? -15.888 -8.117 -19.852 1.00 66.81 434 PHE A C 1
ATOM 3306 O O . PHE A 1 434 ? -15.207 -8.721 -19.018 1.00 66.81 434 PHE A O 1
ATOM 3313 N N . THR A 1 435 ? -15.503 -8.036 -21.127 1.00 67.69 435 THR A N 1
ATOM 3314 C CA . THR A 1 435 ? -14.280 -8.659 -21.645 1.00 67.69 435 THR A CA 1
ATOM 3315 C C . THR A 1 435 ? -13.066 -7.761 -21.450 1.00 67.69 435 THR A C 1
ATOM 3317 O O . THR A 1 435 ? -13.179 -6.541 -21.427 1.00 67.69 435 THR A O 1
ATOM 3320 N N . ILE A 1 436 ? -11.885 -8.363 -21.295 1.00 66.50 436 ILE A N 1
ATOM 3321 C CA . ILE A 1 436 ? -10.637 -7.599 -21.235 1.00 66.50 436 ILE A CA 1
ATOM 3322 C C . ILE A 1 436 ? -10.199 -7.296 -22.669 1.00 66.50 436 ILE A C 1
ATOM 3324 O O . ILE A 1 436 ? -9.523 -8.110 -23.297 1.00 66.50 436 ILE A O 1
ATOM 3328 N N . ASP A 1 437 ? -10.547 -6.120 -23.191 1.00 58.06 437 ASP A N 1
ATOM 3329 C CA . ASP A 1 437 ? -10.048 -5.637 -24.490 1.00 58.06 437 ASP A CA 1
ATOM 3330 C C . ASP A 1 437 ? -9.018 -4.493 -24.357 1.00 58.06 437 ASP A C 1
ATOM 3332 O O . ASP A 1 437 ? -8.396 -4.049 -25.334 1.00 58.06 437 ASP A O 1
ATOM 3336 N N . ALA A 1 438 ? -8.747 -4.068 -23.119 1.00 56.62 438 ALA A N 1
ATOM 3337 C CA . ALA A 1 438 ? -7.697 -3.122 -22.791 1.00 56.62 438 ALA A CA 1
ATOM 3338 C C . ALA A 1 438 ? -6.308 -3.731 -23.060 1.00 56.62 438 ALA A C 1
ATOM 3340 O O . ALA A 1 438 ? -5.706 -4.384 -22.206 1.00 56.62 438 ALA A O 1
ATOM 3341 N N . ALA A 1 439 ? -5.737 -3.426 -24.230 1.00 54.03 439 ALA A N 1
ATOM 3342 C CA . ALA A 1 439 ? -4.414 -3.903 -24.663 1.00 54.03 439 ALA A CA 1
ATOM 3343 C C . ALA A 1 439 ? -3.278 -3.682 -23.636 1.00 54.03 439 ALA A C 1
ATOM 3345 O O . ALA A 1 439 ? -2.286 -4.403 -23.648 1.00 54.03 439 ALA A O 1
ATOM 3346 N N . LYS A 1 440 ? -3.420 -2.695 -22.737 1.00 52.31 440 LYS A N 1
ATOM 3347 C CA . LYS A 1 440 ? -2.463 -2.395 -21.655 1.00 52.31 440 LYS A CA 1
ATOM 3348 C C . LYS A 1 440 ? -2.467 -3.405 -20.502 1.00 52.31 440 LYS A C 1
ATOM 3350 O O . LYS A 1 440 ? -1.501 -3.422 -19.750 1.00 52.31 440 LYS A O 1
ATOM 3355 N N . VAL A 1 441 ? -3.541 -4.176 -20.343 1.00 56.50 441 VAL A N 1
ATOM 3356 C CA . VAL A 1 441 ? -3.665 -5.253 -19.345 1.00 56.50 441 VAL A CA 1
ATOM 3357 C C . VAL A 1 441 ? -3.490 -6.600 -20.031 1.00 56.50 441 VAL A C 1
ATOM 3359 O O . VAL A 1 441 ? -2.718 -7.426 -19.564 1.00 56.50 441 VAL A O 1
ATOM 3362 N N . PHE A 1 442 ? -4.098 -6.765 -21.208 1.00 60.94 442 PHE A N 1
ATOM 3363 C CA . PHE A 1 442 ? -3.956 -7.971 -22.023 1.00 60.94 442 PHE A CA 1
ATOM 3364 C C . PHE A 1 442 ? -2.499 -8.263 -22.436 1.00 60.94 442 PHE A C 1
ATOM 3366 O O . PHE A 1 442 ? -2.093 -9.415 -22.511 1.00 60.94 442 PHE A O 1
ATOM 3373 N N . GLY A 1 443 ? -1.693 -7.223 -22.679 1.00 58.56 443 GLY A N 1
ATOM 3374 C CA . GLY A 1 443 ? -0.278 -7.361 -23.040 1.00 58.56 443 GLY A CA 1
ATOM 3375 C C . GLY A 1 443 ? 0.686 -7.607 -21.873 1.00 58.56 443 GLY A C 1
ATOM 3376 O O . GLY A 1 443 ? 1.888 -7.627 -22.119 1.00 58.56 443 GLY A O 1
ATOM 3377 N N . LEU A 1 444 ? 0.200 -7.724 -20.629 1.00 60.50 444 LEU A N 1
ATOM 3378 C CA . LEU A 1 444 ? 1.039 -8.056 -19.465 1.00 60.50 444 LEU A CA 1
ATOM 3379 C C . LEU A 1 444 ? 1.272 -9.565 -19.322 1.00 60.50 444 LEU A C 1
ATOM 3381 O O . LEU A 1 444 ? 2.280 -9.964 -18.755 1.00 60.50 444 LEU A O 1
ATOM 3385 N N . VAL A 1 445 ? 0.354 -10.385 -19.839 1.00 56.59 445 VAL A N 1
ATOM 3386 C CA . VAL A 1 445 ? 0.433 -11.849 -19.779 1.00 56.59 445 VAL A CA 1
ATOM 3387 C C . VAL A 1 445 ? 1.141 -12.358 -21.033 1.00 56.59 445 VAL A C 1
ATOM 3389 O O . VAL A 1 445 ? 0.734 -12.032 -22.154 1.00 56.59 445 VAL A O 1
ATOM 3392 N N . GLU A 1 446 ? 2.208 -13.138 -20.855 1.00 55.84 446 GLU A N 1
ATOM 3393 C CA . GLU A 1 446 ? 2.917 -13.775 -21.965 1.00 55.84 446 GLU A CA 1
ATOM 3394 C C . GLU A 1 446 ? 2.035 -14.844 -22.629 1.00 55.84 446 GLU A C 1
ATOM 3396 O O . GLU A 1 446 ? 1.421 -15.667 -21.952 1.00 55.84 446 GLU A O 1
ATOM 3401 N N . GLN A 1 447 ? 1.975 -14.821 -23.963 1.00 56.97 447 GLN A N 1
ATOM 3402 C CA . GLN A 1 447 ? 1.086 -15.674 -24.757 1.00 56.97 447 GLN A CA 1
ATOM 3403 C C . GLN A 1 447 ? 1.897 -16.735 -25.494 1.00 56.97 447 GLN A C 1
ATOM 3405 O O . GLN A 1 447 ? 2.783 -16.409 -26.294 1.00 56.97 447 GLN A O 1
ATOM 3410 N N . GLU A 1 448 ? 1.559 -18.007 -25.306 1.00 51.16 448 GLU A N 1
ATOM 3411 C CA . GLU A 1 448 ? 2.088 -19.089 -26.120 1.00 51.16 448 GLU A CA 1
ATOM 3412 C C . GLU A 1 448 ? 1.498 -18.984 -27.530 1.00 51.16 448 GLU A C 1
ATOM 3414 O O . GLU A 1 448 ? 0.309 -19.182 -27.782 1.00 51.16 448 GLU A O 1
ATOM 3419 N N . TRP A 1 449 ? 2.349 -18.649 -28.503 1.00 41.38 449 TRP A N 1
ATOM 3420 C CA . TRP A 1 449 ? 1.930 -18.470 -29.891 1.00 41.38 449 TRP A CA 1
ATOM 3421 C C . TRP A 1 449 ? 1.306 -19.758 -30.450 1.00 41.38 449 TRP A C 1
ATOM 3423 O O . TRP A 1 449 ? 1.998 -20.641 -30.969 1.00 41.38 449 TRP A O 1
ATOM 3433 N N . THR A 1 450 ? -0.025 -19.823 -30.500 1.00 41.91 450 THR A N 1
ATOM 3434 C CA . THR A 1 450 ? -0.743 -20.779 -31.346 1.00 41.91 450 THR A CA 1
ATOM 3435 C C . THR A 1 450 ? -1.168 -20.097 -32.646 1.00 41.91 450 THR A C 1
ATOM 3437 O O . THR A 1 450 ? -1.733 -19.010 -32.687 1.00 41.91 450 THR A O 1
ATOM 3440 N N . ALA A 1 451 ? -0.805 -20.703 -33.777 1.00 35.81 451 ALA A N 1
ATOM 3441 C CA . ALA A 1 451 ? -0.888 -20.104 -35.111 1.00 35.81 451 ALA A CA 1
ATOM 3442 C C . ALA A 1 451 ? -2.318 -19.993 -35.697 1.00 35.81 451 ALA A C 1
ATOM 3444 O O . ALA A 1 451 ? -2.508 -20.189 -36.902 1.00 35.81 451 ALA A O 1
ATOM 3445 N N . SER A 1 452 ? -3.329 -19.676 -34.891 1.00 38.16 452 SER A N 1
ATOM 3446 C CA . SER A 1 452 ? -4.714 -19.517 -35.339 1.00 38.16 452 SER A CA 1
ATOM 3447 C C . SER A 1 452 ? -5.306 -18.175 -34.914 1.00 38.16 452 SER A C 1
ATOM 3449 O O . SER A 1 452 ? -5.838 -18.041 -33.828 1.00 38.16 452 SER A O 1
ATOM 3451 N N . ASP A 1 453 ? -5.278 -17.246 -35.872 1.00 39.34 453 ASP A N 1
ATOM 3452 C CA . ASP A 1 453 ? -6.015 -15.975 -35.947 1.00 39.34 453 ASP A CA 1
ATOM 3453 C C . ASP A 1 453 ? -5.477 -14.776 -35.116 1.00 39.34 453 ASP A C 1
ATOM 3455 O O . ASP A 1 453 ? -5.787 -14.631 -33.938 1.00 39.34 453 ASP A O 1
ATOM 3459 N N . PRO A 1 454 ? -4.729 -13.833 -35.733 1.00 36.25 454 PRO A N 1
ATOM 3460 C CA . PRO A 1 454 ? -4.120 -12.668 -35.067 1.00 36.25 454 PRO A CA 1
ATOM 3461 C C . PRO A 1 454 ? -5.118 -11.559 -34.661 1.00 36.25 454 PRO A C 1
ATOM 3463 O O . PRO A 1 454 ? -4.752 -10.389 -34.577 1.00 36.25 454 PRO A O 1
ATOM 3466 N N . GLY A 1 455 ? -6.391 -11.903 -34.460 1.00 39.06 455 GLY A N 1
ATOM 3467 C CA . GLY A 1 455 ? -7.439 -10.994 -33.987 1.00 39.06 455 GLY A CA 1
ATOM 3468 C C . GLY A 1 455 ? -8.339 -11.590 -32.902 1.00 39.06 455 GLY A C 1
ATOM 3469 O O . GLY A 1 455 ? -9.341 -10.963 -32.575 1.00 39.06 455 GLY A O 1
ATOM 3470 N N . LEU A 1 456 ? -8.012 -12.789 -32.404 1.00 41.62 456 LEU A N 1
ATOM 3471 C CA . LEU A 1 456 ? -8.763 -13.560 -31.405 1.00 41.62 456 LEU A CA 1
ATOM 3472 C C . LEU A 1 456 ? -7.794 -14.409 -30.548 1.00 41.62 456 LEU A C 1
ATOM 3474 O O . LEU A 1 456 ? -8.055 -15.591 -30.329 1.00 41.62 456 LEU A O 1
ATOM 3478 N N . SER A 1 457 ? -6.632 -13.875 -30.142 1.00 46.03 457 SER A N 1
ATOM 3479 C CA . SER A 1 457 ? -5.836 -14.581 -29.128 1.00 46.03 457 SER A CA 1
ATOM 3480 C C . SER A 1 457 ? -6.561 -14.422 -27.797 1.00 46.03 457 SER A C 1
ATOM 3482 O O . SER A 1 457 ? -6.821 -13.303 -27.371 1.00 46.03 457 SER A O 1
ATOM 3484 N N . ASN A 1 458 ? -6.966 -15.531 -27.192 1.00 58.38 458 ASN A N 1
ATOM 3485 C CA . ASN A 1 458 ? -7.532 -15.558 -25.850 1.00 58.38 458 ASN A CA 1
ATOM 3486 C C . ASN A 1 458 ? -6.441 -16.119 -24.956 1.00 58.38 458 ASN A C 1
ATOM 3488 O O . ASN A 1 458 ? -5.863 -17.139 -25.331 1.00 58.38 458 ASN A O 1
ATOM 3492 N N . LEU A 1 459 ? -6.176 -15.468 -23.823 1.00 63.69 459 LEU A N 1
ATOM 3493 C CA . LEU A 1 459 ? -5.363 -16.092 -22.787 1.00 63.69 459 LEU A CA 1
ATOM 3494 C C . LEU A 1 459 ? -6.078 -17.365 -22.340 1.00 63.69 459 LEU A C 1
ATOM 3496 O O . LEU A 1 459 ? -7.287 -17.329 -22.085 1.00 63.69 459 LEU A O 1
ATOM 3500 N N . ASP A 1 460 ? -5.373 -18.482 -22.280 1.00 70.81 460 ASP A N 1
ATOM 3501 C CA . ASP A 1 460 ? -5.918 -19.654 -21.611 1.00 70.81 460 ASP A CA 1
ATOM 3502 C C . ASP A 1 460 ? -5.733 -19.555 -20.087 1.00 70.81 460 ASP A C 1
ATOM 3504 O O . ASP A 1 460 ? -5.021 -18.692 -19.562 1.00 70.81 460 ASP A O 1
ATOM 3508 N N . ALA A 1 461 ? -6.451 -20.407 -19.356 1.00 71.31 461 ALA A N 1
ATOM 3509 C CA . ALA A 1 461 ? -6.394 -20.429 -17.900 1.00 71.31 461 ALA A CA 1
ATOM 3510 C C . ALA A 1 461 ? -4.974 -20.709 -17.382 1.00 71.31 461 ALA A C 1
ATOM 3512 O O . ALA A 1 461 ? -4.566 -20.097 -16.398 1.00 71.31 461 ALA A O 1
ATOM 3513 N N . ASP A 1 462 ? -4.208 -21.564 -18.068 1.00 76.38 462 ASP A N 1
ATOM 3514 C CA . ASP A 1 462 ? -2.855 -21.935 -17.656 1.00 76.38 462 ASP A CA 1
ATOM 3515 C C . ASP A 1 462 ? -1.895 -20.737 -17.805 1.00 76.38 462 ASP A C 1
ATOM 3517 O O . ASP A 1 462 ? -1.053 -20.509 -16.936 1.00 76.38 462 ASP A O 1
ATOM 3521 N N . GLU A 1 463 ? -2.046 -19.926 -18.860 1.00 76.88 463 GLU A N 1
ATOM 3522 C CA . GLU A 1 463 ? -1.291 -18.684 -19.077 1.00 76.88 463 GLU A CA 1
ATOM 3523 C C . GLU A 1 463 ? -1.565 -17.646 -17.984 1.00 76.88 463 GLU A C 1
ATOM 3525 O O . GLU A 1 463 ? -0.629 -17.041 -17.455 1.00 76.88 463 GLU A O 1
ATOM 3530 N N . VAL A 1 464 ? -2.835 -17.458 -17.611 1.00 75.00 464 VAL A N 1
ATOM 3531 C CA . VAL A 1 464 ? -3.225 -16.518 -16.548 1.00 75.00 464 VAL A CA 1
ATOM 3532 C C . VAL A 1 464 ? -2.718 -16.998 -15.187 1.00 75.00 464 VAL A C 1
ATOM 3534 O O . VAL A 1 464 ? -2.125 -16.220 -14.440 1.00 75.00 464 VAL A O 1
ATOM 3537 N N . GLU A 1 465 ? -2.898 -18.277 -14.861 1.00 82.50 465 GLU A N 1
ATOM 3538 C CA . GLU A 1 465 ? -2.422 -18.853 -13.600 1.00 82.50 465 GLU A CA 1
ATOM 3539 C C . GLU A 1 465 ? -0.892 -18.823 -13.491 1.00 82.50 465 GLU A C 1
ATOM 3541 O O . GLU A 1 465 ? -0.352 -18.536 -12.419 1.00 82.50 465 GLU A O 1
ATOM 3546 N N . ARG A 1 466 ? -0.177 -19.074 -14.595 1.00 79.94 466 ARG A N 1
ATOM 3547 C CA . ARG A 1 466 ? 1.282 -18.928 -14.662 1.00 79.94 466 ARG A CA 1
ATOM 3548 C C . ARG A 1 466 ? 1.707 -17.482 -14.423 1.00 79.94 466 ARG A C 1
ATOM 3550 O O . ARG A 1 466 ? 2.575 -17.249 -13.587 1.00 79.94 466 ARG A O 1
ATOM 3557 N N . PHE A 1 467 ? 1.053 -16.518 -15.070 1.00 78.44 467 PHE A N 1
ATOM 3558 C CA . PHE A 1 467 ? 1.344 -15.100 -14.868 1.00 78.44 467 PHE A CA 1
ATOM 3559 C C . PHE A 1 467 ? 1.220 -14.679 -13.402 1.00 78.44 467 PHE A C 1
ATOM 3561 O O . PHE A 1 467 ? 2.113 -14.015 -12.890 1.00 78.44 467 PHE A O 1
ATOM 3568 N N . TYR A 1 468 ? 0.167 -15.088 -12.691 1.00 78.81 468 TYR A N 1
ATOM 3569 C CA . TYR A 1 468 ? 0.048 -14.743 -11.270 1.00 78.81 468 TYR A CA 1
ATOM 3570 C C . TYR A 1 468 ? 1.117 -15.412 -10.406 1.00 78.81 468 TYR A C 1
ATOM 3572 O O . TYR A 1 468 ? 1.624 -14.785 -9.476 1.00 78.81 468 TYR A O 1
ATOM 3580 N N . ARG A 1 469 ? 1.515 -16.641 -10.749 1.00 76.38 469 ARG A N 1
ATOM 3581 C CA . ARG A 1 469 ? 2.592 -17.361 -10.067 1.00 76.38 469 ARG A CA 1
ATOM 3582 C C . ARG A 1 469 ? 3.962 -16.695 -10.235 1.00 76.38 469 ARG A C 1
ATOM 3584 O O . ARG A 1 469 ? 4.775 -16.777 -9.314 1.00 76.38 469 ARG A O 1
ATOM 3591 N N . GLU A 1 470 ? 4.215 -16.061 -11.374 1.00 73.19 470 GLU A N 1
ATOM 3592 C CA . GLU A 1 470 ? 5.536 -15.532 -11.747 1.00 73.19 470 GLU A CA 1
ATOM 3593 C C . GLU A 1 470 ? 5.640 -14.001 -11.606 1.00 73.19 470 GLU A C 1
ATOM 3595 O O . GLU A 1 470 ? 6.635 -13.500 -11.085 1.00 73.19 470 GLU A O 1
ATOM 3600 N N . ASP A 1 471 ? 4.603 -13.251 -11.994 1.00 71.19 471 ASP A N 1
ATOM 3601 C CA . ASP A 1 471 ? 4.584 -11.779 -12.054 1.00 71.19 471 ASP A CA 1
ATOM 3602 C C . ASP A 1 471 ? 3.297 -11.145 -11.477 1.00 71.19 471 ASP A C 1
ATOM 3604 O O . ASP A 1 471 ? 3.007 -9.967 -11.696 1.00 71.19 471 ASP A O 1
ATOM 3608 N N . GLY A 1 472 ? 2.519 -11.870 -10.662 1.00 70.88 472 GLY A N 1
ATOM 3609 C CA . GLY A 1 472 ? 1.296 -11.332 -10.039 1.00 70.88 472 GLY A CA 1
ATOM 3610 C C . GLY A 1 472 ? 1.519 -9.999 -9.306 1.00 70.88 472 GLY A C 1
ATOM 3611 O O . GLY A 1 472 ? 0.666 -9.104 -9.323 1.00 70.88 472 GLY A O 1
ATOM 3612 N N . ALA A 1 473 ? 2.723 -9.801 -8.758 1.00 76.81 473 ALA A N 1
ATOM 3613 C CA . ALA A 1 473 ? 3.156 -8.565 -8.114 1.00 76.81 473 ALA A CA 1
ATOM 3614 C C . ALA A 1 473 ? 3.007 -7.306 -8.989 1.00 76.81 473 ALA A C 1
ATOM 3616 O O . ALA A 1 473 ? 2.706 -6.233 -8.452 1.00 76.81 473 ALA A O 1
ATOM 3617 N N . SER A 1 474 ? 3.160 -7.408 -10.314 1.00 75.88 474 SER A N 1
ATOM 3618 C CA . SER A 1 474 ? 3.088 -6.254 -11.214 1.00 75.88 474 SER A CA 1
ATOM 3619 C C . SER A 1 474 ? 1.678 -5.656 -11.303 1.00 75.88 474 SER A C 1
ATOM 3621 O O . SER A 1 474 ? 1.532 -4.448 -11.529 1.00 75.88 474 SER A O 1
ATOM 3623 N N . VAL A 1 475 ? 0.631 -6.450 -11.050 1.00 79.56 475 VAL A N 1
ATOM 3624 C CA . VAL A 1 475 ? -0.780 -6.019 -11.113 1.00 79.56 475 VAL A CA 1
ATOM 3625 C C . VAL A 1 475 ? -1.420 -5.764 -9.746 1.00 79.56 475 VAL A C 1
ATOM 3627 O O . VAL A 1 475 ? -2.503 -5.181 -9.683 1.00 79.56 475 VAL A O 1
ATOM 3630 N N . ARG A 1 476 ? -0.738 -6.092 -8.638 1.00 88.06 476 ARG A N 1
ATOM 3631 C CA . ARG A 1 476 ? -1.226 -5.840 -7.265 1.00 88.06 476 ARG A CA 1
ATOM 3632 C C . ARG A 1 476 ? -1.569 -4.364 -7.009 1.00 88.06 476 ARG A C 1
ATOM 3634 O O . ARG A 1 476 ? -2.580 -4.068 -6.384 1.00 88.06 476 ARG A O 1
ATOM 3641 N N . LYS A 1 477 ? -0.789 -3.421 -7.557 1.00 85.94 477 LYS A N 1
ATOM 3642 C CA . LYS A 1 477 ? -1.032 -1.961 -7.462 1.00 85.94 477 LYS A CA 1
ATOM 3643 C C . LYS A 1 477 ? -1.533 -1.350 -8.777 1.00 85.94 477 LYS A C 1
ATOM 3645 O O . LYS A 1 477 ? -1.110 -0.268 -9.185 1.00 85.94 477 LYS A O 1
ATOM 3650 N N . LEU A 1 478 ? -2.418 -2.051 -9.479 1.00 85.75 478 LEU A N 1
ATOM 3651 C CA . LEU A 1 478 ? -3.058 -1.562 -10.700 1.00 85.75 478 LEU A CA 1
ATOM 3652 C C . LEU A 1 478 ? -4.546 -1.313 -10.436 1.00 85.75 478 LEU A C 1
ATOM 3654 O O . LEU A 1 478 ? -5.293 -2.266 -10.284 1.00 85.75 478 LEU A O 1
ATOM 3658 N N . ALA A 1 479 ? -5.003 -0.064 -10.398 1.00 92.12 479 ALA A N 1
ATOM 3659 C CA . ALA A 1 479 ? -6.427 0.265 -10.348 1.00 92.12 479 ALA A CA 1
ATOM 3660 C C . ALA A 1 479 ? -7.044 0.185 -11.753 1.00 92.12 479 ALA A C 1
ATOM 3662 O O . ALA A 1 479 ? -6.515 0.769 -12.704 1.00 92.12 479 ALA A O 1
ATOM 3663 N N . CYS A 1 480 ? -8.164 -0.518 -11.890 1.00 91.56 480 CYS A N 1
ATOM 3664 C CA . CYS A 1 480 ? -8.802 -0.771 -13.181 1.00 91.56 480 CYS A CA 1
ATOM 3665 C C . CYS A 1 480 ? -10.248 -0.272 -13.174 1.00 91.56 480 CYS A C 1
ATOM 3667 O O . CYS A 1 480 ? -11.009 -0.606 -12.271 1.00 91.56 480 CYS A O 1
ATOM 3669 N N . LYS A 1 481 ? -10.646 0.516 -14.176 1.00 92.44 481 LYS A N 1
ATOM 3670 C CA . LYS A 1 481 ? -12.027 0.987 -14.325 1.00 92.44 481 LYS A CA 1
ATOM 3671 C C . LYS A 1 481 ? -12.789 0.137 -15.335 1.00 92.44 481 LYS A C 1
ATOM 3673 O O . LYS A 1 481 ? -12.479 0.212 -16.519 1.00 92.44 481 LYS A O 1
ATOM 3678 N N . PHE A 1 482 ? -13.781 -0.626 -14.883 1.00 90.19 482 PHE A N 1
ATOM 3679 C CA . PHE A 1 482 ? -14.590 -1.518 -15.727 1.00 90.19 482 PHE A CA 1
ATOM 3680 C C . PHE A 1 482 ? -15.949 -1.829 -15.069 1.00 90.19 482 PHE A C 1
ATOM 3682 O O . PHE A 1 482 ? -16.294 -1.253 -14.034 1.00 90.19 482 PHE A O 1
ATOM 3689 N N . VAL A 1 483 ? -16.767 -2.667 -15.714 1.00 88.88 483 VAL A N 1
ATOM 3690 C CA . VAL A 1 483 ? -18.023 -3.197 -15.157 1.00 88.88 483 VAL A CA 1
ATOM 3691 C C . VAL A 1 483 ? -17.797 -4.649 -14.738 1.00 88.88 483 VAL A C 1
ATOM 3693 O O . VAL A 1 483 ? -17.570 -5.494 -15.602 1.00 88.88 483 VAL A O 1
ATOM 3696 N N . SER A 1 484 ? -17.835 -4.933 -13.432 1.00 88.75 484 SER A N 1
ATOM 3697 C CA . SER A 1 484 ? -17.658 -6.298 -12.911 1.00 88.75 484 SER A CA 1
ATOM 3698 C C . SER A 1 484 ? -18.863 -7.200 -13.215 1.00 88.75 484 SER A C 1
ATOM 3700 O O . SER A 1 484 ? -19.963 -6.737 -13.545 1.00 88.75 484 SER A O 1
ATOM 3702 N N . GLU A 1 485 ? -18.654 -8.507 -13.072 1.00 83.00 485 GLU A N 1
ATOM 3703 C CA . GLU A 1 485 ? -19.593 -9.583 -13.401 1.00 83.00 485 GLU A CA 1
ATOM 3704 C C . GLU A 1 485 ? -20.967 -9.432 -12.749 1.00 83.00 485 GLU A C 1
ATOM 3706 O O . GLU A 1 485 ? -21.963 -9.849 -13.327 1.00 83.00 485 GLU A O 1
ATOM 3711 N N . TRP A 1 486 ? -21.061 -8.799 -11.582 1.00 89.31 486 TRP A N 1
ATOM 3712 C CA . TRP A 1 486 ? -22.312 -8.602 -10.848 1.00 89.31 486 TRP A CA 1
ATOM 3713 C C . TRP A 1 486 ? -23.161 -7.413 -11.331 1.00 89.31 486 TRP A C 1
ATOM 3715 O O . TRP A 1 486 ? -24.273 -7.182 -10.833 1.00 89.31 486 TRP A O 1
ATOM 3725 N N . GLY A 1 487 ? -22.626 -6.614 -12.258 1.00 88.06 487 GLY A N 1
ATOM 3726 C CA . GLY A 1 487 ? -23.184 -5.332 -12.678 1.00 88.06 487 GLY A CA 1
ATOM 3727 C C . GLY A 1 487 ? -23.565 -5.251 -14.151 1.00 88.06 487 GLY A C 1
ATOM 3728 O O . GLY A 1 487 ? -23.936 -4.173 -14.606 1.00 88.06 487 GLY A O 1
ATOM 3729 N N . VAL A 1 488 ? -23.500 -6.329 -14.924 1.00 86.50 488 VAL A N 1
ATOM 3730 C CA . VAL A 1 488 ? -23.678 -6.301 -16.384 1.00 86.50 488 VAL A CA 1
ATOM 3731 C C . VAL A 1 488 ? -25.097 -5.822 -16.778 1.00 86.50 488 VAL A C 1
ATOM 3733 O O . VAL A 1 488 ? -26.095 -6.406 -16.349 1.00 86.50 488 VAL A O 1
ATOM 3736 N N . PRO A 1 489 ? -25.248 -4.749 -17.592 1.00 79.81 489 PRO A N 1
ATOM 3737 C CA . PRO A 1 489 ? -26.563 -4.209 -17.977 1.00 79.81 489 PRO A CA 1
ATOM 3738 C C . PRO A 1 489 ? -27.464 -5.176 -18.738 1.00 79.81 489 PRO A C 1
ATOM 3740 O O . PRO A 1 489 ? -28.675 -5.189 -18.519 1.00 79.81 489 PRO A O 1
ATOM 3743 N N . ASP A 1 490 ? -26.874 -5.948 -19.647 1.00 85.25 490 ASP A N 1
ATOM 3744 C CA . ASP A 1 490 ? -27.561 -6.939 -20.465 1.00 85.25 490 ASP A CA 1
ATOM 3745 C C . ASP A 1 490 ? -26.655 -8.166 -20.601 1.00 85.25 490 ASP A C 1
ATOM 3747 O O . ASP A 1 490 ? -25.812 -8.247 -21.494 1.00 85.25 490 ASP A O 1
ATOM 3751 N N . VAL A 1 491 ? -26.821 -9.115 -19.675 1.00 83.88 491 VAL A N 1
ATOM 3752 C CA . VAL A 1 491 ? -26.059 -10.375 -19.649 1.00 83.88 491 VAL A CA 1
ATOM 3753 C C . VAL A 1 491 ? -26.222 -11.138 -20.966 1.00 83.88 491 VAL A C 1
ATOM 3755 O O . VAL A 1 491 ? -25.270 -11.738 -21.449 1.00 83.88 491 VAL A O 1
ATOM 3758 N N . GLY A 1 492 ? -27.409 -11.102 -21.581 1.00 84.88 492 GLY A N 1
ATOM 3759 C CA . GLY A 1 492 ? -27.651 -11.783 -22.851 1.00 84.88 492 GLY A CA 1
ATOM 3760 C C . GLY A 1 492 ? -26.822 -11.185 -23.985 1.00 84.88 492 GLY A C 1
ATOM 3761 O O . GLY A 1 492 ? -26.196 -11.925 -24.739 1.00 84.88 492 GLY A O 1
ATOM 3762 N N . ALA A 1 493 ? -26.775 -9.853 -24.076 1.00 82.31 493 ALA A N 1
ATOM 3763 C CA . ALA A 1 493 ? -25.963 -9.159 -25.073 1.00 82.31 493 ALA A CA 1
ATOM 3764 C C . ALA A 1 493 ? -24.453 -9.340 -24.839 1.00 82.31 493 ALA A C 1
ATOM 3766 O O . ALA A 1 493 ? -23.722 -9.538 -25.808 1.00 82.31 493 ALA A O 1
ATOM 3767 N N . ALA A 1 494 ? -23.995 -9.313 -23.581 1.00 78.75 494 ALA A N 1
ATOM 3768 C CA . ALA A 1 494 ? -22.591 -9.553 -23.233 1.00 78.75 494 ALA A CA 1
ATOM 3769 C C . ALA A 1 494 ? -22.156 -10.982 -23.605 1.00 78.75 494 ALA A C 1
ATOM 3771 O O . ALA A 1 494 ? -21.173 -11.169 -24.317 1.00 78.75 494 ALA A O 1
ATOM 3772 N N . VAL A 1 495 ? -22.954 -11.993 -23.239 1.00 78.81 495 VAL A N 1
ATOM 3773 C CA . VAL A 1 495 ? -22.701 -13.393 -23.620 1.00 78.81 495 VAL A CA 1
ATOM 3774 C C . VAL A 1 495 ? -22.778 -13.585 -25.141 1.00 78.81 495 VAL A C 1
ATOM 3776 O O . VAL A 1 495 ? -21.986 -14.332 -25.711 1.00 78.81 495 VAL A O 1
ATOM 3779 N N . GLU A 1 496 ? -23.687 -12.893 -25.839 1.00 79.06 496 GLU A N 1
ATOM 3780 C CA . GLU A 1 496 ? -23.749 -12.948 -27.305 1.00 79.06 496 GLU A CA 1
ATOM 3781 C C . GLU A 1 496 ? -22.480 -12.380 -27.959 1.00 79.06 496 GLU A C 1
ATOM 3783 O O . GLU A 1 496 ? -22.026 -12.933 -28.964 1.00 79.06 496 GLU A O 1
ATOM 3788 N N . ALA A 1 497 ? -21.892 -11.324 -27.387 1.00 70.81 497 ALA A N 1
ATOM 3789 C CA . ALA A 1 497 ? -20.643 -10.728 -27.862 1.00 70.81 497 ALA A CA 1
ATOM 3790 C C . ALA A 1 497 ? -19.429 -11.662 -27.684 1.00 70.81 497 ALA A C 1
ATOM 3792 O O . ALA A 1 497 ? -18.499 -11.601 -28.485 1.00 70.81 497 ALA A O 1
ATOM 3793 N N . MET A 1 498 ? -19.480 -12.580 -26.713 1.00 70.50 498 MET A N 1
ATOM 3794 C CA . MET A 1 498 ? -18.454 -13.604 -26.464 1.00 70.50 498 MET A CA 1
ATOM 3795 C C . MET A 1 498 ? -18.543 -14.821 -27.406 1.00 70.50 498 MET A C 1
ATOM 3797 O O . MET A 1 498 ? -17.646 -15.668 -27.431 1.00 70.50 498 MET A O 1
ATOM 3801 N N . ASN A 1 499 ? -19.611 -14.940 -28.206 1.00 65.44 499 ASN A N 1
ATOM 3802 C CA . ASN A 1 499 ? -19.810 -16.091 -29.089 1.00 65.44 499 ASN A CA 1
ATOM 3803 C C . ASN A 1 499 ? -18.682 -16.233 -30.124 1.00 65.44 499 ASN A C 1
ATOM 3805 O O . ASN A 1 499 ? -18.530 -15.402 -31.021 1.00 65.44 499 ASN A O 1
ATOM 3809 N N . GLY A 1 500 ? -17.967 -17.360 -30.071 1.00 57.09 500 GLY A N 1
ATOM 3810 C CA . GLY A 1 500 ? -16.845 -17.667 -30.968 1.00 57.09 500 GLY A CA 1
ATOM 3811 C C . GLY A 1 500 ? -15.464 -17.473 -30.337 1.00 57.09 500 GLY A C 1
ATOM 3812 O O . GLY A 1 500 ? -14.474 -17.786 -30.993 1.00 57.09 500 GLY A O 1
ATOM 3813 N N . VAL A 1 501 ? -15.423 -17.012 -29.084 1.00 55.34 501 VAL A N 1
ATOM 3814 C CA . VAL A 1 501 ? -14.224 -16.861 -28.248 1.00 55.34 501 VAL A CA 1
ATOM 3815 C C . VAL A 1 501 ? -14.081 -18.083 -27.319 1.00 55.34 501 VAL A C 1
ATOM 3817 O O . VAL A 1 501 ? -13.020 -18.697 -27.270 1.00 55.34 501 VAL A O 1
ATOM 3820 N N . TRP A 1 502 ? -15.176 -18.512 -26.678 1.00 59.28 502 TRP A N 1
ATOM 3821 C CA . TRP A 1 502 ? -15.276 -19.702 -25.814 1.00 59.28 502 TRP A CA 1
ATOM 3822 C C . TRP A 1 502 ? -16.703 -20.293 -25.834 1.00 59.28 502 TRP A C 1
ATOM 3824 O O . TRP A 1 502 ? -17.566 -19.793 -26.563 1.00 59.28 502 TRP A O 1
ATOM 3834 N N . ASP A 1 503 ? -16.941 -21.398 -25.113 1.00 63.22 503 ASP A N 1
ATOM 3835 C CA . ASP A 1 503 ? -18.268 -22.028 -25.016 1.00 63.22 503 ASP A CA 1
ATOM 3836 C C . ASP A 1 503 ? -19.194 -21.215 -24.102 1.00 63.22 503 ASP A C 1
ATOM 3838 O O . ASP A 1 503 ? -18.965 -21.094 -22.903 1.00 63.22 503 ASP A O 1
ATOM 3842 N N . THR A 1 504 ? -20.241 -20.648 -24.692 1.00 72.00 504 THR A N 1
ATOM 3843 C CA . THR A 1 504 ? -21.219 -19.772 -24.039 1.00 72.00 504 THR A CA 1
ATOM 3844 C C . THR A 1 504 ? -22.552 -20.478 -23.765 1.00 72.00 504 THR A C 1
ATOM 3846 O O . THR A 1 504 ? -23.517 -19.830 -23.342 1.00 72.00 504 THR A O 1
ATOM 3849 N N . GLU A 1 505 ? -22.660 -21.792 -24.025 1.00 74.81 505 GLU A N 1
ATOM 3850 C CA . GLU A 1 505 ? -23.901 -22.548 -23.825 1.00 74.81 505 GLU A CA 1
ATOM 3851 C C . GLU A 1 505 ? -24.339 -22.501 -22.347 1.00 74.81 505 GLU A C 1
ATOM 3853 O O . GLU A 1 505 ? -23.665 -23.016 -21.465 1.00 74.81 505 GLU A O 1
ATOM 3858 N N . GLY A 1 506 ? -25.489 -21.872 -22.072 1.00 73.12 506 GLY A N 1
ATOM 3859 C CA . GLY A 1 506 ? -26.064 -21.755 -20.722 1.00 73.12 506 GLY A CA 1
ATOM 3860 C C . GLY A 1 506 ? -25.505 -20.614 -19.859 1.00 73.12 506 GLY A C 1
ATOM 3861 O O . GLY A 1 506 ? -26.023 -20.360 -18.774 1.00 73.12 506 GLY A O 1
ATOM 3862 N N . LEU A 1 507 ? -24.502 -19.872 -20.340 1.00 76.88 507 LEU A N 1
ATOM 3863 C CA . LEU A 1 507 ? -23.811 -18.847 -19.551 1.00 76.88 507 LEU A CA 1
ATOM 3864 C C . LEU A 1 507 ? -24.718 -17.671 -19.151 1.00 76.88 507 LEU A C 1
ATOM 3866 O O . LEU A 1 507 ? -24.595 -17.132 -18.052 1.00 76.88 507 LEU A O 1
ATOM 3870 N N . THR A 1 508 ? -25.668 -17.279 -20.007 1.00 83.56 508 THR A N 1
ATOM 3871 C CA . THR A 1 508 ? -26.640 -16.228 -19.665 1.00 83.56 508 THR A CA 1
ATOM 3872 C C . THR A 1 508 ? -27.495 -16.643 -18.470 1.00 83.56 508 THR A C 1
ATOM 3874 O O . THR A 1 508 ? -27.672 -15.861 -17.532 1.00 83.56 508 THR A O 1
ATOM 3877 N N . GLU A 1 509 ? -28.018 -17.869 -18.481 1.00 82.56 509 GLU A N 1
ATOM 3878 C CA . GLU A 1 509 ? -28.780 -18.432 -17.370 1.00 82.56 509 GLU A CA 1
ATOM 3879 C C . GLU A 1 509 ? -27.927 -18.593 -16.106 1.00 82.56 509 GLU A C 1
ATOM 3881 O O . GLU A 1 509 ? -28.445 -18.371 -15.011 1.00 82.56 509 GLU A O 1
ATOM 3886 N N . ALA A 1 510 ? -26.638 -18.902 -16.259 1.00 80.00 510 ALA A N 1
ATOM 3887 C CA . ALA A 1 510 ? -25.705 -19.094 -15.156 1.00 80.00 510 ALA A CA 1
ATOM 3888 C C . ALA A 1 510 ? -25.272 -17.779 -14.475 1.00 80.00 510 ALA A C 1
ATOM 3890 O O . ALA A 1 510 ? -25.154 -17.751 -13.253 1.00 80.00 510 ALA A O 1
ATOM 3891 N N . LEU A 1 511 ? -25.089 -16.679 -15.224 1.00 82.44 511 LEU A N 1
ATOM 3892 C CA . LEU A 1 511 ? -24.627 -15.374 -14.703 1.00 82.44 511 LEU A CA 1
ATOM 3893 C C . LEU A 1 511 ? -25.756 -14.452 -14.216 1.00 82.44 511 LEU A C 1
ATOM 3895 O O . LEU A 1 511 ? -25.567 -13.661 -13.288 1.00 82.44 511 LEU A O 1
ATOM 3899 N N . THR A 1 512 ? -26.953 -14.550 -14.807 1.00 86.81 512 THR A N 1
ATOM 3900 C CA . THR A 1 512 ? -28.132 -13.749 -14.404 1.00 86.81 512 THR A CA 1
ATOM 3901 C C . THR A 1 512 ? -28.418 -13.785 -12.887 1.00 86.81 512 THR A C 1
ATOM 3903 O O . THR A 1 512 ? -28.735 -12.740 -12.314 1.00 86.81 512 THR A O 1
ATOM 3906 N N . PRO A 1 513 ? -28.293 -14.932 -12.187 1.00 85.75 513 PRO A N 1
ATOM 3907 C CA . PRO A 1 513 ? -28.537 -15.038 -10.751 1.00 85.75 513 PRO A CA 1
ATOM 3908 C C . PRO A 1 513 ? -27.614 -14.187 -9.855 1.00 85.75 513 PRO A C 1
ATOM 3910 O O . PRO A 1 513 ? -27.981 -13.970 -8.693 1.00 85.75 513 PRO A O 1
ATOM 3913 N N . TYR A 1 514 ? -26.473 -13.715 -10.372 1.00 87.44 514 TYR A N 1
ATOM 3914 C CA . TYR A 1 514 ? -25.449 -12.943 -9.651 1.00 87.44 514 TYR A CA 1
ATOM 3915 C C . TYR A 1 514 ? -25.561 -11.415 -9.857 1.00 87.44 514 TYR A C 1
ATOM 3917 O O . TYR A 1 514 ? -24.816 -10.658 -9.240 1.00 87.44 514 TYR A O 1
ATOM 3925 N N . GLN A 1 515 ? -26.525 -10.939 -10.662 1.00 90.81 515 GLN A N 1
ATOM 3926 C CA . GLN A 1 515 ? -26.712 -9.517 -11.016 1.00 90.81 515 GLN A CA 1
ATOM 3927 C C . GLN A 1 515 ? -27.366 -8.667 -9.905 1.00 90.81 515 GLN A C 1
ATOM 3929 O O . GLN A 1 515 ? -28.438 -8.079 -10.095 1.00 90.81 515 GLN A O 1
ATOM 3934 N N . TRP A 1 516 ? -26.753 -8.598 -8.721 1.00 92.38 516 TRP A N 1
ATOM 3935 C CA . TRP A 1 516 ? -27.342 -7.924 -7.557 1.00 92.38 516 TRP A CA 1
ATOM 3936 C C . TRP A 1 516 ? -27.497 -6.405 -7.732 1.00 92.38 516 TRP A C 1
ATOM 3938 O O . TRP A 1 516 ? -28.413 -5.821 -7.148 1.00 92.38 516 TRP A O 1
ATOM 3948 N N . TRP A 1 517 ? -26.660 -5.753 -8.550 1.00 94.25 517 TRP A N 1
ATOM 3949 C CA . TRP A 1 517 ? -26.723 -4.299 -8.750 1.00 94.25 517 TRP A CA 1
ATOM 3950 C C . TRP A 1 517 ? -28.055 -3.874 -9.367 1.00 94.25 517 TRP A C 1
ATOM 3952 O O . TRP A 1 517 ? -28.734 -2.973 -8.871 1.00 94.25 517 TRP A O 1
ATOM 3962 N N . SER A 1 518 ? -28.448 -4.544 -10.454 1.00 91.69 518 SER A N 1
ATOM 3963 C CA . SER A 1 518 ? -29.710 -4.272 -11.143 1.00 91.69 518 SER A CA 1
ATOM 3964 C C . SER A 1 518 ? -30.903 -4.543 -10.228 1.00 91.69 518 SER A C 1
ATOM 3966 O O . SER A 1 518 ? -31.835 -3.743 -10.196 1.00 91.69 518 SER A O 1
ATOM 3968 N N . GLU A 1 519 ? -30.842 -5.600 -9.415 1.00 91.88 519 GLU A N 1
ATOM 3969 C CA . GLU A 1 519 ? -31.886 -5.909 -8.436 1.00 91.88 519 GLU A CA 1
ATOM 3970 C C . GLU A 1 519 ? -32.038 -4.808 -7.373 1.00 91.88 519 GLU A C 1
ATOM 3972 O O . GLU A 1 519 ? -33.160 -4.401 -7.065 1.00 91.88 519 GLU A O 1
ATOM 3977 N N . LEU A 1 520 ? -30.928 -4.259 -6.865 1.00 93.56 520 LEU A N 1
ATOM 3978 C CA . LEU A 1 520 ? -30.939 -3.153 -5.903 1.00 93.56 520 LEU A CA 1
ATOM 3979 C C . LEU A 1 520 ? -31.583 -1.885 -6.493 1.00 93.56 520 LEU A C 1
ATOM 3981 O O . LEU A 1 520 ? -32.398 -1.212 -5.852 1.00 93.56 520 LEU A O 1
ATOM 3985 N N . VAL A 1 521 ? -31.233 -1.568 -7.743 1.00 93.81 521 VAL A N 1
ATOM 3986 C CA . VAL A 1 521 ? -31.785 -0.425 -8.482 1.00 93.81 521 VAL A CA 1
ATOM 3987 C C . VAL A 1 521 ? -33.281 -0.613 -8.742 1.00 93.81 521 VAL A C 1
ATOM 3989 O O . VAL A 1 521 ? -34.059 0.319 -8.530 1.00 93.81 521 VAL A O 1
ATOM 3992 N N . GLU A 1 522 ? -33.706 -1.807 -9.157 1.00 93.31 522 GLU A N 1
ATOM 3993 C CA . GLU A 1 522 ? -35.118 -2.146 -9.382 1.00 93.31 522 GLU A CA 1
ATOM 3994 C C . GLU A 1 522 ? -35.945 -2.113 -8.091 1.00 93.31 522 GLU A C 1
ATOM 3996 O O . GLU A 1 522 ? -37.109 -1.700 -8.115 1.00 93.31 522 GLU A O 1
ATOM 4001 N N . ALA A 1 523 ? -35.333 -2.464 -6.957 1.00 93.00 523 ALA A N 1
ATOM 4002 C CA . ALA A 1 523 ? -35.914 -2.314 -5.626 1.00 93.00 523 ALA A CA 1
ATOM 4003 C C . ALA A 1 523 ? -36.016 -0.843 -5.165 1.00 93.00 523 ALA A C 1
ATOM 4005 O O . ALA A 1 523 ? -36.689 -0.555 -4.176 1.00 93.00 523 ALA A O 1
ATOM 4006 N N . GLY A 1 524 ? -35.431 0.103 -5.910 1.00 95.06 524 GLY A N 1
ATOM 4007 C CA . GLY A 1 524 ? -35.538 1.541 -5.659 1.00 95.06 524 GLY A CA 1
ATOM 4008 C C . GLY A 1 524 ? -34.438 2.120 -4.771 1.00 95.06 524 GLY A C 1
ATOM 4009 O O . GLY A 1 524 ? -34.634 3.208 -4.237 1.00 95.06 524 GLY A O 1
ATOM 4010 N N . HIS A 1 525 ? -33.305 1.426 -4.639 1.00 95.44 525 HIS A N 1
ATOM 4011 C CA . HIS A 1 525 ? -32.195 1.780 -3.746 1.00 95.44 525 HIS A CA 1
ATOM 4012 C C . HIS A 1 525 ? -30.928 2.219 -4.502 1.00 95.44 525 HIS A C 1
ATOM 4014 O O . HIS A 1 525 ? -29.805 1.997 -4.056 1.00 95.44 525 HIS A O 1
ATOM 4020 N N . ALA A 1 526 ? -31.093 2.840 -5.673 1.00 93.06 526 ALA A N 1
ATOM 4021 C CA . ALA A 1 526 ? -29.973 3.343 -6.474 1.00 93.06 526 ALA A CA 1
ATOM 4022 C C . ALA A 1 526 ? -29.148 4.433 -5.758 1.00 93.06 526 ALA A C 1
ATOM 4024 O O . ALA A 1 526 ? -28.014 4.690 -6.137 1.00 93.06 526 ALA A O 1
ATOM 4025 N N . ASP A 1 527 ? -29.712 5.079 -4.736 1.00 93.44 527 ASP A N 1
ATOM 4026 C CA . ASP A 1 527 ? -29.051 6.079 -3.894 1.00 93.44 527 ASP A CA 1
ATOM 4027 C C . ASP A 1 527 ? -27.995 5.495 -2.942 1.00 93.44 527 ASP A C 1
ATOM 4029 O O . ASP A 1 527 ? -27.190 6.248 -2.398 1.00 93.44 527 ASP A O 1
ATOM 4033 N N . LEU A 1 528 ? -27.985 4.172 -2.752 1.00 93.44 528 LEU A N 1
ATOM 4034 C CA . LEU A 1 528 ? -26.985 3.466 -1.947 1.00 93.44 528 LEU A CA 1
ATOM 4035 C C . LEU A 1 528 ? -25.717 3.110 -2.741 1.00 93.44 528 LEU A C 1
ATOM 4037 O O . LEU A 1 528 ? -24.750 2.632 -2.154 1.00 93.44 528 LEU A O 1
ATOM 4041 N N . LEU A 1 529 ? -25.724 3.306 -4.060 1.00 95.00 529 LEU A N 1
ATOM 4042 C CA . LEU A 1 529 ? -24.673 2.864 -4.973 1.00 95.00 529 LEU A CA 1
ATOM 4043 C C . LEU A 1 529 ? -23.930 4.051 -5.600 1.00 95.00 529 LEU A C 1
ATOM 4045 O O . LEU A 1 529 ? -24.473 5.160 -5.646 1.00 95.00 529 LEU A O 1
ATOM 4049 N N . PRO A 1 530 ? -22.719 3.823 -6.141 1.00 95.44 530 PRO A N 1
ATOM 4050 C CA . PRO A 1 530 ? -22.082 4.763 -7.054 1.00 95.44 530 PRO A CA 1
ATOM 4051 C C . PRO A 1 530 ? -23.010 5.200 -8.195 1.00 95.44 530 PRO A C 1
ATOM 4053 O O . PRO A 1 530 ? -23.887 4.451 -8.640 1.00 95.44 530 PRO A O 1
ATOM 4056 N N . ALA A 1 531 ? -22.777 6.400 -8.731 1.00 92.06 531 ALA A N 1
ATOM 4057 C CA . ALA A 1 531 ? -23.606 6.964 -9.801 1.00 92.06 531 ALA A CA 1
ATOM 4058 C C . ALA A 1 531 ? -23.615 6.117 -11.091 1.00 92.06 531 ALA A C 1
ATOM 4060 O O . ALA A 1 531 ? -24.545 6.220 -11.898 1.00 92.06 531 ALA A O 1
ATOM 4061 N N . SER A 1 532 ? -22.585 5.294 -11.291 1.00 91.38 532 SER A N 1
ATOM 4062 C CA . SER A 1 532 ? -22.458 4.335 -12.385 1.00 91.38 532 SER A CA 1
ATOM 4063 C C . SER A 1 532 ? -21.907 3.008 -11.870 1.00 91.38 532 SER A C 1
ATOM 4065 O O . SER A 1 532 ? -21.143 2.985 -10.916 1.00 91.38 532 SER A O 1
ATOM 4067 N N . ARG A 1 533 ? -22.251 1.916 -12.556 1.00 90.81 533 ARG A N 1
ATOM 4068 C CA . ARG A 1 533 ? -21.651 0.578 -12.389 1.00 90.81 533 ARG A CA 1
ATOM 4069 C C . ARG A 1 533 ? -20.224 0.481 -12.948 1.00 90.81 533 ARG A C 1
ATOM 4071 O O . ARG A 1 533 ? -19.529 -0.483 -12.672 1.00 90.81 533 ARG A O 1
ATOM 4078 N N . HIS A 1 534 ? -19.823 1.457 -13.769 1.00 91.69 534 HIS A N 1
ATOM 4079 C CA . HIS A 1 534 ? -18.474 1.584 -14.321 1.00 91.69 534 HIS A CA 1
ATOM 4080 C C . HIS A 1 534 ? -17.575 2.274 -13.293 1.00 91.69 534 HIS A C 1
ATOM 4082 O O . HIS A 1 534 ? -17.490 3.507 -13.255 1.00 91.69 534 HIS A O 1
ATOM 4088 N N . VAL A 1 535 ? -16.974 1.469 -12.421 1.00 94.75 535 VAL A N 1
ATOM 4089 C CA . VAL A 1 535 ? -16.280 1.900 -11.198 1.00 94.75 535 VAL A CA 1
ATOM 4090 C C . VAL A 1 535 ? -14.810 1.504 -11.234 1.00 94.75 535 VAL A C 1
ATOM 4092 O O . VAL A 1 535 ? -14.397 0.673 -12.039 1.00 94.75 535 VAL A O 1
ATOM 4095 N N . TRP A 1 536 ? -14.008 2.135 -10.381 1.00 95.69 536 TRP A N 1
ATOM 4096 C CA . TRP A 1 536 ? -12.613 1.768 -10.176 1.00 95.69 536 TRP A CA 1
ATOM 4097 C C . TRP A 1 536 ? -12.533 0.594 -9.213 1.00 95.69 536 TRP A C 1
ATOM 4099 O O . TRP A 1 536 ? -12.938 0.725 -8.062 1.00 95.69 536 TRP A O 1
ATOM 4109 N N . HIS A 1 537 ? -11.992 -0.524 -9.672 1.00 96.44 537 HIS A N 1
ATOM 4110 C CA . HIS A 1 537 ? -11.626 -1.671 -8.856 1.00 96.44 537 HIS A CA 1
ATOM 4111 C C . HIS A 1 537 ? -10.148 -1.577 -8.463 1.00 96.44 537 HIS A C 1
ATOM 4113 O O . HIS A 1 537 ? -9.327 -1.029 -9.206 1.00 96.44 537 HIS A O 1
ATOM 4119 N N . MET A 1 538 ? -9.812 -2.100 -7.286 1.00 95.31 538 MET A N 1
ATOM 4120 C CA . MET A 1 538 ? -8.438 -2.219 -6.793 1.00 95.31 538 MET A CA 1
ATOM 4121 C C . MET A 1 538 ? -8.232 -3.620 -6.227 1.00 95.31 538 MET A C 1
ATOM 4123 O O . MET A 1 538 ? -9.180 -4.219 -5.721 1.00 95.31 538 MET A O 1
ATOM 4127 N N . ASN A 1 539 ? -6.988 -4.112 -6.240 1.00 95.88 539 ASN A N 1
ATOM 4128 C CA . ASN A 1 539 ? -6.653 -5.337 -5.521 1.00 95.88 539 ASN A CA 1
ATOM 4129 C C . ASN A 1 539 ? -7.002 -5.148 -4.026 1.00 95.88 539 ASN A C 1
ATOM 4131 O O . ASN A 1 539 ? -6.428 -4.260 -3.383 1.00 95.88 539 ASN A O 1
ATOM 4135 N N . PRO A 1 540 ? -7.911 -5.960 -3.459 1.00 95.69 540 PRO A N 1
ATOM 4136 C CA . PRO A 1 540 ? -8.363 -5.795 -2.082 1.00 95.69 540 PRO A CA 1
ATOM 4137 C C . PRO A 1 540 ? -7.236 -5.874 -1.049 1.00 95.69 540 PRO A C 1
ATOM 4139 O O . PRO A 1 540 ? -7.221 -5.091 -0.103 1.00 95.69 540 PRO A O 1
ATOM 4142 N N . LEU A 1 541 ? -6.272 -6.783 -1.231 1.00 94.38 541 LEU A N 1
ATOM 4143 C CA . LEU A 1 541 ? -5.162 -6.973 -0.292 1.00 94.38 541 LEU A CA 1
ATOM 4144 C C . LEU A 1 541 ? -4.212 -5.773 -0.315 1.00 94.38 541 LEU A C 1
ATOM 4146 O O . LEU A 1 541 ? -3.887 -5.237 0.742 1.00 94.38 541 LEU A O 1
ATOM 4150 N N . SER A 1 542 ? -3.831 -5.290 -1.501 1.00 90.50 542 SER A N 1
ATOM 4151 C CA . SER A 1 542 ? -2.993 -4.087 -1.628 1.00 90.50 542 SER A CA 1
ATOM 4152 C C . SER A 1 542 ? -3.705 -2.813 -1.183 1.00 90.50 542 SER A C 1
ATOM 4154 O O . SER A 1 542 ? -3.063 -1.888 -0.684 1.00 90.50 542 SER A O 1
ATOM 4156 N N . TRP A 1 543 ? -5.028 -2.740 -1.337 1.00 91.38 543 TRP A N 1
ATOM 4157 C CA . TRP A 1 543 ? -5.800 -1.622 -0.805 1.00 91.38 543 TRP A CA 1
ATOM 4158 C C . TRP A 1 543 ? -5.812 -1.629 0.727 1.00 91.38 543 TRP A C 1
ATOM 4160 O O . TRP A 1 543 ? -5.529 -0.605 1.345 1.00 91.38 543 TRP A O 1
ATOM 4170 N N . LEU A 1 544 ? -6.052 -2.787 1.354 1.00 87.94 544 LEU A N 1
ATOM 4171 C CA . LEU A 1 544 ? -5.967 -2.933 2.810 1.00 87.94 544 LEU A CA 1
ATOM 4172 C C . LEU A 1 544 ? -4.547 -2.660 3.337 1.00 87.94 544 LEU A C 1
ATOM 4174 O O . LEU A 1 544 ? -4.402 -2.006 4.368 1.00 87.94 544 LEU A O 1
ATOM 4178 N N . GLU A 1 545 ? -3.506 -3.102 2.625 1.00 82.62 545 GLU A N 1
ATOM 4179 C CA . GLU A 1 545 ? -2.102 -2.776 2.914 1.00 82.62 545 GLU A CA 1
ATOM 4180 C C . GLU A 1 545 ? -1.863 -1.259 2.919 1.00 82.62 545 GLU A C 1
ATOM 4182 O O . GLU A 1 545 ? -1.265 -0.730 3.862 1.00 82.62 545 GLU A O 1
ATOM 4187 N N . HIS A 1 546 ? -2.340 -0.557 1.883 1.00 77.62 546 HIS A N 1
ATOM 4188 C CA . HIS A 1 546 ? -2.227 0.897 1.773 1.00 77.62 546 HIS A CA 1
ATOM 4189 C C . HIS A 1 546 ? -2.946 1.596 2.927 1.00 77.62 546 HIS A C 1
ATOM 4191 O O . HIS A 1 546 ? -2.352 2.419 3.622 1.00 77.62 546 HIS A O 1
ATOM 4197 N N . LEU A 1 547 ? -4.203 1.228 3.166 1.00 76.62 547 LEU A N 1
ATOM 4198 C CA . LEU A 1 547 ? -5.021 1.792 4.228 1.00 76.62 547 LEU A CA 1
ATOM 4199 C C . LEU A 1 547 ? -4.411 1.559 5.621 1.00 76.62 547 LEU A C 1
ATOM 4201 O O . LEU A 1 547 ? -4.488 2.428 6.491 1.00 76.62 547 LEU A O 1
ATOM 4205 N N . ALA A 1 548 ? -3.769 0.408 5.832 1.00 70.56 548 ALA A N 1
ATOM 4206 C CA . ALA A 1 548 ? -3.051 0.084 7.061 1.00 70.56 548 ALA A CA 1
ATOM 4207 C C . ALA A 1 548 ? -1.685 0.781 7.192 1.00 70.56 548 ALA A C 1
ATOM 4209 O O . ALA A 1 548 ? -1.061 0.673 8.248 1.00 70.56 548 ALA A O 1
ATOM 4210 N N . GLY A 1 549 ? -1.212 1.474 6.149 1.00 59.59 549 GLY A N 1
ATOM 4211 C CA . GLY A 1 549 ? 0.100 2.121 6.118 1.00 59.59 549 GLY A CA 1
ATOM 4212 C C . GLY A 1 549 ? 1.281 1.144 6.100 1.00 59.59 549 GLY A C 1
ATOM 4213 O O . GLY A 1 549 ? 2.398 1.536 6.417 1.00 59.59 549 GLY A O 1
ATOM 4214 N N . LEU A 1 550 ? 1.054 -0.129 5.752 1.00 53.25 550 LEU A N 1
ATOM 4215 C CA . LEU A 1 550 ? 2.084 -1.179 5.786 1.00 53.25 550 LEU A CA 1
ATOM 4216 C C . LEU A 1 550 ? 2.997 -1.149 4.550 1.00 53.25 550 LEU A C 1
ATOM 4218 O O . LEU A 1 550 ? 4.145 -1.576 4.616 1.00 53.25 550 LEU A O 1
ATOM 4222 N N . GLY A 1 551 ? 2.506 -0.598 3.438 1.00 41.62 551 GLY A N 1
ATOM 4223 C CA . GLY A 1 551 ? 3.253 -0.480 2.182 1.00 41.62 551 GLY A CA 1
ATOM 4224 C C . GLY A 1 551 ? 4.201 0.725 2.105 1.00 41.62 551 GLY A C 1
ATOM 4225 O O . GLY A 1 551 ? 4.914 0.862 1.113 1.00 41.62 551 GLY A O 1
ATOM 4226 N N . GLU A 1 552 ? 4.218 1.603 3.117 1.00 39.56 552 GLU A N 1
ATOM 4227 C CA . GLU A 1 552 ? 5.157 2.737 3.203 1.00 39.56 552 GLU A CA 1
ATOM 4228 C C . GLU A 1 552 ? 6.486 2.360 3.886 1.00 39.56 552 GLU A C 1
ATOM 4230 O O . GLU A 1 552 ? 7.442 3.127 3.816 1.00 39.56 552 GLU A O 1
ATOM 4235 N N . SER A 1 553 ? 6.591 1.168 4.493 1.00 32.69 553 SER A N 1
ATOM 4236 C CA . SER A 1 553 ? 7.773 0.748 5.264 1.00 32.69 553 SER A CA 1
ATOM 4237 C C . SER A 1 553 ? 8.723 -0.229 4.552 1.00 32.69 553 SER A C 1
ATOM 4239 O O . SER A 1 553 ? 9.650 -0.720 5.192 1.00 32.69 553 SER A O 1
ATOM 4241 N N . ALA A 1 554 ? 8.524 -0.531 3.262 1.00 30.48 554 ALA A N 1
ATOM 4242 C CA . ALA A 1 554 ? 9.381 -1.457 2.498 1.00 30.48 554 ALA A CA 1
ATOM 4243 C C . ALA A 1 554 ? 10.048 -0.849 1.247 1.00 30.48 554 ALA A C 1
ATOM 4245 O O . ALA A 1 554 ? 10.823 -1.527 0.577 1.00 30.48 554 ALA A O 1
ATOM 4246 N N . ALA A 1 555 ? 9.817 0.433 0.950 1.00 33.44 555 ALA A N 1
ATOM 4247 C CA . ALA A 1 555 ? 10.863 1.210 0.299 1.00 33.44 555 ALA A CA 1
ATOM 4248 C C . ALA A 1 555 ? 11.848 1.556 1.416 1.00 33.44 555 ALA A C 1
ATOM 4250 O O . ALA A 1 555 ? 11.435 2.182 2.393 1.00 33.44 555 ALA A O 1
ATOM 4251 N N . GLU A 1 556 ? 13.105 1.106 1.327 1.00 32.22 556 GLU A N 1
ATOM 4252 C CA . GLU A 1 556 ? 14.176 1.595 2.206 1.00 32.22 556 GLU A CA 1
ATOM 4253 C C . GLU A 1 556 ? 13.972 3.091 2.415 1.00 32.22 556 GLU A C 1
ATOM 4255 O O . GLU A 1 556 ? 13.852 3.807 1.421 1.00 32.22 556 GLU A O 1
ATOM 4260 N N . ALA A 1 557 ? 13.825 3.529 3.672 1.00 35.41 557 ALA A N 1
ATOM 4261 C CA . ALA A 1 557 ? 13.482 4.904 4.008 1.00 35.41 557 ALA A CA 1
ATOM 4262 C C . ALA A 1 557 ? 14.388 5.854 3.225 1.00 35.41 557 ALA A C 1
ATOM 4264 O O . ALA A 1 557 ? 15.551 6.045 3.585 1.00 35.41 557 ALA A O 1
ATOM 4265 N N . VAL A 1 558 ? 13.865 6.395 2.121 1.00 42.62 558 VAL A N 1
ATOM 4266 C CA . VAL A 1 558 ? 14.674 7.174 1.199 1.00 42.62 558 VAL A CA 1
ATOM 4267 C C . VAL A 1 558 ? 14.980 8.470 1.944 1.00 42.62 558 VAL A C 1
ATOM 4269 O O . VAL A 1 558 ? 14.046 9.198 2.295 1.00 42.62 558 VAL A O 1
ATOM 4272 N N . PRO A 1 559 ? 16.249 8.755 2.273 1.00 48.47 559 PRO A N 1
ATOM 4273 C CA . PRO A 1 559 ? 16.563 9.876 3.141 1.00 48.47 559 PRO A CA 1
ATOM 4274 C C . PRO A 1 559 ? 16.072 11.188 2.524 1.00 48.47 559 PRO A C 1
ATOM 4276 O O . PRO A 1 559 ? 16.249 11.417 1.330 1.00 48.47 559 PRO A O 1
ATOM 4279 N N . GLU A 1 560 ? 15.526 12.097 3.340 1.00 50.94 560 GLU A N 1
ATOM 4280 C CA . GLU A 1 560 ? 15.097 13.434 2.882 1.00 50.94 560 GLU A CA 1
ATOM 4281 C C . GLU A 1 560 ? 16.248 14.278 2.292 1.00 50.94 560 GLU A C 1
ATOM 4283 O O . GLU A 1 560 ? 16.005 15.373 1.790 1.00 50.94 560 GLU A O 1
ATOM 4288 N N . LYS A 1 561 ? 17.508 13.829 2.418 1.00 61.72 561 LYS A N 1
ATOM 4289 C CA . LYS A 1 561 ? 18.716 14.469 1.883 1.00 61.72 561 LYS A CA 1
ATOM 4290 C C . LYS A 1 561 ? 19.818 13.458 1.585 1.00 61.72 561 LYS A C 1
ATOM 4292 O O . LYS A 1 561 ? 19.957 12.468 2.296 1.00 61.72 561 LYS A O 1
ATOM 4297 N N . GLY A 1 562 ? 20.672 13.802 0.625 1.00 79.75 562 GLY A N 1
ATOM 4298 C CA . GLY A 1 562 ? 21.824 13.010 0.203 1.00 79.75 562 GLY A CA 1
ATOM 4299 C C . GLY A 1 562 ? 21.632 12.442 -1.198 1.00 79.75 562 GLY A C 1
ATOM 4300 O O . GLY A 1 562 ? 20.701 12.821 -1.911 1.00 79.75 562 GLY A O 1
ATOM 4301 N N . SER A 1 563 ? 22.530 11.555 -1.612 1.00 86.94 563 SER A N 1
ATOM 4302 C CA . SER A 1 563 ? 22.429 10.884 -2.911 1.00 86.94 563 SER A CA 1
ATOM 4303 C C . SER A 1 563 ? 22.954 9.458 -2.871 1.00 86.94 563 SER A C 1
ATOM 4305 O O . SER A 1 563 ? 23.846 9.138 -2.093 1.00 86.94 563 SER A O 1
ATOM 4307 N N . TYR A 1 564 ? 22.432 8.606 -3.740 1.00 87.25 564 TYR A N 1
ATOM 4308 C CA . TYR A 1 564 ? 23.061 7.330 -4.062 1.00 87.25 564 TYR A CA 1
ATOM 4309 C C . TYR A 1 564 ? 24.020 7.546 -5.224 1.00 87.25 564 TYR A C 1
ATOM 4311 O O . TYR A 1 564 ? 23.649 8.211 -6.196 1.00 87.25 564 TYR A O 1
ATOM 4319 N N . ARG A 1 565 ? 25.240 7.011 -5.149 1.00 89.94 565 ARG A N 1
ATOM 4320 C CA . ARG A 1 565 ? 26.246 7.207 -6.199 1.00 89.94 565 ARG A CA 1
ATOM 4321 C C . ARG A 1 565 ? 26.626 5.892 -6.853 1.00 89.94 565 ARG A C 1
ATOM 4323 O O . ARG A 1 565 ? 27.253 5.045 -6.236 1.00 89.94 565 ARG A O 1
ATOM 4330 N N . GLY A 1 566 ? 26.344 5.783 -8.141 1.00 84.56 566 GLY A N 1
ATOM 4331 C CA . GLY A 1 566 ? 26.934 4.772 -8.998 1.00 84.56 566 GLY A CA 1
ATOM 4332 C C . GLY A 1 566 ? 28.270 5.197 -9.566 1.00 84.56 566 GLY A C 1
ATOM 4333 O O . GLY A 1 566 ? 28.360 6.250 -10.204 1.00 84.56 566 GLY A O 1
ATOM 4334 N N . ILE A 1 567 ? 29.291 4.362 -9.396 1.00 78.12 567 ILE A N 1
ATOM 4335 C CA . ILE A 1 567 ? 30.566 4.515 -10.101 1.00 78.12 567 ILE A CA 1
ATOM 4336 C C . ILE A 1 567 ? 30.598 3.483 -11.219 1.00 78.12 567 ILE A C 1
ATOM 4338 O O . ILE A 1 567 ? 30.574 2.288 -10.958 1.00 78.12 567 ILE A O 1
ATOM 4342 N N . LEU A 1 568 ? 30.649 3.965 -12.458 1.00 74.50 568 LEU A N 1
ATOM 4343 C CA . LEU A 1 568 ? 30.713 3.116 -13.639 1.00 74.50 568 LEU A CA 1
ATOM 4344 C C . LEU A 1 568 ? 32.192 2.929 -13.993 1.00 74.50 568 LEU A C 1
ATOM 4346 O O . LEU A 1 568 ? 32.819 3.818 -14.585 1.00 74.50 568 LEU A O 1
ATOM 4350 N N . ASP A 1 569 ? 32.755 1.798 -13.572 1.00 58.19 569 ASP A N 1
ATOM 4351 C CA . ASP A 1 569 ? 34.161 1.457 -13.785 1.00 58.19 569 ASP A CA 1
ATOM 4352 C C . ASP A 1 569 ? 34.342 0.651 -15.082 1.00 58.19 569 ASP A C 1
ATOM 4354 O O . ASP A 1 569 ? 33.573 -0.247 -15.411 1.00 58.19 569 ASP A O 1
ATOM 4358 N N . GLY A 1 570 ? 35.398 0.965 -15.838 1.00 53.88 570 GLY A N 1
ATOM 4359 C CA . GLY A 1 570 ? 35.729 0.292 -17.096 1.00 53.88 570 GLY A CA 1
ATOM 4360 C C . GLY A 1 570 ? 35.841 1.246 -18.284 1.00 53.88 570 GLY A C 1
ATOM 4361 O O . GLY A 1 570 ? 35.529 2.434 -18.206 1.00 53.88 570 GLY A O 1
ATOM 4362 N N . LEU A 1 571 ? 36.332 0.732 -19.414 1.00 59.25 571 LEU A N 1
ATOM 4363 C CA . LEU A 1 571 ? 36.478 1.471 -20.672 1.00 59.25 571 LEU A CA 1
ATOM 4364 C C . LEU A 1 571 ? 35.099 1.762 -21.297 1.00 59.25 571 LEU A C 1
ATOM 4366 O O . LEU A 1 571 ? 34.791 1.259 -22.370 1.00 59.25 571 LEU A O 1
ATOM 4370 N N . LEU A 1 572 ? 34.268 2.585 -20.649 1.00 72.88 572 LEU A N 1
ATOM 4371 C CA . LEU A 1 572 ? 32.952 3.022 -21.146 1.00 72.88 572 LEU A CA 1
ATOM 4372 C C . LEU A 1 572 ? 33.062 3.798 -22.461 1.00 72.88 572 LEU A C 1
ATOM 4374 O O . LEU A 1 572 ? 32.135 3.837 -23.266 1.00 72.88 572 LEU A O 1
ATOM 4378 N N . PHE A 1 573 ? 34.215 4.431 -22.664 1.00 84.50 573 PHE A N 1
ATOM 4379 C CA . PHE A 1 573 ? 34.528 5.238 -23.826 1.00 84.50 573 PHE A CA 1
ATOM 4380 C C . PHE A 1 573 ? 35.935 4.919 -24.301 1.00 84.50 573 PHE A C 1
ATOM 4382 O O . PHE A 1 573 ? 36.876 4.825 -23.508 1.00 84.50 573 PHE A O 1
ATOM 4389 N N . GLU A 1 574 ? 36.122 4.879 -25.615 1.00 85.44 574 GLU A N 1
ATOM 4390 C CA . GLU A 1 574 ? 37.469 4.873 -26.169 1.00 85.44 574 GLU A CA 1
ATOM 4391 C C . GLU A 1 574 ? 38.187 6.204 -25.900 1.00 85.44 574 GLU A C 1
ATOM 4393 O O . GLU A 1 574 ? 37.585 7.261 -25.644 1.00 85.44 574 GLU A O 1
ATOM 4398 N N . THR A 1 575 ? 39.516 6.169 -25.997 1.00 84.12 575 THR A N 1
ATOM 4399 C CA . THR A 1 575 ? 40.344 7.370 -25.897 1.00 84.12 575 THR A CA 1
ATOM 4400 C C . THR A 1 575 ? 39.852 8.435 -26.867 1.00 84.12 575 THR A C 1
ATOM 4402 O O . THR A 1 575 ? 39.726 8.197 -28.068 1.00 84.12 575 THR A O 1
ATOM 4405 N N . ASN A 1 576 ? 39.623 9.639 -26.341 1.00 86.56 576 ASN A N 1
ATOM 4406 C CA . ASN A 1 576 ? 39.166 10.791 -27.110 1.00 86.56 576 ASN A CA 1
ATOM 4407 C C . ASN A 1 576 ? 37.793 10.614 -27.798 1.00 86.56 576 ASN A C 1
ATOM 4409 O O . ASN A 1 576 ? 37.500 11.304 -28.774 1.00 86.56 576 ASN A O 1
ATOM 4413 N N . LYS A 1 577 ? 36.957 9.690 -27.320 1.00 89.56 577 LYS A N 1
ATOM 4414 C CA . LYS A 1 577 ? 35.605 9.436 -27.828 1.00 89.56 577 LYS A CA 1
ATOM 4415 C C . LYS A 1 577 ? 34.555 9.634 -26.735 1.00 89.56 577 LYS A C 1
ATOM 4417 O O . LYS A 1 577 ? 34.868 9.634 -25.541 1.00 89.56 577 LYS A O 1
ATOM 4422 N N . THR A 1 578 ? 33.320 9.813 -27.189 1.00 92.44 578 THR A N 1
ATOM 4423 C CA . THR A 1 578 ? 32.111 10.011 -26.373 1.00 92.44 578 THR A CA 1
ATOM 4424 C C . THR A 1 578 ? 31.060 8.930 -26.629 1.00 92.44 578 THR A C 1
ATOM 4426 O O . THR A 1 578 ? 30.000 8.972 -26.025 1.00 92.44 578 THR A O 1
ATOM 4429 N N . PHE A 1 579 ? 31.333 7.970 -27.521 1.00 92.88 579 PHE A N 1
ATOM 4430 C CA . PHE A 1 579 ? 30.431 6.851 -27.789 1.00 92.88 579 PHE A CA 1
ATOM 4431 C C . PHE A 1 579 ? 30.444 5.873 -26.616 1.00 92.88 579 PHE A C 1
ATOM 4433 O O . PHE A 1 579 ? 31.523 5.404 -26.243 1.00 92.88 579 PHE A O 1
ATOM 4440 N N . LEU A 1 580 ? 29.265 5.594 -26.058 1.00 91.31 580 LEU A N 1
ATOM 4441 C CA . LEU A 1 580 ? 29.099 4.660 -24.952 1.00 91.31 580 LEU A CA 1
ATOM 4442 C C . LEU A 1 580 ? 29.207 3.223 -25.477 1.00 91.31 580 LEU A C 1
ATOM 4444 O O . LEU A 1 580 ? 28.387 2.774 -26.281 1.00 91.31 580 LEU A O 1
ATOM 4448 N N . LEU A 1 581 ? 30.261 2.529 -25.059 1.00 89.19 581 LEU A N 1
ATOM 4449 C CA . LEU A 1 581 ? 30.589 1.191 -25.539 1.00 89.19 581 LEU A CA 1
ATOM 4450 C C . LEU A 1 581 ? 29.613 0.128 -25.000 1.00 89.19 581 LEU A C 1
ATOM 4452 O O . LEU A 1 581 ? 29.078 0.307 -23.907 1.00 89.19 581 LEU A O 1
ATOM 4456 N N . PRO A 1 582 ? 29.431 -1.006 -25.709 1.00 85.69 582 PRO A N 1
ATOM 4457 C CA . PRO A 1 582 ? 28.516 -2.076 -25.290 1.00 85.69 582 PRO A CA 1
ATOM 4458 C C . PRO A 1 582 ? 28.739 -2.592 -23.863 1.00 85.69 582 PRO A C 1
ATOM 4460 O O . PRO A 1 582 ? 27.786 -2.931 -23.173 1.00 85.69 582 PRO A O 1
ATOM 4463 N N . GLY A 1 583 ? 29.990 -2.594 -23.388 1.00 77.94 583 GLY A N 1
ATOM 4464 C CA . GLY A 1 583 ? 30.320 -3.008 -22.020 1.00 77.94 583 GLY A CA 1
ATOM 4465 C C . GLY A 1 583 ? 29.652 -2.167 -20.924 1.00 77.94 583 GLY A C 1
ATOM 4466 O O . GLY A 1 583 ? 29.605 -2.596 -19.779 1.00 77.94 583 GLY A O 1
ATOM 4467 N N . ALA A 1 584 ? 29.101 -0.992 -21.251 1.00 79.12 584 ALA A N 1
ATOM 4468 C CA . ALA A 1 584 ? 28.358 -0.172 -20.300 1.00 79.12 584 ALA A CA 1
ATOM 4469 C C . ALA A 1 584 ? 26.959 -0.726 -19.977 1.00 79.12 584 ALA A C 1
ATOM 4471 O O . ALA A 1 584 ? 26.400 -0.375 -18.943 1.00 79.12 584 ALA A O 1
ATOM 4472 N N . PHE A 1 585 ? 26.369 -1.569 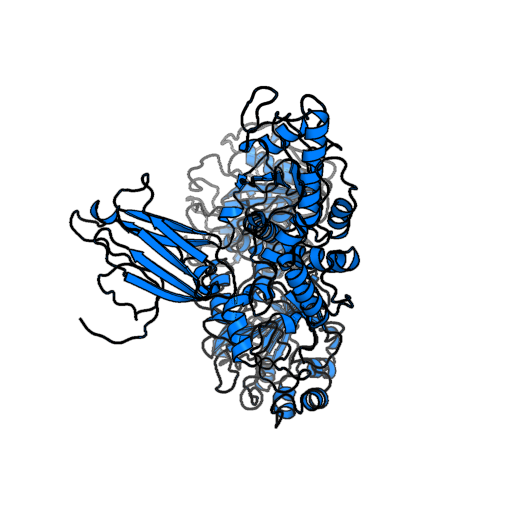-20.833 1.00 79.25 585 PHE A N 1
ATOM 4473 C CA . PHE A 1 585 ? 24.961 -1.971 -20.704 1.00 79.25 585 PHE A CA 1
ATOM 4474 C C . PHE A 1 585 ? 24.632 -2.674 -19.395 1.00 79.25 585 PHE A C 1
ATOM 4476 O O . PHE A 1 585 ? 23.566 -2.436 -18.837 1.00 79.25 585 PHE A O 1
ATOM 4483 N N . THR A 1 586 ? 25.539 -3.513 -18.898 1.00 71.88 586 THR A N 1
ATOM 4484 C CA . THR A 1 586 ? 25.401 -4.201 -17.608 1.00 71.88 586 THR A CA 1
ATOM 4485 C C . THR A 1 586 ? 25.126 -3.190 -16.499 1.00 71.88 586 THR A C 1
ATOM 4487 O O . THR A 1 586 ? 24.105 -3.249 -15.821 1.00 71.88 586 THR A O 1
ATOM 4490 N N . ALA A 1 587 ? 25.967 -2.169 -16.400 1.00 75.75 587 ALA A N 1
ATOM 4491 C CA . ALA A 1 587 ? 25.833 -1.149 -15.380 1.00 75.75 587 ALA A CA 1
ATOM 4492 C C . ALA A 1 587 ? 24.622 -0.221 -15.604 1.00 75.75 587 ALA A C 1
ATOM 4494 O O . ALA A 1 587 ? 23.987 0.220 -14.649 1.00 75.75 587 ALA A O 1
ATOM 4495 N N . MET A 1 588 ? 24.243 0.039 -16.860 1.00 82.81 588 MET A N 1
ATOM 4496 C CA . MET A 1 588 ? 23.036 0.817 -17.177 1.00 82.81 588 MET A CA 1
ATOM 4497 C C . MET A 1 588 ? 21.752 0.075 -16.775 1.00 82.81 588 MET A C 1
ATOM 4499 O O . MET A 1 588 ? 20.826 0.704 -16.267 1.00 82.81 588 MET A O 1
ATOM 4503 N N . ARG A 1 589 ? 21.711 -1.256 -16.933 1.00 78.19 589 ARG A N 1
ATOM 4504 C CA . ARG A 1 589 ? 20.604 -2.096 -16.449 1.00 78.19 589 ARG A CA 1
ATOM 4505 C C . ARG A 1 589 ? 20.502 -2.071 -14.927 1.00 78.19 589 ARG A C 1
ATOM 4507 O O . ARG A 1 589 ? 19.418 -1.840 -14.398 1.00 78.19 589 ARG A O 1
ATOM 4514 N N . GLY A 1 590 ? 21.624 -2.219 -14.220 1.00 70.19 590 GLY A N 1
ATOM 4515 C CA . GLY A 1 590 ? 21.650 -2.104 -12.757 1.00 70.19 590 GLY A CA 1
ATOM 4516 C C . GLY A 1 590 ? 21.197 -0.728 -12.254 1.00 70.19 590 GLY A C 1
ATOM 4517 O O . GLY A 1 590 ? 20.439 -0.637 -11.289 1.00 70.19 590 GLY A O 1
ATOM 4518 N N . LEU A 1 591 ? 21.585 0.343 -12.954 1.00 84.25 591 LEU A N 1
ATOM 4519 C CA . LEU A 1 591 ? 21.126 1.706 -12.680 1.00 84.25 591 LEU A CA 1
ATOM 4520 C C . LEU A 1 591 ? 19.611 1.832 -12.865 1.00 84.25 591 LEU A C 1
ATOM 4522 O O . LEU A 1 591 ? 18.934 2.322 -11.962 1.00 84.25 591 LEU A O 1
ATOM 4526 N N . LYS A 1 592 ? 19.061 1.372 -13.999 1.00 80.00 592 LYS A N 1
ATOM 4527 C CA . LYS A 1 592 ? 17.611 1.406 -14.242 1.00 80.00 592 LYS A CA 1
ATOM 4528 C C . LYS A 1 592 ? 16.856 0.608 -13.175 1.00 80.00 592 LYS A C 1
ATOM 4530 O O . LYS A 1 592 ? 15.907 1.133 -12.607 1.00 80.00 592 LYS A O 1
ATOM 4535 N N . ARG A 1 593 ? 17.305 -0.608 -12.844 1.00 66.75 593 ARG A N 1
ATOM 4536 C CA . ARG A 1 593 ? 16.702 -1.443 -11.787 1.00 66.75 593 ARG A CA 1
ATOM 4537 C C . ARG A 1 593 ? 16.713 -0.747 -10.427 1.00 66.75 593 ARG A C 1
ATOM 4539 O O . ARG A 1 593 ? 15.749 -0.849 -9.673 1.00 66.75 593 ARG A O 1
ATOM 4546 N N . PHE A 1 594 ? 17.790 -0.037 -10.093 1.00 71.44 594 PHE A N 1
ATOM 4547 C CA . PHE A 1 594 ? 17.820 0.777 -8.882 1.00 71.44 594 PHE A CA 1
ATOM 4548 C C . PHE A 1 594 ? 16.799 1.921 -8.956 1.00 71.44 594 PHE A C 1
ATOM 4550 O O . PHE A 1 594 ? 16.024 2.110 -8.025 1.00 71.44 594 PHE A O 1
ATOM 4557 N N . TYR A 1 595 ? 16.733 2.639 -10.078 1.00 77.12 595 TYR A N 1
ATOM 4558 C CA . TYR A 1 595 ? 15.759 3.714 -10.267 1.00 77.12 595 TYR A CA 1
ATOM 4559 C C . TYR A 1 595 ? 14.306 3.225 -10.175 1.00 77.12 595 TYR A C 1
ATOM 4561 O O . TYR A 1 595 ? 13.484 3.869 -9.530 1.00 77.12 595 TYR A O 1
ATOM 4569 N N . ASP A 1 596 ? 13.986 2.076 -10.771 1.00 69.19 596 ASP A N 1
ATOM 4570 C CA . ASP A 1 596 ? 12.639 1.494 -10.744 1.00 69.19 596 ASP A CA 1
ATOM 4571 C C . ASP A 1 596 ? 12.192 1.131 -9.316 1.00 69.19 596 ASP A C 1
ATOM 4573 O O . ASP A 1 596 ? 11.003 1.215 -9.008 1.00 69.19 596 ASP A O 1
ATOM 4577 N N . ARG A 1 597 ? 13.136 0.781 -8.426 1.00 58.41 597 ARG A N 1
ATOM 4578 C CA . ARG A 1 597 ? 12.877 0.548 -6.992 1.00 58.41 597 ARG A CA 1
ATOM 4579 C C . ARG A 1 597 ? 12.692 1.836 -6.185 1.00 58.41 597 ARG A C 1
ATOM 4581 O O . ARG A 1 597 ? 12.086 1.803 -5.118 1.00 58.41 597 ARG A O 1
ATOM 4588 N N . HIS A 1 598 ? 13.171 2.965 -6.699 1.00 62.97 598 HIS A N 1
ATOM 4589 C CA . HIS A 1 598 ? 13.115 4.272 -6.042 1.00 62.97 598 HIS A CA 1
ATOM 4590 C C . HIS A 1 598 ? 12.603 5.349 -7.024 1.00 62.97 598 HIS A C 1
ATOM 4592 O O . HIS A 1 598 ? 13.329 6.288 -7.372 1.00 62.97 598 HIS A O 1
ATOM 4598 N N . PRO A 1 599 ? 11.357 5.224 -7.520 1.00 71.56 599 PRO A N 1
ATOM 4599 C CA . PRO A 1 599 ? 10.850 6.096 -8.570 1.00 71.56 599 PRO A CA 1
ATOM 4600 C C . PRO A 1 599 ? 10.764 7.554 -8.102 1.00 71.56 599 PRO A C 1
ATOM 4602 O O . PRO A 1 599 ? 10.429 7.844 -6.955 1.00 71.56 599 PRO A O 1
ATOM 4605 N N . GLY A 1 600 ? 11.021 8.489 -9.018 1.00 77.31 600 GLY A N 1
ATOM 4606 C CA . GLY A 1 600 ? 10.901 9.927 -8.754 1.00 77.31 600 GLY A CA 1
ATOM 4607 C C . GLY A 1 600 ? 12.189 10.619 -8.301 1.00 77.31 600 GLY A C 1
ATOM 4608 O O . GLY A 1 600 ? 12.186 11.842 -8.174 1.00 77.31 600 GLY A O 1
ATOM 4609 N N . MET A 1 601 ? 13.296 9.887 -8.133 1.00 85.50 601 MET A N 1
ATOM 4610 C CA . MET A 1 601 ? 14.607 10.504 -7.905 1.00 85.50 601 MET A CA 1
ATOM 4611 C C . MET A 1 601 ? 15.035 11.383 -9.089 1.00 85.50 601 MET A C 1
ATOM 4613 O O . MET A 1 601 ? 14.743 11.085 -10.254 1.00 85.50 601 MET A O 1
ATOM 4617 N N . GLU A 1 602 ? 15.782 12.446 -8.794 1.00 94.06 602 GLU A N 1
ATOM 4618 C CA . GLU A 1 602 ? 16.472 13.245 -9.808 1.00 94.06 602 GLU A CA 1
ATOM 4619 C C . GLU A 1 602 ? 17.877 12.683 -10.054 1.00 94.06 602 GLU A C 1
ATOM 4621 O O . GLU A 1 602 ? 18.591 12.331 -9.116 1.00 94.06 602 GLU A O 1
ATOM 4626 N N . VAL A 1 603 ? 18.295 12.612 -11.316 1.00 95.12 603 VAL A N 1
ATOM 4627 C CA . VAL A 1 603 ? 19.553 11.977 -11.726 1.00 95.12 603 VAL A CA 1
ATOM 4628 C C . VAL A 1 603 ? 20.570 13.034 -12.154 1.00 95.12 603 VAL A C 1
ATOM 4630 O O . VAL A 1 603 ? 20.268 13.925 -12.944 1.00 95.12 603 VAL A O 1
ATOM 4633 N N . LEU A 1 604 ? 21.810 12.932 -11.686 1.00 96.25 604 LEU A N 1
ATOM 4634 C CA . LEU A 1 604 ? 22.929 13.763 -12.124 1.00 96.25 604 LEU A CA 1
ATOM 4635 C C . LEU A 1 604 ? 24.052 12.878 -12.661 1.00 96.25 604 LEU A C 1
ATOM 4637 O O . LEU A 1 604 ? 24.656 12.109 -11.919 1.00 96.25 604 LEU A O 1
ATOM 4641 N N . VAL A 1 605 ? 24.383 13.040 -13.939 1.00 95.25 605 VAL A N 1
ATOM 4642 C CA . VAL A 1 605 ? 25.498 12.337 -14.580 1.00 95.25 605 VAL A CA 1
ATOM 4643 C C . VAL A 1 605 ? 26.723 13.248 -14.604 1.00 95.25 605 VAL A C 1
ATOM 4645 O O . VAL A 1 605 ? 26.697 14.320 -15.218 1.00 95.25 605 VAL A O 1
ATOM 4648 N N . THR A 1 606 ? 27.819 12.832 -13.970 1.00 94.50 606 THR A N 1
ATOM 4649 C CA . THR A 1 606 ? 29.068 13.604 -13.928 1.00 94.50 606 THR A CA 1
ATOM 4650 C C . THR A 1 606 ? 30.195 12.907 -14.677 1.00 94.50 606 THR A C 1
ATOM 4652 O O . THR A 1 606 ? 30.531 11.763 -14.382 1.00 94.50 606 THR A O 1
ATOM 4655 N N . GLY A 1 607 ? 30.822 13.595 -15.629 1.00 92.75 607 GLY A N 1
ATOM 4656 C CA . GLY A 1 607 ? 31.943 13.051 -16.397 1.00 92.75 607 GLY A CA 1
ATOM 4657 C C . GLY A 1 607 ? 33.298 13.545 -15.900 1.00 92.75 607 GLY A C 1
ATOM 4658 O O . GLY A 1 607 ? 33.445 14.720 -15.562 1.00 92.75 607 GLY A O 1
ATOM 4659 N N . HIS A 1 608 ? 34.313 12.677 -15.946 1.00 92.44 608 HIS A N 1
ATOM 4660 C CA . HIS A 1 608 ? 35.696 12.978 -15.559 1.00 92.44 608 HIS A CA 1
ATOM 4661 C C . HIS A 1 608 ? 36.697 12.653 -16.685 1.00 92.44 608 HIS A C 1
ATOM 4663 O O . HIS A 1 608 ? 36.442 11.834 -17.576 1.00 92.44 608 HIS A O 1
ATOM 4669 N N . ALA A 1 609 ? 37.848 13.324 -16.660 1.00 90.31 609 ALA A N 1
ATOM 4670 C CA . ALA A 1 609 ? 38.961 13.104 -17.579 1.00 90.31 609 ALA A CA 1
ATOM 4671 C C . ALA A 1 609 ? 40.291 12.966 -16.820 1.00 90.31 609 ALA A C 1
ATOM 4673 O O . ALA A 1 609 ? 40.449 13.472 -15.710 1.00 90.31 609 ALA A O 1
ATOM 4674 N N . ASP A 1 610 ? 41.266 12.294 -17.436 1.00 88.50 610 ASP A N 1
ATOM 4675 C CA . ASP A 1 610 ? 42.639 12.252 -16.927 1.00 88.50 610 ASP A CA 1
ATOM 4676 C C . ASP A 1 610 ? 43.442 13.491 -17.360 1.00 88.50 610 ASP A C 1
ATOM 4678 O O . ASP A 1 610 ? 43.000 14.276 -18.198 1.00 88.50 610 ASP A O 1
ATOM 4682 N N . ARG A 1 611 ? 44.651 13.658 -16.813 1.00 89.62 611 ARG A N 1
ATOM 4683 C CA . ARG A 1 611 ? 45.509 14.827 -17.071 1.00 89.62 611 ARG A CA 1
ATOM 4684 C C . ARG A 1 611 ? 46.337 14.722 -18.358 1.00 89.62 611 ARG A C 1
ATOM 4686 O O . ARG A 1 611 ? 47.326 15.433 -18.507 1.00 89.62 611 ARG A O 1
ATOM 4693 N N . SER A 1 612 ? 46.018 13.809 -19.281 1.00 87.44 612 SER A N 1
ATOM 4694 C CA . SER A 1 612 ? 46.838 13.598 -20.488 1.00 87.44 612 SER A CA 1
ATOM 4695 C C . SER A 1 612 ? 46.610 14.636 -21.600 1.00 87.44 612 SER A C 1
ATOM 4697 O O . SER A 1 612 ? 47.458 14.776 -22.487 1.00 87.44 612 SER A O 1
ATOM 4699 N N . GLY A 1 613 ? 45.483 15.353 -21.554 1.00 85.94 613 GLY A N 1
ATOM 4700 C CA . GLY A 1 613 ? 45.047 16.345 -22.537 1.00 85.94 613 GLY A CA 1
ATOM 4701 C C . GLY A 1 613 ? 45.230 17.800 -22.095 1.00 85.94 613 GLY A C 1
ATOM 4702 O O . GLY A 1 613 ? 45.853 18.096 -21.083 1.00 85.94 613 GLY A O 1
ATOM 4703 N N . ASP A 1 614 ? 44.705 18.721 -22.907 1.00 90.69 614 ASP A N 1
ATOM 4704 C CA . ASP A 1 614 ? 44.550 20.125 -22.512 1.00 90.69 614 ASP A CA 1
ATOM 4705 C C . ASP A 1 614 ? 43.373 20.262 -21.535 1.00 90.69 614 ASP A C 1
ATOM 4707 O O . ASP A 1 614 ? 42.326 19.658 -21.754 1.00 90.69 614 ASP A O 1
ATOM 4711 N N . GLU A 1 615 ? 43.529 21.066 -20.483 1.00 91.19 615 GLU A N 1
ATOM 4712 C CA . GLU A 1 615 ? 42.553 21.205 -19.392 1.00 91.19 615 GLU A CA 1
ATOM 4713 C C . GLU A 1 615 ? 41.147 21.603 -19.892 1.00 91.19 615 GLU A C 1
ATOM 4715 O O . GLU A 1 615 ? 40.140 21.007 -19.494 1.00 91.19 615 GLU A O 1
ATOM 4720 N N . GLU A 1 616 ? 41.052 22.582 -20.804 1.00 90.94 616 GLU A N 1
ATOM 4721 C CA . GLU A 1 616 ? 39.764 23.033 -21.348 1.00 90.94 616 GLU A CA 1
ATOM 4722 C C . GLU A 1 616 ? 39.140 21.956 -22.237 1.00 90.94 616 GLU A C 1
ATOM 4724 O O . GLU A 1 616 ? 37.937 21.694 -22.154 1.00 90.94 616 GLU A O 1
ATOM 4729 N N . TYR A 1 617 ? 39.965 21.294 -23.047 1.00 91.56 617 TYR A N 1
ATOM 4730 C CA . TYR A 1 617 ? 39.536 20.166 -23.863 1.00 91.56 617 TYR A CA 1
ATOM 4731 C C . TYR A 1 617 ? 39.017 18.997 -23.014 1.00 91.56 617 TYR A C 1
ATOM 4733 O O . TYR A 1 617 ? 37.968 18.433 -23.317 1.00 91.56 617 TYR A O 1
ATOM 4741 N N . ASN A 1 618 ? 39.717 18.662 -21.930 1.00 92.25 618 ASN A N 1
ATOM 4742 C CA . ASN A 1 618 ? 39.359 17.608 -20.987 1.00 92.25 618 ASN A CA 1
ATOM 4743 C C . ASN A 1 618 ? 38.028 17.901 -20.288 1.00 92.25 618 ASN A C 1
ATOM 4745 O O . ASN A 1 618 ? 37.186 17.009 -20.169 1.00 92.25 618 ASN A O 1
ATOM 4749 N N . ARG A 1 619 ? 37.796 19.159 -19.894 1.00 92.25 619 ARG A N 1
ATOM 4750 C CA . ARG A 1 619 ? 36.506 19.610 -19.354 1.00 92.25 619 ARG A CA 1
ATOM 4751 C C . ARG A 1 619 ? 35.373 19.393 -20.357 1.00 92.25 619 ARG A C 1
ATOM 4753 O O . ARG A 1 619 ? 34.398 18.727 -20.017 1.00 92.25 619 ARG A O 1
ATOM 4760 N N . LEU A 1 620 ? 35.525 19.877 -21.591 1.00 92.81 620 LEU A N 1
ATOM 4761 C CA . LEU A 1 620 ? 34.509 19.708 -22.638 1.00 92.81 620 LEU A CA 1
ATOM 4762 C C . LEU A 1 620 ? 34.269 18.228 -22.973 1.00 92.81 620 LEU A C 1
ATOM 4764 O O . LEU A 1 620 ? 33.125 17.805 -23.088 1.00 92.81 620 LEU A O 1
ATOM 4768 N N . LEU A 1 621 ? 35.329 17.422 -23.078 1.00 92.50 621 LEU A N 1
ATOM 4769 C CA . LEU A 1 621 ? 35.217 15.991 -23.370 1.00 92.50 621 LEU A CA 1
ATOM 4770 C C . LEU A 1 621 ? 34.461 15.248 -22.263 1.00 92.50 621 LEU A C 1
ATOM 4772 O O . LEU A 1 621 ? 33.636 14.385 -22.552 1.00 92.50 621 LEU A O 1
ATOM 4776 N N . SER A 1 622 ? 34.736 15.583 -21.002 1.00 93.06 622 SER A N 1
ATOM 4777 C CA . SER A 1 622 ? 34.051 14.982 -19.857 1.00 93.06 622 SER A CA 1
ATOM 4778 C C . SER A 1 622 ? 32.553 15.317 -19.835 1.00 93.06 622 SER A C 1
ATOM 4780 O O . SER A 1 622 ? 31.730 14.443 -19.577 1.00 93.06 622 SER A O 1
ATOM 4782 N N . GLU A 1 623 ? 32.184 16.547 -20.202 1.00 94.06 623 GLU A N 1
ATOM 4783 C CA . GLU A 1 623 ? 30.788 16.976 -20.310 1.00 94.06 623 GLU A CA 1
ATOM 4784 C C . GLU A 1 623 ? 30.060 16.261 -21.457 1.00 94.06 623 GLU A C 1
ATOM 4786 O O . GLU A 1 623 ? 28.936 15.800 -21.281 1.00 94.06 623 GLU A O 1
ATOM 4791 N N . GLU A 1 624 ? 30.708 16.106 -22.618 1.00 94.50 624 GLU A N 1
ATOM 4792 C CA . GLU A 1 624 ? 30.119 15.379 -23.750 1.00 94.50 624 GLU A CA 1
ATOM 4793 C C . GLU A 1 624 ? 29.933 13.885 -23.457 1.00 94.50 624 GLU A C 1
ATOM 4795 O O . GLU A 1 624 ? 28.988 13.279 -23.952 1.00 94.50 624 GLU A O 1
ATOM 4800 N N . ARG A 1 625 ? 30.783 13.279 -22.620 1.00 93.38 625 ARG A N 1
ATOM 4801 C CA . ARG A 1 625 ? 30.586 11.898 -22.143 1.00 93.38 625 ARG A CA 1
ATOM 4802 C C . ARG A 1 625 ? 29.380 11.778 -21.215 1.00 93.38 625 ARG A C 1
ATOM 4804 O O . ARG A 1 625 ? 28.574 10.870 -21.397 1.00 93.38 625 ARG A O 1
ATOM 4811 N N . ALA A 1 626 ? 29.225 12.713 -20.276 1.00 93.88 626 ALA A N 1
ATOM 4812 C CA . ALA A 1 626 ? 28.043 12.769 -19.418 1.00 93.88 626 ALA A CA 1
ATOM 4813 C C . ALA A 1 626 ? 26.761 12.973 -20.243 1.00 93.88 626 ALA A C 1
ATOM 4815 O O . ALA A 1 626 ? 25.767 12.288 -20.022 1.00 93.88 626 ALA A O 1
ATOM 4816 N N . ARG A 1 627 ? 26.804 13.851 -21.254 1.00 94.75 627 ARG A N 1
ATOM 4817 C CA . ARG A 1 627 ? 25.691 14.086 -22.185 1.00 94.75 627 ARG A CA 1
ATOM 4818 C C . ARG A 1 627 ? 25.366 12.867 -23.045 1.00 94.75 627 ARG A C 1
ATOM 4820 O O . ARG A 1 627 ? 24.193 12.567 -23.232 1.00 94.75 627 ARG A O 1
ATOM 4827 N N . ALA A 1 628 ? 26.371 12.148 -23.541 1.00 94.31 628 ALA A N 1
ATOM 4828 C CA . ALA A 1 628 ? 26.149 10.926 -24.308 1.00 94.31 628 ALA A CA 1
ATOM 4829 C C . ALA A 1 628 ? 25.461 9.836 -23.470 1.00 94.31 628 ALA A C 1
ATOM 4831 O O . ALA A 1 628 ? 24.555 9.177 -23.975 1.00 94.31 628 ALA A O 1
ATOM 4832 N N . MET A 1 629 ? 25.846 9.681 -22.199 1.00 93.31 629 MET A N 1
ATOM 4833 C CA . MET A 1 629 ? 25.205 8.747 -21.270 1.00 93.31 629 MET A CA 1
ATOM 4834 C C . MET A 1 629 ? 23.785 9.182 -20.890 1.00 93.31 629 MET A C 1
ATOM 4836 O O . MET A 1 629 ? 22.872 8.366 -20.926 1.00 93.31 629 MET A O 1
ATOM 4840 N N . ALA A 1 630 ? 23.583 10.467 -20.596 1.00 94.19 630 ALA A N 1
ATOM 4841 C CA . ALA A 1 630 ? 22.264 11.047 -20.354 1.00 94.19 630 ALA A CA 1
ATOM 4842 C C . ALA A 1 630 ? 21.295 10.795 -21.518 1.00 94.19 630 ALA A C 1
ATOM 4844 O O . ALA A 1 630 ? 20.174 10.349 -21.304 1.00 94.19 630 ALA A O 1
ATOM 4845 N N . ALA A 1 631 ? 21.755 11.030 -22.750 1.00 94.69 631 ALA A N 1
ATOM 4846 C CA . ALA A 1 631 ? 20.979 10.759 -23.953 1.00 94.69 631 ALA A CA 1
ATOM 4847 C C . ALA A 1 631 ? 20.644 9.269 -24.107 1.00 94.69 631 ALA A C 1
ATOM 4849 O O . ALA A 1 631 ? 19.557 8.941 -24.564 1.00 94.69 631 ALA A O 1
ATOM 4850 N N . PHE A 1 632 ? 21.544 8.372 -23.696 1.00 93.44 632 PHE A N 1
ATOM 4851 C CA . PHE A 1 632 ? 21.280 6.935 -23.703 1.00 93.44 632 PHE A CA 1
ATOM 4852 C C . PHE A 1 632 ? 20.207 6.542 -22.675 1.00 93.44 632 PHE A C 1
ATOM 4854 O O . PHE A 1 632 ? 19.277 5.831 -23.022 1.00 93.44 632 PHE A O 1
ATOM 4861 N N . LEU A 1 633 ? 20.273 7.068 -21.445 1.00 92.81 633 LEU A N 1
ATOM 4862 C CA . LEU A 1 633 ? 19.265 6.818 -20.399 1.00 92.81 633 LEU A CA 1
ATOM 4863 C C . LEU A 1 633 ? 17.866 7.351 -20.750 1.00 92.81 633 LEU A C 1
ATOM 4865 O O . LEU A 1 633 ? 16.901 6.956 -20.110 1.00 92.81 633 LEU A O 1
ATOM 4869 N N . GLN A 1 634 ? 17.750 8.264 -21.716 1.00 93.06 634 GLN A N 1
ATOM 4870 C CA . GLN A 1 634 ? 16.491 8.911 -22.106 1.00 93.06 634 GLN A CA 1
ATOM 4871 C C . GLN A 1 634 ? 16.030 8.556 -23.527 1.00 93.06 634 GLN A C 1
ATOM 4873 O O . GLN A 1 634 ? 15.107 9.194 -24.033 1.00 93.06 634 GLN A O 1
ATOM 4878 N N . ASP A 1 635 ? 16.687 7.605 -24.200 1.00 92.25 635 ASP A N 1
ATOM 4879 C CA . ASP A 1 635 ? 16.447 7.285 -25.616 1.00 92.25 635 ASP A CA 1
ATOM 4880 C C . ASP A 1 635 ? 16.508 8.511 -26.562 1.00 92.25 635 ASP A C 1
ATOM 4882 O O . ASP A 1 635 ? 15.863 8.565 -27.616 1.00 92.25 635 ASP A O 1
ATOM 4886 N N . ASP A 1 636 ? 17.331 9.516 -26.234 1.00 94.06 636 ASP A N 1
ATOM 4887 C CA . ASP A 1 636 ? 17.539 10.710 -27.061 1.00 94.06 636 ASP A CA 1
ATOM 4888 C C . ASP A 1 636 ? 18.525 10.435 -28.209 1.00 94.06 636 ASP A C 1
ATOM 4890 O O . ASP A 1 636 ? 19.688 10.866 -28.236 1.00 94.06 636 ASP A O 1
ATOM 4894 N N . ALA A 1 637 ? 18.021 9.734 -29.223 1.00 94.06 637 ALA A N 1
ATOM 4895 C CA . ALA A 1 637 ? 18.767 9.426 -30.436 1.00 94.06 637 ALA A CA 1
ATOM 4896 C C . ALA A 1 637 ? 19.253 10.683 -31.182 1.00 94.06 637 ALA A C 1
ATOM 4898 O O . ALA A 1 637 ? 20.303 10.649 -31.831 1.00 94.06 637 ALA A O 1
ATOM 4899 N N . ALA A 1 638 ? 18.537 11.809 -31.081 1.00 93.88 638 ALA A N 1
ATOM 4900 C CA . ALA A 1 638 ? 18.871 13.030 -31.811 1.00 93.88 638 ALA A CA 1
ATOM 4901 C C . ALA A 1 638 ? 20.215 13.623 -31.358 1.00 93.88 638 ALA A C 1
ATOM 4903 O O . ALA A 1 638 ? 20.987 14.116 -32.195 1.00 93.88 638 ALA A O 1
ATOM 4904 N N . THR A 1 639 ? 20.525 13.525 -30.061 1.00 94.31 639 THR A N 1
ATOM 4905 C CA . THR A 1 639 ? 21.831 13.917 -29.514 1.00 94.31 639 THR A CA 1
ATOM 4906 C C . THR A 1 639 ? 22.959 13.061 -30.099 1.00 94.31 639 THR A C 1
ATOM 4908 O O . THR A 1 639 ? 23.941 13.603 -30.615 1.00 94.31 639 THR A O 1
ATOM 4911 N N . TRP A 1 640 ? 22.806 11.732 -30.126 1.00 95.38 640 TRP A N 1
ATOM 4912 C CA . TRP A 1 640 ? 23.808 10.816 -30.695 1.00 95.38 640 TRP A CA 1
ATOM 4913 C C . TRP A 1 640 ? 24.007 11.012 -32.204 1.00 95.38 640 TRP A C 1
ATOM 4915 O O . TRP A 1 640 ? 25.135 10.992 -32.706 1.00 95.38 640 TRP A O 1
ATOM 4925 N N . GLU A 1 641 ? 22.938 11.297 -32.949 1.00 93.88 641 GLU A N 1
ATOM 4926 C CA . GLU A 1 641 ? 23.038 11.651 -34.366 1.00 93.88 641 GLU A CA 1
ATOM 4927 C C . GLU A 1 641 ? 23.872 12.922 -34.613 1.00 93.88 641 GLU A C 1
ATOM 4929 O O . GLU A 1 641 ? 24.569 13.017 -35.630 1.00 93.88 641 GLU A O 1
ATOM 4934 N N . GLY A 1 642 ? 23.836 13.895 -33.695 1.00 93.62 642 GLY A N 1
ATOM 4935 C CA . GLY A 1 642 ? 24.676 15.097 -33.752 1.00 93.62 642 GLY A CA 1
ATOM 4936 C C . GLY A 1 642 ? 26.169 14.781 -33.709 1.00 93.62 642 GLY A C 1
ATOM 4937 O O . GLY A 1 642 ? 26.964 15.375 -34.447 1.00 93.62 642 GLY A O 1
ATOM 4938 N N . TYR A 1 643 ? 26.568 13.765 -32.945 1.00 94.81 643 TYR A N 1
ATOM 4939 C CA . TYR A 1 643 ? 27.964 13.336 -32.857 1.00 94.81 643 TYR A CA 1
ATOM 4940 C C . TYR A 1 643 ? 28.485 12.698 -34.152 1.00 94.81 643 TYR A C 1
ATOM 4942 O O . TYR A 1 643 ? 29.645 12.914 -34.521 1.00 94.81 643 TYR A O 1
ATOM 4950 N N . PHE A 1 644 ? 27.623 12.034 -34.928 1.00 93.69 644 PHE A N 1
ATOM 4951 C CA . PHE A 1 644 ? 27.945 11.602 -36.296 1.00 93.69 644 PHE A CA 1
ATOM 4952 C C . PHE A 1 644 ? 28.080 12.766 -37.287 1.00 93.69 644 PHE A C 1
ATOM 4954 O O . PHE A 1 644 ? 28.775 12.642 -38.299 1.00 93.69 644 PHE A O 1
ATOM 4961 N N . ARG A 1 645 ? 27.430 13.905 -37.018 1.00 93.00 645 ARG A N 1
ATOM 4962 C CA . ARG A 1 645 ? 27.566 15.141 -37.810 1.00 93.00 645 ARG A CA 1
ATOM 4963 C C . ARG A 1 645 ? 28.761 15.999 -37.379 1.00 93.00 645 ARG A C 1
ATOM 4965 O O . ARG A 1 645 ? 29.061 16.987 -38.048 1.00 93.00 645 ARG A O 1
ATOM 4972 N N . GLY A 1 646 ? 29.475 15.598 -36.323 1.00 89.19 646 GLY A N 1
ATOM 4973 C CA . GLY A 1 646 ? 30.617 16.330 -35.777 1.00 89.19 646 GLY A CA 1
ATOM 4974 C C . GLY A 1 646 ? 30.213 17.570 -34.976 1.00 89.19 646 GLY A C 1
ATOM 4975 O O . GLY A 1 646 ? 30.952 18.549 -34.974 1.00 89.19 646 GLY A O 1
ATOM 4976 N N . GLU A 1 647 ? 29.040 17.545 -34.337 1.00 90.38 647 GLU A N 1
ATOM 4977 C CA . GLU A 1 647 ? 28.497 18.665 -33.550 1.00 90.38 647 GLU A CA 1
ATOM 4978 C C . GLU A 1 647 ? 29.029 18.714 -32.103 1.00 90.38 647 GLU A C 1
ATOM 4980 O O . GLU A 1 647 ? 28.764 19.688 -31.403 1.00 90.38 647 GLU A O 1
ATOM 4985 N N . ALA A 1 648 ? 29.804 17.712 -31.666 1.00 87.75 648 ALA A N 1
ATOM 4986 C CA . ALA A 1 648 ? 30.408 17.676 -30.330 1.00 87.75 648 ALA A CA 1
ATOM 4987 C C . ALA A 1 648 ? 31.376 18.850 -30.103 1.00 87.75 648 ALA A C 1
ATOM 4989 O O . ALA A 1 648 ? 32.188 19.174 -30.977 1.00 87.75 648 ALA A O 1
ATOM 4990 N N . ALA A 1 649 ? 31.361 19.437 -28.903 1.00 86.44 649 ALA A N 1
ATOM 4991 C CA . ALA A 1 649 ? 32.318 20.473 -28.515 1.00 86.44 649 ALA A CA 1
ATOM 4992 C C . ALA A 1 649 ? 33.747 19.924 -28.330 1.00 86.44 649 ALA A C 1
ATOM 4994 O O . ALA A 1 649 ? 34.721 20.655 -28.524 1.00 86.44 649 ALA A O 1
ATOM 4995 N N . ALA A 1 650 ? 33.877 18.642 -27.980 1.00 88.38 650 ALA A N 1
ATOM 4996 C CA . ALA A 1 650 ? 35.138 17.918 -27.858 1.00 88.38 650 ALA A CA 1
ATOM 4997 C C . ALA A 1 650 ? 34.945 16.418 -28.136 1.00 88.38 650 ALA A C 1
ATOM 4999 O O . ALA A 1 650 ? 33.832 15.900 -28.101 1.00 88.38 650 ALA A O 1
ATOM 5000 N N . GLY A 1 651 ? 36.048 15.716 -28.404 1.00 86.50 651 GLY A N 1
ATOM 5001 C CA . GLY A 1 651 ? 36.038 14.315 -28.820 1.00 86.50 651 GLY A CA 1
ATOM 5002 C C . GLY A 1 651 ? 36.059 14.141 -30.339 1.00 86.50 651 GLY A C 1
ATOM 5003 O O . GLY A 1 651 ? 35.733 15.034 -31.121 1.00 86.50 651 GLY A O 1
ATOM 5004 N N . ALA A 1 652 ? 36.508 12.972 -30.782 1.00 86.88 652 ALA A N 1
ATOM 5005 C CA . ALA A 1 652 ? 36.547 12.627 -32.191 1.00 86.88 652 ALA A CA 1
ATOM 5006 C C . ALA A 1 652 ? 35.140 12.295 -32.707 1.00 86.88 652 ALA A C 1
ATOM 5008 O O . ALA A 1 652 ? 34.436 11.476 -32.117 1.00 86.88 652 ALA A O 1
ATOM 5009 N N . ALA A 1 653 ? 34.778 12.878 -33.854 1.00 88.56 653 ALA A N 1
ATOM 5010 C CA . ALA A 1 653 ? 33.500 12.633 -34.521 1.00 88.56 653 ALA A CA 1
ATOM 5011 C C . ALA A 1 653 ? 33.237 11.134 -34.730 1.00 88.56 653 ALA A C 1
ATOM 5013 O O . ALA A 1 653 ? 34.171 10.346 -34.947 1.00 88.56 653 ALA A O 1
ATOM 5014 N N . TRP A 1 654 ? 31.965 10.754 -34.653 1.00 95.06 654 TRP A N 1
ATOM 5015 C CA . TRP A 1 654 ? 31.540 9.370 -34.820 1.00 95.06 654 TRP A CA 1
ATOM 5016 C C . TRP A 1 654 ? 31.407 9.016 -36.304 1.00 95.06 654 TRP A C 1
ATOM 5018 O O . TRP A 1 654 ? 31.195 9.876 -37.164 1.00 95.06 654 TRP A O 1
ATOM 5028 N N . GLY A 1 655 ? 31.548 7.737 -36.625 1.00 94.56 655 GLY A N 1
ATOM 5029 C CA . GLY A 1 655 ? 31.468 7.226 -37.982 1.00 94.56 655 GLY A CA 1
ATOM 5030 C C . GLY A 1 655 ? 31.421 5.705 -38.008 1.00 94.56 655 GLY A C 1
ATOM 5031 O O . GLY A 1 655 ? 30.768 5.074 -37.188 1.00 94.56 655 GLY A O 1
ATOM 5032 N N . THR A 1 656 ? 32.138 5.107 -38.956 1.00 96.00 656 THR A N 1
ATOM 5033 C CA . THR A 1 656 ? 32.096 3.659 -39.200 1.00 96.00 656 THR A CA 1
ATOM 5034 C C . THR A 1 656 ? 32.438 2.814 -37.974 1.00 96.00 656 THR A C 1
ATOM 5036 O O . THR A 1 656 ? 31.946 1.701 -37.850 1.00 96.00 656 THR A O 1
ATOM 5039 N N . ARG A 1 657 ? 33.288 3.323 -37.077 1.00 95.38 657 ARG A N 1
ATOM 5040 C CA . ARG A 1 657 ? 33.699 2.596 -35.873 1.00 95.38 657 ARG A CA 1
ATOM 5041 C C . ARG A 1 657 ? 32.529 2.406 -34.911 1.00 95.38 657 ARG A C 1
ATOM 5043 O O . ARG A 1 657 ? 32.295 1.303 -34.441 1.00 95.38 657 ARG A O 1
ATOM 5050 N N . GLU A 1 658 ? 31.776 3.469 -34.671 1.00 96.75 658 GLU A N 1
ATOM 5051 C CA . GLU A 1 658 ? 30.571 3.446 -33.846 1.00 96.75 658 GLU A CA 1
ATOM 5052 C C . GLU A 1 658 ? 29.443 2.659 -34.529 1.00 96.75 658 GLU A C 1
ATOM 5054 O O . GLU A 1 658 ? 28.751 1.892 -33.867 1.00 96.75 658 GLU A O 1
ATOM 5059 N N . ASP A 1 659 ? 29.321 2.744 -35.863 1.00 97.50 659 ASP A N 1
ATOM 5060 C CA . ASP A 1 659 ? 28.400 1.880 -36.617 1.00 97.50 659 ASP A CA 1
ATOM 5061 C C . ASP A 1 659 ? 28.729 0.385 -36.396 1.00 97.50 659 ASP A C 1
ATOM 5063 O O . ASP A 1 659 ? 27.826 -0.420 -36.190 1.00 97.50 659 ASP A O 1
ATOM 5067 N N . GLN A 1 660 ? 30.016 0.009 -36.412 1.00 97.38 660 GLN A N 1
ATOM 5068 C CA . GLN A 1 660 ? 30.470 -1.366 -36.164 1.00 97.38 660 GLN A CA 1
ATOM 5069 C C . GLN A 1 660 ? 30.162 -1.835 -34.736 1.00 97.38 660 GLN A C 1
ATOM 5071 O O . GLN A 1 660 ? 29.711 -2.966 -34.589 1.00 97.38 660 GLN A O 1
ATOM 5076 N N . TYR A 1 661 ? 30.354 -0.988 -33.714 1.00 95.44 661 TYR A N 1
ATOM 5077 C CA . TYR A 1 661 ? 29.978 -1.317 -32.331 1.00 95.44 661 TYR A CA 1
ATOM 5078 C C . TYR A 1 661 ? 28.471 -1.570 -32.190 1.00 95.44 661 TYR A C 1
ATOM 5080 O O . TYR A 1 661 ? 28.066 -2.555 -31.577 1.00 95.44 661 TYR A O 1
ATOM 5088 N N . MET A 1 662 ? 27.627 -0.724 -32.792 1.00 96.31 662 MET A N 1
ATOM 5089 C CA . MET A 1 662 ? 26.176 -0.931 -32.726 1.00 96.31 662 MET A CA 1
ATOM 5090 C C . MET A 1 662 ? 25.753 -2.216 -33.443 1.00 96.31 662 MET A C 1
ATOM 5092 O O . MET A 1 662 ? 24.956 -2.993 -32.923 1.00 96.31 662 MET A O 1
ATOM 5096 N N . LEU A 1 663 ? 26.326 -2.480 -34.619 1.00 96.56 663 LEU A N 1
ATOM 5097 C CA . LEU A 1 663 ? 26.043 -3.687 -35.397 1.00 96.56 663 LEU A CA 1
ATOM 5098 C C . LEU A 1 663 ? 26.631 -4.966 -34.783 1.00 96.56 663 LEU A C 1
ATOM 5100 O O . LEU A 1 663 ? 26.206 -6.051 -35.167 1.00 96.56 663 LEU A O 1
ATOM 5104 N N . SER A 1 664 ? 27.611 -4.873 -33.879 1.00 94.50 664 SER A N 1
ATOM 5105 C CA . SER A 1 664 ? 28.124 -6.047 -33.161 1.00 94.50 664 SER A CA 1
ATOM 5106 C C . SER A 1 664 ? 27.258 -6.463 -31.980 1.00 94.50 664 SER A C 1
ATOM 5108 O O . SER A 1 664 ? 27.378 -7.592 -31.523 1.00 94.50 664 SER A O 1
ATOM 5110 N N . VAL A 1 665 ? 26.408 -5.559 -31.491 1.00 90.19 665 VAL A N 1
ATOM 5111 C CA . VAL A 1 665 ? 25.414 -5.856 -30.452 1.00 90.19 665 VAL A CA 1
ATOM 5112 C C . VAL A 1 665 ? 24.111 -6.309 -31.092 1.00 90.19 665 VAL A C 1
ATOM 5114 O O . VAL A 1 665 ? 23.579 -7.356 -30.750 1.00 90.19 665 VAL A O 1
ATOM 5117 N N . LEU A 1 666 ? 23.605 -5.524 -32.043 1.00 91.50 666 LEU A N 1
ATOM 5118 C CA . LEU A 1 666 ? 22.322 -5.796 -32.672 1.00 91.50 666 LEU A CA 1
ATOM 5119 C C . LEU A 1 666 ? 22.386 -7.075 -33.513 1.00 91.50 666 LEU A C 1
ATOM 5121 O O . LEU A 1 666 ? 23.318 -7.267 -34.300 1.00 91.50 666 LEU A O 1
ATOM 5125 N N . SER A 1 667 ? 21.365 -7.914 -33.379 1.00 90.44 667 SER A N 1
ATOM 5126 C CA . SER A 1 667 ? 21.277 -9.236 -33.996 1.00 90.44 667 SER A CA 1
ATOM 5127 C C . SER A 1 667 ? 19.950 -9.448 -34.731 1.00 90.44 667 SER A C 1
ATOM 5129 O O . SER A 1 667 ? 18.951 -8.767 -34.498 1.00 90.44 667 SER A O 1
ATOM 5131 N N . ASP A 1 668 ? 19.959 -10.397 -35.665 1.00 86.31 668 ASP A N 1
ATOM 5132 C CA . ASP A 1 668 ? 18.757 -11.058 -36.177 1.00 86.31 668 ASP A CA 1
ATOM 5133 C C . ASP A 1 668 ? 18.797 -12.549 -35.772 1.00 86.31 668 ASP A C 1
ATOM 5135 O O . ASP A 1 668 ? 19.636 -12.956 -34.965 1.00 86.31 668 ASP A O 1
ATOM 5139 N N . ALA A 1 669 ? 17.917 -13.379 -36.338 1.00 77.69 669 ALA A N 1
ATOM 5140 C CA . ALA A 1 669 ? 17.871 -14.817 -36.050 1.00 77.69 669 ALA A CA 1
ATOM 5141 C C . ALA A 1 669 ? 19.183 -15.579 -36.359 1.00 77.69 669 ALA A C 1
ATOM 5143 O O . ALA A 1 669 ? 19.377 -16.684 -35.860 1.00 77.69 669 ALA A O 1
ATOM 5144 N N . ASP A 1 670 ? 20.082 -15.008 -37.169 1.00 80.81 670 ASP A N 1
ATOM 5145 C CA . ASP A 1 670 ? 21.386 -15.581 -37.516 1.00 80.81 670 ASP A CA 1
ATOM 5146 C C . ASP A 1 670 ? 22.532 -15.026 -36.633 1.00 80.81 670 ASP A C 1
ATOM 5148 O O . ASP A 1 670 ? 23.712 -15.263 -36.917 1.00 80.81 670 ASP A O 1
ATOM 5152 N N . GLY A 1 671 ? 22.212 -14.270 -35.576 1.00 83.75 671 GLY A N 1
ATOM 5153 C CA . GLY A 1 671 ? 23.166 -13.658 -34.647 1.00 83.75 671 GLY A CA 1
ATOM 5154 C C . GLY A 1 671 ? 23.548 -12.213 -35.010 1.00 83.75 671 GLY A C 1
ATOM 5155 O O . GLY A 1 671 ? 22.896 -11.588 -35.857 1.00 83.75 671 GLY A O 1
ATOM 5156 N N . PRO A 1 672 ? 24.608 -11.650 -34.388 1.00 92.25 672 PRO A N 1
ATOM 5157 C CA . PRO A 1 672 ? 24.992 -10.249 -34.564 1.00 92.25 672 PRO A CA 1
ATOM 5158 C C . PRO A 1 672 ? 25.171 -9.836 -36.029 1.00 92.25 672 PRO A C 1
ATOM 5160 O O . PRO A 1 672 ? 25.678 -10.600 -36.865 1.00 92.25 672 PRO A O 1
ATOM 5163 N N . PHE A 1 673 ? 24.795 -8.600 -36.365 1.00 92.94 673 PHE A N 1
ATOM 5164 C CA . PHE A 1 673 ? 24.940 -8.094 -37.731 1.00 92.94 673 PHE A CA 1
ATOM 5165 C C . PHE A 1 673 ? 26.410 -8.025 -38.158 1.00 92.94 673 PHE A C 1
ATOM 5167 O O . PHE A 1 673 ? 26.717 -8.313 -39.321 1.00 92.94 673 PHE A O 1
ATOM 5174 N N . TYR A 1 674 ? 27.314 -7.689 -37.232 1.00 94.38 674 TYR A N 1
ATOM 5175 C CA . TYR A 1 674 ? 28.750 -7.561 -37.463 1.00 94.38 674 TYR A CA 1
ATOM 5176 C C . TYR A 1 674 ? 29.584 -8.372 -36.461 1.00 94.38 674 TYR A C 1
ATOM 5178 O O . TYR A 1 674 ? 29.604 -8.082 -35.274 1.00 94.38 674 TYR A O 1
ATOM 5186 N N . THR A 1 675 ? 30.356 -9.341 -36.958 1.00 92.31 675 THR A N 1
ATOM 5187 C CA . THR A 1 675 ? 31.272 -10.178 -36.152 1.00 92.31 675 THR A CA 1
ATOM 5188 C C . THR A 1 675 ? 32.752 -9.955 -36.498 1.00 92.31 675 THR A C 1
ATOM 5190 O O . THR A 1 675 ? 33.622 -10.741 -36.119 1.00 92.31 675 THR A O 1
ATOM 5193 N N . GLY A 1 676 ? 33.050 -8.921 -37.293 1.00 89.31 676 GLY A N 1
ATOM 5194 C CA . GLY A 1 676 ? 34.406 -8.593 -37.736 1.00 89.31 676 GLY A CA 1
ATOM 5195 C C . GLY A 1 676 ? 35.188 -7.757 -36.721 1.00 89.31 676 GLY A C 1
ATOM 5196 O O . GLY A 1 676 ? 34.664 -7.342 -35.692 1.00 89.31 676 GLY A O 1
ATOM 5197 N N . GLU A 1 677 ? 36.448 -7.449 -37.039 1.00 91.94 677 GLU A N 1
ATOM 5198 C CA . GLU A 1 677 ? 37.240 -6.522 -36.222 1.00 91.94 677 GLU A CA 1
ATOM 5199 C C . GLU A 1 677 ? 36.620 -5.117 -36.242 1.00 91.94 677 GLU A C 1
ATOM 5201 O O . GLU A 1 677 ? 36.262 -4.591 -37.300 1.00 91.94 677 GLU A O 1
ATOM 5206 N N . ILE A 1 678 ? 36.512 -4.489 -35.071 1.00 93.00 678 ILE A N 1
ATOM 5207 C CA . ILE A 1 678 ? 36.064 -3.100 -34.943 1.00 93.00 678 ILE A CA 1
ATOM 5208 C C . ILE A 1 678 ? 37.274 -2.205 -35.209 1.00 93.00 678 ILE A C 1
ATOM 5210 O O . ILE A 1 678 ? 38.058 -1.882 -34.314 1.00 93.00 678 ILE A O 1
ATOM 5214 N N . ASP A 1 679 ? 37.466 -1.841 -36.475 1.00 91.69 679 ASP A N 1
ATOM 5215 C CA . ASP A 1 679 ? 38.641 -1.132 -36.999 1.00 91.69 679 ASP A CA 1
ATOM 5216 C C . ASP A 1 679 ? 38.319 0.286 -37.512 1.00 91.69 679 ASP A C 1
ATOM 5218 O O . ASP A 1 679 ? 39.221 1.081 -37.783 1.00 91.69 679 ASP A O 1
ATOM 5222 N N . GLY A 1 680 ? 37.033 0.636 -37.606 1.00 92.62 680 GLY A N 1
ATOM 5223 C CA . GLY A 1 680 ? 36.546 1.887 -38.181 1.00 92.62 680 GLY A CA 1
ATOM 5224 C C . GLY A 1 680 ? 36.677 1.978 -39.703 1.00 92.62 680 GLY A C 1
ATOM 5225 O O . GLY A 1 680 ? 36.508 3.065 -40.263 1.00 92.62 680 GLY A O 1
ATOM 5226 N N . LEU A 1 681 ? 36.981 0.877 -40.397 1.00 92.00 681 LEU A N 1
ATOM 5227 C CA . LEU A 1 681 ? 37.139 0.840 -41.847 1.00 92.00 681 LEU A CA 1
ATOM 5228 C C . LEU A 1 681 ? 35.857 0.337 -42.526 1.00 92.00 681 LEU A C 1
ATOM 5230 O O . LEU A 1 681 ? 35.273 -0.688 -42.185 1.00 92.00 681 LEU A O 1
ATOM 5234 N N . GLY A 1 682 ? 35.411 1.069 -43.551 1.00 85.31 682 GLY A N 1
ATOM 5235 C CA . GLY A 1 682 ? 34.227 0.718 -44.343 1.00 85.31 682 GLY A CA 1
ATOM 5236 C C . GLY A 1 682 ? 34.515 -0.395 -45.351 1.00 85.31 682 GLY A C 1
ATOM 5237 O O . GLY A 1 682 ? 34.642 -0.124 -46.545 1.00 85.31 682 GLY A O 1
ATOM 5238 N N . GLY A 1 683 ? 34.677 -1.630 -44.873 1.00 89.88 683 GLY A N 1
ATOM 5239 C CA . GLY A 1 683 ? 34.962 -2.805 -45.699 1.00 89.88 683 GLY A CA 1
ATOM 5240 C C . GLY A 1 683 ? 33.712 -3.552 -46.196 1.00 89.88 683 GLY A C 1
ATOM 5241 O O . GLY A 1 683 ? 32.585 -3.222 -45.816 1.00 89.88 683 GLY A O 1
ATOM 5242 N N . PRO A 1 684 ? 33.894 -4.609 -47.016 1.00 92.38 684 PRO A N 1
ATOM 5243 C CA . PRO A 1 684 ? 32.795 -5.471 -47.459 1.00 92.38 684 PRO A CA 1
ATOM 5244 C C . PRO A 1 684 ? 32.026 -6.122 -46.302 1.00 92.38 684 PRO A C 1
ATOM 5246 O O . PRO A 1 684 ? 30.814 -6.282 -46.406 1.00 92.38 684 PRO A O 1
ATOM 5249 N N . GLY A 1 685 ? 32.712 -6.458 -45.201 1.00 93.00 685 GLY A N 1
ATOM 5250 C CA . GLY A 1 685 ? 32.083 -6.988 -43.986 1.00 93.00 685 GLY A CA 1
ATOM 5251 C C . GLY A 1 685 ? 31.114 -5.984 -43.362 1.00 93.00 685 GLY A C 1
ATOM 5252 O O . GLY A 1 685 ? 29.941 -6.298 -43.194 1.00 93.00 685 GLY A O 1
ATOM 5253 N N . THR A 1 686 ? 31.569 -4.748 -43.135 1.00 95.50 686 THR A N 1
ATOM 5254 C CA . THR A 1 686 ? 30.733 -3.655 -42.612 1.00 95.50 686 THR A CA 1
ATOM 5255 C C . THR A 1 686 ? 29.553 -3.357 -43.534 1.00 95.50 686 THR A C 1
ATOM 5257 O O . THR A 1 686 ? 28.424 -3.252 -43.074 1.00 95.50 686 THR A O 1
ATOM 5260 N N . SER A 1 687 ? 29.785 -3.293 -44.850 1.00 96.44 687 SER A N 1
ATOM 5261 C CA . SER A 1 687 ? 28.712 -3.030 -45.826 1.00 96.44 687 SER A CA 1
ATOM 5262 C C . SER A 1 687 ? 27.648 -4.136 -45.805 1.00 96.44 687 SER A C 1
ATOM 5264 O O . SER A 1 687 ? 26.457 -3.850 -45.841 1.00 96.44 687 SER A O 1
ATOM 5266 N N . SER A 1 688 ? 28.070 -5.399 -45.680 1.00 96.56 688 SER A N 1
ATOM 5267 C CA . SER A 1 688 ? 27.156 -6.548 -45.600 1.00 96.56 688 SER A CA 1
ATOM 5268 C C . SER A 1 688 ? 26.339 -6.551 -44.303 1.00 96.56 688 SER A C 1
ATOM 5270 O O . SER A 1 688 ? 25.148 -6.854 -44.336 1.00 96.56 688 SER A O 1
ATOM 5272 N N . ALA A 1 689 ? 26.956 -6.182 -43.175 1.00 97.44 689 ALA A N 1
ATOM 5273 C CA . ALA A 1 689 ? 26.272 -6.025 -41.891 1.00 97.44 689 ALA A CA 1
ATOM 5274 C C . ALA A 1 689 ? 25.201 -4.928 -41.950 1.00 97.44 689 ALA A C 1
ATOM 5276 O O . ALA A 1 689 ? 24.071 -5.135 -41.516 1.00 97.44 689 ALA A O 1
ATOM 5277 N N . VAL A 1 690 ? 25.525 -3.790 -42.573 1.00 98.12 690 VAL A N 1
ATOM 5278 C CA . VAL A 1 690 ? 24.575 -2.690 -42.778 1.00 98.12 690 VAL A CA 1
ATOM 5279 C C . VAL A 1 690 ? 23.410 -3.119 -43.668 1.00 98.12 690 VAL A C 1
ATOM 5281 O O . VAL A 1 690 ? 22.266 -2.818 -43.346 1.00 98.12 690 VAL A O 1
ATOM 5284 N N . GLU A 1 691 ? 23.659 -3.855 -44.756 1.00 98.06 691 GLU A N 1
ATOM 5285 C CA . GLU A 1 691 ? 22.574 -4.384 -45.592 1.00 98.06 691 GLU A CA 1
ATOM 5286 C C . GLU A 1 691 ? 21.650 -5.335 -44.820 1.00 98.06 691 GLU A C 1
ATOM 5288 O O . GLU A 1 691 ? 20.437 -5.307 -45.034 1.00 98.06 691 GLU A O 1
ATOM 5293 N N . ARG A 1 692 ? 22.204 -6.191 -43.945 1.00 97.62 692 ARG A N 1
ATOM 5294 C CA . ARG A 1 692 ? 21.401 -7.068 -43.075 1.00 97.62 692 ARG A CA 1
ATOM 5295 C C . ARG A 1 692 ? 20.533 -6.244 -42.133 1.00 97.62 692 ARG A C 1
ATOM 5297 O O . ARG A 1 692 ? 19.318 -6.411 -42.159 1.00 97.62 692 ARG A O 1
ATOM 5304 N N . PHE A 1 693 ? 21.128 -5.290 -41.420 1.00 98.06 693 PHE A N 1
ATOM 5305 C CA . PHE A 1 693 ? 20.395 -4.383 -40.540 1.00 98.06 693 PHE A CA 1
ATOM 5306 C C . PHE A 1 693 ? 19.293 -3.607 -41.281 1.00 98.06 693 PHE A C 1
ATOM 5308 O O . PHE A 1 693 ? 18.174 -3.505 -40.790 1.00 98.06 693 PHE A O 1
ATOM 5315 N N . GLN A 1 694 ? 19.569 -3.087 -42.482 1.00 98.25 694 GLN A N 1
ATOM 5316 C CA . GLN A 1 694 ? 18.584 -2.357 -43.290 1.00 98.25 694 GLN A CA 1
ATOM 5317 C C . GLN A 1 694 ? 17.379 -3.235 -43.661 1.00 98.25 694 GLN A C 1
ATOM 5319 O O . GLN A 1 694 ? 16.245 -2.762 -43.605 1.00 98.25 694 GLN A O 1
ATOM 5324 N N . ARG A 1 695 ? 17.604 -4.505 -44.036 1.00 97.75 695 ARG A N 1
ATOM 5325 C CA . ARG A 1 695 ? 16.513 -5.460 -44.310 1.00 97.75 695 ARG A CA 1
ATOM 5326 C C . ARG A 1 695 ? 15.724 -5.759 -43.043 1.00 97.75 695 ARG A C 1
ATOM 5328 O O . ARG A 1 695 ? 14.513 -5.574 -43.052 1.00 97.75 695 ARG A O 1
ATOM 5335 N N . TRP A 1 696 ? 16.422 -6.119 -41.969 1.00 97.00 696 TRP A N 1
ATOM 5336 C CA . TRP A 1 696 ? 15.813 -6.406 -40.675 1.00 97.00 696 TRP A CA 1
ATOM 5337 C C . TRP A 1 696 ? 14.953 -5.234 -40.198 1.00 97.00 696 TRP A C 1
ATOM 5339 O O . TRP A 1 696 ? 13.774 -5.410 -39.940 1.00 97.00 696 TRP A O 1
ATOM 5349 N N . SER A 1 697 ? 15.481 -4.009 -40.210 1.00 96.00 697 SER A N 1
ATOM 5350 C CA . SER A 1 697 ? 14.742 -2.813 -39.798 1.00 96.00 697 SER A CA 1
ATOM 5351 C C . SER A 1 697 ? 13.501 -2.548 -40.663 1.00 96.00 697 SER A C 1
ATOM 5353 O O . SER A 1 697 ? 12.462 -2.161 -40.130 1.00 96.00 697 SER A O 1
ATOM 5355 N N . ASN A 1 698 ? 13.572 -2.767 -41.981 1.00 96.38 698 ASN A N 1
ATOM 5356 C CA . ASN A 1 698 ? 12.401 -2.630 -42.854 1.00 96.38 698 ASN A CA 1
ATOM 5357 C C . ASN A 1 698 ? 11.322 -3.676 -42.524 1.00 96.38 698 ASN A C 1
ATOM 5359 O O . ASN A 1 698 ? 10.132 -3.378 -42.602 1.00 96.38 698 ASN A O 1
ATOM 5363 N N . GLU A 1 699 ? 11.738 -4.898 -42.188 1.00 94.12 699 GLU A N 1
ATOM 5364 C CA . GLU A 1 699 ? 10.856 -6.041 -41.936 1.00 94.12 699 GLU A CA 1
ATOM 5365 C C . GLU A 1 699 ? 10.238 -6.008 -40.532 1.00 94.12 699 GLU A C 1
ATOM 5367 O O . GLU A 1 699 ? 9.035 -6.216 -40.401 1.00 94.12 699 GLU A O 1
ATOM 5372 N N . THR A 1 700 ? 11.029 -5.712 -39.499 1.00 89.56 700 THR A N 1
ATOM 5373 C CA . THR A 1 700 ? 10.621 -5.813 -38.086 1.00 89.56 700 THR A CA 1
ATOM 5374 C C . THR A 1 700 ? 10.233 -4.473 -37.471 1.00 89.56 700 THR A C 1
ATOM 5376 O O . THR A 1 700 ? 9.345 -4.420 -36.628 1.00 89.56 700 THR A O 1
ATOM 5379 N N . ARG A 1 701 ? 10.854 -3.368 -37.908 1.00 89.62 701 ARG A N 1
ATOM 5380 C CA . ARG A 1 701 ? 10.617 -2.014 -37.364 1.00 89.62 701 ARG A CA 1
ATOM 5381 C C . ARG A 1 701 ? 9.797 -1.123 -38.300 1.00 89.62 701 ARG A C 1
ATOM 5383 O O . ARG A 1 701 ? 9.610 0.057 -38.015 1.00 89.62 701 ARG A O 1
ATOM 5390 N N . GLY A 1 702 ? 9.331 -1.662 -39.431 1.00 89.31 702 GLY A N 1
ATOM 5391 C CA . GLY A 1 702 ? 8.487 -0.949 -40.396 1.00 89.31 702 GLY A CA 1
ATOM 5392 C C . GLY A 1 702 ? 9.166 0.245 -41.077 1.00 89.31 702 GLY A C 1
ATOM 5393 O O . GLY A 1 702 ? 8.482 1.175 -41.515 1.00 89.31 702 GLY A O 1
ATOM 5394 N N . SER A 1 703 ? 10.500 0.259 -41.150 1.00 93.12 703 SER A N 1
ATOM 5395 C CA . SER A 1 703 ? 11.245 1.349 -41.782 1.00 93.12 703 SER A CA 1
ATOM 5396 C C . SER A 1 703 ? 11.233 1.257 -43.322 1.00 93.12 703 SER A C 1
ATOM 5398 O O . SER A 1 703 ? 10.730 0.304 -43.919 1.00 93.12 703 SER A O 1
ATOM 5400 N N . ALA A 1 704 ? 11.724 2.306 -43.995 1.00 94.69 704 ALA A N 1
ATOM 5401 C CA . ALA A 1 704 ? 11.765 2.407 -45.461 1.00 94.69 704 ALA A CA 1
ATOM 5402 C C . ALA A 1 704 ? 13.182 2.721 -45.975 1.00 94.69 704 ALA A C 1
ATOM 5404 O O . ALA A 1 704 ? 13.395 3.621 -46.795 1.00 94.69 704 ALA A O 1
ATOM 5405 N N . LEU A 1 705 ? 14.171 2.005 -45.449 1.00 95.94 705 LEU A N 1
ATOM 5406 C CA . LEU A 1 705 ? 15.579 2.147 -45.794 1.00 95.94 705 LEU A CA 1
ATOM 5407 C C . LEU A 1 705 ? 15.892 1.534 -47.163 1.00 95.94 705 LEU A C 1
ATOM 5409 O O . LEU A 1 705 ? 15.424 0.448 -47.516 1.00 95.94 705 LEU A O 1
ATOM 5413 N N . ALA A 1 706 ? 16.748 2.215 -47.928 1.00 96.75 706 ALA A N 1
ATOM 5414 C CA . ALA A 1 706 ? 17.373 1.617 -49.099 1.00 96.75 706 ALA A CA 1
ATOM 5415 C C . ALA A 1 706 ? 18.395 0.572 -48.637 1.00 96.75 706 ALA A C 1
ATOM 5417 O O . ALA A 1 706 ? 19.268 0.893 -47.840 1.00 96.75 706 ALA A O 1
ATOM 5418 N N . VAL A 1 707 ? 18.298 -0.658 -49.145 1.00 97.38 707 VAL A N 1
ATOM 5419 C CA . VAL A 1 707 ? 19.259 -1.729 -48.840 1.00 97.38 707 VAL A CA 1
ATOM 5420 C C . VAL A 1 707 ? 20.481 -1.570 -49.748 1.00 97.38 707 VAL A C 1
ATOM 5422 O O . VAL A 1 707 ? 20.540 -2.151 -50.833 1.00 97.38 707 VAL A O 1
ATOM 5425 N N . ASP A 1 708 ? 21.406 -0.701 -49.350 1.00 96.31 708 ASP A N 1
ATOM 5426 C CA . ASP A 1 708 ? 22.573 -0.275 -50.135 1.00 96.31 708 ASP A CA 1
ATOM 5427 C C . ASP A 1 708 ? 23.918 -0.448 -49.408 1.00 96.31 708 ASP A C 1
ATOM 5429 O O . ASP A 1 708 ? 24.968 -0.140 -49.981 1.00 96.31 708 ASP A O 1
ATOM 5433 N N . GLY A 1 709 ? 23.891 -0.929 -48.161 1.00 95.75 709 GLY A N 1
ATOM 5434 C CA . GLY A 1 709 ? 25.083 -1.153 -47.343 1.00 95.75 709 GLY A CA 1
ATOM 5435 C C . GLY A 1 709 ? 25.747 0.128 -46.841 1.00 95.75 709 GLY A C 1
ATOM 5436 O O . GLY A 1 709 ? 26.875 0.078 -46.350 1.00 95.75 709 GLY A O 1
ATOM 5437 N N . ALA A 1 710 ? 25.081 1.282 -46.963 1.00 95.38 710 ALA A N 1
ATOM 5438 C CA . ALA A 1 710 ? 25.607 2.565 -46.522 1.00 95.38 710 ALA A CA 1
ATOM 5439 C C . ALA A 1 710 ? 25.033 2.990 -45.158 1.00 95.38 710 ALA A C 1
ATOM 5441 O O . ALA A 1 710 ? 23.827 3.192 -44.994 1.00 95.38 710 ALA A O 1
ATOM 5442 N N . SER A 1 711 ? 25.915 3.259 -44.190 1.00 92.44 711 SER A N 1
ATOM 5443 C CA . SER A 1 711 ? 25.575 3.858 -42.884 1.00 92.44 711 SER A CA 1
ATOM 5444 C C . SER A 1 711 ? 25.326 5.372 -42.983 1.00 92.44 711 SER A C 1
ATOM 5446 O O . SER A 1 711 ? 25.912 6.179 -42.264 1.00 92.44 711 SER A O 1
ATOM 5448 N N . GLY A 1 712 ? 24.512 5.794 -43.954 1.00 93.25 712 GLY A N 1
ATOM 5449 C CA . GLY A 1 712 ? 24.128 7.194 -44.125 1.00 93.25 712 GLY A CA 1
ATOM 5450 C C . GLY A 1 712 ? 23.167 7.681 -43.030 1.00 93.25 712 GLY A C 1
ATOM 5451 O O . GLY A 1 712 ? 22.713 6.883 -42.209 1.00 93.25 712 GLY A O 1
ATOM 5452 N N . PRO A 1 713 ? 22.793 8.975 -43.038 1.00 93.75 713 PRO A N 1
ATOM 5453 C CA . PRO A 1 713 ? 21.904 9.557 -42.028 1.00 93.75 713 PRO A CA 1
ATOM 5454 C C . PRO A 1 713 ? 20.589 8.791 -41.839 1.00 93.75 713 PRO A C 1
ATOM 5456 O O . PRO A 1 713 ? 20.174 8.579 -40.711 1.00 93.75 713 PRO A O 1
ATOM 5459 N N . ASN A 1 714 ? 19.979 8.305 -42.926 1.00 95.25 714 ASN A N 1
ATOM 5460 C CA . ASN A 1 714 ? 18.731 7.540 -42.846 1.00 95.25 714 ASN A CA 1
ATOM 5461 C C . ASN A 1 714 ? 18.921 6.196 -42.127 1.00 95.25 714 ASN A C 1
ATOM 5463 O O . ASN A 1 714 ? 18.096 5.829 -41.301 1.00 95.25 714 ASN A O 1
ATOM 5467 N N . THR A 1 715 ? 20.010 5.477 -42.421 1.00 97.06 715 THR A N 1
ATOM 5468 C CA . THR A 1 715 ? 20.335 4.213 -41.747 1.00 97.06 715 THR A CA 1
ATOM 5469 C C . THR A 1 715 ? 20.625 4.458 -40.268 1.00 97.06 715 THR A C 1
ATOM 5471 O O . THR A 1 715 ? 20.103 3.746 -39.417 1.00 97.06 715 THR A O 1
ATOM 5474 N N . ARG A 1 716 ? 21.404 5.499 -39.944 1.00 96.88 716 ARG A N 1
ATOM 5475 C CA . ARG A 1 716 ? 21.742 5.849 -38.555 1.00 96.88 716 ARG A CA 1
ATOM 5476 C C . ARG A 1 716 ? 20.529 6.279 -37.731 1.00 96.88 716 ARG A C 1
ATOM 5478 O O . ARG A 1 716 ? 20.441 5.876 -36.581 1.00 96.88 716 ARG A O 1
ATOM 5485 N N . ALA A 1 717 ? 19.565 6.965 -38.344 1.00 95.06 717 ALA A N 1
ATOM 5486 C CA . ALA A 1 717 ? 18.291 7.318 -37.714 1.00 95.06 717 ALA A CA 1
ATOM 5487 C C . ALA A 1 717 ? 17.411 6.107 -37.354 1.00 95.06 717 ALA A C 1
ATOM 5489 O O . ALA A 1 717 ? 16.386 6.260 -36.701 1.00 95.06 717 ALA A O 1
ATOM 5490 N N . GLN A 1 718 ? 17.768 4.903 -37.809 1.00 96.38 718 GLN A N 1
ATOM 5491 C CA . GLN A 1 718 ? 17.150 3.649 -37.369 1.00 96.38 718 GLN A CA 1
ATOM 5492 C C . GLN A 1 718 ? 18.096 2.831 -36.483 1.00 96.38 718 GLN A C 1
ATOM 5494 O O . GLN A 1 718 ? 17.642 2.185 -35.545 1.00 96.38 718 GLN A O 1
ATOM 5499 N N . LEU A 1 719 ? 19.401 2.872 -36.766 1.00 96.38 719 LEU A N 1
ATOM 5500 C CA . LEU A 1 719 ? 20.428 2.130 -36.034 1.00 96.38 719 LEU A CA 1
ATOM 5501 C C . LEU A 1 719 ? 20.603 2.634 -34.600 1.00 96.38 719 LEU A C 1
ATOM 5503 O O . LEU A 1 719 ? 20.668 1.824 -33.684 1.00 96.38 719 LEU A O 1
ATOM 5507 N N . VAL A 1 720 ? 20.633 3.956 -34.401 1.00 96.00 720 VAL A N 1
ATOM 5508 C CA . VAL A 1 720 ? 20.830 4.563 -33.076 1.00 96.00 720 VAL A CA 1
ATOM 5509 C C . VAL A 1 720 ? 19.663 4.241 -32.133 1.00 96.00 720 VAL A C 1
ATOM 5511 O O . VAL A 1 720 ? 19.936 3.670 -31.081 1.00 96.00 720 VAL A O 1
ATOM 5514 N N . PRO A 1 721 ? 18.380 4.473 -32.491 1.00 93.38 721 PRO A N 1
ATOM 5515 C CA . PRO A 1 721 ? 17.269 4.062 -31.632 1.00 93.38 721 PRO A CA 1
ATOM 5516 C C . PRO A 1 721 ? 17.197 2.550 -31.400 1.00 93.38 721 PRO A C 1
ATOM 5518 O O . PRO A 1 721 ? 16.687 2.117 -30.379 1.00 93.38 721 PRO A O 1
ATOM 5521 N N . ALA A 1 722 ? 17.661 1.723 -32.345 1.00 92.44 722 ALA A N 1
ATOM 5522 C CA . ALA A 1 722 ? 17.710 0.276 -32.135 1.00 92.44 722 ALA A CA 1
ATOM 5523 C C . ALA A 1 722 ? 18.743 -0.121 -31.079 1.00 92.44 722 ALA A C 1
ATOM 5525 O O . ALA A 1 722 ? 18.479 -0.996 -30.263 1.00 92.44 722 ALA A O 1
ATOM 5526 N N . TYR A 1 723 ? 19.897 0.540 -31.091 1.00 92.94 723 TYR A N 1
ATOM 5527 C CA . TYR A 1 723 ? 20.952 0.328 -30.110 1.00 92.94 723 TYR A CA 1
ATOM 5528 C C . TYR A 1 723 ? 20.649 0.956 -28.742 1.00 92.94 723 TYR A C 1
ATOM 5530 O O . TYR A 1 723 ? 21.154 0.476 -27.740 1.00 92.94 723 TYR A O 1
ATOM 5538 N N . MET A 1 724 ? 19.868 2.035 -28.681 1.00 90.50 724 MET A N 1
ATOM 5539 C CA . MET A 1 724 ? 19.430 2.617 -27.404 1.00 90.50 724 MET A CA 1
ATOM 5540 C C . MET A 1 724 ? 18.329 1.784 -26.747 1.00 90.50 724 MET A C 1
ATOM 5542 O O . MET A 1 724 ? 18.399 1.523 -25.555 1.00 90.50 724 MET A O 1
ATOM 5546 N N . ALA A 1 725 ? 17.405 1.251 -27.551 1.00 81.44 725 ALA A N 1
ATOM 5547 C CA . ALA A 1 725 ? 16.338 0.359 -27.102 1.00 81.44 725 ALA A CA 1
ATOM 5548 C C . ALA A 1 725 ? 16.823 -1.069 -26.767 1.00 81.44 725 ALA A C 1
ATOM 5550 O O . ALA A 1 725 ? 16.092 -2.027 -27.006 1.00 81.44 725 ALA A O 1
ATOM 5551 N N . GLN A 1 726 ? 18.063 -1.236 -26.298 1.00 78.50 726 GLN A N 1
ATOM 5552 C CA . GLN A 1 726 ? 18.456 -2.494 -25.664 1.00 78.50 726 GLN A CA 1
ATOM 5553 C C . GLN A 1 726 ? 17.684 -2.648 -24.353 1.00 78.50 726 GLN A C 1
ATOM 5555 O O . GLN A 1 726 ? 17.359 -1.660 -23.691 1.00 78.50 726 GLN A O 1
ATOM 5560 N N . ASP A 1 727 ? 17.366 -3.889 -23.998 1.00 62.59 727 ASP A N 1
ATOM 5561 C CA . ASP A 1 727 ? 16.433 -4.147 -22.911 1.00 62.59 727 ASP A CA 1
ATOM 5562 C C . ASP A 1 727 ? 16.905 -3.556 -21.579 1.00 62.59 727 ASP A C 1
ATOM 5564 O O . ASP A 1 727 ? 18.063 -3.673 -21.172 1.00 62.59 727 ASP A O 1
ATOM 5568 N N . GLN A 1 728 ? 15.949 -2.928 -20.892 1.00 67.25 728 GLN A N 1
ATOM 5569 C CA . GLN A 1 728 ? 16.075 -2.440 -19.521 1.00 67.25 728 GLN A CA 1
ATOM 5570 C C . GLN A 1 728 ? 17.178 -1.389 -19.283 1.00 67.25 728 GLN A C 1
ATOM 5572 O O . GLN A 1 728 ? 17.711 -1.313 -18.178 1.00 67.25 728 GLN A O 1
ATOM 5577 N N . THR A 1 729 ? 17.487 -0.514 -20.246 1.00 77.38 729 THR A N 1
ATOM 5578 C CA . THR A 1 729 ? 18.441 0.597 -20.015 1.00 77.38 729 THR A CA 1
ATOM 5579 C C . THR A 1 729 ? 17.834 1.999 -19.931 1.00 77.38 729 THR A C 1
ATOM 5581 O O . THR A 1 729 ? 18.492 2.910 -19.427 1.00 77.38 729 THR A O 1
ATOM 5584 N N . THR A 1 730 ? 16.600 2.195 -20.397 1.00 87.19 730 THR A N 1
ATOM 5585 C CA . THR A 1 730 ? 15.948 3.517 -20.455 1.00 87.19 730 THR A CA 1
ATOM 5586 C C . THR A 1 730 ? 15.235 3.863 -19.145 1.00 87.19 730 THR A C 1
ATOM 5588 O O . THR A 1 730 ? 14.487 3.049 -18.604 1.00 87.19 730 THR A O 1
ATOM 5591 N N . LEU A 1 731 ? 15.422 5.083 -18.640 1.00 88.12 731 LEU A N 1
ATOM 5592 C CA . LEU A 1 731 ? 14.680 5.621 -17.498 1.00 88.12 731 LEU A CA 1
ATOM 5593 C C . LEU A 1 731 ? 13.257 6.058 -17.901 1.00 88.12 731 LEU A C 1
ATOM 5595 O O . LEU A 1 731 ? 13.033 6.414 -19.059 1.00 88.12 731 LEU A O 1
ATOM 5599 N N . PRO A 1 732 ? 12.288 6.070 -16.964 1.00 86.44 732 PRO A N 1
ATOM 5600 C CA . PRO A 1 732 ? 10.922 6.507 -17.246 1.00 86.44 732 PRO A CA 1
ATOM 5601 C C . PRO A 1 732 ? 10.827 7.903 -17.886 1.00 86.44 732 PRO A C 1
ATOM 5603 O O . PRO A 1 732 ? 11.601 8.817 -17.588 1.00 86.44 732 PRO A O 1
ATOM 5606 N N . GLU A 1 733 ? 9.829 8.096 -18.753 1.00 86.31 733 GLU A N 1
ATOM 5607 C CA . GLU A 1 733 ? 9.578 9.397 -19.378 1.00 86.31 733 GLU A CA 1
ATOM 5608 C C . GLU A 1 733 ? 9.304 10.469 -18.308 1.00 86.31 733 GLU A C 1
ATOM 5610 O O . GLU A 1 733 ? 8.489 10.283 -17.405 1.00 86.31 733 GLU A O 1
ATOM 5615 N N . GLY A 1 734 ? 9.984 11.615 -18.414 1.00 84.31 734 GLY A N 1
ATOM 5616 C CA . GLY A 1 734 ? 9.839 12.726 -17.470 1.00 84.31 734 GLY A CA 1
ATOM 5617 C C . GLY A 1 734 ? 10.817 12.716 -16.290 1.00 84.31 734 GLY A C 1
ATOM 5618 O O . GLY A 1 734 ? 10.809 13.680 -15.523 1.00 84.31 734 GLY A O 1
ATOM 5619 N N . THR A 1 735 ? 11.694 11.711 -16.161 1.00 88.62 735 THR A N 1
ATOM 5620 C CA . THR A 1 735 ? 12.784 11.730 -15.172 1.00 88.62 735 THR A CA 1
ATOM 5621 C C . THR A 1 735 ? 13.643 12.990 -15.322 1.00 88.62 735 THR A C 1
ATOM 5623 O O . THR A 1 735 ? 14.191 13.279 -16.391 1.00 88.62 735 THR A O 1
ATOM 5626 N N . VAL A 1 736 ? 13.785 13.744 -14.227 1.00 92.62 736 VAL A N 1
ATOM 5627 C CA . VAL A 1 736 ? 14.664 14.916 -14.167 1.00 92.62 736 VAL A CA 1
ATOM 5628 C C . VAL A 1 736 ? 16.109 14.435 -14.189 1.00 92.62 736 VAL A C 1
ATOM 5630 O O . VAL A 1 736 ? 16.553 13.754 -13.268 1.00 92.62 736 VAL A O 1
ATOM 5633 N N . LEU A 1 737 ? 16.840 14.794 -15.244 1.00 94.25 737 LEU A N 1
ATOM 5634 C CA . LEU A 1 737 ? 18.234 14.407 -15.427 1.00 94.25 737 LEU A CA 1
ATOM 5635 C C . LEU A 1 737 ? 19.088 15.627 -15.773 1.00 94.25 737 LEU A C 1
ATOM 5637 O O . LEU A 1 737 ? 18.782 16.380 -16.700 1.00 94.25 737 LEU A O 1
ATOM 5641 N N . ALA A 1 738 ? 20.183 15.805 -15.042 1.00 95.19 738 ALA A N 1
ATOM 5642 C CA . ALA A 1 738 ? 21.177 16.842 -15.274 1.00 95.19 738 ALA A CA 1
ATOM 5643 C C . ALA A 1 738 ? 22.550 16.246 -15.615 1.00 95.19 738 ALA A C 1
ATOM 5645 O O . ALA A 1 738 ? 22.855 15.095 -15.303 1.00 95.19 738 ALA A O 1
ATOM 5646 N N . VAL A 1 739 ? 23.401 17.054 -16.249 1.00 95.00 739 VAL A N 1
ATOM 5647 C CA . VAL A 1 739 ? 24.767 16.668 -16.632 1.00 95.00 739 VAL A CA 1
ATOM 5648 C C . VAL A 1 739 ? 25.787 17.659 -16.086 1.00 95.00 739 VAL A C 1
ATOM 5650 O O . VAL A 1 739 ? 25.526 18.863 -16.042 1.00 95.00 739 VAL A O 1
ATOM 5653 N N . HIS A 1 740 ? 26.969 17.171 -15.709 1.00 94.75 740 HIS A N 1
ATOM 5654 C CA . HIS A 1 740 ? 28.070 18.020 -15.256 1.00 94.75 740 HIS A CA 1
ATOM 5655 C C . HIS A 1 740 ? 29.440 17.491 -15.713 1.00 94.75 740 HIS A C 1
ATOM 5657 O O . HIS A 1 740 ? 29.798 16.342 -15.473 1.00 94.75 740 HIS A O 1
ATOM 5663 N N . GLY A 1 741 ? 30.242 18.333 -16.370 1.00 93.69 741 GLY A N 1
ATOM 5664 C CA . GLY A 1 741 ? 31.616 17.993 -16.759 1.00 93.69 741 GLY A CA 1
ATOM 5665 C C . GLY A 1 741 ? 32.638 18.450 -15.719 1.00 93.69 741 GLY A C 1
ATOM 5666 O O . GLY A 1 741 ? 32.865 19.656 -15.583 1.00 93.69 741 GLY A O 1
ATOM 5667 N N . CYS A 1 742 ? 33.279 17.507 -15.022 1.00 93.62 742 CYS A N 1
ATOM 5668 C CA . CYS A 1 742 ? 34.295 17.759 -13.993 1.00 93.62 742 CYS A CA 1
ATOM 5669 C C . CYS A 1 742 ? 35.710 17.968 -14.555 1.00 93.62 742 CYS A C 1
ATOM 5671 O O . CYS A 1 742 ? 36.573 18.481 -13.841 1.00 93.62 742 CYS A O 1
ATOM 5673 N N . GLY A 1 743 ? 35.970 17.578 -15.806 1.00 92.69 743 GLY A N 1
ATOM 5674 C CA . GLY A 1 743 ? 37.311 17.592 -16.391 1.00 92.69 743 GLY A CA 1
ATOM 5675 C C . GLY A 1 743 ? 38.312 16.783 -15.563 1.00 92.69 743 GLY A C 1
ATOM 5676 O O . GLY A 1 743 ? 37.984 15.722 -15.035 1.00 92.69 743 GLY A O 1
ATOM 5677 N N . GLU A 1 744 ? 39.531 17.302 -15.437 1.00 92.62 744 GLU A N 1
ATOM 5678 C CA . GLU A 1 744 ? 40.635 16.687 -14.681 1.00 92.62 744 GLU A CA 1
ATOM 5679 C C . GLU A 1 744 ? 40.761 17.187 -13.228 1.00 92.62 744 GLU A C 1
ATOM 5681 O O . GLU A 1 744 ? 41.751 16.919 -12.542 1.00 92.62 744 GLU A O 1
ATOM 5686 N N . PHE A 1 745 ? 39.774 17.953 -12.759 1.00 93.12 745 PHE A N 1
ATOM 5687 C CA . PHE A 1 745 ? 39.855 18.699 -11.501 1.00 93.12 745 PHE A CA 1
ATOM 5688 C C . PHE A 1 745 ? 39.554 17.866 -10.254 1.00 93.12 745 PHE A C 1
ATOM 5690 O O . PHE A 1 745 ? 40.034 18.192 -9.172 1.00 93.12 745 PHE A O 1
ATOM 5697 N N . HIS A 1 746 ? 38.801 16.776 -10.417 1.00 92.81 746 HIS A N 1
ATOM 5698 C CA . HIS A 1 746 ? 38.403 15.870 -9.334 1.00 92.81 746 HIS A CA 1
ATOM 5699 C C . HIS A 1 746 ? 38.889 14.439 -9.624 1.00 92.81 746 HIS A C 1
ATOM 5701 O O . HIS A 1 746 ? 38.077 13.566 -9.970 1.00 92.81 746 HIS A O 1
ATOM 5707 N N . PRO A 1 747 ? 40.216 14.198 -9.583 1.00 90.50 747 PRO A N 1
ATOM 5708 C CA . PRO A 1 747 ? 40.784 12.896 -9.899 1.00 90.50 747 PRO A CA 1
ATOM 5709 C C . PRO A 1 747 ? 40.428 11.868 -8.817 1.00 90.50 747 PRO A C 1
ATOM 5711 O O . PRO A 1 747 ? 40.460 12.168 -7.625 1.00 90.50 747 PRO A O 1
ATOM 5714 N N . ALA A 1 748 ? 40.126 10.639 -9.236 1.00 86.81 748 ALA A N 1
ATOM 5715 C CA . ALA A 1 748 ? 40.052 9.496 -8.327 1.00 86.81 748 ALA A CA 1
ATOM 5716 C C . ALA A 1 748 ? 41.459 9.103 -7.842 1.00 86.81 748 ALA A C 1
ATOM 5718 O O . ALA A 1 748 ? 41.652 8.731 -6.687 1.00 86.81 748 ALA A O 1
ATOM 5719 N N . VAL A 1 749 ? 42.458 9.239 -8.722 1.00 88.75 749 VAL A N 1
ATOM 5720 C CA . VAL A 1 749 ? 43.874 8.989 -8.442 1.00 88.75 749 VAL A CA 1
ATOM 5721 C C . VAL A 1 749 ? 44.687 10.224 -8.801 1.00 88.75 749 VAL A C 1
ATOM 5723 O O . VAL A 1 749 ? 44.694 10.667 -9.948 1.00 88.75 749 VAL A O 1
ATOM 5726 N N . GLU A 1 750 ? 45.409 10.782 -7.831 1.00 91.56 750 GLU A N 1
ATOM 5727 C CA . GLU A 1 750 ? 46.267 11.940 -8.081 1.00 91.56 750 GLU A CA 1
ATOM 5728 C C . GLU A 1 750 ? 47.414 11.603 -9.041 1.00 91.56 750 GLU A C 1
ATOM 5730 O O . GLU A 1 750 ? 48.253 10.740 -8.770 1.00 91.56 750 GLU A O 1
ATOM 5735 N N . THR A 1 751 ? 47.488 12.346 -10.146 1.00 90.62 751 THR A N 1
ATOM 5736 C CA . THR A 1 751 ? 48.539 12.208 -11.158 1.00 90.62 751 THR A CA 1
ATOM 5737 C C . THR A 1 751 ? 49.166 13.549 -11.517 1.00 90.62 751 THR A C 1
ATOM 5739 O O . THR A 1 751 ? 48.580 14.611 -11.315 1.00 90.62 751 THR A O 1
ATOM 5742 N N . ALA A 1 752 ? 50.380 13.513 -12.068 1.00 87.75 752 ALA A N 1
ATOM 5743 C CA . ALA A 1 752 ? 51.001 14.698 -12.654 1.00 87.75 752 ALA A CA 1
ATOM 5744 C C . ALA A 1 752 ? 50.362 15.056 -14.011 1.00 87.75 752 ALA A C 1
ATOM 5746 O O . ALA A 1 752 ? 49.773 14.197 -14.670 1.00 87.75 752 ALA A O 1
ATOM 5747 N N . ASP A 1 753 ? 50.540 16.301 -14.454 1.00 87.19 753 ASP A N 1
ATOM 5748 C CA . ASP A 1 753 ? 50.116 16.750 -15.784 1.00 87.19 753 ASP A CA 1
ATOM 5749 C C . ASP A 1 753 ? 50.770 15.909 -16.893 1.00 87.19 753 ASP A C 1
ATOM 5751 O O . ASP A 1 753 ? 51.952 15.550 -16.827 1.00 87.19 753 ASP A O 1
ATOM 5755 N N . GLY A 1 754 ? 50.001 15.601 -17.933 1.00 85.50 754 GLY A N 1
ATOM 5756 C CA . GLY A 1 754 ? 50.407 14.754 -19.053 1.00 85.50 754 GLY A CA 1
ATOM 5757 C C . GLY A 1 754 ? 50.357 13.249 -18.769 1.00 85.50 754 GLY A C 1
ATOM 5758 O O . GLY A 1 754 ? 50.727 12.462 -19.642 1.00 85.50 754 GLY A O 1
ATOM 5759 N N . VAL A 1 755 ? 49.930 12.826 -17.575 1.00 86.25 755 VAL A N 1
ATOM 5760 C CA . VAL A 1 755 ? 49.789 11.406 -17.224 1.00 86.25 755 VAL A CA 1
ATOM 5761 C C . VAL A 1 755 ? 48.384 10.926 -17.566 1.00 86.25 755 VAL A C 1
ATOM 5763 O O . VAL A 1 755 ? 47.394 11.509 -17.127 1.00 86.25 755 VAL A O 1
ATOM 5766 N N . SER A 1 756 ? 48.316 9.839 -18.335 1.00 86.00 756 SER A N 1
ATOM 5767 C CA . SER A 1 756 ? 47.069 9.115 -18.562 1.00 86.00 756 SER A CA 1
ATOM 5768 C C . SER A 1 756 ? 46.823 8.141 -17.416 1.00 86.00 756 SER A C 1
ATOM 5770 O O . SER A 1 756 ? 47.733 7.411 -17.027 1.00 86.00 756 SER A O 1
ATOM 5772 N N . GLU A 1 757 ? 45.602 8.147 -16.892 1.00 86.12 757 GLU A N 1
ATOM 5773 C CA . GLU A 1 757 ? 45.168 7.311 -15.775 1.00 86.12 757 GLU A CA 1
ATOM 5774 C C . GLU A 1 757 ? 43.726 6.891 -16.015 1.00 86.12 757 GLU A C 1
ATOM 5776 O O . GLU A 1 757 ? 42.849 7.721 -16.242 1.00 86.12 757 GLU A O 1
ATOM 5781 N N . GLU A 1 758 ? 43.494 5.589 -16.027 1.00 81.25 758 GLU A N 1
ATOM 5782 C CA . GLU A 1 758 ? 42.229 5.003 -16.447 1.00 81.25 758 GLU A CA 1
ATOM 5783 C C . GLU A 1 758 ? 41.119 5.240 -15.437 1.00 81.25 758 GLU A C 1
ATOM 5785 O O . GLU A 1 758 ? 40.033 5.648 -15.837 1.00 81.25 758 GLU A O 1
ATOM 5790 N N . LEU A 1 759 ? 41.430 5.153 -14.142 1.00 81.25 759 LEU A N 1
ATOM 5791 C CA . LEU A 1 759 ? 40.473 5.425 -13.063 1.00 81.25 759 LEU A CA 1
ATOM 5792 C C . LEU A 1 759 ? 39.997 6.889 -13.038 1.00 81.25 759 LEU A C 1
ATOM 5794 O O . LEU A 1 759 ? 38.953 7.218 -12.480 1.00 81.25 759 LEU A O 1
ATOM 5798 N N . ASN A 1 760 ? 40.743 7.801 -13.667 1.00 86.31 760 ASN A N 1
ATOM 5799 C CA . ASN A 1 760 ? 40.326 9.196 -13.812 1.00 86.31 760 ASN A CA 1
ATOM 5800 C C . ASN A 1 760 ? 39.386 9.418 -15.009 1.00 86.31 760 ASN A C 1
ATOM 5802 O O . ASN A 1 760 ? 38.728 10.455 -15.077 1.00 86.31 760 ASN A O 1
ATOM 5806 N N . ARG A 1 761 ? 39.281 8.461 -15.940 1.00 85.44 761 ARG A N 1
ATOM 5807 C CA . ARG A 1 761 ? 38.387 8.515 -17.108 1.00 85.44 761 ARG A CA 1
ATOM 5808 C C . ARG A 1 761 ? 37.071 7.794 -16.817 1.00 85.44 761 ARG A C 1
ATOM 5810 O O . ARG A 1 761 ? 36.754 6.804 -17.467 1.00 85.44 761 ARG A O 1
ATOM 5817 N N . ARG A 1 762 ? 36.308 8.315 -15.864 1.00 87.56 762 ARG A N 1
ATOM 5818 C CA . ARG A 1 762 ? 35.067 7.694 -15.386 1.00 87.56 762 ARG A CA 1
ATOM 5819 C C . ARG A 1 762 ? 33.850 8.587 -15.585 1.00 87.56 762 ARG A C 1
ATOM 5821 O O . ARG A 1 762 ? 33.979 9.796 -15.813 1.00 87.56 762 ARG A O 1
ATOM 5828 N N . VAL A 1 763 ? 32.679 7.977 -15.465 1.00 90.25 763 VAL A N 1
ATOM 5829 C CA . VAL A 1 763 ? 31.408 8.672 -15.278 1.00 90.25 763 VAL A CA 1
ATOM 5830 C C . VAL A 1 763 ? 30.819 8.199 -13.956 1.00 90.25 763 VAL A C 1
ATOM 5832 O O . VAL A 1 763 ? 30.868 7.015 -13.641 1.00 90.25 763 VAL A O 1
ATOM 5835 N N . GLU A 1 764 ? 30.305 9.137 -13.175 1.00 92.38 764 GLU A N 1
ATOM 5836 C CA . GLU A 1 764 ? 29.563 8.850 -11.949 1.00 92.38 764 GLU A CA 1
ATOM 5837 C C . GLU A 1 764 ? 28.110 9.273 -12.162 1.00 92.38 764 GLU A C 1
ATOM 5839 O O . GLU A 1 764 ? 27.842 10.262 -12.853 1.00 92.38 764 GLU A O 1
ATOM 5844 N N . VAL A 1 765 ? 27.177 8.527 -11.580 1.00 93.69 765 VAL A N 1
ATOM 5845 C CA . VAL A 1 765 ? 25.755 8.867 -11.592 1.00 93.69 765 VAL A CA 1
ATOM 5846 C C . VAL A 1 765 ? 25.278 9.018 -10.161 1.00 93.69 765 VAL A C 1
ATOM 5848 O O . VAL A 1 765 ? 25.357 8.078 -9.379 1.00 93.69 765 VAL A O 1
ATOM 5851 N N . PHE A 1 766 ? 24.769 10.197 -9.830 1.00 93.94 766 PHE A N 1
ATOM 5852 C CA . PHE A 1 766 ? 24.152 10.483 -8.545 1.00 93.94 766 PHE A CA 1
ATOM 5853 C C . PHE A 1 766 ? 22.632 10.461 -8.697 1.00 93.94 766 PHE A C 1
ATOM 5855 O O . PHE A 1 766 ? 22.099 11.040 -9.643 1.00 93.94 766 PHE A O 1
ATOM 5862 N N . MET A 1 767 ? 21.935 9.823 -7.763 1.00 91.62 767 MET A N 1
ATOM 5863 C CA . MET A 1 767 ? 20.476 9.799 -7.694 1.00 91.62 767 MET A CA 1
ATOM 5864 C C . MET A 1 767 ? 20.023 10.437 -6.389 1.00 91.62 767 MET A C 1
ATOM 5866 O O . MET A 1 767 ? 20.395 9.987 -5.305 1.00 91.62 767 MET A O 1
ATOM 5870 N N . PHE A 1 768 ? 19.257 11.517 -6.509 1.00 91.81 768 PHE A N 1
ATOM 5871 C CA . PHE A 1 768 ? 18.827 12.359 -5.404 1.00 91.81 768 PHE A CA 1
ATOM 5872 C C . PHE A 1 768 ? 17.352 12.099 -5.083 1.00 91.81 768 PHE A C 1
ATOM 5874 O O . PHE A 1 768 ? 16.502 12.327 -5.948 1.00 91.81 768 PHE A O 1
ATOM 5881 N N . PRO A 1 769 ? 17.030 11.708 -3.841 1.00 78.81 769 PRO A N 1
ATOM 5882 C CA . PRO A 1 769 ? 15.656 11.549 -3.365 1.00 78.81 769 PRO A CA 1
ATOM 5883 C C . PRO A 1 769 ? 14.776 12.791 -3.507 1.00 78.81 769 PRO A C 1
ATOM 5885 O O . PRO A 1 769 ? 13.587 12.690 -3.790 1.00 78.81 769 PRO A O 1
ATOM 5888 N N . SER A 1 770 ? 15.353 13.973 -3.280 1.00 78.44 770 SER A N 1
ATOM 5889 C CA . SER A 1 770 ? 14.600 15.215 -3.081 1.00 78.44 770 SER A CA 1
ATOM 5890 C C . SER A 1 770 ? 15.279 16.412 -3.753 1.00 78.44 770 SER A C 1
ATOM 5892 O O . SER A 1 770 ? 15.545 17.440 -3.121 1.00 78.44 770 SER A O 1
ATOM 5894 N N . GLY A 1 771 ? 15.578 16.272 -5.041 1.00 86.56 771 GLY A N 1
ATOM 5895 C CA . GLY A 1 771 ? 16.194 17.326 -5.838 1.00 86.56 771 GLY A CA 1
ATOM 5896 C C . GLY A 1 771 ? 17.716 17.372 -5.759 1.00 86.56 771 GLY A C 1
ATOM 5897 O O . GLY A 1 771 ? 18.317 17.077 -4.728 1.00 86.56 771 GLY A O 1
ATOM 5898 N N . ILE A 1 772 ? 18.350 17.774 -6.862 1.00 91.69 772 ILE A N 1
ATOM 5899 C CA . ILE A 1 772 ? 19.813 17.904 -6.912 1.00 91.69 772 ILE A CA 1
ATOM 5900 C C . ILE A 1 772 ? 20.264 19.099 -6.048 1.00 91.69 772 ILE A C 1
ATOM 5902 O O . ILE A 1 772 ? 19.964 20.255 -6.365 1.00 91.69 772 ILE A O 1
ATOM 5906 N N . ASP A 1 773 ? 21.014 18.844 -4.976 1.00 89.12 773 ASP A N 1
ATOM 5907 C CA . ASP A 1 773 ? 21.554 19.874 -4.075 1.00 89.12 773 ASP A CA 1
ATOM 5908 C C . ASP A 1 773 ? 23.052 19.628 -3.804 1.00 89.12 773 ASP A C 1
ATOM 5910 O O . ASP A 1 773 ? 23.423 18.525 -3.408 1.00 89.12 773 ASP A O 1
ATOM 5914 N N . PRO A 1 774 ? 23.940 20.617 -4.025 1.00 92.31 774 PRO A N 1
ATOM 5915 C CA . PRO A 1 774 ? 23.703 21.867 -4.751 1.00 92.31 774 PRO A CA 1
ATOM 5916 C C . PRO A 1 774 ? 23.376 21.630 -6.229 1.00 92.31 774 PRO A C 1
ATOM 5918 O O . PRO A 1 774 ? 23.854 20.686 -6.848 1.00 92.31 774 PRO A O 1
ATOM 5921 N N . GLN A 1 775 ? 22.599 22.531 -6.827 1.00 93.31 775 GLN A N 1
ATOM 5922 C CA . GLN A 1 775 ? 22.289 22.473 -8.259 1.00 93.31 775 GLN A CA 1
ATOM 5923 C C . GLN A 1 775 ? 23.566 22.582 -9.116 1.00 93.31 775 GLN A C 1
ATOM 5925 O O . GLN A 1 775 ? 24.418 23.435 -8.835 1.00 93.31 775 GLN A O 1
ATOM 5930 N N . PRO A 1 776 ? 23.708 21.776 -10.185 1.00 91.81 776 PRO A N 1
ATOM 5931 C CA . PRO A 1 776 ? 24.899 21.785 -11.017 1.00 91.81 776 PRO A CA 1
ATOM 5932 C C . PRO A 1 776 ? 24.998 23.096 -11.799 1.00 91.81 776 PRO A C 1
ATOM 5934 O O . PRO A 1 776 ? 24.061 23.547 -12.460 1.00 91.81 776 PRO A O 1
ATOM 5937 N N . GLN A 1 777 ? 26.179 23.706 -11.776 1.00 88.25 777 GLN A N 1
ATOM 5938 C CA . GLN A 1 777 ? 26.528 24.755 -12.730 1.00 88.25 777 GLN A CA 1
ATOM 5939 C C . GLN A 1 777 ? 26.805 24.163 -14.122 1.00 88.25 777 GLN A C 1
ATOM 5941 O O . GLN A 1 777 ? 27.060 22.966 -14.261 1.00 88.25 777 GLN A O 1
ATOM 5946 N N . ALA A 1 778 ? 26.833 25.020 -15.150 1.00 79.69 778 ALA A N 1
ATOM 5947 C CA . ALA A 1 778 ? 26.997 24.602 -16.547 1.00 79.69 778 ALA A CA 1
ATOM 5948 C C . ALA A 1 778 ? 28.227 23.704 -16.798 1.00 79.69 778 ALA A C 1
ATOM 5950 O O . ALA A 1 778 ? 28.165 22.809 -17.626 1.00 79.69 778 ALA A O 1
ATOM 5951 N N . SER A 1 779 ? 29.339 23.935 -16.090 1.00 80.69 779 SER A N 1
ATOM 5952 C CA . SER A 1 779 ? 30.525 23.065 -16.111 1.00 80.69 779 SER A CA 1
ATOM 5953 C C . SER A 1 779 ? 31.447 23.394 -14.936 1.00 80.69 779 SER A C 1
ATOM 5955 O O . SER A 1 779 ? 31.383 24.508 -14.411 1.00 80.69 779 SER A O 1
ATOM 5957 N N . CYS A 1 780 ? 32.353 22.487 -14.580 1.00 89.88 780 CYS A N 1
ATOM 5958 C CA . CYS A 1 780 ? 33.328 22.695 -13.515 1.00 89.88 780 CYS A CA 1
ATOM 5959 C C . CYS A 1 780 ? 34.353 23.807 -13.865 1.00 89.88 780 CYS A C 1
ATOM 5961 O O . CYS A 1 780 ? 35.027 23.704 -14.894 1.00 89.88 780 CYS A O 1
ATOM 5963 N N . PRO A 1 781 ? 34.493 24.888 -13.069 1.00 90.00 781 PRO A N 1
ATOM 5964 C CA . PRO A 1 781 ? 35.482 25.933 -13.316 1.00 90.00 781 PRO A CA 1
ATOM 5965 C C . PRO A 1 781 ? 36.873 25.478 -12.874 1.00 90.00 781 PRO A C 1
ATOM 5967 O O . PRO A 1 781 ? 37.002 24.783 -11.875 1.00 90.00 781 PRO A O 1
ATOM 5970 N N . ALA A 1 782 ? 37.931 25.939 -13.543 1.00 83.69 782 ALA A N 1
ATOM 5971 C CA . ALA A 1 782 ? 39.295 25.708 -13.071 1.00 83.69 782 ALA A CA 1
ATOM 5972 C C . ALA A 1 782 ? 39.547 26.428 -11.724 1.00 83.69 782 ALA A C 1
ATOM 5974 O O . ALA A 1 782 ? 39.184 27.605 -11.592 1.00 83.69 782 ALA A O 1
ATOM 5975 N N . PRO A 1 783 ? 40.196 25.791 -10.727 1.00 86.88 783 PRO A N 1
ATOM 5976 C CA . PRO A 1 783 ? 40.813 24.458 -10.756 1.00 86.88 783 PRO A CA 1
ATOM 5977 C C . PRO A 1 783 ? 39.912 23.323 -10.217 1.00 86.88 783 PRO A C 1
ATOM 5979 O O . PRO A 1 783 ? 40.423 22.261 -9.887 1.00 86.88 783 PRO A O 1
ATOM 5982 N N . GLY A 1 784 ? 38.613 23.564 -10.043 1.00 89.75 784 GLY A N 1
ATOM 5983 C CA . GLY A 1 784 ? 37.613 22.621 -9.543 1.00 89.75 784 GLY A CA 1
ATOM 5984 C C . GLY A 1 784 ? 36.332 23.327 -9.079 1.00 89.75 784 GLY A C 1
ATOM 5985 O O . GLY A 1 784 ? 36.359 24.490 -8.668 1.00 89.75 784 GLY A O 1
ATOM 5986 N N . CYS A 1 785 ? 35.203 22.619 -9.134 1.00 92.81 785 CYS A N 1
ATOM 5987 C CA . CYS A 1 785 ? 33.896 23.074 -8.659 1.00 92.81 785 CYS A CA 1
ATOM 5988 C C . CYS A 1 785 ? 33.711 22.785 -7.161 1.00 92.81 785 CYS A C 1
ATOM 5990 O O . CYS A 1 785 ? 34.347 21.881 -6.614 1.00 92.81 785 CYS A O 1
ATOM 5992 N N . GLY A 1 786 ? 32.864 23.574 -6.495 1.00 91.62 786 GLY A N 1
ATOM 5993 C CA . GLY A 1 786 ? 32.539 23.373 -5.078 1.00 91.62 786 GLY A CA 1
ATOM 5994 C C . GLY A 1 786 ? 31.416 22.358 -4.868 1.00 91.62 786 GLY A C 1
ATOM 5995 O O . GLY A 1 786 ? 31.309 21.792 -3.790 1.00 91.62 786 GLY A O 1
ATOM 5996 N N . GLU A 1 787 ? 30.619 22.121 -5.907 1.00 94.31 787 GLU A N 1
ATOM 5997 C CA . GLU A 1 787 ? 29.433 21.274 -5.903 1.00 94.31 787 GLU A CA 1
ATOM 5998 C C . GLU A 1 787 ? 29.786 19.783 -5.847 1.00 94.31 787 GLU A C 1
ATOM 6000 O O . GLU A 1 787 ? 29.231 19.060 -5.027 1.00 94.31 787 GLU A O 1
ATOM 6005 N N . TYR A 1 788 ? 30.765 19.335 -6.642 1.00 94.19 788 TYR A N 1
ATOM 6006 C CA . TYR A 1 788 ? 31.151 17.920 -6.698 1.00 94.19 788 TYR A CA 1
ATOM 6007 C C . TYR A 1 788 ? 31.636 17.351 -5.355 1.00 94.19 788 TYR A C 1
ATOM 6009 O O . TYR A 1 788 ? 31.162 16.282 -4.970 1.00 94.19 788 TYR A O 1
ATOM 6017 N N . PRO A 1 789 ? 32.520 18.031 -4.592 1.00 93.31 789 PRO A N 1
ATOM 6018 C CA . PRO A 1 789 ? 32.856 17.582 -3.246 1.00 93.31 789 PRO A CA 1
ATOM 6019 C C . PRO A 1 789 ? 31.633 17.456 -2.332 1.00 93.31 789 PRO A C 1
ATOM 6021 O O . PRO A 1 789 ? 31.592 16.523 -1.544 1.00 93.31 789 PRO A O 1
ATOM 6024 N N . THR A 1 790 ? 30.638 18.343 -2.450 1.00 91.50 790 THR A N 1
ATOM 6025 C CA . THR A 1 790 ? 29.402 18.254 -1.658 1.00 91.50 790 THR A CA 1
ATOM 6026 C C . THR A 1 790 ? 28.566 17.043 -2.054 1.00 91.50 790 THR A C 1
ATOM 6028 O O . THR A 1 790 ? 28.232 16.263 -1.173 1.00 91.50 790 THR A O 1
ATOM 6031 N N . TRP A 1 791 ? 28.310 16.819 -3.349 1.00 93.88 791 TRP A N 1
ATOM 6032 C CA . TRP A 1 791 ? 27.586 15.622 -3.805 1.00 93.88 791 TRP A CA 1
ATOM 6033 C C . TRP A 1 791 ? 28.263 14.341 -3.328 1.00 93.88 791 TRP A C 1
ATOM 6035 O O . TRP A 1 791 ? 27.597 13.451 -2.818 1.00 93.88 791 TRP A O 1
ATOM 6045 N N . ARG A 1 792 ? 29.596 14.277 -3.437 1.00 92.06 792 ARG A N 1
ATOM 6046 C CA . ARG A 1 792 ? 30.401 13.138 -2.988 1.00 92.06 792 ARG A CA 1
ATOM 6047 C C . ARG A 1 792 ? 30.348 12.935 -1.471 1.00 92.06 792 ARG A C 1
ATOM 6049 O O . ARG A 1 792 ? 30.278 11.802 -1.015 1.00 92.06 792 ARG A O 1
ATOM 6056 N N . ASP A 1 793 ? 30.454 14.008 -0.692 1.00 90.12 793 ASP A N 1
ATOM 6057 C CA . ASP A 1 793 ? 30.493 13.924 0.773 1.00 90.12 793 ASP A CA 1
ATOM 6058 C C . ASP A 1 793 ? 29.096 13.650 1.374 1.00 90.12 793 ASP A C 1
ATOM 6060 O O . ASP A 1 793 ? 29.005 13.194 2.513 1.00 90.12 793 ASP A O 1
ATOM 6064 N N . GLU A 1 794 ? 28.025 13.895 0.611 1.00 87.94 794 GLU A N 1
ATOM 6065 C CA . GLU A 1 794 ? 26.624 13.605 0.961 1.00 87.94 794 GLU A CA 1
ATOM 6066 C C . GLU A 1 794 ? 26.091 12.318 0.301 1.00 87.94 794 GLU A C 1
ATOM 6068 O O . GLU A 1 794 ? 24.879 12.085 0.263 1.00 87.94 794 GLU A O 1
ATOM 6073 N N . VAL A 1 795 ? 26.984 11.467 -0.216 1.00 87.62 795 VAL A N 1
ATOM 6074 C CA . VAL A 1 795 ? 26.607 10.129 -0.676 1.00 87.62 795 VAL A CA 1
ATOM 6075 C C . VAL A 1 795 ? 26.145 9.297 0.519 1.00 87.62 795 VAL A C 1
ATOM 6077 O O . VAL A 1 795 ? 26.885 9.105 1.484 1.00 87.62 795 VAL A O 1
ATOM 6080 N N . ILE A 1 796 ? 24.911 8.810 0.435 1.00 81.19 796 ILE A N 1
ATOM 6081 C CA . ILE A 1 796 ? 24.301 7.867 1.373 1.00 81.19 796 ILE A CA 1
ATOM 6082 C C . ILE A 1 796 ? 24.987 6.512 1.213 1.00 81.19 796 ILE A C 1
ATOM 6084 O O . ILE A 1 796 ? 25.438 5.920 2.192 1.00 81.19 796 ILE A O 1
ATOM 6088 N N . GLU A 1 797 ? 25.105 6.061 -0.035 1.00 78.94 797 GLU A N 1
ATOM 6089 C CA . GLU A 1 797 ? 25.697 4.781 -0.393 1.00 78.94 797 GLU A CA 1
ATOM 6090 C C . GLU A 1 797 ? 26.325 4.822 -1.793 1.00 78.94 797 GLU A C 1
ATOM 6092 O O . GLU A 1 797 ? 25.773 5.405 -2.734 1.00 78.94 797 GLU A O 1
ATOM 6097 N N . ASP A 1 798 ? 27.493 4.185 -1.910 1.00 80.25 798 ASP A N 1
ATOM 6098 C CA . ASP A 1 798 ? 28.140 3.893 -3.185 1.00 80.25 798 ASP A CA 1
ATOM 6099 C C . ASP A 1 798 ? 27.616 2.565 -3.731 1.00 80.25 798 ASP A C 1
ATOM 6101 O O . ASP A 1 798 ? 27.821 1.513 -3.127 1.00 80.25 798 ASP A O 1
ATOM 6105 N N . ILE A 1 799 ? 26.996 2.611 -4.905 1.00 71.19 799 ILE A N 1
ATOM 6106 C CA . ILE A 1 799 ? 26.418 1.454 -5.579 1.00 71.19 799 ILE A CA 1
ATOM 6107 C C . ILE A 1 799 ? 27.333 1.038 -6.727 1.00 71.19 799 ILE A C 1
ATOM 6109 O O . ILE A 1 799 ? 27.756 1.853 -7.549 1.00 71.19 799 ILE A O 1
ATOM 6113 N N . ARG A 1 800 ? 27.603 -0.261 -6.823 1.00 70.56 800 ARG A N 1
ATOM 6114 C CA . ARG A 1 800 ? 28.171 -0.868 -8.028 1.00 70.56 800 ARG A CA 1
ATOM 6115 C C . ARG A 1 800 ? 27.032 -1.415 -8.859 1.00 70.56 800 ARG A C 1
ATOM 6117 O O . ARG A 1 800 ? 26.498 -2.477 -8.556 1.00 70.56 800 ARG A O 1
ATOM 6124 N N . PHE A 1 801 ? 26.611 -0.680 -9.881 1.00 65.81 801 PHE A N 1
ATOM 6125 C CA . PHE A 1 801 ? 25.463 -1.107 -10.682 1.00 65.81 801 PHE A CA 1
ATOM 6126 C C . PHE A 1 801 ? 25.729 -2.407 -11.444 1.00 65.81 801 PHE A C 1
ATOM 6128 O O . PHE A 1 801 ? 24.790 -3.113 -11.788 1.00 65.81 801 PHE A O 1
ATOM 6135 N N . GLU A 1 802 ? 26.992 -2.765 -11.655 1.00 60.84 802 GLU A N 1
ATOM 6136 C CA . GLU A 1 802 ? 27.397 -4.055 -12.206 1.00 60.84 802 GLU A CA 1
ATOM 6137 C C . GLU A 1 802 ? 27.097 -5.231 -11.267 1.00 60.84 802 GLU A C 1
ATOM 6139 O O . GLU A 1 802 ? 26.978 -6.352 -11.747 1.00 60.84 802 GLU A O 1
ATOM 6144 N N . ASP A 1 803 ? 26.989 -4.993 -9.955 1.00 51.25 803 ASP A N 1
ATOM 6145 C CA . ASP A 1 803 ? 26.594 -6.005 -8.965 1.00 51.25 803 ASP A CA 1
ATOM 6146 C C . ASP A 1 803 ? 25.057 -6.122 -8.860 1.00 51.25 803 ASP A C 1
ATOM 6148 O O . ASP A 1 803 ? 24.543 -7.073 -8.287 1.00 51.25 803 ASP A O 1
ATOM 6152 N N . LEU A 1 804 ? 24.314 -5.178 -9.455 1.00 52.25 804 LEU A N 1
ATOM 6153 C CA . LEU A 1 804 ? 22.849 -5.192 -9.573 1.00 52.25 804 LEU A CA 1
ATOM 6154 C C . LEU A 1 804 ? 22.371 -5.641 -10.965 1.00 52.25 804 LEU A C 1
ATOM 6156 O O . LEU A 1 804 ? 21.195 -5.485 -11.303 1.00 52.25 804 LEU A O 1
ATOM 6160 N N . ALA A 1 805 ? 23.288 -6.138 -11.792 1.00 49.53 805 ALA A N 1
ATOM 6161 C CA . ALA A 1 805 ? 23.038 -6.536 -13.165 1.00 49.53 805 ALA A CA 1
ATOM 6162 C C . ALA A 1 805 ? 23.160 -8.054 -13.314 1.00 49.53 805 ALA A C 1
ATOM 6164 O O . ALA A 1 805 ? 24.083 -8.635 -12.756 1.00 49.53 805 ALA A O 1
ATOM 6165 N N . ASP A 1 806 ? 22.251 -8.647 -14.091 1.00 57.41 806 ASP A N 1
ATOM 6166 C CA . ASP A 1 806 ? 22.122 -10.062 -14.473 1.00 57.41 806 ASP A CA 1
ATOM 6167 C C . ASP A 1 806 ? 23.394 -10.923 -14.244 1.00 57.41 806 ASP A C 1
ATOM 6169 O O . ASP A 1 806 ? 24.220 -11.127 -15.146 1.00 57.41 806 ASP A O 1
ATOM 6173 N N . ALA A 1 807 ? 23.560 -11.415 -13.011 1.00 57.09 807 ALA A N 1
ATOM 6174 C CA . ALA A 1 807 ? 24.672 -12.247 -12.565 1.00 57.09 807 ALA A CA 1
ATOM 6175 C C . ALA A 1 807 ? 24.132 -13.536 -11.941 1.00 57.09 807 ALA A C 1
ATOM 6177 O O . ALA A 1 807 ? 23.221 -13.502 -11.120 1.00 57.09 807 ALA A O 1
ATOM 6178 N N . PHE A 1 808 ? 24.719 -14.667 -12.325 1.00 63.59 808 PHE A N 1
ATOM 6179 C CA . PHE A 1 808 ? 24.445 -15.962 -11.719 1.00 63.59 808 PHE A CA 1
ATOM 6180 C C . PHE A 1 808 ? 25.401 -16.189 -10.545 1.00 63.59 808 PHE A C 1
ATOM 6182 O O . PHE A 1 808 ? 26.628 -16.209 -10.713 1.00 63.59 808 PHE A O 1
ATOM 6189 N N . GLU A 1 809 ? 24.828 -16.355 -9.356 1.00 59.50 809 GLU A N 1
ATOM 6190 C CA . GLU A 1 809 ? 25.554 -16.617 -8.117 1.00 59.50 809 GLU A CA 1
ATOM 6191 C C . GLU A 1 809 ? 25.684 -18.124 -7.871 1.00 59.50 809 GLU A C 1
ATOM 6193 O O . GLU A 1 809 ? 24.699 -18.846 -7.733 1.00 59.50 809 GLU A O 1
ATOM 6198 N N . LEU A 1 810 ? 26.921 -18.609 -7.777 1.00 66.06 810 LEU A N 1
ATOM 6199 C CA . LEU A 1 810 ? 27.232 -19.991 -7.440 1.00 66.06 810 LEU A CA 1
ATOM 6200 C C . LEU A 1 810 ? 27.788 -20.073 -6.016 1.00 66.06 810 LEU A C 1
ATOM 6202 O O . LEU A 1 810 ? 28.909 -19.638 -5.750 1.00 66.06 810 LEU A O 1
ATOM 6206 N N . LEU A 1 811 ? 27.026 -20.689 -5.113 1.00 55.50 811 LEU A N 1
ATOM 6207 C CA . LEU A 1 811 ? 27.469 -21.013 -3.757 1.00 55.50 811 LEU A CA 1
ATOM 6208 C C . LEU A 1 811 ? 28.258 -22.329 -3.758 1.00 55.50 811 LEU A C 1
ATOM 6210 O O . LEU A 1 811 ? 27.752 -23.373 -4.170 1.00 55.50 811 LEU A O 1
ATOM 6214 N N . VAL A 1 812 ? 29.489 -22.292 -3.254 1.00 61.78 812 VAL A N 1
ATOM 6215 C CA . VAL A 1 812 ? 30.387 -23.446 -3.144 1.00 61.78 812 VAL A CA 1
ATOM 6216 C C . VAL A 1 812 ? 30.808 -23.611 -1.693 1.00 61.78 812 VAL A C 1
ATOM 6218 O O . VAL A 1 812 ? 31.356 -22.694 -1.088 1.00 61.78 812 VAL A O 1
ATOM 6221 N N . TYR A 1 813 ? 30.575 -24.788 -1.121 1.00 70.25 813 TYR A N 1
ATOM 6222 C CA . TYR A 1 813 ? 31.094 -25.120 0.200 1.00 70.25 813 TYR A CA 1
ATOM 6223 C C . TYR A 1 813 ? 32.465 -25.787 0.069 1.00 70.25 813 TYR A C 1
ATOM 6225 O O . TYR A 1 813 ? 32.597 -26.799 -0.617 1.00 70.25 813 TYR A O 1
ATOM 6233 N N . LEU A 1 814 ? 33.480 -25.213 0.714 1.00 65.88 814 LEU A N 1
ATOM 6234 C CA . LEU A 1 814 ? 34.839 -25.750 0.751 1.00 65.88 814 LEU A CA 1
ATOM 6235 C C . LEU A 1 814 ? 35.031 -26.555 2.037 1.00 65.88 814 LEU A C 1
ATOM 6237 O O . LEU A 1 814 ? 34.979 -25.998 3.138 1.00 65.88 814 LEU A O 1
ATOM 6241 N N . GLU A 1 815 ? 35.295 -27.852 1.912 1.00 67.19 815 GLU A N 1
ATOM 6242 C CA . GLU A 1 815 ? 35.513 -28.746 3.054 1.00 67.19 815 GLU A CA 1
ATOM 6243 C C . GLU A 1 815 ? 36.992 -28.822 3.430 1.00 67.19 815 GLU A C 1
ATOM 6245 O O . GLU A 1 815 ? 37.356 -28.944 4.606 1.00 67.19 815 GLU A O 1
ATOM 6250 N N . SER A 1 816 ? 37.873 -28.754 2.430 1.00 74.00 816 SER A N 1
ATOM 6251 C CA . SER A 1 816 ? 39.295 -28.996 2.610 1.00 74.00 816 SER A CA 1
ATOM 6252 C C . SER A 1 816 ? 40.169 -28.187 1.645 1.00 74.00 816 SER A C 1
ATOM 6254 O O . SER A 1 816 ? 39.710 -27.709 0.612 1.00 74.00 816 SER A O 1
ATOM 6256 N N . PRO A 1 817 ? 41.476 -28.049 1.935 1.00 74.25 817 PRO A N 1
ATOM 6257 C CA . PRO A 1 817 ? 42.398 -27.374 1.026 1.00 74.25 817 PRO A CA 1
ATOM 6258 C C . PRO A 1 817 ? 42.547 -28.011 -0.357 1.00 74.25 817 PRO A C 1
ATOM 6260 O O . PRO A 1 817 ? 43.079 -27.354 -1.250 1.00 74.25 817 PRO A O 1
ATOM 6263 N N . ASP A 1 818 ? 42.126 -29.267 -0.525 1.00 73.69 818 ASP A N 1
ATOM 6264 C CA . ASP A 1 818 ? 42.169 -29.947 -1.819 1.00 73.69 818 ASP A CA 1
ATOM 6265 C C . ASP A 1 818 ? 41.116 -29.367 -2.793 1.00 73.69 818 ASP A C 1
ATOM 6267 O O . ASP A 1 818 ? 41.327 -29.431 -4.002 1.00 73.69 818 ASP A O 1
ATOM 6271 N N . ASP A 1 819 ? 40.071 -28.700 -2.279 1.00 71.25 819 ASP A N 1
ATOM 6272 C CA . ASP A 1 819 ? 38.992 -28.064 -3.060 1.00 71.25 819 ASP A CA 1
ATOM 6273 C C . ASP A 1 819 ? 39.404 -26.681 -3.608 1.00 71.25 819 ASP A C 1
ATOM 6275 O O . ASP A 1 819 ? 38.741 -26.087 -4.454 1.00 71.25 819 ASP A O 1
ATOM 6279 N N . TYR A 1 820 ? 40.523 -26.120 -3.136 1.00 78.69 820 TYR A N 1
ATOM 6280 C CA . TYR A 1 820 ? 40.963 -24.767 -3.512 1.00 78.69 820 TYR A CA 1
ATOM 6281 C C . TYR A 1 820 ? 41.461 -24.656 -4.953 1.00 78.69 820 TYR A C 1
ATOM 6283 O O . TYR A 1 820 ? 41.611 -23.543 -5.471 1.00 78.69 820 TYR A O 1
ATOM 6291 N N . ASP A 1 821 ? 41.781 -25.792 -5.566 1.00 81.06 821 ASP A N 1
ATOM 6292 C CA . ASP A 1 821 ? 42.232 -25.877 -6.951 1.00 81.06 821 ASP A CA 1
ATOM 6293 C C . ASP A 1 821 ? 41.080 -26.205 -7.917 1.00 81.06 821 ASP A C 1
ATOM 6295 O O . ASP A 1 821 ? 41.315 -26.363 -9.118 1.00 81.06 821 ASP A O 1
ATOM 6299 N N . ASP A 1 822 ? 39.843 -26.258 -7.416 1.00 84.00 822 ASP A N 1
ATOM 6300 C CA . ASP A 1 822 ? 38.651 -26.458 -8.227 1.00 84.00 822 ASP A CA 1
ATOM 6301 C C . ASP A 1 822 ? 38.307 -25.209 -9.049 1.00 84.00 822 ASP A C 1
ATOM 6303 O O . ASP A 1 822 ? 38.518 -24.055 -8.646 1.00 84.00 822 ASP A O 1
ATOM 6307 N N . ALA A 1 823 ? 37.760 -25.457 -10.237 1.00 85.19 823 ALA A N 1
ATOM 6308 C CA . ALA A 1 823 ? 37.245 -24.430 -11.126 1.00 85.19 823 ALA A CA 1
ATOM 6309 C C . ALA A 1 823 ? 35.822 -24.756 -11.589 1.00 85.19 823 ALA A C 1
ATOM 6311 O O . ALA A 1 823 ? 35.385 -25.903 -11.558 1.00 85.19 823 ALA A O 1
ATOM 6312 N N . PHE A 1 824 ? 35.109 -23.742 -12.056 1.00 88.12 824 PHE A N 1
ATOM 6313 C CA . PHE A 1 824 ? 33.739 -23.832 -12.533 1.00 88.12 824 PHE A CA 1
ATOM 6314 C C . PHE A 1 824 ? 33.641 -23.105 -13.866 1.00 88.12 824 PHE A C 1
ATOM 6316 O O . PHE A 1 824 ? 34.085 -21.967 -13.996 1.00 88.12 824 PHE A O 1
ATOM 6323 N N . GLU A 1 825 ? 33.107 -23.777 -14.874 1.00 91.62 825 GLU A N 1
ATOM 6324 C CA . GLU A 1 825 ? 32.970 -23.268 -16.231 1.00 91.62 825 GLU A CA 1
ATOM 6325 C C . GLU A 1 825 ? 31.495 -23.126 -16.586 1.00 91.62 825 GLU A C 1
ATOM 6327 O O . GLU A 1 825 ? 30.781 -24.125 -16.606 1.00 91.62 825 GLU A O 1
ATOM 6332 N N . LEU A 1 826 ? 31.058 -21.905 -16.887 1.00 88.44 826 LEU A N 1
ATOM 6333 C CA . LEU A 1 826 ? 29.719 -21.608 -17.382 1.00 88.44 826 LEU A CA 1
ATOM 6334 C C . LEU A 1 826 ? 29.786 -21.285 -18.877 1.00 88.44 826 LEU A C 1
ATOM 6336 O O . LEU A 1 826 ? 30.613 -20.478 -19.309 1.00 88.44 826 LEU A O 1
ATOM 6340 N N . VAL A 1 827 ? 28.929 -21.925 -19.667 1.00 86.06 827 VAL A N 1
ATOM 6341 C CA . VAL A 1 827 ? 28.895 -21.801 -21.130 1.00 86.06 827 VAL A CA 1
ATOM 6342 C C . VAL A 1 827 ? 27.455 -21.615 -21.591 1.00 86.06 827 VAL A C 1
ATOM 6344 O O . VAL A 1 827 ? 26.582 -22.344 -21.130 1.00 86.06 827 VAL A O 1
ATOM 6347 N N . SER A 1 828 ? 27.202 -20.685 -22.509 1.00 84.25 828 SER A N 1
ATOM 6348 C CA . SER A 1 828 ? 25.899 -20.567 -23.170 1.00 84.25 828 SER A CA 1
ATOM 6349 C C . SER A 1 828 ? 25.792 -21.538 -24.354 1.00 84.25 828 SER A C 1
ATOM 6351 O O . SER A 1 828 ? 26.774 -21.844 -25.035 1.00 84.25 828 SER A O 1
ATOM 6353 N N . ALA A 1 829 ? 24.593 -22.044 -24.634 1.00 78.81 829 ALA A N 1
ATOM 6354 C CA . ALA A 1 829 ? 24.355 -23.080 -25.640 1.00 78.81 829 ALA A CA 1
ATOM 6355 C C . ALA A 1 829 ? 24.551 -22.585 -27.080 1.00 78.81 829 ALA A C 1
ATOM 6357 O O . ALA A 1 829 ? 24.917 -23.360 -27.965 1.00 78.81 829 ALA A O 1
ATOM 6358 N N . ASP A 1 830 ? 24.350 -21.290 -27.310 1.00 71.56 830 ASP A N 1
ATOM 6359 C CA . ASP A 1 830 ? 24.675 -20.595 -28.558 1.00 71.56 830 ASP A CA 1
ATOM 6360 C C . ASP A 1 830 ? 26.188 -20.328 -28.718 1.00 71.56 830 ASP A C 1
ATOM 6362 O O . ASP A 1 830 ? 26.644 -19.931 -29.792 1.00 71.56 830 ASP A O 1
ATOM 6366 N N . GLY A 1 831 ? 26.983 -20.587 -27.673 1.00 71.88 831 GLY A N 1
ATOM 6367 C CA . GLY A 1 831 ? 28.432 -20.416 -27.648 1.00 71.88 831 GLY A CA 1
ATOM 6368 C C . GLY A 1 831 ? 28.891 -18.958 -27.625 1.00 71.88 831 GLY A C 1
ATOM 6369 O O . GLY A 1 831 ? 30.077 -18.703 -27.848 1.00 71.88 831 GLY A O 1
ATOM 6370 N N . SER A 1 832 ? 27.977 -18.011 -27.392 1.00 65.62 832 SER A N 1
ATOM 6371 C CA . SER A 1 832 ? 28.290 -16.584 -27.277 1.00 65.62 832 SER A CA 1
ATOM 6372 C C . SER A 1 832 ? 29.036 -16.250 -25.980 1.00 65.62 832 SER A C 1
ATOM 6374 O O . SER A 1 832 ? 29.834 -15.312 -25.963 1.00 65.62 832 SER A O 1
ATOM 6376 N N . TYR A 1 833 ? 28.868 -17.071 -24.941 1.00 76.19 833 TYR A N 1
ATOM 6377 C CA . TYR A 1 833 ? 29.497 -16.921 -23.638 1.00 76.19 833 TYR A CA 1
ATOM 6378 C C . TYR A 1 833 ? 30.223 -18.196 -23.195 1.00 76.19 833 TYR A C 1
ATOM 6380 O O . TYR A 1 833 ? 29.707 -19.310 -23.295 1.00 76.19 833 TYR A O 1
ATOM 6388 N N . SER A 1 834 ? 31.428 -18.030 -22.647 1.00 85.75 834 SER A N 1
ATOM 6389 C CA . SER A 1 834 ? 32.159 -19.085 -21.943 1.00 85.75 834 SER A CA 1
ATOM 6390 C C . SER A 1 834 ? 33.118 -18.459 -20.933 1.00 85.75 834 SER A C 1
ATOM 6392 O O . SER A 1 834 ? 34.034 -17.725 -21.312 1.00 85.75 834 SER A O 1
ATOM 6394 N N . GLN A 1 835 ? 32.924 -18.754 -19.649 1.00 83.75 835 GLN A N 1
ATOM 6395 C CA . GLN A 1 835 ? 33.776 -18.264 -18.569 1.00 83.75 835 GLN A CA 1
ATOM 6396 C C . GLN A 1 835 ? 34.159 -19.411 -17.637 1.00 83.75 835 GLN A C 1
ATOM 6398 O O . GLN A 1 835 ? 33.309 -20.190 -17.224 1.00 83.75 835 GLN A O 1
ATOM 6403 N N . THR A 1 836 ? 35.442 -19.510 -17.284 1.00 90.44 836 THR A N 1
ATOM 6404 C CA . THR A 1 836 ? 35.931 -20.426 -16.245 1.00 90.44 836 THR A CA 1
ATOM 6405 C C . THR A 1 836 ? 36.481 -19.623 -15.076 1.00 90.44 836 THR A C 1
ATOM 6407 O O . THR A 1 836 ? 37.407 -18.830 -15.258 1.00 90.44 836 THR A O 1
ATOM 6410 N N . LEU A 1 837 ? 35.941 -19.850 -13.884 1.00 81.25 837 LEU A N 1
ATOM 6411 C CA . LEU A 1 837 ? 36.332 -19.194 -12.641 1.00 81.25 837 LEU A CA 1
ATOM 6412 C C . LEU A 1 837 ? 36.892 -20.220 -11.652 1.00 81.25 837 LEU A C 1
ATOM 6414 O O . LEU A 1 837 ? 36.433 -21.354 -11.596 1.00 81.25 837 LEU A O 1
ATOM 6418 N N . THR A 1 838 ? 37.900 -19.830 -10.880 1.00 86.56 838 THR A N 1
ATOM 6419 C CA . THR A 1 838 ? 38.491 -20.639 -9.797 1.00 86.56 838 THR A CA 1
ATOM 6420 C C . THR A 1 838 ? 38.127 -20.046 -8.445 1.00 86.56 838 THR A C 1
ATOM 6422 O O . THR A 1 838 ? 37.834 -18.852 -8.372 1.00 86.56 838 THR A O 1
ATOM 6425 N N . ILE A 1 839 ? 38.279 -20.820 -7.367 1.00 79.12 839 ILE A N 1
ATOM 6426 C CA . ILE A 1 839 ? 38.162 -20.291 -6.000 1.00 79.12 839 ILE A CA 1
ATOM 6427 C C . ILE A 1 839 ? 39.125 -19.098 -5.792 1.00 79.12 839 ILE A C 1
ATOM 6429 O O . ILE A 1 839 ? 40.344 -19.262 -5.980 1.00 79.12 839 ILE A O 1
ATOM 6433 N N . PRO A 1 840 ? 38.623 -17.906 -5.400 1.00 72.88 840 PRO A N 1
ATOM 6434 C CA . PRO A 1 840 ? 39.454 -16.730 -5.162 1.00 72.88 840 PRO A CA 1
ATOM 6435 C C . PRO A 1 840 ? 40.531 -16.998 -4.108 1.00 72.88 840 PRO A C 1
ATOM 6437 O O . PRO A 1 840 ? 40.260 -17.554 -3.049 1.00 72.88 840 PRO A O 1
ATOM 6440 N N . GLU A 1 841 ? 41.772 -16.571 -4.359 1.00 70.69 841 GLU A N 1
ATOM 6441 C CA . GLU A 1 841 ? 42.915 -16.872 -3.476 1.00 70.69 841 GLU A CA 1
ATOM 6442 C C . GLU A 1 841 ? 42.722 -16.354 -2.035 1.00 70.69 841 GLU A C 1
ATOM 6444 O O . GLU A 1 841 ? 43.202 -16.973 -1.087 1.00 70.69 841 GLU A O 1
ATOM 6449 N N . GLY A 1 842 ? 41.977 -15.254 -1.866 1.00 60.16 842 GLY A N 1
ATOM 6450 C CA . GLY A 1 842 ? 41.628 -14.677 -0.563 1.00 60.16 842 GLY A CA 1
ATOM 6451 C C . GLY A 1 842 ? 40.527 -15.418 0.205 1.00 60.16 842 GLY A C 1
ATOM 6452 O O . GLY A 1 842 ? 40.382 -15.182 1.401 1.00 60.16 842 GLY A O 1
ATOM 6453 N N . GLU A 1 843 ? 39.796 -16.321 -0.451 1.00 58.47 843 GLU A N 1
ATOM 6454 C CA . GLU A 1 843 ? 38.651 -17.060 0.105 1.00 58.47 843 GLU A CA 1
ATOM 6455 C C . GLU A 1 843 ? 38.959 -18.552 0.324 1.00 58.47 843 GLU A C 1
ATOM 6457 O O . GLU A 1 843 ? 38.088 -19.336 0.680 1.00 58.47 843 GLU A O 1
ATOM 6462 N N . ARG A 1 844 ? 40.231 -18.953 0.173 1.00 75.56 844 ARG A N 1
ATOM 6463 C CA . ARG A 1 844 ? 40.737 -20.325 0.367 1.00 75.56 844 ARG A CA 1
ATOM 6464 C C . ARG A 1 844 ? 40.806 -20.729 1.848 1.00 75.56 844 ARG A C 1
ATOM 6466 O O . ARG A 1 844 ? 41.886 -20.926 2.416 1.00 75.56 844 ARG A O 1
ATOM 6473 N N . GLN A 1 845 ? 39.645 -20.847 2.476 1.00 63.28 845 GLN A N 1
ATOM 6474 C CA . GLN A 1 845 ? 39.440 -21.362 3.829 1.00 63.28 845 GLN A CA 1
ATOM 6475 C C . GLN A 1 845 ? 38.178 -22.240 3.866 1.00 63.28 845 GLN A C 1
ATOM 6477 O O . GLN A 1 845 ? 37.287 -22.015 3.051 1.00 63.28 845 GLN A O 1
ATOM 6482 N N . PRO A 1 846 ? 38.068 -23.216 4.788 1.00 58.56 846 PRO A N 1
ATOM 6483 C CA . PRO A 1 846 ? 36.859 -24.026 4.890 1.00 58.56 846 PRO A CA 1
ATOM 6484 C C . PRO A 1 846 ? 35.634 -23.157 5.193 1.00 58.56 846 PRO A C 1
ATOM 6486 O O . PRO A 1 846 ? 35.699 -22.298 6.079 1.00 58.56 846 PRO A O 1
ATOM 6489 N N . GLY A 1 847 ? 34.536 -23.384 4.475 1.00 50.56 847 GLY A N 1
ATOM 6490 C CA . GLY A 1 847 ? 33.315 -22.587 4.574 1.00 50.56 847 GLY A CA 1
ATOM 6491 C C . GLY A 1 847 ? 32.655 -22.308 3.225 1.00 50.56 847 GLY A C 1
ATOM 6492 O O . GLY A 1 847 ? 33.102 -22.780 2.183 1.00 50.56 847 GLY A O 1
ATOM 6493 N N . LEU A 1 848 ? 31.564 -21.544 3.268 1.00 47.62 848 LEU A N 1
ATOM 6494 C CA . LEU A 1 848 ? 30.823 -21.131 2.080 1.00 47.62 848 LEU A CA 1
ATOM 6495 C C . LEU A 1 848 ? 31.567 -20.005 1.347 1.00 47.62 848 LEU A C 1
ATOM 6497 O O . LEU A 1 848 ? 31.956 -19.012 1.962 1.00 47.62 848 LEU A O 1
ATOM 6501 N N . VAL A 1 849 ? 31.728 -20.165 0.039 1.00 50.62 849 VAL A N 1
ATOM 6502 C CA . VAL A 1 849 ? 32.330 -19.211 -0.897 1.00 50.62 849 VAL A CA 1
ATOM 6503 C C . VAL A 1 849 ? 31.334 -18.946 -2.017 1.00 50.62 849 VAL A C 1
ATOM 6505 O O . VAL A 1 849 ? 30.659 -19.867 -2.473 1.00 50.62 849 VAL A O 1
ATOM 6508 N N . VAL A 1 850 ? 31.241 -17.696 -2.468 1.00 52.38 850 VAL A N 1
ATOM 6509 C CA . VAL A 1 850 ? 30.332 -17.306 -3.555 1.00 52.38 850 VAL A CA 1
ATOM 6510 C C . VAL A 1 850 ? 31.142 -16.944 -4.794 1.00 52.38 850 VAL A C 1
ATOM 6512 O O . VAL A 1 850 ? 32.077 -16.146 -4.736 1.00 52.38 850 VAL A O 1
ATOM 6515 N N . ILE A 1 851 ? 30.783 -17.537 -5.929 1.00 65.00 851 ILE A N 1
ATOM 6516 C CA . ILE A 1 851 ? 31.394 -17.292 -7.235 1.00 65.00 851 ILE A CA 1
ATOM 6517 C C . ILE A 1 851 ? 30.350 -16.637 -8.135 1.00 65.00 851 ILE A C 1
ATOM 6519 O O . ILE A 1 851 ? 29.258 -17.165 -8.301 1.00 65.00 851 ILE A O 1
ATOM 6523 N N . TYR A 1 852 ? 30.700 -15.512 -8.753 1.00 63.41 852 TYR A N 1
ATOM 6524 C CA . TYR A 1 852 ? 29.777 -14.737 -9.583 1.00 63.41 852 TYR A CA 1
ATOM 6525 C C . TYR A 1 852 ? 30.111 -14.904 -11.064 1.00 63.41 852 TYR A C 1
ATOM 6527 O O . TYR A 1 852 ? 31.165 -14.442 -11.513 1.00 63.41 852 TYR A O 1
ATOM 6535 N N . PHE A 1 853 ? 29.198 -15.501 -11.826 1.00 69.38 853 PHE A N 1
ATOM 6536 C CA . PHE A 1 853 ? 29.228 -15.468 -13.286 1.00 69.38 853 PHE A CA 1
ATOM 6537 C C . PHE A 1 853 ? 28.428 -14.262 -13.765 1.00 69.38 853 PHE A C 1
ATOM 6539 O O . PHE A 1 853 ? 27.244 -14.130 -13.474 1.00 69.38 853 PHE A O 1
ATOM 6546 N N . ARG A 1 854 ? 29.092 -13.348 -14.469 1.00 66.50 854 ARG A N 1
ATOM 6547 C CA . ARG A 1 854 ? 28.508 -12.063 -14.887 1.00 66.50 854 ARG A CA 1
ATOM 6548 C C . ARG A 1 854 ? 28.167 -12.073 -16.368 1.00 66.50 854 ARG A C 1
ATOM 6550 O O . ARG A 1 854 ? 28.706 -12.898 -17.099 1.00 66.50 854 ARG A O 1
ATOM 6557 N N . GLU A 1 855 ? 27.369 -11.096 -16.798 1.00 63.59 855 GLU A N 1
ATOM 6558 C CA . GLU A 1 855 ? 26.985 -10.894 -18.204 1.00 63.59 855 GLU A CA 1
ATOM 6559 C C . GLU A 1 855 ? 26.120 -12.041 -18.749 1.00 63.59 855 GLU A C 1
ATOM 6561 O O . GLU A 1 855 ? 26.264 -12.454 -19.900 1.00 63.59 855 GLU A O 1
ATOM 6566 N N . ILE A 1 856 ? 25.205 -12.549 -17.917 1.00 68.19 856 ILE A N 1
ATOM 6567 C CA . ILE A 1 856 ? 24.217 -13.536 -18.351 1.00 68.19 856 ILE A CA 1
ATOM 6568 C C . ILE A 1 856 ? 23.276 -12.848 -19.344 1.00 68.19 856 ILE A C 1
ATOM 6570 O O . ILE A 1 856 ? 22.635 -11.841 -19.041 1.00 68.19 856 ILE A O 1
ATOM 6574 N N . THR A 1 857 ? 23.239 -13.349 -20.573 1.00 58.66 857 THR A N 1
ATOM 6575 C CA . THR A 1 857 ? 22.363 -12.831 -21.625 1.00 58.66 857 THR A CA 1
ATOM 6576 C C . THR A 1 857 ? 20.986 -13.484 -21.536 1.00 58.66 857 THR A C 1
ATOM 6578 O O . THR A 1 857 ? 20.931 -14.703 -21.365 1.00 58.66 857 THR A O 1
ATOM 6581 N N . PRO A 1 858 ? 19.879 -12.740 -21.690 1.00 53.00 858 PRO A N 1
ATOM 6582 C CA . PRO A 1 858 ? 18.556 -13.341 -21.856 1.00 53.00 858 PRO A CA 1
ATOM 6583 C C . PRO A 1 858 ? 18.498 -14.213 -23.130 1.00 53.00 858 PRO A C 1
ATOM 6585 O O . PRO A 1 858 ? 19.353 -14.092 -24.010 1.00 53.00 858 PRO A O 1
ATOM 6588 N N . ASP A 1 859 ? 17.526 -15.125 -23.199 1.00 61.09 859 ASP A N 1
ATOM 6589 C CA . ASP A 1 859 ? 17.183 -15.924 -24.393 1.00 61.09 859 ASP A CA 1
ATOM 6590 C C . ASP A 1 859 ? 18.186 -17.004 -24.850 1.00 61.09 859 ASP A C 1
ATOM 6592 O O . ASP A 1 859 ? 18.254 -17.359 -26.031 1.00 61.09 859 ASP A O 1
ATOM 6596 N N . THR A 1 860 ? 18.959 -17.587 -23.932 1.00 73.81 860 THR A N 1
ATOM 6597 C CA . THR A 1 860 ? 19.780 -18.777 -24.216 1.00 73.81 860 THR A CA 1
ATOM 6598 C C . THR A 1 860 ? 19.674 -19.791 -23.080 1.00 73.81 860 THR A C 1
ATOM 6600 O O . THR A 1 860 ? 19.076 -19.531 -22.036 1.00 73.81 860 THR A O 1
ATOM 6603 N N . THR A 1 861 ? 20.233 -20.978 -23.295 1.00 80.75 861 THR A N 1
ATOM 6604 C CA . THR A 1 861 ? 20.358 -21.997 -22.250 1.00 80.75 861 THR A CA 1
ATOM 6605 C C . THR A 1 861 ? 21.816 -22.168 -21.857 1.00 80.75 861 THR A C 1
ATOM 6607 O O . THR A 1 861 ? 22.699 -21.999 -22.693 1.00 80.75 861 THR A O 1
ATOM 6610 N N . TRP A 1 862 ? 22.088 -22.555 -20.622 1.00 84.25 862 TRP A N 1
ATOM 6611 C CA . TRP A 1 862 ? 23.412 -22.510 -20.025 1.00 84.25 862 TRP A CA 1
ATOM 6612 C C . TRP A 1 862 ? 23.836 -23.879 -19.500 1.00 84.25 862 TRP A C 1
ATOM 6614 O O . TRP A 1 862 ? 23.018 -24.687 -19.057 1.00 84.25 862 TRP A O 1
ATOM 6624 N N . THR A 1 863 ? 25.139 -24.125 -19.514 1.00 84.44 863 THR A N 1
ATOM 6625 C CA . THR A 1 863 ? 25.768 -25.334 -18.983 1.00 84.44 863 THR A CA 1
ATOM 6626 C C . THR A 1 863 ? 26.834 -24.924 -17.976 1.00 84.44 863 THR A C 1
ATOM 6628 O O . THR A 1 863 ? 27.800 -24.253 -18.344 1.00 84.44 863 THR A O 1
ATOM 6631 N N . LEU A 1 864 ? 26.699 -25.361 -16.723 1.00 88.19 864 LEU A N 1
ATOM 6632 C CA . LEU A 1 864 ? 27.713 -25.182 -15.683 1.00 88.19 864 LEU A CA 1
ATOM 6633 C C . LEU A 1 864 ? 28.472 -26.490 -15.465 1.00 88.19 864 LEU A C 1
ATOM 6635 O O . LEU A 1 864 ? 27.876 -27.545 -15.261 1.00 88.19 864 LEU A O 1
ATOM 6639 N N . THR A 1 865 ? 29.800 -26.435 -15.477 1.00 84.62 865 THR A N 1
ATOM 6640 C CA . THR A 1 865 ? 30.689 -27.589 -15.306 1.00 84.62 865 THR A CA 1
ATOM 6641 C C . THR A 1 865 ? 31.686 -27.343 -14.182 1.00 84.62 865 THR A C 1
ATOM 6643 O O . THR A 1 865 ? 32.486 -26.418 -14.253 1.00 84.62 865 THR A O 1
ATOM 6646 N N . HIS A 1 866 ? 31.712 -28.221 -13.185 1.00 88.31 866 HIS A N 1
ATOM 6647 C CA . HIS A 1 866 ? 32.775 -28.303 -12.189 1.00 88.31 866 HIS A CA 1
ATOM 6648 C C . HIS A 1 866 ? 34.007 -29.022 -12.755 1.00 88.31 866 HIS A C 1
ATOM 6650 O O . HIS A 1 866 ? 33.921 -30.051 -13.436 1.00 88.31 866 HIS A O 1
ATOM 6656 N N . LEU A 1 867 ? 35.174 -28.450 -12.491 1.00 85.12 867 LEU A N 1
ATOM 6657 C CA . LEU A 1 867 ? 36.487 -28.852 -12.974 1.00 85.12 867 LEU A CA 1
ATOM 6658 C C . LEU A 1 867 ? 37.409 -29.042 -11.761 1.00 85.12 867 LEU A C 1
ATOM 6660 O O . LEU A 1 867 ? 38.185 -28.139 -11.437 1.00 85.12 867 LEU A O 1
ATOM 6664 N N . PRO A 1 868 ? 37.328 -30.189 -11.070 1.00 80.25 868 PRO A N 1
ATOM 6665 C CA . PRO A 1 868 ? 38.197 -30.451 -9.935 1.00 80.25 868 PRO A CA 1
ATOM 6666 C C . PRO A 1 868 ? 39.668 -30.549 -10.356 1.00 80.25 868 PRO A C 1
ATOM 6668 O O . PRO A 1 868 ? 39.993 -30.928 -11.491 1.00 80.25 868 PRO A O 1
ATOM 6671 N N . GLY A 1 869 ? 40.578 -30.279 -9.416 1.00 71.69 869 GLY A N 1
ATOM 6672 C CA . GLY A 1 869 ? 42.033 -30.267 -9.651 1.00 71.69 869 GLY A CA 1
ATOM 6673 C C . GLY A 1 869 ? 42.635 -31.577 -10.204 1.00 71.69 869 GLY A C 1
ATOM 6674 O O . GLY A 1 869 ? 43.780 -31.605 -10.663 1.00 71.69 869 GLY A O 1
ATOM 6675 N N . ASP A 1 870 ? 41.868 -32.672 -10.215 1.00 77.00 870 ASP A N 1
ATOM 6676 C CA . ASP A 1 870 ? 42.242 -33.972 -10.786 1.00 77.00 870 ASP A CA 1
ATOM 6677 C C . ASP A 1 870 ? 42.014 -34.101 -12.309 1.00 77.00 870 ASP A C 1
ATOM 6679 O O . ASP A 1 870 ? 42.394 -35.112 -12.915 1.00 77.00 870 ASP A O 1
ATOM 6683 N N . GLY A 1 871 ? 41.444 -33.070 -12.944 1.00 70.19 871 GLY A N 1
ATOM 6684 C CA . GLY A 1 871 ? 41.228 -32.989 -14.388 1.00 70.19 871 GLY A CA 1
ATOM 6685 C C . GLY A 1 871 ? 39.942 -33.654 -14.889 1.00 70.19 871 GLY A C 1
ATOM 6686 O O . GLY A 1 871 ? 39.786 -33.816 -16.106 1.00 70.19 871 GLY A O 1
ATOM 6687 N N . ARG A 1 872 ? 39.025 -34.056 -13.999 1.00 80.31 872 ARG A N 1
ATOM 6688 C CA . ARG A 1 872 ? 37.657 -34.436 -14.386 1.00 80.31 872 ARG A CA 1
ATOM 6689 C C . ARG A 1 872 ? 36.852 -33.210 -14.837 1.00 80.31 872 ARG A C 1
ATOM 6691 O O . ARG A 1 872 ? 37.204 -32.068 -14.566 1.00 80.31 872 ARG A O 1
ATOM 6698 N N . ARG A 1 873 ? 35.768 -33.473 -15.569 1.00 87.06 873 ARG A N 1
ATOM 6699 C CA . ARG A 1 873 ? 34.756 -32.485 -15.960 1.00 87.06 873 ARG A CA 1
ATOM 6700 C C . ARG A 1 873 ? 33.405 -33.025 -15.531 1.00 87.06 873 ARG A C 1
ATOM 6702 O O . ARG A 1 873 ? 33.018 -34.094 -16.007 1.00 87.06 873 ARG A O 1
ATOM 6709 N N . ILE A 1 874 ? 32.746 -32.332 -14.618 1.00 78.50 874 ILE A N 1
ATOM 6710 C CA . ILE A 1 874 ? 31.515 -32.775 -13.973 1.00 78.50 874 ILE A CA 1
ATOM 6711 C C . ILE A 1 874 ? 30.446 -31.721 -14.280 1.00 78.50 874 ILE A C 1
ATOM 6713 O O . ILE A 1 874 ? 30.509 -30.633 -13.716 1.00 78.50 874 ILE A O 1
ATOM 6717 N N . PRO A 1 875 ? 29.514 -31.968 -15.217 1.00 74.44 875 PRO A N 1
ATOM 6718 C CA . PRO A 1 875 ? 28.426 -31.030 -15.470 1.00 74.44 875 PRO A CA 1
ATOM 6719 C C . PRO A 1 875 ? 27.531 -30.959 -14.227 1.00 74.44 875 PRO A C 1
ATOM 6721 O O . PRO A 1 875 ? 27.038 -31.990 -13.773 1.00 74.44 875 PRO A O 1
ATOM 6724 N N . LEU A 1 876 ? 27.361 -29.757 -13.681 1.00 70.00 876 LEU A N 1
ATOM 6725 C CA . LEU A 1 876 ? 26.452 -29.475 -12.569 1.00 70.00 876 LEU A CA 1
ATOM 6726 C C . LEU A 1 876 ? 25.026 -29.266 -13.090 1.00 70.00 876 LEU A C 1
ATOM 6728 O O . LEU A 1 876 ? 24.084 -29.824 -12.537 1.00 70.00 876 LEU A O 1
ATOM 6732 N N . PHE A 1 877 ? 24.880 -28.553 -14.211 1.00 73.75 877 PHE A N 1
ATOM 6733 C CA . PHE A 1 877 ? 23.649 -28.517 -15.001 1.00 73.75 877 PHE A CA 1
ATOM 6734 C C . PHE A 1 877 ? 23.953 -28.319 -16.487 1.00 73.75 877 PHE A C 1
ATOM 6736 O O . PHE A 1 877 ? 25.026 -27.838 -16.858 1.00 73.75 877 PHE A O 1
ATOM 6743 N N . ASP A 1 878 ? 22.995 -28.690 -17.334 1.00 76.69 878 ASP A N 1
ATOM 6744 C CA . ASP A 1 878 ? 23.057 -28.533 -18.786 1.00 76.69 878 ASP A CA 1
ATOM 6745 C C . ASP A 1 878 ? 21.670 -28.151 -19.317 1.00 76.69 878 ASP A C 1
ATOM 6747 O O . ASP A 1 878 ? 20.726 -28.931 -19.183 1.00 76.69 878 ASP A O 1
ATOM 6751 N N . GLY A 1 879 ? 21.549 -26.955 -19.895 1.00 71.19 879 GLY A N 1
ATOM 6752 C CA . GLY A 1 879 ? 20.319 -26.467 -20.517 1.00 71.19 879 GLY A CA 1
ATOM 6753 C C . GLY A 1 879 ? 19.442 -25.546 -19.660 1.00 71.19 879 GLY A C 1
ATOM 6754 O O . GLY A 1 879 ? 18.284 -25.370 -20.020 1.00 71.19 879 GLY A O 1
ATOM 6755 N N . ALA A 1 880 ? 19.956 -24.961 -18.573 1.00 67.69 880 ALA A N 1
ATOM 6756 C CA . ALA A 1 880 ? 19.188 -24.026 -17.739 1.00 67.69 880 ALA A CA 1
ATOM 6757 C C . ALA A 1 880 ? 18.935 -22.710 -18.489 1.00 67.69 880 ALA A C 1
ATOM 6759 O O . ALA A 1 880 ? 19.853 -22.186 -19.114 1.00 67.69 880 ALA A O 1
ATOM 6760 N N . SER A 1 881 ? 17.716 -22.191 -18.470 1.00 68.75 881 SER A N 1
ATOM 6761 C CA . SER A 1 881 ? 17.351 -20.916 -19.091 1.00 68.75 881 SER A CA 1
ATOM 6762 C C . SER A 1 881 ? 18.009 -19.726 -18.386 1.00 68.75 881 SER A C 1
ATOM 6764 O O . SER A 1 881 ? 18.397 -19.796 -17.219 1.00 68.75 881 SER A O 1
ATOM 6766 N N . SER A 1 882 ? 18.144 -18.607 -19.096 1.00 58.56 882 SER A N 1
ATOM 6767 C CA . SER A 1 882 ? 18.639 -17.361 -18.500 1.00 58.56 882 SER A CA 1
ATOM 6768 C C . SER A 1 882 ? 17.774 -16.870 -17.336 1.00 58.56 882 SER A C 1
ATOM 6770 O O . SER A 1 882 ? 18.307 -16.275 -16.410 1.00 58.56 882 SER A O 1
ATOM 6772 N N . GLU A 1 883 ? 16.469 -17.141 -17.360 1.00 53.44 883 GLU A N 1
ATOM 6773 C CA . GLU A 1 883 ? 15.545 -16.828 -16.267 1.00 53.44 883 GLU A CA 1
ATOM 6774 C C . GLU A 1 883 ? 15.853 -17.657 -15.013 1.00 53.44 883 GLU A C 1
ATOM 6776 O O . GLU A 1 883 ? 16.002 -17.102 -13.928 1.00 53.44 883 GLU A O 1
ATOM 6781 N N . GLU A 1 884 ? 16.076 -18.965 -15.171 1.00 57.97 884 GLU A N 1
ATOM 6782 C CA . GLU A 1 884 ? 16.463 -19.853 -14.068 1.00 57.97 884 GLU A CA 1
ATOM 6783 C C . GLU A 1 884 ? 17.821 -19.476 -13.455 1.00 57.97 884 GLU A C 1
ATOM 6785 O O . GLU A 1 884 ? 17.997 -19.590 -12.244 1.00 57.97 884 GLU A O 1
ATOM 6790 N N . LEU A 1 885 ? 18.786 -19.006 -14.259 1.00 59.66 885 LEU A N 1
ATOM 6791 C CA . LEU A 1 885 ? 20.080 -18.527 -13.746 1.00 59.66 885 LEU A CA 1
ATOM 6792 C C . LEU A 1 885 ? 19.985 -17.197 -12.994 1.00 59.66 885 LEU A C 1
ATOM 6794 O O . LEU A 1 885 ? 20.859 -16.899 -12.183 1.00 59.66 885 LEU A O 1
ATOM 6798 N N . LEU A 1 886 ? 18.990 -16.374 -13.310 1.00 52.16 886 LEU A N 1
ATOM 6799 C CA . LEU A 1 886 ? 18.838 -15.024 -12.766 1.00 52.16 886 LEU A CA 1
ATOM 6800 C C . LEU A 1 886 ? 17.753 -14.936 -11.690 1.00 52.16 886 LEU A C 1
ATOM 6802 O O . LEU A 1 886 ? 17.545 -13.862 -11.120 1.00 52.16 886 LEU A O 1
ATOM 6806 N N . ALA A 1 887 ? 17.087 -16.053 -11.396 1.00 47.97 887 ALA A N 1
ATOM 6807 C CA . ALA A 1 887 ? 16.149 -16.163 -10.297 1.00 47.97 887 ALA A CA 1
ATOM 6808 C C . ALA A 1 887 ? 16.864 -15.877 -8.959 1.00 47.97 887 ALA A C 1
ATOM 6810 O O . ALA A 1 887 ? 17.968 -16.380 -8.726 1.00 47.97 887 ALA A O 1
ATOM 6811 N N . PRO A 1 888 ? 16.264 -15.074 -8.062 1.00 38.47 888 PRO A N 1
ATOM 6812 C CA . PRO A 1 888 ? 16.853 -14.788 -6.761 1.00 38.47 888 PRO A CA 1
ATOM 6813 C C . PRO A 1 888 ? 17.039 -16.079 -5.953 1.00 38.47 888 PRO A C 1
ATOM 6815 O O . PRO A 1 888 ? 16.149 -16.931 -5.904 1.00 38.47 888 PRO A O 1
ATOM 6818 N N . LEU A 1 889 ? 18.198 -16.218 -5.300 1.00 41.06 889 LEU A N 1
ATOM 6819 C CA . LEU A 1 889 ? 18.450 -17.335 -4.391 1.00 41.06 889 LEU A CA 1
ATOM 6820 C C . LEU A 1 889 ? 17.412 -17.325 -3.249 1.00 41.06 889 LEU A C 1
ATOM 6822 O O . LEU A 1 889 ? 17.101 -16.252 -2.724 1.00 41.06 889 LEU A O 1
ATOM 6826 N N . PRO A 1 890 ? 16.898 -18.491 -2.816 1.00 37.66 890 PRO A N 1
ATOM 6827 C CA . PRO A 1 890 ? 16.129 -18.571 -1.577 1.00 37.66 890 PRO A CA 1
ATOM 6828 C C . PRO A 1 890 ? 16.992 -18.113 -0.388 1.00 37.66 890 PRO A C 1
ATOM 6830 O O . PRO A 1 890 ? 18.220 -18.229 -0.434 1.00 37.66 890 PRO A O 1
ATOM 6833 N N . GLU A 1 891 ? 16.362 -17.590 0.672 1.00 31.47 891 GLU A N 1
ATOM 6834 C CA . GLU A 1 891 ? 17.068 -17.089 1.861 1.00 31.47 891 GLU A CA 1
ATOM 6835 C C . GLU A 1 891 ? 18.114 -18.094 2.380 1.00 31.47 891 GLU A C 1
ATOM 6837 O O . GLU A 1 891 ? 17.874 -19.303 2.447 1.00 31.47 891 GLU A O 1
ATOM 6842 N N . ALA A 1 892 ? 19.300 -17.583 2.732 1.00 32.91 892 ALA A N 1
ATOM 6843 C CA . ALA A 1 892 ? 20.417 -18.397 3.197 1.00 32.91 892 ALA A CA 1
ATOM 6844 C C . ALA A 1 892 ? 20.035 -19.223 4.446 1.00 32.91 892 ALA A C 1
ATOM 6846 O O . ALA A 1 892 ? 19.332 -18.715 5.323 1.00 32.91 892 ALA A O 1
ATOM 6847 N N . PRO A 1 893 ? 20.525 -20.471 4.578 1.00 34.06 893 PRO A N 1
ATOM 6848 C CA . PRO A 1 893 ? 20.152 -21.343 5.686 1.00 34.06 893 PRO A CA 1
ATOM 6849 C C . PRO A 1 893 ? 20.567 -20.758 7.042 1.00 34.06 893 PRO A C 1
ATOM 6851 O O . PRO A 1 893 ? 21.661 -20.205 7.200 1.00 34.06 893 PRO A O 1
ATOM 6854 N N . VAL A 1 894 ? 19.710 -20.938 8.049 1.00 31.34 894 VAL A N 1
ATOM 6855 C CA . VAL A 1 894 ? 20.030 -20.626 9.445 1.00 31.34 894 VAL A CA 1
ATOM 6856 C C . VAL A 1 894 ? 21.048 -21.653 9.944 1.00 31.34 894 VAL A C 1
ATOM 6858 O O . VAL A 1 894 ? 20.755 -22.840 10.049 1.00 31.34 894 VAL A O 1
ATOM 6861 N N . TYR A 1 895 ? 22.267 -21.202 10.239 1.00 35.50 895 TYR A N 1
ATOM 6862 C CA . TYR A 1 895 ? 23.299 -22.039 10.850 1.00 35.50 895 TYR A CA 1
ATOM 6863 C C . TYR A 1 895 ? 23.000 -22.236 12.339 1.00 35.50 895 TYR A C 1
ATOM 6865 O O . TYR A 1 895 ? 23.170 -21.297 13.123 1.00 35.50 895 TYR A O 1
ATOM 6873 N N . ASP A 1 896 ? 22.614 -23.452 12.729 1.00 35.75 896 ASP A N 1
ATOM 6874 C CA . ASP A 1 896 ? 22.530 -23.847 14.136 1.00 35.75 896 ASP A CA 1
ATOM 6875 C C . ASP A 1 896 ? 23.798 -24.641 14.523 1.00 35.75 896 ASP A C 1
ATOM 6877 O O . ASP A 1 896 ? 24.044 -25.730 13.995 1.00 35.75 896 ASP A O 1
ATOM 6881 N N . PRO A 1 897 ? 24.698 -24.094 15.363 1.00 33.88 897 PRO A N 1
ATOM 6882 C CA . PRO A 1 897 ? 25.907 -24.806 15.758 1.00 33.88 897 PRO A CA 1
ATOM 6883 C C . PRO A 1 897 ? 25.562 -26.019 16.640 1.00 33.88 897 PRO A C 1
ATOM 6885 O O . PRO A 1 897 ? 24.785 -25.876 17.581 1.00 33.88 897 PRO A O 1
ATOM 6888 N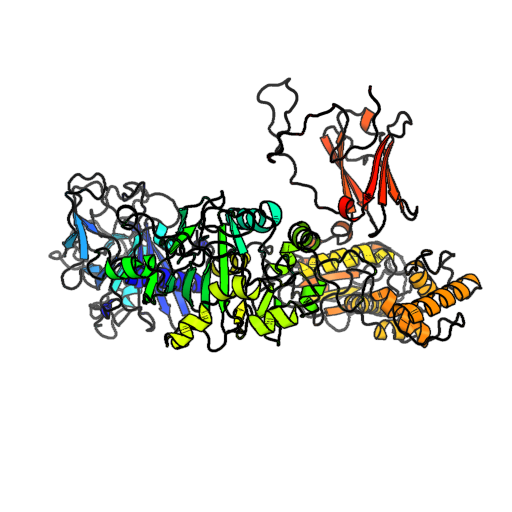 N . PRO A 1 898 ? 26.197 -27.188 16.429 1.00 40.41 898 PRO A N 1
ATOM 6889 C CA . PRO A 1 898 ? 25.886 -28.386 17.200 1.00 40.41 898 PRO A CA 1
ATOM 6890 C C . PRO A 1 898 ? 26.205 -28.210 18.692 1.00 40.41 898 PRO A C 1
ATOM 6892 O O . PRO A 1 898 ? 27.269 -27.704 19.070 1.00 40.41 898 PRO A O 1
ATOM 6895 N N . ASP A 1 899 ? 25.293 -28.693 19.539 1.00 45.16 899 ASP A N 1
ATOM 6896 C CA . ASP A 1 899 ? 25.379 -28.635 21.005 1.00 45.16 899 ASP A CA 1
ATOM 6897 C C . ASP A 1 899 ? 26.588 -29.411 21.576 1.00 45.16 899 ASP A C 1
ATOM 6899 O O . ASP A 1 899 ? 27.048 -29.123 22.689 1.00 45.16 899 ASP A O 1
ATOM 6903 N N . GLU A 1 900 ? 27.153 -30.370 20.825 1.00 37.50 900 GLU A N 1
ATOM 6904 C CA . GLU A 1 900 ? 28.339 -31.136 21.222 1.00 37.50 900 GLU A CA 1
ATOM 6905 C C . GLU A 1 900 ? 29.457 -31.170 20.152 1.00 37.50 900 GLU A C 1
ATOM 6907 O O . GLU A 1 900 ? 29.210 -31.313 18.955 1.00 37.50 900 GLU A O 1
ATOM 6912 N N . PRO A 1 901 ? 30.742 -31.099 20.561 1.00 31.58 901 PRO A N 1
ATOM 6913 C CA . PRO A 1 901 ? 31.868 -31.172 19.636 1.00 31.58 901 PRO A CA 1
ATOM 6914 C C . PRO A 1 901 ? 32.049 -32.596 19.083 1.00 31.58 901 PRO A C 1
ATOM 6916 O O . PRO A 1 901 ? 32.607 -33.465 19.760 1.00 31.58 901 PRO A O 1
ATOM 6919 N N . GLY A 1 902 ? 31.644 -32.807 17.828 1.00 39.81 902 GLY A N 1
ATOM 6920 C CA . GLY A 1 902 ? 31.873 -34.049 17.080 1.00 39.81 902 GLY A CA 1
ATOM 6921 C C . GLY A 1 902 ? 30.700 -34.547 16.230 1.00 39.81 902 GLY A C 1
ATOM 6922 O O . GLY A 1 902 ? 30.877 -35.563 15.562 1.00 39.81 902 GLY A O 1
ATOM 6923 N N . GLU A 1 903 ? 29.548 -33.874 16.253 1.00 36.44 903 GLU A N 1
ATOM 6924 C CA . GLU A 1 903 ? 28.439 -34.118 15.319 1.00 36.44 903 GLU A CA 1
ATOM 6925 C C . GLU A 1 903 ? 28.578 -33.276 14.042 1.00 36.44 903 GLU A C 1
ATOM 6927 O O . GLU A 1 903 ? 29.116 -32.166 14.071 1.00 36.44 903 GLU A O 1
ATOM 6932 N N . GLU A 1 904 ? 28.138 -33.847 12.917 1.00 37.16 904 GLU A N 1
ATOM 6933 C CA . GLU A 1 904 ? 28.004 -33.135 11.644 1.00 37.16 904 GLU A CA 1
ATOM 6934 C C . GLU A 1 904 ? 26.827 -32.148 11.745 1.00 37.16 904 GLU A C 1
ATOM 6936 O O . GLU A 1 904 ? 25.811 -32.491 12.351 1.00 37.16 904 GLU A O 1
ATOM 6941 N N . PRO A 1 905 ? 26.953 -30.922 11.211 1.00 35.75 905 PRO A N 1
ATOM 6942 C CA . PRO A 1 905 ? 25.888 -29.927 11.282 1.00 35.75 905 PRO A CA 1
ATOM 6943 C C . PRO A 1 905 ? 24.668 -30.377 10.465 1.00 35.75 905 PRO A C 1
ATOM 6945 O O . PRO A 1 905 ? 24.800 -30.704 9.286 1.00 35.75 905 PRO A O 1
ATOM 6948 N N . GLU A 1 906 ? 23.479 -30.362 11.070 1.00 36.19 906 GLU A N 1
ATOM 6949 C CA . GLU A 1 906 ? 22.217 -30.504 10.337 1.00 36.19 906 GLU A CA 1
ATOM 6950 C C . GLU A 1 906 ? 21.808 -29.133 9.774 1.00 36.19 906 GLU A C 1
ATOM 6952 O O . GLU A 1 906 ? 21.615 -28.170 10.511 1.00 36.19 906 GLU A O 1
ATOM 6957 N N . LEU A 1 907 ? 21.706 -29.037 8.446 1.00 34.25 907 LEU A N 1
ATOM 6958 C CA . LEU A 1 907 ? 21.098 -27.899 7.754 1.00 34.25 907 LEU A CA 1
ATOM 6959 C C . LEU A 1 907 ? 19.592 -28.173 7.625 1.00 34.25 907 LEU A C 1
ATOM 6961 O O . LEU A 1 907 ? 19.184 -28.937 6.747 1.00 34.25 907 LEU A O 1
ATOM 6965 N N . GLU A 1 908 ? 18.764 -27.582 8.489 1.00 33.50 908 GLU A N 1
ATOM 6966 C CA . GLU A 1 908 ? 17.304 -27.601 8.326 1.00 33.50 908 GLU A CA 1
ATOM 6967 C C . GLU A 1 908 ? 16.844 -26.446 7.422 1.00 33.50 908 GLU A C 1
ATOM 6969 O O . GLU A 1 908 ? 17.166 -25.281 7.649 1.00 33.50 908 GLU A O 1
ATOM 6974 N N . TRP A 1 909 ? 16.075 -26.783 6.382 1.00 37.81 909 TRP A N 1
ATOM 6975 C CA . TRP A 1 909 ? 15.445 -25.828 5.469 1.00 37.81 909 TRP A CA 1
ATOM 6976 C C . TRP A 1 909 ? 13.999 -25.579 5.908 1.00 37.81 909 TRP A C 1
ATOM 6978 O O . TRP A 1 909 ? 13.237 -26.525 6.098 1.00 37.81 909 TRP A O 1
ATOM 6988 N N . THR A 1 910 ? 13.584 -24.320 6.026 1.00 29.80 910 THR A N 1
ATOM 6989 C CA . THR A 1 910 ? 12.230 -23.927 6.455 1.00 29.80 910 THR A CA 1
ATOM 6990 C C . THR A 1 910 ? 11.225 -23.871 5.298 1.00 29.80 910 THR A C 1
ATOM 6992 O O . THR A 1 910 ? 10.449 -22.924 5.191 1.00 29.80 910 THR A O 1
ATOM 6995 N N . SER A 1 911 ? 11.199 -24.884 4.426 1.00 32.97 911 SER A N 1
ATOM 6996 C CA . SER A 1 911 ? 10.123 -25.056 3.440 1.00 32.97 911 SER A CA 1
ATOM 6997 C C . SER A 1 911 ? 9.549 -26.475 3.500 1.00 32.97 911 SER A C 1
ATOM 6999 O O . SER A 1 911 ? 10.269 -27.471 3.496 1.00 32.97 911 SER A O 1
ATOM 7001 N N . GLY A 1 912 ? 8.221 -26.567 3.619 1.00 29.00 912 GLY A N 1
ATOM 7002 C CA . GLY A 1 912 ? 7.457 -27.789 3.901 1.00 29.00 912 GLY A CA 1
ATOM 7003 C C . GLY A 1 912 ? 7.366 -28.810 2.761 1.00 29.00 912 GLY A C 1
ATOM 7004 O O . GLY A 1 912 ? 6.311 -29.406 2.568 1.00 29.00 912 GLY A O 1
ATOM 7005 N N . ASN A 1 913 ? 8.440 -29.035 2.004 1.00 28.91 913 ASN A N 1
ATOM 7006 C CA . ASN A 1 913 ? 8.473 -30.039 0.943 1.00 28.91 913 ASN A CA 1
ATOM 7007 C C . ASN A 1 913 ? 9.171 -31.319 1.445 1.00 28.91 913 ASN A C 1
ATOM 7009 O O . ASN A 1 913 ? 10.387 -31.469 1.344 1.00 28.91 913 ASN A O 1
ATOM 7013 N N . GLU A 1 914 ? 8.395 -32.264 1.991 1.00 31.06 914 GLU A N 1
ATOM 7014 C CA . GLU A 1 914 ? 8.885 -33.528 2.582 1.00 31.06 914 GLU A CA 1
ATOM 7015 C C . GLU A 1 914 ? 9.490 -34.542 1.570 1.00 31.06 914 GLU A C 1
ATOM 7017 O O . GLU A 1 914 ? 9.833 -35.664 1.950 1.00 31.06 914 GLU A O 1
ATOM 7022 N N . ASP A 1 915 ? 9.682 -34.177 0.296 1.00 27.89 915 ASP A N 1
ATOM 7023 C CA . ASP A 1 915 ? 10.171 -35.084 -0.760 1.00 27.89 915 ASP A CA 1
ATOM 7024 C C . ASP A 1 915 ? 11.685 -35.006 -1.066 1.00 27.89 915 ASP A C 1
ATOM 7026 O O . ASP A 1 915 ? 12.185 -35.721 -1.943 1.00 27.89 915 ASP A O 1
ATOM 7030 N N . PHE A 1 916 ? 12.470 -34.227 -0.315 1.00 26.92 916 PHE A N 1
ATOM 7031 C CA . PHE A 1 916 ? 13.917 -34.109 -0.541 1.00 26.92 916 PHE A CA 1
ATOM 7032 C C . PHE A 1 916 ? 14.746 -34.950 0.440 1.00 26.92 916 PHE A C 1
ATOM 7034 O O . PHE A 1 916 ? 14.988 -34.580 1.585 1.00 26.92 916 PHE A O 1
ATOM 7041 N N . ARG A 1 917 ? 15.241 -36.103 -0.031 1.00 25.45 917 ARG A N 1
ATOM 7042 C CA . ARG A 1 917 ? 16.365 -36.816 0.599 1.00 25.45 917 ARG A CA 1
ATOM 7043 C C . ARG A 1 917 ? 17.645 -36.609 -0.203 1.00 25.45 917 ARG A C 1
ATOM 7045 O O . ARG A 1 917 ? 17.672 -36.892 -1.399 1.00 25.45 917 ARG A O 1
ATOM 7052 N N . TRP A 1 918 ? 18.681 -36.178 0.511 1.00 26.58 918 TRP A N 1
ATOM 7053 C CA . TRP A 1 918 ? 20.064 -35.989 0.082 1.00 26.58 918 TRP A CA 1
ATOM 7054 C C . TRP A 1 918 ? 20.676 -37.215 -0.614 1.00 26.58 918 TRP A C 1
ATOM 7056 O O . TRP A 1 918 ? 20.440 -38.363 -0.226 1.00 26.58 918 TRP A O 1
ATOM 7066 N N . THR A 1 919 ? 21.531 -36.948 -1.598 1.00 28.17 919 THR A N 1
ATOM 7067 C CA . THR A 1 919 ? 22.677 -37.804 -1.929 1.00 28.17 919 THR A CA 1
ATOM 7068 C C . THR A 1 919 ? 23.944 -36.986 -1.704 1.00 28.17 919 THR A C 1
ATOM 7070 O O . THR A 1 919 ? 23.959 -35.811 -2.054 1.00 28.17 919 THR A O 1
ATOM 7073 N N . ASP A 1 920 ? 24.964 -37.613 -1.116 1.00 29.61 920 ASP A N 1
ATOM 7074 C CA . ASP A 1 920 ? 26.215 -37.041 -0.579 1.00 29.61 920 ASP A CA 1
ATOM 7075 C C . ASP A 1 920 ? 27.177 -36.406 -1.617 1.00 29.61 920 ASP A C 1
ATOM 7077 O O . ASP A 1 920 ? 28.395 -36.520 -1.493 1.00 29.61 920 ASP A O 1
ATOM 7081 N N . GLU A 1 921 ? 26.680 -35.750 -2.665 1.00 30.80 921 GLU A N 1
ATOM 7082 C CA . GLU A 1 921 ? 27.513 -35.052 -3.651 1.00 30.80 921 GLU A CA 1
ATOM 7083 C C . GLU A 1 921 ? 26.941 -33.649 -3.927 1.00 30.80 921 GLU A C 1
ATOM 7085 O O . GLU A 1 921 ? 25.835 -33.515 -4.437 1.00 30.80 921 GLU A O 1
ATOM 7090 N N . LEU A 1 922 ? 27.711 -32.633 -3.516 1.00 31.50 922 LEU A N 1
ATOM 7091 C CA . LEU A 1 922 ? 27.721 -31.209 -3.899 1.00 31.50 922 LEU A CA 1
ATOM 7092 C C . LEU A 1 922 ? 26.556 -30.645 -4.763 1.00 31.50 922 LEU A C 1
ATOM 7094 O O . LEU A 1 922 ? 26.398 -31.011 -5.924 1.00 31.50 922 LEU A O 1
ATOM 7098 N N . ALA A 1 923 ? 25.934 -29.586 -4.212 1.00 30.47 923 ALA A N 1
ATOM 7099 C CA . ALA A 1 923 ? 25.126 -28.512 -4.830 1.00 30.47 923 ALA A CA 1
ATOM 7100 C C . ALA A 1 923 ? 23.675 -28.814 -5.282 1.00 30.47 923 ALA A C 1
ATOM 7102 O O . ALA A 1 923 ? 23.392 -29.817 -5.926 1.00 30.47 923 ALA A O 1
ATOM 7103 N N . LEU A 1 924 ? 22.755 -27.881 -4.985 1.00 30.45 924 LEU A N 1
ATOM 7104 C CA . LEU A 1 924 ? 21.353 -27.817 -5.443 1.00 30.45 924 LEU A CA 1
ATOM 7105 C C . LEU A 1 924 ? 20.945 -26.356 -5.719 1.00 30.45 924 LEU A C 1
ATOM 7107 O O . LEU A 1 924 ? 21.556 -25.493 -5.084 1.00 30.45 924 LEU A O 1
ATOM 7111 N N . PRO A 1 925 ? 19.912 -26.068 -6.560 1.00 39.06 925 PRO A N 1
ATOM 7112 C CA . PRO A 1 925 ? 18.836 -26.983 -7.032 1.00 39.06 925 PRO A CA 1
ATOM 7113 C C . PRO A 1 925 ? 18.487 -26.883 -8.551 1.00 39.06 925 PRO A C 1
ATOM 7115 O O . PRO A 1 925 ? 18.756 -25.868 -9.167 1.00 39.06 925 PRO A O 1
ATOM 7118 N N . PHE A 1 926 ? 17.808 -27.796 -9.267 1.00 30.02 926 PHE A N 1
ATOM 7119 C CA . PHE A 1 926 ? 17.472 -29.234 -9.192 1.00 30.02 926 PHE A CA 1
ATOM 7120 C C . PHE A 1 926 ? 16.859 -29.656 -10.565 1.00 30.02 926 PHE A C 1
ATOM 7122 O O . PHE A 1 926 ? 16.523 -28.802 -11.370 1.00 30.02 926 PHE A O 1
ATOM 7129 N N . TRP A 1 927 ? 16.633 -30.968 -10.762 1.00 23.67 927 TRP A N 1
ATOM 7130 C CA . TRP A 1 927 ? 15.654 -31.664 -11.643 1.00 23.67 927 TRP A CA 1
ATOM 7131 C C . TRP A 1 927 ? 16.238 -32.685 -12.647 1.00 23.67 927 TRP A C 1
ATOM 7133 O O . TRP A 1 927 ? 16.969 -32.407 -13.590 1.00 23.67 927 TRP A O 1
ATOM 7143 N N . LYS A 1 928 ? 15.876 -33.951 -12.397 1.00 22.77 928 LYS A N 1
ATOM 7144 C CA . LYS A 1 928 ? 16.253 -35.180 -13.115 1.00 22.77 928 LYS A CA 1
ATOM 7145 C C . LYS A 1 928 ? 15.894 -35.164 -14.609 1.00 22.77 928 LYS A C 1
ATOM 7147 O O . LYS A 1 928 ? 14.710 -35.139 -14.929 1.00 22.77 928 LYS A O 1
ATOM 7152 N N . GLN A 1 929 ? 16.849 -35.561 -15.462 1.00 23.72 929 GLN A N 1
ATOM 7153 C CA . GLN A 1 929 ? 16.639 -36.652 -16.436 1.00 23.72 929 GLN A CA 1
ATOM 7154 C C . GLN A 1 929 ? 17.947 -37.189 -17.061 1.00 23.72 929 GLN A C 1
ATOM 7156 O O . GLN A 1 929 ? 18.396 -36.749 -18.108 1.00 23.72 929 GLN A O 1
ATOM 7161 N N . SER A 1 930 ? 18.524 -38.248 -16.490 1.00 25.36 930 SER A N 1
ATOM 7162 C CA . SER A 1 930 ? 18.873 -39.458 -17.258 1.00 25.36 930 SER A CA 1
ATOM 7163 C C . SER A 1 930 ? 19.323 -40.563 -16.304 1.00 25.36 930 SER A C 1
ATOM 7165 O O . SER A 1 930 ? 20.176 -40.384 -15.442 1.00 25.36 930 SER A O 1
ATOM 7167 N N . GLY A 1 931 ? 18.676 -41.723 -16.397 1.00 29.83 931 GLY A N 1
ATOM 7168 C CA . GLY A 1 931 ? 18.965 -42.840 -15.511 1.00 29.83 931 GLY A CA 1
ATOM 7169 C C . GLY A 1 931 ? 20.333 -43.462 -15.783 1.00 29.83 931 GLY A C 1
ATOM 7170 O O . GLY A 1 931 ? 20.574 -43.957 -16.880 1.00 29.83 931 GLY A O 1
ATOM 7171 N N . ALA A 1 932 ? 21.168 -43.554 -14.753 1.00 22.62 932 ALA A N 1
ATOM 7172 C CA . ALA A 1 932 ? 22.131 -44.634 -14.569 1.00 22.62 932 ALA A CA 1
ATOM 7173 C C . ALA A 1 932 ? 22.549 -44.691 -13.093 1.00 22.62 932 ALA A C 1
ATOM 7175 O O . ALA A 1 932 ? 22.904 -43.687 -12.497 1.00 22.62 932 ALA A O 1
ATOM 7176 N N . SER A 1 933 ? 22.470 -45.884 -12.511 1.00 24.66 933 SER A N 1
ATOM 7177 C CA . SER A 1 933 ? 22.917 -46.210 -11.157 1.00 24.66 933 SER A CA 1
ATOM 7178 C C . SER A 1 933 ? 24.439 -46.141 -11.006 1.00 24.66 933 SER A C 1
ATOM 7180 O O . SER A 1 933 ? 25.124 -46.727 -11.852 1.00 24.66 933 SER A O 1
ATOM 7182 N N . ALA A 1 934 ? 24.930 -45.645 -9.871 1.00 25.23 934 ALA A N 1
ATOM 7183 C CA . ALA A 1 934 ? 25.911 -46.329 -9.019 1.00 25.23 934 ALA A CA 1
ATOM 7184 C C . ALA A 1 934 ? 26.013 -45.612 -7.675 1.00 25.23 934 ALA A C 1
ATOM 7186 O O . ALA A 1 934 ? 26.256 -44.393 -7.718 1.00 25.23 934 ALA A O 1
#

Foldseek 3Di:
DDPLVPDDLQRNLVLVVLLLVVLCVVVVNPPPPLSDDDPDALAWAKEAAFEDDPQFTDPFDDPPPGHQKIWIWGHHVNDTGIDIFRKDQAFAPPDAFKGQDFGKFFWAFAWPLPPAAADFLLNPPDDDPDRHIYTWIWGPDQATWIWGHPPPPRHPDPPIDIDHDGRQTEEAFEADPRDNNRGDGNHIHTHDSVVRVVVLVSNLSNQQGAPNCVRRNDHHPHGHDHTHMHGYDYPCSSRPQAFFAQDQLPPHTDDDPVSLVSQLCQFQPVDFALDPQAGLFQFGRQETKFADDFFAFTWDRFWFWWFKWAQEDDPLQAFPFWGLTKTKTWDQDPLGIKIKIKGRFHHDDPPVVCLQQQLQADPVSHGVVVVNVCRHNGHMDGSRDTDGTGHGDGGFIWGGVVIGGIITMWMWDADDSLPPPPLAAEEEDPDALRGPPPCVVVVQFDADDDPPDPPQRTNHSVSSSVCSNPPVVNQQRYKYFYQHLLARPQLPVSLVVCPPNDDSVCVSVRSVSNNVQVVCVVVVNVVSDHPDSRIIIHHPSVVSCVRNVVVVPPLPPADLWAWAKEWQADCLDDVLAQQGFPVSVQLLLLVLVVCVSQPPWAKEKEFFFAQQDDQVQLLQSRQSNSVNLVCLQALVLVSVLCLCVVVRPTGDRDAQLSLQRLQQCDADPVGGLAPDDSPSDLDPRQLSSLLVLQVCCCVPVVADDDSGSDPDSSSSVSSSSVSSPDPRNYHDPPRNYHYERFGNQDAPDDDDRSDGDRSRRIMMMIITSHDQPPDHDPYADPPGDPRVVVNVVRHPYYDHSSVSGLKFKDKDFDADLQQQAKKKWKAWPVRPDIDIGGRDPVRSDGGIDIDIDGDQDADTFMWMWMQGPVGDTHIPDGGHGSCNRRPDDDDDFDFDDDPDPPDDGDGDDPDPDPPDDDDPDDDDDDDDDDDDDD

Radius of gyration: 35.58 Å; chains: 1; bounding box: 89×82×103 Å